Protein AF-A0A841U1M6-F1 (afdb_monomer_lite)

Sequence (815 aa):
MRSRRAEAEGAKDVYIREAHIDGFGALNGRTCSFDAPVTVVYGPNEAGKSTLLRFIRSLLYGFANRGQPAERAEPVYGGRHGGRLVLLEEGRELVLERYADIPVRRGGAVAILRDESGTELPVTQAELERRLLGGVSERLFRQLFAVTLDELQELRSIAGEEVGNYLYHAGMAGGAALTAASKTLEAEMDKLFKPKGALPGLNRVMADIRELETAIRRSRAGEGPYNEAVLEMEALEKERLEIERRLPERRREAAAVRGAIEARETWLRLREIRIEEAELEARLPGSPSAPTEEEAALRWELLVRERGQAAERLREAKEEADAVRRQREALEWDERLLERLPVLEALEAKREAASARREELAELASDLKLQDELLTAQLARLSPDWGEDELKAFAALSEKEATRALQAGLAGRERELERLEAELRRLARQKASLQEESLGTEAERIRGAGREGTTPGAPASLPFGEFAPRERDELLQAWHRLEDELRQWERARLAAAFAEAEAADAAEPPDAGDSAYDAVGSSQSWSRSRSRNGPSGRARSPGGIASAGDRRQESRQARKAAALLAALAAVAALAPIAAGLKGAALAGFESLAAFLLAGAAYFWRRARNGGAGDGSTTVTLPDRDPGGEQKLARARQARADLAAAERNVAAALKRLLRRPDEAAAALLRGDEAEPGSRALSDEGGGPGSGDRTLPDAYREAAEAARQTLREAVHDELARLDGAERERSLRLERERRLAEGEREREHLERERRAAAEELDRLRRQWQAWLAERKLPPGLPPELLPELFQLAEQALQTQRQRARLAERAASLRAGLA

InterPro domains:
  IPR027417 P-loop containing nucleoside triphosphate hydrolase [G3DSA:3.40.50.300] (14-286)
  IPR027417 P-loop containing nucleoside triphosphate hydrolase [SSF52540] (15-397)
  IPR038734 YhaN, AAA domain [PF13514] (18-219)

Secondary structure (DSSP, 8-state):
-------PPPPPPEEEEEEEEEEETTEEEEEEE--SSS-----STTSSHHHHHHHHHHHHH-PPPTT-HHHH---SS-S-SEEEEEEEETTEEEEEEEETTS---TT---EEEE-TT--EEEE-HHHHHHHHSTT--HHHHHHHT---TTHHHHTTT--SSHHHHHHHHHH-TTHHHHHHHHHHHHHHHHHH-BTTB--HHHHHHHHHHHHHHHHHHHHHHTHHHHHHHHHHHHHHHHHHHHHHHHHHHHHHHHHHHHHHHHHHHHHHHHHHHHHHHHHHHHHS-S-PPPPPSHHHHHHHHHHHHHHHHHHHHHHHHHHHHHHHHHHHHT----HHHHTTHHHHHHHHHHHHHHHHHHHHHHHHHHHHHHHHHHHHHHHHHH-TT--HHHHHHHTSHHHHHHHHHHHHHHHHHHHHHHHHHHHHHHHHHHHHHHHHHHHHHHHHHHHHHHH--SPPPTT---TT--BS--SHHHHHHHHHHHHHHHHHHHHHHHHHHHHHHHHHTTS-------------------------------------------------------SSSSSSSSSS--------------SSSSHHHHHHHHHHHHHHHHTS------------------HHHHHHHHHHHHHHHHHHHHHHHHHHHHHHBS-HHHHHHHHH-SS---S------------------HHHHHHHHHHHHHHHHHHHHHHHHHHHHHHHHHHHHHHHHHHHHHHHHHHHHHHHHHHHHHHHHHHHHHHHHHHHHHHTT--TT--GGGHHHHHHHHHHHHHHHHHHHHHHHHHHHHHHTT-

pLDDT: mean 70.82, std 21.58, range [24.91, 95.56]

Structure (mmCIF, N/CA/C/O backbone):
data_AF-A0A841U1M6-F1
#
_entry.id   AF-A0A841U1M6-F1
#
loop_
_atom_site.group_PDB
_atom_site.id
_atom_site.type_symbol
_atom_site.label_atom_id
_atom_site.label_alt_id
_atom_site.label_comp_id
_atom_site.label_asym_id
_atom_site.label_entity_id
_atom_site.label_seq_id
_atom_site.pdbx_PDB_ins_code
_atom_site.Cartn_x
_atom_site.Cartn_y
_atom_site.Cartn_z
_atom_site.occupancy
_atom_site.B_iso_or_equiv
_atom_site.auth_seq_id
_atom_site.auth_comp_id
_atom_site.auth_asym_id
_atom_site.auth_atom_id
_atom_site.pdbx_PDB_model_num
ATOM 1 N N . MET A 1 1 ? 4.963 -58.646 13.996 1.00 37.19 1 MET A N 1
ATOM 2 C CA . MET A 1 1 ? 5.288 -57.947 12.730 1.00 37.19 1 MET A CA 1
ATOM 3 C C . MET A 1 1 ? 6.773 -58.186 12.476 1.00 37.19 1 MET A C 1
ATOM 5 O O . MET A 1 1 ? 7.569 -57.659 13.228 1.00 37.19 1 MET A O 1
ATOM 9 N N . ARG A 1 2 ? 7.233 -59.124 11.638 1.00 29.59 2 ARG A N 1
ATOM 10 C CA . ARG A 1 2 ? 6.924 -59.354 10.210 1.00 29.59 2 ARG A CA 1
ATOM 11 C C . ARG A 1 2 ? 7.076 -58.094 9.347 1.00 29.59 2 ARG A C 1
ATOM 13 O O . ARG A 1 2 ? 6.105 -57.403 9.074 1.00 29.59 2 ARG A O 1
ATOM 20 N N . SER A 1 3 ? 8.331 -57.856 8.960 1.00 34.91 3 SER A N 1
ATOM 21 C CA . SER A 1 3 ? 8.764 -57.601 7.576 1.00 34.91 3 SER A CA 1
ATOM 22 C C . SER A 1 3 ? 7.954 -56.612 6.725 1.00 34.91 3 SER A C 1
ATOM 24 O O . SER A 1 3 ? 7.040 -57.009 6.004 1.00 34.91 3 SER A O 1
ATOM 26 N N . ARG A 1 4 ? 8.439 -55.366 6.675 1.00 32.84 4 ARG A N 1
ATOM 27 C CA . ARG A 1 4 ? 8.511 -54.560 5.444 1.00 32.84 4 ARG A CA 1
ATOM 28 C C . ARG A 1 4 ? 9.851 -53.812 5.400 1.00 32.84 4 ARG A C 1
ATOM 30 O O . ARG A 1 4 ? 9.904 -52.608 5.615 1.00 32.84 4 ARG A O 1
ATOM 37 N N . ARG A 1 5 ? 10.945 -54.542 5.142 1.00 31.59 5 ARG A N 1
ATOM 38 C CA . ARG A 1 5 ? 12.109 -53.929 4.483 1.00 31.59 5 ARG A CA 1
ATOM 39 C C . ARG A 1 5 ? 11.663 -53.707 3.042 1.00 31.59 5 ARG A C 1
ATOM 41 O O . ARG A 1 5 ? 11.367 -54.685 2.366 1.00 31.59 5 ARG A O 1
ATOM 48 N N . ALA A 1 6 ? 11.526 -52.451 2.631 1.00 32.41 6 ALA A N 1
ATOM 49 C CA . ALA A 1 6 ? 11.373 -52.140 1.219 1.00 32.41 6 ALA A CA 1
ATOM 50 C C . ALA A 1 6 ? 12.657 -52.562 0.495 1.00 32.41 6 ALA A C 1
ATOM 52 O O . ALA A 1 6 ? 13.755 -52.371 1.022 1.00 32.41 6 ALA A O 1
ATOM 53 N N . GLU A 1 7 ? 12.500 -53.157 -0.680 1.00 34.75 7 GLU A N 1
ATOM 54 C CA . GLU A 1 7 ? 13.601 -53.530 -1.561 1.00 34.75 7 GLU A CA 1
ATOM 55 C C . GLU A 1 7 ? 14.216 -52.244 -2.122 1.00 34.75 7 GLU A C 1
ATOM 57 O O . GLU A 1 7 ? 13.735 -51.673 -3.097 1.00 34.75 7 GLU A O 1
ATOM 62 N N . ALA A 1 8 ? 15.262 -51.749 -1.460 1.00 34.16 8 ALA A N 1
ATOM 63 C C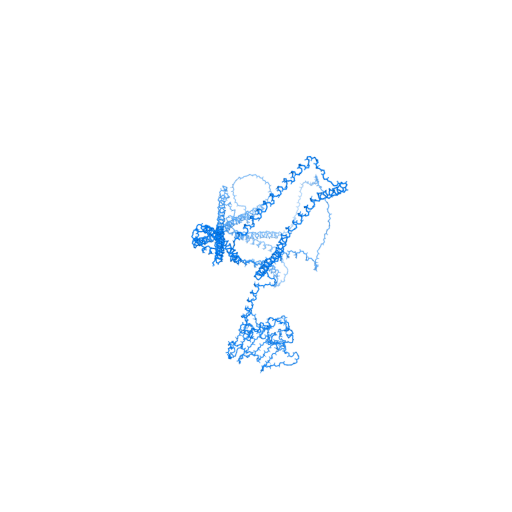A . ALA A 1 8 ? 16.213 -50.861 -2.104 1.00 34.16 8 ALA A CA 1
ATOM 64 C C . ALA A 1 8 ? 17.089 -51.729 -3.013 1.00 34.16 8 ALA A C 1
ATOM 66 O O . ALA A 1 8 ? 17.641 -52.727 -2.543 1.00 34.16 8 ALA A O 1
ATOM 67 N N . GLU A 1 9 ? 17.194 -51.364 -4.292 1.00 39.12 9 GLU A N 1
ATOM 68 C CA . GLU A 1 9 ? 18.106 -52.011 -5.239 1.00 39.12 9 GLU A CA 1
ATOM 69 C C . GLU A 1 9 ? 19.514 -52.038 -4.630 1.00 39.12 9 GLU A C 1
ATOM 71 O O . GLU A 1 9 ? 20.073 -50.997 -4.278 1.00 39.12 9 GLU A O 1
ATOM 76 N N . GLY A 1 10 ? 20.040 -53.246 -4.415 1.00 37.56 10 GLY A N 1
ATOM 77 C CA . GLY A 1 10 ? 21.268 -53.439 -3.656 1.00 37.56 10 GLY A CA 1
ATOM 78 C C . GLY A 1 10 ? 22.463 -52.798 -4.353 1.00 37.56 10 GLY A C 1
ATOM 79 O O . GLY A 1 10 ? 22.681 -53.013 -5.545 1.00 37.56 10 GLY A O 1
ATOM 80 N N . ALA A 1 11 ? 23.270 -52.056 -3.591 1.00 47.56 11 ALA A N 1
ATOM 81 C CA . ALA A 1 11 ? 24.639 -51.782 -4.003 1.00 47.56 11 ALA A CA 1
ATOM 82 C C . ALA A 1 11 ? 25.350 -53.130 -4.189 1.00 47.56 11 ALA A C 1
ATOM 84 O O . ALA A 1 11 ? 25.288 -53.989 -3.309 1.00 47.56 11 ALA A O 1
ATOM 85 N N . LYS A 1 12 ? 25.962 -53.324 -5.355 1.00 61.31 12 LYS A N 1
ATOM 86 C CA . LYS A 1 12 ? 26.614 -54.581 -5.713 1.00 61.31 12 LYS A CA 1
ATOM 87 C C . LYS A 1 12 ? 27.973 -54.670 -5.038 1.00 61.31 12 LYS A C 1
ATOM 89 O O . LYS A 1 12 ? 28.757 -53.725 -5.118 1.00 61.31 12 LYS A O 1
ATOM 94 N N . ASP A 1 13 ? 28.254 -55.800 -4.399 1.00 71.19 13 ASP A N 1
ATOM 95 C CA . ASP A 1 13 ? 29.548 -56.028 -3.764 1.00 71.19 13 ASP A CA 1
ATOM 96 C C . ASP A 1 13 ? 30.630 -56.248 -4.836 1.00 71.19 13 ASP A C 1
ATOM 98 O O . ASP A 1 13 ? 30.527 -57.151 -5.674 1.00 71.19 13 ASP A O 1
ATOM 102 N N . VAL A 1 14 ? 31.667 -55.404 -4.801 1.00 82.25 14 VAL A N 1
ATOM 103 C CA . VAL A 1 14 ? 32.822 -55.437 -5.710 1.00 82.25 14 VAL A CA 1
ATOM 104 C C . VAL A 1 14 ? 34.093 -55.697 -4.903 1.00 82.25 14 VAL A C 1
ATOM 106 O O . VAL A 1 14 ? 34.433 -54.931 -4.000 1.00 82.25 14 VAL A O 1
ATOM 109 N N . TYR A 1 15 ? 34.830 -56.748 -5.258 1.00 86.38 15 TYR A N 1
ATOM 110 C CA . TYR A 1 15 ? 36.089 -57.127 -4.605 1.00 86.38 15 TYR A CA 1
ATOM 111 C C . TYR A 1 15 ? 37.272 -56.992 -5.565 1.00 86.38 15 TYR A C 1
ATOM 113 O O . TYR A 1 15 ? 37.146 -57.303 -6.744 1.00 86.38 15 TYR A O 1
ATOM 121 N N . ILE A 1 16 ? 38.445 -56.577 -5.077 1.00 89.50 16 ILE A N 1
ATOM 122 C CA . ILE A 1 16 ? 39.690 -56.643 -5.860 1.00 89.50 16 ILE A CA 1
ATOM 123 C C . ILE A 1 16 ? 40.263 -58.050 -5.691 1.00 89.50 16 ILE A C 1
ATOM 125 O O . ILE A 1 16 ? 40.599 -58.429 -4.573 1.00 89.50 16 ILE A O 1
ATOM 129 N N . ARG A 1 17 ? 40.381 -58.807 -6.785 1.00 89.12 17 ARG A N 1
ATOM 130 C CA . ARG A 1 17 ? 40.937 -60.167 -6.794 1.00 89.12 17 ARG A CA 1
ATOM 131 C C . ARG A 1 17 ? 42.421 -60.183 -7.142 1.00 89.12 17 ARG A C 1
ATOM 133 O O . ARG A 1 17 ? 43.189 -60.851 -6.462 1.00 89.12 17 ARG A O 1
ATOM 140 N N . GLU A 1 18 ? 42.843 -59.427 -8.153 1.00 91.81 18 GLU A N 1
ATOM 141 C CA . GLU A 1 18 ? 44.260 -59.311 -8.530 1.00 91.81 18 GLU A CA 1
ATOM 142 C C . GLU A 1 18 ? 44.634 -57.871 -8.896 1.00 91.81 18 GLU A C 1
ATOM 144 O O . GLU A 1 18 ? 43.817 -57.100 -9.397 1.00 91.81 18 GLU A O 1
ATOM 149 N N . ALA A 1 19 ? 45.895 -57.509 -8.671 1.00 92.56 19 ALA A N 1
ATOM 150 C CA . ALA A 1 19 ? 46.496 -56.263 -9.128 1.00 92.56 19 ALA A CA 1
ATOM 151 C C . ALA A 1 19 ? 47.758 -56.565 -9.942 1.00 92.56 19 ALA A C 1
ATOM 153 O O . ALA A 1 19 ? 48.727 -57.109 -9.406 1.00 92.56 19 ALA A O 1
ATOM 154 N N . HIS A 1 20 ? 47.764 -56.177 -11.218 1.00 93.25 20 HIS A N 1
ATOM 155 C CA . HIS A 1 20 ? 48.925 -56.274 -12.101 1.00 93.25 20 HIS A CA 1
ATOM 156 C C . HIS A 1 20 ? 49.512 -54.879 -12.338 1.00 93.25 20 HIS A C 1
ATOM 158 O O . HIS A 1 20 ? 48.856 -53.997 -12.895 1.00 93.25 20 HIS A O 1
ATOM 164 N N . ILE A 1 21 ? 50.754 -54.689 -11.906 1.00 93.62 21 ILE A N 1
ATOM 165 C CA . ILE A 1 21 ? 51.495 -53.430 -11.946 1.00 93.62 21 ILE A CA 1
ATOM 166 C C . ILE A 1 21 ? 52.499 -53.505 -13.091 1.00 93.62 21 ILE A C 1
ATOM 168 O O . ILE A 1 21 ? 53.532 -54.166 -12.958 1.00 93.62 21 ILE A O 1
ATOM 172 N N . ASP A 1 22 ? 52.223 -52.801 -14.186 1.00 90.31 22 ASP A N 1
ATOM 173 C CA . ASP A 1 22 ? 53.164 -52.708 -15.305 1.00 90.31 22 ASP A CA 1
ATOM 174 C C . ASP A 1 22 ? 54.296 -51.730 -14.969 1.00 90.31 22 ASP A C 1
ATOM 176 O O . ASP A 1 22 ? 55.464 -52.035 -15.200 1.00 90.31 22 ASP A O 1
ATOM 180 N N . GLY A 1 23 ? 53.977 -50.597 -14.335 1.00 89.31 23 GLY A N 1
ATOM 181 C CA . GLY A 1 23 ? 54.967 -49.671 -13.787 1.00 89.31 23 GLY A CA 1
ATOM 182 C C . GLY A 1 23 ? 54.344 -48.617 -12.871 1.00 89.31 23 GLY A C 1
ATOM 183 O O . GLY A 1 23 ? 53.493 -47.839 -13.304 1.00 89.31 23 GLY A O 1
ATOM 184 N N . PHE A 1 24 ? 54.785 -48.556 -11.612 1.00 89.25 24 PHE A N 1
ATOM 185 C CA . PHE A 1 24 ? 54.357 -47.552 -10.631 1.00 89.25 24 PHE A CA 1
ATOM 186 C C . PHE A 1 24 ? 55.400 -47.382 -9.510 1.00 89.25 24 PHE A C 1
ATOM 188 O O . PHE A 1 24 ? 55.609 -48.265 -8.671 1.00 89.25 24 PHE A O 1
ATOM 195 N N . GLY A 1 25 ? 56.088 -46.240 -9.485 1.00 88.25 25 GLY A N 1
ATOM 196 C CA . GLY A 1 25 ? 57.197 -45.966 -8.571 1.00 88.25 25 GLY A CA 1
ATOM 197 C C . GLY A 1 25 ? 58.312 -47.012 -8.683 1.00 88.25 25 GLY A C 1
ATOM 198 O O . GLY A 1 25 ? 58.885 -47.223 -9.750 1.00 88.25 25 GLY A O 1
ATOM 199 N N . ALA A 1 26 ? 58.617 -47.682 -7.569 1.00 85.19 26 ALA A N 1
ATOM 200 C CA . ALA A 1 26 ? 59.596 -48.772 -7.506 1.00 85.19 26 ALA A CA 1
ATOM 201 C C . ALA A 1 26 ? 59.034 -50.155 -7.917 1.00 85.19 26 ALA A C 1
ATOM 203 O O . ALA A 1 26 ? 59.774 -51.137 -7.920 1.00 85.19 26 ALA A O 1
ATOM 204 N N . LEU A 1 27 ? 57.738 -50.262 -8.230 1.00 87.00 27 LEU A N 1
ATOM 205 C CA . LEU A 1 27 ? 57.089 -51.511 -8.634 1.00 87.00 27 LEU A CA 1
ATOM 206 C C . LEU A 1 27 ? 57.020 -51.583 -10.170 1.00 87.00 27 LEU A C 1
ATOM 208 O O . LEU A 1 27 ? 56.463 -50.694 -10.806 1.00 87.00 27 LEU A O 1
ATOM 212 N N . ASN A 1 28 ? 57.581 -52.640 -10.758 1.00 89.12 28 ASN A N 1
ATOM 213 C CA . ASN A 1 28 ? 57.555 -52.937 -12.196 1.00 89.12 28 ASN A CA 1
ATOM 214 C C . ASN A 1 28 ? 57.294 -54.444 -12.368 1.00 89.12 28 ASN A C 1
ATOM 216 O O . ASN A 1 28 ? 57.890 -55.248 -11.645 1.00 89.12 28 ASN A O 1
ATOM 220 N N . GLY A 1 29 ? 56.392 -54.811 -13.282 1.00 85.88 29 GLY A N 1
ATOM 221 C CA . GLY A 1 29 ? 56.128 -56.193 -13.693 1.00 85.88 29 GLY A CA 1
ATOM 222 C C . GLY A 1 29 ? 55.648 -57.120 -12.572 1.00 85.88 29 GLY A C 1
ATOM 223 O O . GLY A 1 29 ? 55.973 -58.307 -12.583 1.00 85.88 29 GLY A O 1
ATOM 224 N N . ARG A 1 30 ? 54.924 -56.600 -11.569 1.00 87.25 30 ARG A N 1
ATOM 225 C CA . ARG A 1 30 ? 54.469 -57.391 -10.409 1.00 87.25 30 ARG A CA 1
ATOM 226 C C . ARG A 1 30 ? 52.977 -57.680 -10.459 1.00 87.25 30 ARG A C 1
ATOM 228 O O . ARG A 1 30 ? 52.185 -56.800 -10.763 1.00 87.25 30 ARG A O 1
ATOM 235 N N . THR A 1 31 ? 52.611 -58.900 -10.081 1.00 88.88 31 THR A N 1
ATOM 236 C CA . THR A 1 31 ? 51.222 -59.316 -9.851 1.00 88.88 31 THR A CA 1
ATOM 237 C C . THR A 1 31 ? 51.034 -59.645 -8.373 1.00 88.88 31 THR A C 1
ATOM 239 O O . THR A 1 31 ? 51.903 -60.279 -7.772 1.00 88.88 31 THR A O 1
ATOM 242 N N . CYS A 1 32 ? 49.918 -59.212 -7.792 1.00 88.75 32 CYS A N 1
ATOM 243 C CA . CYS A 1 32 ? 49.499 -59.537 -6.431 1.00 88.75 32 CYS A CA 1
ATOM 244 C C . CYS A 1 32 ? 48.060 -60.061 -6.465 1.00 88.75 32 CYS A C 1
ATOM 246 O O . CYS A 1 32 ? 47.182 -59.329 -6.917 1.00 88.75 32 CYS A O 1
ATOM 248 N N . SER A 1 33 ? 47.821 -61.285 -5.989 1.00 87.62 33 SER A N 1
ATOM 249 C CA . SER A 1 33 ? 46.470 -61.822 -5.789 1.00 87.62 33 SER A CA 1
ATOM 250 C C . SER A 1 33 ? 45.984 -61.589 -4.353 1.00 87.62 33 SER A C 1
ATOM 252 O O . SER A 1 33 ? 46.777 -61.444 -3.417 1.00 87.62 33 SER A O 1
ATOM 254 N N . PHE A 1 34 ? 44.665 -61.506 -4.198 1.00 87.62 34 PHE A N 1
ATOM 255 C CA . PHE A 1 34 ? 43.948 -61.171 -2.968 1.00 87.62 34 PHE A CA 1
ATOM 256 C C . PHE A 1 34 ? 42.849 -62.215 -2.716 1.00 87.62 34 PHE A C 1
ATOM 258 O O . PHE A 1 34 ? 41.672 -61.898 -2.566 1.00 87.62 34 PHE A O 1
ATOM 265 N N . ASP A 1 35 ? 43.235 -63.491 -2.685 1.00 77.06 35 ASP A N 1
ATOM 266 C CA . ASP A 1 35 ? 42.319 -64.645 -2.688 1.00 77.06 35 ASP A CA 1
ATOM 267 C C . ASP A 1 35 ? 41.616 -64.915 -1.335 1.00 77.06 35 ASP A C 1
ATOM 269 O O . ASP A 1 35 ? 41.123 -66.016 -1.083 1.00 77.06 35 ASP A O 1
ATOM 273 N N . ALA A 1 36 ? 41.582 -63.929 -0.432 1.00 79.00 36 ALA A N 1
ATOM 274 C CA . ALA A 1 36 ? 41.023 -64.049 0.912 1.00 79.00 36 ALA A CA 1
ATOM 275 C C . ALA A 1 36 ? 40.246 -62.782 1.331 1.00 79.00 36 ALA A C 1
ATOM 277 O O . ALA A 1 36 ? 40.714 -61.673 1.057 1.00 79.00 36 ALA A O 1
ATOM 278 N N . PRO A 1 37 ? 39.137 -62.910 2.100 1.00 75.31 37 PRO A N 1
ATOM 279 C CA . PRO A 1 37 ? 38.353 -61.767 2.597 1.00 75.31 37 PRO A CA 1
ATOM 280 C C . PRO A 1 37 ? 39.152 -60.748 3.425 1.00 75.31 37 PRO A C 1
ATOM 282 O O . PRO A 1 37 ? 38.742 -59.600 3.566 1.00 75.31 37 PRO A O 1
ATOM 285 N N . VAL A 1 38 ? 40.290 -61.169 3.985 1.00 81.38 38 VAL A N 1
ATOM 286 C CA . VAL A 1 38 ? 41.274 -60.308 4.644 1.00 81.38 38 VAL A CA 1
ATOM 287 C C . VAL A 1 38 ? 42.653 -60.697 4.121 1.00 81.38 38 VAL A C 1
ATOM 289 O O . VAL A 1 38 ? 43.124 -61.800 4.391 1.00 81.38 38 VAL A O 1
ATOM 292 N N . THR A 1 39 ? 43.314 -59.791 3.397 1.00 84.38 39 THR A N 1
ATOM 293 C CA . THR A 1 39 ? 44.686 -59.994 2.905 1.00 84.38 39 THR A CA 1
ATOM 294 C C . THR A 1 39 ? 45.663 -59.080 3.644 1.00 84.38 39 THR A C 1
ATOM 296 O O . THR A 1 39 ? 45.457 -57.870 3.722 1.00 84.38 39 THR A O 1
ATOM 299 N N . VAL A 1 40 ? 46.751 -59.649 4.175 1.00 84.31 40 VAL A N 1
ATOM 300 C CA . VAL A 1 40 ? 47.783 -58.916 4.928 1.00 84.31 40 VAL A CA 1
ATOM 301 C C . VAL A 1 40 ? 49.057 -58.798 4.094 1.00 84.31 40 VAL A C 1
ATOM 303 O O . VAL A 1 40 ? 49.775 -59.775 3.896 1.00 84.31 40 VAL A O 1
ATOM 306 N N . VAL A 1 41 ? 49.375 -57.584 3.639 1.00 84.06 41 VAL A N 1
ATOM 307 C CA . VAL A 1 41 ? 50.611 -57.296 2.893 1.00 84.06 41 VAL A CA 1
ATOM 308 C C . VAL A 1 41 ? 51.725 -56.904 3.867 1.00 84.06 41 VAL A C 1
ATOM 310 O O . VAL A 1 41 ? 51.701 -55.819 4.449 1.00 84.06 41 VAL A O 1
ATOM 313 N N . TYR A 1 42 ? 52.727 -57.769 4.030 1.00 85.25 42 TYR A N 1
ATOM 314 C CA . TYR A 1 42 ? 53.863 -57.559 4.935 1.00 85.25 42 TYR A CA 1
ATOM 315 C C . TYR A 1 42 ? 55.215 -57.669 4.211 1.00 85.25 42 TYR A C 1
ATOM 317 O O . TYR A 1 42 ? 55.300 -58.078 3.057 1.00 85.25 42 TYR A O 1
ATOM 325 N N . GLY A 1 43 ? 56.287 -57.242 4.881 1.00 85.19 43 GLY A N 1
ATOM 326 C CA . GLY A 1 43 ? 57.649 -57.224 4.340 1.00 85.19 43 GLY A CA 1
ATOM 327 C C . GLY A 1 43 ? 58.492 -56.094 4.941 1.00 85.19 43 GLY A C 1
ATOM 328 O O . GLY A 1 43 ? 57.961 -55.317 5.745 1.00 85.19 43 GLY A O 1
ATOM 329 N N . PRO A 1 44 ? 59.773 -55.959 4.549 1.00 82.81 44 PRO A N 1
ATOM 330 C CA . PRO A 1 44 ? 60.665 -54.903 5.033 1.00 82.81 44 PRO A CA 1
ATOM 331 C C . PRO A 1 44 ? 60.115 -53.485 4.822 1.00 82.81 44 PRO A C 1
ATOM 333 O O . PRO A 1 44 ? 59.199 -53.253 4.021 1.00 82.81 44 PRO A O 1
ATOM 336 N N . ASN A 1 45 ? 60.689 -52.508 5.523 1.00 79.62 45 ASN A N 1
ATOM 337 C CA . ASN A 1 45 ? 60.510 -51.105 5.146 1.00 79.62 45 ASN A CA 1
ATOM 338 C C . ASN A 1 45 ? 61.024 -50.892 3.713 1.00 79.62 45 ASN A C 1
ATOM 340 O O . ASN A 1 45 ? 61.845 -51.664 3.228 1.00 79.62 45 ASN A O 1
ATOM 344 N N . GLU A 1 46 ? 60.453 -49.914 3.009 1.00 79.50 46 GLU A N 1
ATOM 345 C CA . GLU A 1 46 ? 60.771 -49.594 1.603 1.00 79.50 46 GLU A CA 1
ATOM 346 C C . GLU A 1 46 ? 60.454 -50.691 0.560 1.00 79.50 46 GLU A C 1
ATOM 348 O O . GLU A 1 46 ? 60.472 -50.409 -0.633 1.00 79.50 46 GLU A O 1
ATOM 353 N N . ALA A 1 47 ? 59.996 -51.885 0.964 1.00 79.12 47 ALA A N 1
ATOM 354 C CA . ALA A 1 47 ? 59.582 -52.981 0.070 1.00 79.12 47 ALA A CA 1
ATOM 355 C C . ALA A 1 47 ? 58.322 -52.703 -0.795 1.00 79.12 47 ALA A C 1
ATOM 357 O O . ALA A 1 47 ? 57.704 -53.628 -1.314 1.00 79.12 47 ALA A O 1
ATOM 358 N N . GLY A 1 48 ? 57.894 -51.444 -0.928 1.00 81.25 48 GLY A N 1
ATOM 359 C CA . GLY A 1 48 ? 56.803 -51.031 -1.816 1.00 81.25 48 GLY A CA 1
ATOM 360 C C . GLY A 1 48 ? 55.379 -51.185 -1.271 1.00 81.25 48 GLY A C 1
ATOM 361 O O . GLY A 1 48 ? 54.436 -50.920 -2.008 1.00 81.25 48 GLY A O 1
ATOM 362 N N . LYS A 1 49 ? 55.181 -51.542 0.008 1.00 87.75 49 LYS A N 1
ATOM 363 C CA . LYS A 1 49 ? 53.839 -51.739 0.608 1.00 87.75 49 LYS A CA 1
ATOM 364 C C . LYS A 1 49 ? 52.917 -50.518 0.439 1.00 87.75 49 LYS A C 1
ATOM 366 O O . LYS A 1 49 ? 51.821 -50.629 -0.102 1.00 87.75 49 LYS A O 1
ATOM 371 N N . SER A 1 50 ? 53.387 -49.330 0.827 1.00 84.12 50 SER A N 1
ATOM 372 C CA . SER A 1 50 ? 52.640 -48.074 0.650 1.00 84.12 50 SER A CA 1
ATOM 373 C C . SER A 1 50 ? 52.511 -47.671 -0.826 1.00 84.12 50 SER A C 1
ATOM 375 O O . SER A 1 50 ? 51.551 -47.005 -1.203 1.00 84.12 50 SER A O 1
ATOM 377 N N . THR A 1 51 ? 53.451 -48.100 -1.674 1.00 87.31 51 THR A N 1
ATOM 378 C CA . THR A 1 51 ? 53.423 -47.894 -3.130 1.00 87.31 51 THR A CA 1
ATOM 379 C C . THR A 1 51 ? 52.322 -48.728 -3.790 1.00 87.31 51 THR A C 1
ATOM 381 O O . THR A 1 51 ? 51.633 -48.213 -4.662 1.00 87.31 51 THR A O 1
ATOM 384 N N . LEU A 1 52 ? 52.084 -49.962 -3.326 1.00 88.31 52 LEU A N 1
ATOM 385 C CA . LEU A 1 52 ? 50.963 -50.808 -3.758 1.00 88.31 52 LEU A CA 1
ATOM 386 C C . LEU A 1 52 ? 49.607 -50.189 -3.378 1.00 88.31 52 LEU A C 1
ATOM 388 O O . LEU A 1 52 ? 48.698 -50.150 -4.203 1.00 88.31 52 LEU A O 1
ATOM 392 N N . LEU A 1 53 ? 49.478 -49.636 -2.166 1.00 86.88 53 LEU A N 1
ATOM 393 C CA . LEU A 1 53 ? 48.255 -48.931 -1.761 1.00 86.88 53 LEU A CA 1
ATOM 394 C C . LEU A 1 53 ? 48.001 -47.680 -2.622 1.00 86.88 53 LEU A C 1
ATOM 396 O O . LEU A 1 53 ? 46.870 -47.449 -3.050 1.00 86.88 53 LEU A O 1
ATOM 400 N N . ARG A 1 54 ? 49.046 -46.891 -2.922 1.00 87.12 54 ARG A N 1
ATOM 401 C CA . ARG A 1 54 ? 48.946 -45.752 -3.856 1.00 87.12 54 ARG A CA 1
ATOM 402 C C . ARG A 1 54 ? 48.577 -46.200 -5.271 1.00 87.12 54 ARG A C 1
ATOM 404 O O . ARG A 1 54 ? 47.732 -45.561 -5.881 1.00 87.12 54 ARG A O 1
ATOM 411 N N . PHE A 1 55 ? 49.143 -47.302 -5.761 1.00 89.94 55 PHE A N 1
ATOM 412 C CA . PHE A 1 55 ? 48.813 -47.867 -7.071 1.00 89.94 55 PHE A CA 1
ATOM 413 C C . PHE A 1 55 ? 47.320 -48.199 -7.184 1.00 89.94 55 PHE A C 1
ATOM 415 O O . PHE A 1 55 ? 46.662 -47.743 -8.117 1.00 89.94 55 PHE A O 1
ATOM 422 N N . ILE A 1 56 ? 46.764 -48.912 -6.195 1.00 89.38 56 ILE A N 1
ATOM 423 C CA . ILE A 1 56 ? 45.330 -49.232 -6.149 1.00 89.38 56 ILE A CA 1
ATOM 424 C C . ILE A 1 56 ? 44.497 -47.941 -6.107 1.00 89.38 56 ILE A C 1
ATOM 426 O O . ILE A 1 56 ? 43.598 -47.776 -6.930 1.00 89.38 56 ILE A O 1
ATOM 430 N N . ARG A 1 57 ? 44.835 -46.981 -5.228 1.00 88.06 57 ARG A N 1
ATOM 431 C CA . ARG A 1 57 ? 44.170 -45.661 -5.185 1.00 88.06 57 ARG A CA 1
ATOM 432 C C . ARG A 1 57 ? 44.206 -44.958 -6.551 1.00 88.06 57 ARG A C 1
ATOM 434 O O . ARG A 1 57 ? 43.184 -44.421 -6.969 1.00 88.06 57 ARG A O 1
ATOM 441 N N . SER A 1 58 ? 45.327 -45.001 -7.275 1.00 88.81 58 SER A N 1
ATOM 442 C CA . SER A 1 58 ? 45.450 -44.364 -8.591 1.00 88.81 58 SER A CA 1
ATOM 443 C C . SER A 1 58 ? 44.683 -45.073 -9.706 1.00 88.81 58 SER A C 1
ATOM 445 O O . SER A 1 58 ? 44.109 -44.393 -10.561 1.00 88.81 58 SER A O 1
ATOM 447 N N . LEU A 1 59 ? 44.590 -46.406 -9.690 1.00 89.88 59 LEU A N 1
ATOM 448 C CA . LEU A 1 59 ? 43.727 -47.126 -10.630 1.00 89.88 59 LEU A CA 1
ATOM 449 C C . LEU A 1 59 ? 42.236 -46.833 -10.393 1.00 89.88 59 LEU A C 1
ATOM 451 O O . LEU A 1 59 ? 41.499 -46.718 -11.368 1.00 89.88 59 LEU A O 1
ATOM 455 N N . LEU A 1 60 ? 41.810 -46.596 -9.146 1.00 87.75 60 LEU A N 1
ATOM 456 C CA . LEU A 1 60 ? 40.426 -46.223 -8.821 1.00 87.75 60 LEU A CA 1
ATOM 457 C C . LEU A 1 60 ? 40.112 -44.736 -9.091 1.00 87.75 60 LEU A C 1
ATOM 459 O O . LEU A 1 60 ? 39.177 -44.425 -9.828 1.00 87.75 60 LEU A O 1
ATOM 463 N N . TYR A 1 61 ? 40.918 -43.798 -8.585 1.00 86.88 61 TYR A N 1
ATOM 464 C CA . TYR A 1 61 ? 40.584 -42.359 -8.599 1.00 86.88 61 TYR A CA 1
ATOM 465 C C . TYR A 1 61 ? 41.392 -41.497 -9.575 1.00 86.88 61 TYR A C 1
ATOM 467 O O . TYR A 1 61 ? 40.886 -40.508 -10.100 1.00 86.88 61 TYR A O 1
ATOM 475 N N . GLY A 1 62 ? 42.620 -41.907 -9.886 1.00 87.12 62 GLY A N 1
ATOM 476 C CA . GLY A 1 62 ? 43.466 -41.268 -10.889 1.00 87.12 62 GLY A CA 1
ATOM 477 C C . GLY A 1 62 ? 44.898 -41.054 -10.409 1.00 87.12 62 GLY A C 1
ATOM 478 O O . GLY A 1 62 ? 45.235 -41.210 -9.236 1.00 87.12 62 GLY A O 1
ATOM 479 N N . PHE A 1 63 ? 45.778 -40.687 -11.335 1.00 86.12 63 PHE A N 1
ATOM 480 C CA . PHE A 1 63 ? 47.139 -40.289 -10.980 1.00 86.12 63 PHE A CA 1
ATOM 481 C C . PHE A 1 63 ? 47.132 -38.870 -10.407 1.00 86.12 63 PHE A C 1
ATOM 483 O O . PHE A 1 63 ? 46.530 -37.968 -10.995 1.00 86.12 63 PHE A O 1
ATOM 490 N N . ALA A 1 64 ? 47.843 -38.659 -9.297 1.00 80.38 64 ALA A N 1
ATOM 491 C CA . ALA A 1 64 ? 47.995 -37.335 -8.699 1.00 80.38 64 ALA A CA 1
ATOM 492 C C . ALA A 1 64 ? 48.616 -36.323 -9.686 1.00 80.38 64 ALA A C 1
ATOM 494 O O . ALA A 1 64 ? 49.277 -36.685 -10.665 1.00 80.38 64 ALA A O 1
ATOM 495 N N . ASN A 1 65 ? 48.416 -35.029 -9.429 1.00 76.75 65 ASN A N 1
ATOM 496 C CA . ASN A 1 65 ? 48.908 -33.959 -10.301 1.00 76.75 65 ASN A CA 1
ATOM 497 C C . ASN A 1 65 ? 50.454 -33.942 -10.368 1.00 76.75 65 ASN A C 1
ATOM 499 O O . ASN A 1 65 ? 51.142 -34.334 -9.427 1.00 76.75 65 ASN A O 1
ATOM 503 N N . ARG A 1 66 ? 51.029 -33.417 -11.461 1.00 72.06 66 ARG A N 1
ATOM 504 C CA . ARG A 1 66 ? 52.488 -33.316 -11.674 1.00 72.06 66 ARG A CA 1
ATOM 505 C C . ARG A 1 66 ? 53.229 -32.550 -10.569 1.00 72.06 66 ARG A C 1
ATOM 507 O O . ARG A 1 66 ? 54.412 -32.794 -10.372 1.00 72.06 66 ARG A O 1
ATOM 514 N N . GLY A 1 67 ? 52.539 -31.669 -9.839 1.00 68.88 67 GLY A N 1
ATOM 515 C CA . GLY A 1 67 ? 53.081 -30.962 -8.671 1.00 68.88 67 GLY A CA 1
ATOM 516 C C . GLY A 1 67 ? 53.291 -31.827 -7.417 1.00 68.88 67 GLY A C 1
ATOM 517 O O . GLY A 1 67 ? 53.896 -31.350 -6.465 1.00 68.88 67 GLY A O 1
ATOM 518 N N . GLN A 1 68 ? 52.822 -33.080 -7.400 1.00 76.75 68 GLN A N 1
ATOM 519 C CA . GLN A 1 68 ? 52.985 -34.026 -6.288 1.00 76.75 68 GLN A CA 1
ATOM 520 C C . GLN A 1 68 ? 53.696 -35.307 -6.770 1.00 76.75 68 GLN A C 1
ATOM 522 O O . GLN A 1 68 ? 53.085 -36.378 -6.835 1.00 76.75 68 GLN A O 1
ATOM 527 N N . PRO A 1 69 ? 54.996 -35.237 -7.127 1.00 73.38 69 PRO A N 1
ATOM 528 C CA . PRO A 1 69 ? 55.716 -36.359 -7.739 1.00 73.38 69 PRO A CA 1
ATOM 529 C C . PRO A 1 69 ? 55.747 -37.622 -6.861 1.00 73.38 69 PRO A C 1
ATOM 531 O O . PRO A 1 69 ? 55.700 -38.731 -7.386 1.00 73.38 69 PRO A O 1
ATOM 534 N N . ALA A 1 70 ? 55.753 -37.468 -5.531 1.00 73.81 70 ALA A N 1
ATOM 535 C CA . ALA A 1 70 ? 55.746 -38.586 -4.586 1.00 73.81 70 ALA A CA 1
ATOM 536 C C . ALA A 1 70 ? 54.414 -39.367 -4.548 1.00 73.81 70 ALA A C 1
ATOM 538 O O . ALA A 1 70 ? 54.429 -40.578 -4.320 1.00 73.81 70 ALA A O 1
ATOM 539 N N . GLU A 1 71 ? 53.272 -38.707 -4.774 1.00 74.56 71 GLU A N 1
ATOM 540 C CA . GLU A 1 71 ? 51.976 -39.393 -4.904 1.00 74.56 71 GLU A CA 1
ATOM 541 C C . GLU A 1 71 ? 51.764 -39.939 -6.315 1.00 74.56 71 GLU A C 1
ATOM 543 O O . GLU A 1 71 ? 51.255 -41.045 -6.475 1.00 74.56 71 GLU A O 1
ATOM 548 N N . ARG A 1 72 ? 52.198 -39.184 -7.332 1.00 82.12 72 ARG A N 1
ATOM 549 C CA . ARG A 1 72 ? 52.050 -39.549 -8.745 1.00 82.12 72 ARG A CA 1
ATOM 550 C C . ARG A 1 72 ? 52.898 -40.760 -9.150 1.00 82.12 72 ARG A C 1
ATOM 552 O O . ARG A 1 72 ? 52.522 -41.427 -10.103 1.00 82.12 72 ARG A O 1
ATOM 559 N N . ALA A 1 73 ? 54.007 -41.011 -8.447 1.00 84.31 73 ALA A N 1
ATOM 560 C CA . ALA A 1 73 ? 54.806 -42.239 -8.494 1.00 84.31 73 ALA A CA 1
ATOM 561 C C . ALA A 1 73 ? 55.120 -42.757 -9.916 1.00 84.31 73 ALA A C 1
ATOM 563 O O . ALA A 1 73 ? 54.815 -43.897 -10.263 1.00 84.31 73 ALA A O 1
ATOM 564 N N . GLU A 1 74 ? 55.777 -41.929 -10.736 1.00 86.00 74 GLU A N 1
ATOM 565 C CA . GLU A 1 74 ? 56.231 -42.359 -12.067 1.00 86.00 74 GLU A CA 1
ATOM 566 C C . GLU A 1 74 ? 57.225 -43.546 -11.979 1.00 86.00 74 GLU A C 1
ATOM 568 O O . GLU A 1 74 ? 57.949 -43.659 -10.983 1.00 86.00 74 GLU A O 1
ATOM 573 N N . PRO A 1 75 ? 57.271 -44.458 -12.974 1.00 86.56 75 PRO A N 1
ATOM 574 C CA . PRO A 1 75 ? 58.022 -45.709 -12.860 1.00 86.56 75 PRO A CA 1
ATOM 575 C C . PRO A 1 75 ? 59.534 -45.472 -12.924 1.00 86.56 75 PRO A C 1
ATOM 577 O O . PRO A 1 75 ? 60.058 -44.994 -13.929 1.00 86.56 75 PRO A O 1
ATOM 580 N N . VAL A 1 76 ? 60.252 -45.845 -11.863 1.00 84.50 76 VAL A N 1
ATOM 581 C CA . VAL A 1 76 ? 61.705 -45.622 -11.733 1.00 84.50 76 VAL A CA 1
ATOM 582 C C . VAL A 1 76 ? 62.514 -46.722 -12.429 1.00 84.50 76 VAL A C 1
ATOM 584 O O . VAL A 1 76 ? 63.586 -46.461 -12.967 1.00 84.50 76 VAL A O 1
ATOM 587 N N . TYR A 1 77 ? 61.987 -47.949 -12.461 1.00 80.12 77 TYR A N 1
ATOM 588 C CA . TYR A 1 77 ? 62.650 -49.123 -13.047 1.00 80.12 77 TYR A CA 1
ATOM 589 C C . TYR A 1 77 ? 62.101 -49.511 -14.431 1.00 80.12 77 TYR A C 1
ATOM 591 O O . TYR A 1 77 ? 62.280 -50.648 -14.862 1.00 80.12 77 TYR A O 1
ATOM 599 N N . GLY A 1 78 ? 61.422 -48.592 -15.126 1.00 79.31 78 GLY A N 1
ATOM 600 C CA . GLY A 1 78 ? 60.730 -48.854 -16.394 1.00 79.31 78 GLY A CA 1
ATOM 601 C C . GLY A 1 78 ? 59.316 -49.427 -16.222 1.00 79.31 78 GLY A C 1
ATOM 602 O O . GLY A 1 78 ? 58.797 -49.498 -15.109 1.00 79.31 78 GLY A O 1
ATOM 603 N N . GLY A 1 79 ? 58.699 -49.810 -17.345 1.00 82.00 79 GLY A N 1
ATOM 604 C CA . GLY A 1 79 ? 57.290 -50.219 -17.421 1.00 82.00 79 GLY A CA 1
ATOM 605 C C . GLY A 1 79 ? 56.353 -49.088 -17.870 1.00 82.00 79 GLY A C 1
ATOM 606 O O . GLY A 1 79 ? 56.709 -47.908 -17.817 1.00 82.00 79 GLY A O 1
ATOM 607 N N . ARG A 1 80 ? 55.151 -49.435 -18.350 1.00 88.38 80 ARG A N 1
ATOM 608 C CA . ARG A 1 80 ? 54.124 -48.449 -18.735 1.00 88.38 80 ARG A CA 1
ATOM 609 C C . ARG A 1 80 ? 53.485 -47.889 -17.465 1.00 88.38 80 ARG A C 1
ATOM 611 O O . ARG A 1 80 ? 53.072 -48.660 -16.609 1.00 88.38 80 ARG A O 1
ATOM 618 N N . HIS A 1 81 ? 53.406 -46.563 -17.328 1.00 90.19 81 HIS A N 1
ATOM 619 C CA . HIS A 1 81 ? 52.929 -45.949 -16.086 1.00 90.19 81 HIS A CA 1
ATOM 620 C C . HIS A 1 81 ? 51.433 -46.219 -15.865 1.00 90.19 81 HIS A C 1
ATOM 622 O O . HIS A 1 81 ? 50.586 -45.599 -16.513 1.00 90.19 81 HIS A O 1
ATOM 628 N N . GLY A 1 82 ? 51.130 -47.147 -14.958 1.00 90.00 82 GLY A N 1
ATOM 629 C CA . GLY A 1 82 ? 49.797 -47.693 -14.735 1.00 90.00 82 GLY A CA 1
ATOM 630 C C . GLY A 1 82 ? 49.801 -49.217 -14.627 1.00 90.00 82 GLY A C 1
ATOM 631 O O . GLY A 1 82 ? 50.797 -49.832 -14.233 1.00 90.00 82 GLY A O 1
ATOM 632 N N . GLY A 1 83 ? 48.652 -49.807 -14.938 1.00 92.00 83 GLY A N 1
ATOM 633 C CA . GLY A 1 83 ? 48.414 -51.245 -14.887 1.00 92.00 83 GLY A CA 1
ATOM 634 C C . GLY A 1 83 ? 46.921 -51.553 -14.854 1.00 92.00 83 GLY A C 1
ATOM 635 O O . GLY A 1 83 ? 46.100 -50.739 -15.293 1.00 92.00 83 GLY A O 1
ATOM 636 N N . ARG A 1 84 ? 46.566 -52.717 -14.301 1.00 93.75 84 ARG A N 1
ATOM 637 C CA . ARG A 1 84 ? 45.179 -53.197 -14.250 1.00 93.75 84 ARG A CA 1
ATOM 638 C C . ARG A 1 84 ? 44.816 -53.887 -12.931 1.00 93.75 84 ARG A C 1
ATOM 640 O O . ARG A 1 84 ? 45.652 -54.560 -12.325 1.00 93.75 84 ARG A O 1
ATOM 647 N N . LEU A 1 85 ? 43.560 -53.742 -12.511 1.00 92.94 85 LEU A N 1
ATOM 648 C CA . LEU A 1 85 ? 42.941 -54.527 -11.437 1.00 92.94 85 LEU A CA 1
ATOM 649 C C . LEU A 1 85 ? 41.978 -55.549 -12.040 1.00 92.94 85 LEU A C 1
ATOM 651 O O . LEU A 1 85 ? 41.184 -55.194 -12.909 1.00 92.94 85 LEU A O 1
ATOM 655 N N . VAL A 1 86 ? 42.006 -56.780 -11.538 1.00 91.31 86 VAL A N 1
ATOM 656 C CA . VAL A 1 86 ? 40.930 -57.757 -11.731 1.00 91.31 86 VAL A CA 1
ATOM 657 C C . VAL A 1 86 ? 39.971 -57.605 -10.557 1.00 91.31 86 VAL A C 1
ATOM 659 O O . VAL A 1 86 ? 40.358 -57.767 -9.397 1.00 91.31 86 VAL A O 1
ATOM 662 N N . LEU A 1 87 ? 38.731 -57.251 -10.865 1.00 89.88 87 LEU A N 1
ATOM 663 C CA . LEU A 1 87 ? 37.634 -57.028 -9.936 1.00 89.88 87 LEU A CA 1
ATOM 664 C C . LEU A 1 87 ? 36.624 -58.174 -10.060 1.00 89.88 87 LEU A C 1
ATOM 666 O O . LEU A 1 87 ? 36.421 -58.701 -11.150 1.00 89.88 87 LEU A O 1
ATOM 670 N N . LEU A 1 88 ? 35.972 -58.533 -8.958 1.00 86.19 88 LEU A N 1
ATOM 671 C CA . LEU A 1 88 ? 34.879 -59.499 -8.917 1.00 86.19 88 LEU A CA 1
ATOM 672 C C . LEU A 1 88 ? 33.581 -58.774 -8.529 1.00 86.19 88 LEU A C 1
ATOM 674 O O . LEU A 1 88 ? 33.476 -58.305 -7.397 1.00 86.19 88 LEU A O 1
ATOM 678 N N . GLU A 1 89 ? 32.612 -58.686 -9.444 1.00 83.88 89 GLU A N 1
ATOM 679 C CA . GLU A 1 89 ? 31.270 -58.113 -9.220 1.00 83.88 89 GLU A CA 1
ATOM 680 C C . GLU A 1 89 ? 30.233 -59.244 -9.314 1.00 83.88 89 GLU A C 1
ATOM 682 O O . GLU A 1 89 ? 30.090 -59.862 -10.366 1.00 83.88 89 GLU A O 1
ATOM 687 N N . GLU A 1 90 ? 29.527 -59.559 -8.220 1.00 77.62 90 GLU A N 1
ATOM 688 C CA . GLU A 1 90 ? 28.506 -60.636 -8.172 1.00 77.62 90 GLU A CA 1
ATOM 689 C C . GLU A 1 90 ? 28.988 -62.014 -8.701 1.00 77.62 90 GLU A C 1
ATOM 691 O O . GLU A 1 90 ? 28.200 -62.831 -9.179 1.00 77.62 90 GLU A O 1
ATOM 696 N N . GLY A 1 91 ? 30.296 -62.286 -8.614 1.00 71.81 91 GLY A N 1
ATOM 697 C CA . GLY A 1 91 ? 30.926 -63.512 -9.120 1.00 71.81 91 GLY A CA 1
ATOM 698 C C . GLY A 1 91 ? 31.426 -63.448 -10.568 1.00 71.81 91 GLY A C 1
ATOM 699 O O . GLY A 1 91 ? 31.944 -64.454 -11.044 1.00 71.81 91 GLY A O 1
ATOM 700 N N . ARG A 1 92 ? 31.308 -62.298 -11.246 1.00 82.25 92 ARG A N 1
ATOM 701 C CA . ARG A 1 92 ? 31.854 -62.052 -12.591 1.00 82.25 92 ARG A CA 1
ATOM 702 C C . ARG A 1 92 ? 33.179 -61.309 -12.542 1.00 82.25 92 ARG A C 1
ATOM 704 O O . ARG A 1 92 ? 33.335 -60.398 -11.728 1.00 82.25 92 ARG A O 1
ATOM 711 N N . GLU A 1 93 ? 34.102 -61.646 -13.434 1.00 86.00 93 GLU A N 1
ATOM 712 C CA . GLU A 1 93 ? 35.391 -60.956 -13.551 1.00 86.00 93 GLU A CA 1
ATOM 713 C C . GLU A 1 93 ? 35.304 -59.704 -14.444 1.00 86.00 93 GLU A C 1
ATOM 715 O O . GLU A 1 93 ? 34.856 -59.744 -15.590 1.00 86.00 93 GLU A O 1
ATOM 720 N N . LEU A 1 94 ? 35.778 -58.572 -13.924 1.00 89.44 94 LEU A N 1
ATOM 721 C CA . LEU A 1 94 ? 35.933 -57.313 -14.651 1.00 89.44 94 LEU A CA 1
ATOM 722 C C . LEU A 1 94 ? 37.383 -56.844 -14.565 1.00 89.44 94 LEU A C 1
ATOM 724 O O . LEU A 1 94 ? 37.965 -56.820 -13.484 1.00 89.44 94 LEU A O 1
ATOM 728 N N . VAL A 1 95 ? 37.964 -56.399 -15.676 1.00 91.19 95 VAL A N 1
ATOM 729 C CA . VAL A 1 95 ? 39.328 -55.854 -15.693 1.00 91.19 95 VAL A CA 1
ATOM 730 C C . VAL A 1 95 ? 39.269 -54.336 -15.827 1.00 91.19 95 VAL A C 1
ATOM 732 O O . VAL A 1 95 ? 38.793 -53.814 -16.832 1.00 91.19 95 VAL A O 1
ATOM 735 N N . LEU A 1 96 ? 39.754 -53.620 -14.813 1.00 91.75 96 LEU A N 1
ATOM 736 C CA . LEU A 1 96 ? 39.892 -52.164 -14.814 1.00 91.75 96 LEU A CA 1
ATOM 737 C C . LEU A 1 96 ? 41.331 -51.789 -15.177 1.00 91.75 96 LEU A C 1
ATOM 739 O O . LEU A 1 96 ? 42.236 -51.973 -14.363 1.00 91.75 96 LEU A O 1
ATOM 743 N N . GLU A 1 97 ? 41.540 -51.221 -16.361 1.00 91.50 97 GLU A N 1
ATOM 744 C CA . GLU A 1 97 ? 42.843 -50.733 -16.821 1.00 91.50 97 GLU A CA 1
ATOM 745 C C . GLU A 1 97 ? 42.923 -49.203 -16.786 1.00 91.50 97 GLU A C 1
ATOM 747 O O . GLU A 1 97 ? 42.011 -48.499 -17.236 1.00 91.50 97 GLU A O 1
ATOM 752 N N . ARG A 1 98 ? 44.047 -48.661 -16.304 1.00 91.19 98 ARG A N 1
ATOM 753 C CA . ARG A 1 98 ? 44.312 -47.217 -16.339 1.00 91.19 98 ARG A CA 1
ATOM 754 C C . ARG A 1 98 ? 45.808 -46.936 -16.469 1.00 91.19 98 ARG A C 1
ATOM 756 O O . ARG A 1 98 ? 46.626 -47.431 -15.696 1.00 91.19 98 ARG A O 1
ATOM 763 N N . TYR A 1 99 ? 46.143 -46.068 -17.425 1.00 89.19 99 TYR A N 1
ATOM 764 C CA . TYR A 1 99 ? 47.512 -45.664 -17.743 1.00 89.19 99 TYR A CA 1
ATOM 765 C C . TYR A 1 99 ? 47.621 -44.144 -17.888 1.00 89.19 99 TYR A C 1
ATOM 767 O O . TYR A 1 99 ? 46.707 -43.487 -18.386 1.00 89.19 99 TYR A O 1
ATOM 775 N N . ALA A 1 100 ? 48.746 -43.579 -17.452 1.00 83.75 100 ALA A N 1
ATOM 776 C CA . ALA A 1 100 ? 48.962 -42.131 -17.390 1.00 83.75 100 ALA A CA 1
ATOM 777 C C . ALA A 1 100 ? 49.265 -41.474 -18.755 1.00 83.75 100 ALA A C 1
ATOM 779 O O . ALA A 1 100 ? 49.404 -40.252 -18.828 1.00 83.75 100 ALA A O 1
ATOM 780 N N . ASP A 1 101 ? 49.403 -42.273 -19.816 1.00 78.06 101 ASP A N 1
ATOM 781 C CA . ASP A 1 101 ? 49.649 -41.837 -21.195 1.00 78.06 101 ASP A CA 1
ATOM 782 C C . ASP A 1 101 ? 48.358 -41.597 -22.004 1.00 78.06 101 ASP A C 1
ATOM 784 O O . ASP A 1 101 ? 48.413 -40.994 -23.077 1.00 78.06 101 ASP A O 1
ATOM 788 N N . ILE A 1 102 ? 47.193 -42.001 -21.482 1.00 74.00 102 ILE A N 1
ATOM 789 C CA . ILE A 1 102 ? 45.885 -41.815 -22.124 1.00 74.00 102 ILE A CA 1
ATOM 790 C C . ILE A 1 102 ? 45.446 -40.337 -21.990 1.00 74.00 102 ILE A C 1
ATOM 792 O O . ILE A 1 102 ? 45.258 -39.856 -20.868 1.00 74.00 102 ILE A O 1
ATOM 796 N N . PRO A 1 103 ? 45.254 -39.577 -23.092 1.00 60.75 103 PRO A N 1
ATOM 797 C CA . PRO A 1 103 ? 44.958 -38.145 -23.005 1.00 60.75 103 PRO A CA 1
ATOM 798 C C . PRO A 1 103 ? 43.527 -37.847 -22.527 1.00 60.75 103 PRO A C 1
ATOM 800 O O . PRO A 1 103 ? 42.562 -37.952 -23.287 1.00 60.75 103 PRO A O 1
ATOM 803 N N . VAL A 1 104 ? 43.388 -37.384 -21.283 1.00 63.78 104 VAL A N 1
ATOM 804 C CA . VAL A 1 104 ? 42.091 -36.995 -20.706 1.00 63.78 104 VAL A CA 1
ATOM 805 C C . VAL A 1 104 ? 41.593 -35.676 -21.313 1.00 63.78 104 VAL A C 1
ATOM 807 O O . VAL A 1 104 ? 42.024 -34.584 -20.934 1.00 63.78 104 VAL A O 1
ATOM 810 N N . ARG A 1 105 ? 40.643 -35.757 -22.251 1.00 59.50 105 ARG A N 1
ATOM 811 C CA . ARG A 1 105 ? 39.820 -34.605 -22.672 1.00 59.50 105 ARG A CA 1
ATOM 812 C C . ARG A 1 105 ? 38.805 -34.272 -21.567 1.00 59.50 105 ARG A C 1
ATOM 814 O O . ARG A 1 105 ? 38.402 -35.160 -20.821 1.00 59.50 105 ARG A O 1
ATOM 821 N N . ARG A 1 106 ? 38.345 -33.015 -21.462 1.00 51.25 106 ARG A N 1
ATOM 822 C CA . ARG A 1 106 ? 37.273 -32.643 -20.508 1.00 51.25 106 ARG A CA 1
ATOM 823 C C . ARG A 1 106 ? 36.022 -33.493 -20.776 1.00 51.25 106 ARG A C 1
ATOM 825 O O . ARG A 1 106 ? 35.442 -33.372 -21.848 1.00 51.25 106 ARG A O 1
ATOM 832 N N . GLY A 1 107 ? 35.636 -34.332 -19.813 1.00 55.72 107 GLY A N 1
ATOM 833 C CA . GLY A 1 107 ? 34.511 -35.270 -19.939 1.00 55.72 107 GLY A CA 1
ATOM 834 C C . GLY A 1 107 ? 34.799 -36.542 -20.752 1.00 55.72 107 GLY A C 1
ATOM 835 O O . GLY A 1 107 ? 33.872 -37.289 -21.032 1.00 55.72 107 GLY A O 1
ATOM 836 N N . GLY A 1 108 ? 36.051 -36.791 -21.149 1.00 64.31 108 GLY A N 1
ATOM 837 C CA . GLY A 1 108 ? 36.459 -38.036 -21.804 1.00 64.31 108 GLY A CA 1
ATOM 838 C C . GLY A 1 108 ? 36.726 -39.171 -20.810 1.00 64.31 108 GLY A C 1
ATOM 839 O O . GLY A 1 108 ? 36.880 -38.940 -19.610 1.00 64.31 108 GLY A O 1
ATOM 840 N N . ALA A 1 109 ? 36.810 -40.397 -21.326 1.00 72.06 109 ALA A N 1
ATOM 841 C CA . ALA A 1 109 ? 37.139 -41.571 -20.527 1.00 72.06 109 ALA A CA 1
ATOM 842 C C . ALA A 1 109 ? 38.550 -41.499 -19.913 1.00 72.06 109 ALA A C 1
ATOM 844 O O . ALA A 1 109 ? 39.482 -40.952 -20.505 1.00 72.06 109 ALA A O 1
ATOM 845 N N . VAL A 1 110 ? 38.684 -42.071 -18.717 1.00 79.25 110 VAL A N 1
ATOM 846 C CA . VAL A 1 110 ? 39.886 -42.032 -17.858 1.00 79.25 110 VAL A CA 1
ATOM 847 C C . VAL A 1 110 ? 40.363 -43.423 -17.427 1.00 79.25 110 VAL A C 1
ATOM 849 O O . VAL A 1 110 ? 41.401 -43.551 -16.778 1.00 79.25 110 VAL A O 1
ATOM 852 N N . ALA A 1 111 ? 39.583 -44.457 -17.722 1.00 83.12 111 ALA A N 1
ATOM 853 C CA . ALA A 1 111 ? 39.912 -45.860 -17.521 1.00 83.12 111 ALA A CA 1
ATOM 854 C C . ALA A 1 111 ? 39.180 -46.697 -18.577 1.00 83.12 111 ALA A C 1
ATOM 856 O O . ALA A 1 111 ? 38.190 -46.244 -19.160 1.00 83.12 111 ALA A O 1
ATOM 857 N N . ILE A 1 112 ? 39.664 -47.910 -18.813 1.00 86.44 112 ILE A N 1
ATOM 858 C CA . ILE A 1 112 ? 39.006 -48.910 -19.652 1.00 86.44 112 ILE A CA 1
ATOM 859 C C . ILE A 1 112 ? 38.508 -50.004 -18.713 1.00 86.44 112 ILE A C 1
ATOM 861 O O . ILE A 1 112 ? 39.288 -50.550 -17.937 1.00 86.44 112 ILE A O 1
ATOM 865 N N . LEU A 1 113 ? 37.214 -50.303 -18.764 1.00 87.62 113 LEU A N 1
ATOM 866 C CA . LEU A 1 113 ? 36.620 -51.436 -18.068 1.00 87.62 113 LEU A CA 1
ATOM 867 C C . LEU A 1 113 ? 36.330 -52.525 -19.100 1.00 87.62 113 LEU A C 1
ATOM 869 O O . LEU A 1 113 ? 35.596 -52.278 -20.054 1.00 87.62 113 LEU A O 1
ATOM 873 N N . ARG A 1 114 ? 36.904 -53.713 -18.925 1.00 87.56 114 ARG A N 1
ATOM 874 C CA . ARG A 1 114 ? 36.686 -54.868 -19.798 1.00 87.56 114 ARG A CA 1
ATOM 875 C C . ARG A 1 114 ? 35.876 -55.936 -19.067 1.00 87.56 114 ARG A C 1
ATOM 877 O O . ARG A 1 114 ? 36.183 -56.248 -17.918 1.00 87.56 114 ARG A O 1
ATOM 884 N N . ASP A 1 115 ? 34.853 -56.473 -19.725 1.00 82.50 115 ASP A N 1
ATOM 885 C CA . ASP A 1 115 ? 34.017 -57.556 -19.191 1.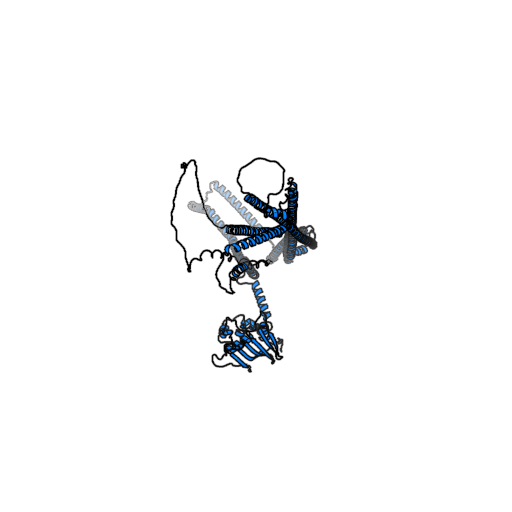00 82.50 115 ASP A CA 1
ATOM 886 C C . ASP A 1 115 ? 34.516 -58.964 -19.575 1.00 82.50 115 ASP A C 1
ATOM 888 O O . ASP A 1 115 ? 35.437 -59.122 -20.379 1.00 82.50 115 ASP A O 1
ATOM 892 N N . GLU A 1 116 ? 33.876 -59.998 -19.018 1.00 74.94 116 GLU A N 1
ATOM 893 C CA . GLU A 1 116 ? 34.148 -61.419 -19.307 1.00 74.94 116 GLU A CA 1
ATOM 894 C C . GLU A 1 116 ? 33.984 -61.792 -20.792 1.00 74.94 116 GLU A C 1
ATOM 896 O O . GLU A 1 116 ? 34.548 -62.785 -21.248 1.00 74.94 116 GLU A O 1
ATOM 901 N N . SER A 1 117 ? 33.231 -61.001 -21.567 1.00 72.75 117 SER A N 1
ATOM 902 C CA . SER A 1 117 ? 33.071 -61.189 -23.018 1.00 72.75 117 SER A CA 1
ATOM 903 C C . SER A 1 117 ? 34.196 -60.527 -23.828 1.00 72.75 117 SER A C 1
ATOM 905 O O . SER A 1 117 ? 34.228 -60.645 -25.053 1.00 72.75 117 SER A O 1
ATOM 907 N N . GLY A 1 118 ? 35.128 -59.838 -23.162 1.00 71.19 118 GLY A N 1
ATOM 908 C CA . GLY A 1 118 ? 36.222 -59.095 -23.780 1.00 71.19 118 GLY A CA 1
ATOM 909 C C . GLY A 1 118 ? 35.834 -57.703 -24.285 1.00 71.19 118 GLY A C 1
ATOM 910 O O . GLY A 1 118 ? 36.645 -57.072 -24.963 1.00 71.19 118 GLY A O 1
ATOM 911 N N . THR A 1 119 ? 34.632 -57.210 -23.969 1.00 79.75 119 THR A N 1
ATOM 912 C CA . THR A 1 119 ? 34.132 -55.909 -24.434 1.00 79.75 119 THR A CA 1
ATOM 913 C C . THR A 1 119 ? 34.845 -54.778 -23.704 1.00 79.75 119 THR A C 1
ATOM 915 O O . THR A 1 119 ? 34.743 -54.672 -22.484 1.00 79.75 119 THR A O 1
ATOM 918 N N . GLU A 1 120 ? 35.542 -53.901 -24.428 1.00 83.88 120 GLU A N 1
ATOM 919 C CA . GLU A 1 120 ? 36.171 -52.711 -23.845 1.00 83.88 120 GLU A CA 1
ATOM 920 C C . GLU A 1 120 ? 35.180 -51.545 -23.742 1.00 83.88 120 GLU A C 1
ATOM 922 O O . GLU A 1 120 ? 34.689 -51.030 -24.748 1.00 83.88 120 GLU A O 1
ATOM 927 N N . LEU A 1 121 ? 34.921 -51.091 -22.516 1.00 82.56 121 LEU A N 1
ATOM 928 C CA . LEU A 1 121 ? 34.099 -49.924 -22.212 1.00 82.56 121 LEU A CA 1
ATOM 929 C C . LEU A 1 121 ? 34.983 -48.792 -21.659 1.00 82.56 121 LEU A C 1
ATOM 931 O O . LEU A 1 121 ? 35.432 -48.864 -20.511 1.00 82.56 121 LEU A O 1
ATOM 935 N N . PRO A 1 122 ? 35.251 -47.728 -22.437 1.00 83.69 122 PRO A N 1
ATOM 936 C CA . PRO A 1 122 ? 35.963 -46.556 -21.941 1.00 83.69 122 PRO A CA 1
ATOM 937 C C . PRO A 1 122 ? 35.040 -45.742 -21.016 1.00 83.69 122 PRO A C 1
ATOM 939 O O . PRO A 1 122 ? 34.031 -45.205 -21.467 1.00 83.69 122 PRO A O 1
ATOM 942 N N . VAL A 1 123 ? 35.384 -45.637 -19.727 1.00 84.19 123 VAL A N 1
ATOM 943 C CA . VAL A 1 123 ? 34.540 -45.017 -18.683 1.00 84.19 123 VAL A CA 1
ATOM 944 C C . VAL A 1 123 ? 35.112 -43.699 -18.156 1.00 84.19 123 VAL A C 1
ATOM 946 O O . VAL A 1 123 ? 36.328 -43.533 -18.005 1.00 84.19 123 VAL A O 1
ATOM 949 N N . THR A 1 124 ? 34.236 -42.740 -17.851 1.00 86.19 124 THR A N 1
ATOM 950 C CA . THR A 1 124 ? 34.595 -41.496 -17.148 1.00 86.19 124 THR A CA 1
ATOM 951 C C . THR A 1 124 ? 34.744 -41.724 -15.637 1.00 86.19 124 THR A C 1
ATOM 953 O O . THR A 1 124 ? 34.281 -42.727 -15.095 1.00 86.19 124 THR A O 1
ATOM 956 N N . GLN A 1 125 ? 35.371 -40.778 -14.924 1.00 84.75 125 GLN A N 1
ATOM 957 C CA . GLN A 1 125 ? 35.593 -40.913 -13.477 1.00 84.75 125 GLN A CA 1
ATOM 958 C C . GLN A 1 125 ? 34.272 -40.957 -12.694 1.00 84.75 125 GLN A C 1
ATOM 960 O O . GLN A 1 125 ? 34.123 -41.771 -11.792 1.00 84.75 125 GLN A O 1
ATOM 965 N N . ALA A 1 126 ? 33.291 -40.135 -13.080 1.00 80.38 126 ALA A N 1
ATOM 966 C CA . ALA A 1 126 ? 31.983 -40.098 -12.427 1.00 80.38 126 ALA A CA 1
ATOM 967 C C . ALA A 1 126 ? 31.162 -41.379 -12.671 1.00 80.38 126 ALA A C 1
ATOM 969 O O . ALA A 1 126 ? 30.421 -41.817 -11.792 1.00 80.38 126 ALA A O 1
ATOM 970 N N . GLU A 1 127 ? 31.298 -42.003 -13.846 1.00 82.38 127 GLU A N 1
ATOM 971 C CA . GLU A 1 127 ? 30.677 -43.302 -14.133 1.00 82.38 127 GLU A CA 1
ATOM 972 C C . GLU A 1 127 ? 31.348 -44.428 -13.347 1.00 82.38 127 GLU A C 1
ATOM 974 O O . GLU A 1 127 ? 30.644 -45.266 -12.789 1.00 82.38 127 GLU A O 1
ATOM 979 N N . LEU A 1 128 ? 32.683 -44.424 -13.252 1.00 83.44 128 LEU A N 1
ATOM 980 C CA . LEU A 1 128 ? 33.444 -45.381 -12.447 1.00 83.44 128 LEU A CA 1
ATOM 981 C C . LEU A 1 128 ? 33.067 -45.285 -10.961 1.00 83.44 128 LEU A C 1
ATOM 983 O O . LEU A 1 128 ? 32.742 -46.300 -10.344 1.00 83.44 128 LEU A O 1
ATOM 987 N N . GLU A 1 129 ? 33.032 -44.067 -10.411 1.00 84.00 129 GLU A N 1
ATOM 988 C CA . GLU A 1 129 ? 32.631 -43.816 -9.024 1.00 84.00 129 GLU A CA 1
ATOM 989 C C . GLU A 1 129 ? 31.199 -44.279 -8.758 1.00 84.00 129 GLU A C 1
ATOM 991 O O . GLU A 1 129 ? 30.954 -45.013 -7.801 1.00 84.00 129 GLU A O 1
ATOM 996 N N . ARG A 1 130 ? 30.248 -43.923 -9.630 1.00 79.94 130 ARG A N 1
ATOM 997 C CA . ARG A 1 130 ? 28.839 -44.307 -9.471 1.00 79.94 130 ARG A CA 1
ATOM 998 C C . ARG A 1 130 ? 28.596 -45.808 -9.652 1.00 79.94 130 ARG A C 1
ATOM 1000 O O . ARG A 1 130 ? 27.731 -46.346 -8.969 1.00 79.94 130 ARG A O 1
ATOM 1007 N N . ARG A 1 131 ? 29.296 -46.466 -10.585 1.00 77.44 131 ARG A N 1
ATOM 1008 C CA . ARG A 1 131 ? 29.042 -47.867 -10.965 1.00 77.44 131 ARG A CA 1
ATOM 1009 C C . ARG A 1 131 ? 29.777 -48.876 -10.088 1.00 77.44 131 ARG A C 1
ATOM 1011 O O . ARG A 1 131 ? 29.168 -49.873 -9.730 1.00 77.44 131 ARG A O 1
ATOM 1018 N N . LEU A 1 132 ? 31.054 -48.643 -9.773 1.00 77.25 132 LEU A N 1
ATOM 1019 C CA . LEU A 1 132 ? 31.900 -49.619 -9.064 1.00 77.25 132 LEU A CA 1
ATOM 1020 C C . LEU A 1 132 ? 32.314 -49.180 -7.653 1.00 77.25 132 LEU A C 1
ATOM 1022 O O . LEU A 1 132 ? 32.755 -50.021 -6.878 1.00 77.25 132 LEU A O 1
ATOM 1026 N N . LEU A 1 133 ? 32.181 -47.895 -7.301 1.00 80.69 133 LEU A N 1
ATOM 1027 C CA . LEU A 1 133 ? 32.621 -47.350 -6.003 1.00 80.69 133 LEU A CA 1
ATOM 1028 C C . LEU A 1 133 ? 31.465 -46.756 -5.177 1.00 80.69 133 LEU A C 1
ATOM 1030 O O . LEU A 1 133 ? 31.698 -45.994 -4.241 1.00 80.69 133 LEU A O 1
ATOM 1034 N N . GLY A 1 134 ? 30.211 -47.065 -5.525 1.00 73.94 134 GLY A N 1
ATOM 1035 C CA . GLY A 1 134 ? 29.019 -46.650 -4.770 1.00 73.94 134 GLY A CA 1
ATOM 1036 C C . GLY A 1 134 ? 28.790 -45.134 -4.668 1.00 73.94 134 GLY A C 1
ATOM 1037 O O . GLY A 1 134 ? 28.040 -44.687 -3.806 1.00 73.94 134 GLY A O 1
ATOM 1038 N N . GLY A 1 135 ? 29.436 -44.327 -5.516 1.00 72.56 135 GLY A N 1
ATOM 1039 C CA . GLY A 1 135 ? 29.420 -42.862 -5.439 1.00 72.56 135 GLY A CA 1
ATOM 1040 C C . GLY A 1 135 ? 30.372 -42.263 -4.393 1.00 72.56 135 GLY A C 1
ATOM 1041 O O . GLY A 1 135 ? 30.253 -41.076 -4.076 1.00 72.56 135 GLY A O 1
ATOM 1042 N N . VAL A 1 136 ? 31.305 -43.054 -3.851 1.00 75.75 136 VAL A N 1
ATOM 1043 C 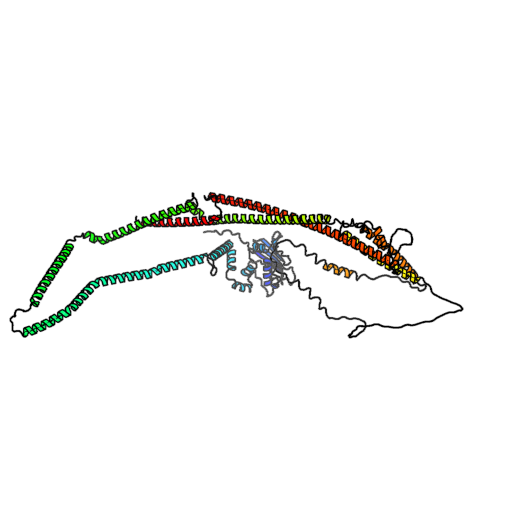CA . VAL A 1 136 ? 32.370 -42.573 -2.960 1.00 75.75 136 VAL A CA 1
ATOM 1044 C C . VAL A 1 136 ? 33.430 -41.845 -3.788 1.00 75.75 136 VAL A C 1
ATOM 1046 O O . VAL A 1 136 ? 33.965 -42.393 -4.747 1.00 75.75 136 VAL A O 1
ATOM 1049 N N . SER A 1 137 ? 33.744 -40.603 -3.411 1.00 79.88 137 SER A N 1
ATOM 1050 C CA . SER A 1 137 ? 34.797 -39.799 -4.045 1.00 79.88 137 SER A CA 1
ATOM 1051 C C . SER A 1 137 ? 36.175 -40.086 -3.442 1.00 79.88 137 SER A C 1
ATOM 1053 O O . SER A 1 137 ? 36.273 -40.539 -2.300 1.00 79.88 137 SER A O 1
ATOM 1055 N N . GLU A 1 138 ? 37.259 -39.747 -4.152 1.00 79.12 138 GLU A N 1
ATOM 1056 C CA . GLU A 1 138 ? 38.636 -39.989 -3.678 1.00 79.12 138 GLU A CA 1
ATOM 1057 C C . GLU A 1 138 ? 38.884 -39.449 -2.260 1.00 79.12 138 GLU A C 1
ATOM 1059 O O . GLU A 1 138 ? 39.455 -40.138 -1.413 1.00 79.12 138 GLU A O 1
ATOM 1064 N N . ARG A 1 139 ? 38.420 -38.221 -1.984 1.00 73.94 139 ARG A N 1
ATOM 1065 C CA . ARG A 1 139 ? 38.563 -37.570 -0.674 1.00 73.94 139 ARG A CA 1
ATOM 1066 C C . ARG A 1 139 ? 37.891 -38.393 0.426 1.00 73.94 139 ARG A C 1
ATOM 1068 O O . ARG A 1 139 ? 38.521 -38.647 1.447 1.00 73.94 139 ARG A O 1
ATOM 1075 N N . LEU A 1 140 ? 36.663 -38.861 0.197 1.00 69.75 140 LEU A N 1
ATOM 1076 C CA . LEU A 1 140 ? 35.945 -39.711 1.151 1.00 69.75 140 LEU A CA 1
ATOM 1077 C C . LEU A 1 140 ? 36.597 -41.093 1.289 1.00 69.75 140 LEU A C 1
ATOM 1079 O O . LEU A 1 140 ? 36.666 -41.627 2.392 1.00 69.75 140 LEU A O 1
ATOM 1083 N N . PHE A 1 141 ? 37.142 -41.656 0.208 1.00 75.44 141 PHE A N 1
ATOM 1084 C CA . PHE A 1 141 ? 37.855 -42.933 0.248 1.00 75.44 141 PHE A CA 1
ATOM 1085 C C . PHE A 1 141 ? 39.128 -42.872 1.104 1.00 75.44 141 PHE A C 1
ATOM 1087 O O . PHE A 1 141 ? 39.336 -43.740 1.956 1.00 75.44 141 PHE A O 1
ATOM 1094 N N . ARG A 1 142 ? 39.944 -41.819 0.933 1.00 73.75 142 ARG A N 1
ATOM 1095 C CA . ARG A 1 142 ? 41.118 -41.545 1.784 1.00 73.75 142 ARG A CA 1
ATOM 1096 C C . ARG A 1 142 ? 40.728 -41.297 3.251 1.00 73.75 142 ARG A C 1
ATOM 1098 O O . ARG A 1 142 ? 41.482 -41.666 4.140 1.00 73.75 142 ARG A O 1
ATOM 1105 N N . GLN A 1 143 ? 39.554 -40.712 3.508 1.00 64.62 143 GLN A N 1
ATOM 1106 C CA . GLN A 1 143 ? 39.089 -40.366 4.859 1.00 64.62 143 GLN A CA 1
ATOM 1107 C C . GLN A 1 143 ? 38.391 -41.509 5.618 1.00 64.62 143 GLN A C 1
ATOM 1109 O O . GLN A 1 143 ? 38.452 -41.528 6.844 1.00 64.62 143 GLN A O 1
ATOM 1114 N N . LEU A 1 144 ? 37.712 -42.436 4.930 1.00 62.88 144 LEU A N 1
ATOM 1115 C CA . LEU A 1 144 ? 36.855 -43.451 5.570 1.00 62.88 144 LEU A CA 1
ATOM 1116 C C . LEU A 1 144 ? 37.328 -44.898 5.377 1.00 62.88 144 LEU A C 1
ATOM 1118 O O . LEU A 1 144 ? 37.145 -45.713 6.278 1.00 62.88 144 LEU A O 1
ATOM 1122 N N . PHE A 1 145 ? 37.912 -45.237 4.223 1.00 61.59 145 PHE A N 1
ATOM 1123 C CA . PHE A 1 145 ? 38.122 -46.638 3.819 1.00 61.59 145 PHE A CA 1
ATOM 1124 C C . PHE A 1 145 ? 39.588 -47.082 3.807 1.00 61.59 145 PHE A C 1
ATOM 1126 O O . PHE A 1 145 ? 39.867 -48.277 3.876 1.00 61.59 145 PHE A O 1
ATOM 1133 N N . ALA A 1 146 ? 40.536 -46.148 3.731 1.00 58.34 146 ALA A N 1
ATOM 1134 C CA . ALA A 1 146 ? 41.958 -46.461 3.664 1.00 58.34 146 ALA A CA 1
ATOM 1135 C C . ALA A 1 146 ? 42.746 -45.579 4.634 1.00 58.34 146 ALA A C 1
ATOM 1137 O O . ALA A 1 146 ? 43.203 -44.512 4.253 1.00 58.34 146 ALA A O 1
ATOM 1138 N N . VAL A 1 147 ? 42.922 -46.046 5.869 1.00 58.84 147 VAL A N 1
ATOM 1139 C CA . VAL A 1 147 ? 43.594 -45.303 6.942 1.00 58.84 147 VAL A CA 1
ATOM 1140 C C . VAL A 1 147 ? 45.107 -45.547 6.911 1.00 58.84 147 VAL A C 1
ATOM 1142 O O . VAL A 1 147 ? 45.581 -46.595 7.353 1.00 58.84 147 VAL A O 1
ATOM 1145 N N . THR A 1 148 ? 45.890 -44.578 6.432 1.00 64.12 148 THR A N 1
ATOM 1146 C CA . THR A 1 148 ? 47.315 -44.486 6.803 1.00 64.12 148 THR A CA 1
ATOM 1147 C C . THR A 1 148 ? 47.480 -43.829 8.179 1.00 64.12 148 THR A C 1
ATOM 1149 O O . THR A 1 148 ? 46.545 -43.237 8.716 1.00 64.12 148 THR A O 1
ATOM 1152 N N . LEU A 1 149 ? 48.671 -43.947 8.780 1.00 60.12 149 LEU A N 1
ATOM 1153 C CA . LEU A 1 149 ? 48.936 -43.437 10.132 1.00 60.12 149 LEU A CA 1
ATOM 1154 C C . LEU A 1 149 ? 48.753 -41.909 10.236 1.00 60.12 149 LEU A C 1
ATOM 1156 O O . LEU A 1 149 ? 48.292 -41.421 11.267 1.00 60.12 149 LEU A O 1
ATOM 1160 N N . ASP A 1 150 ? 49.065 -41.187 9.158 1.00 60.81 150 ASP A N 1
ATOM 1161 C CA . ASP A 1 150 ? 48.941 -39.730 9.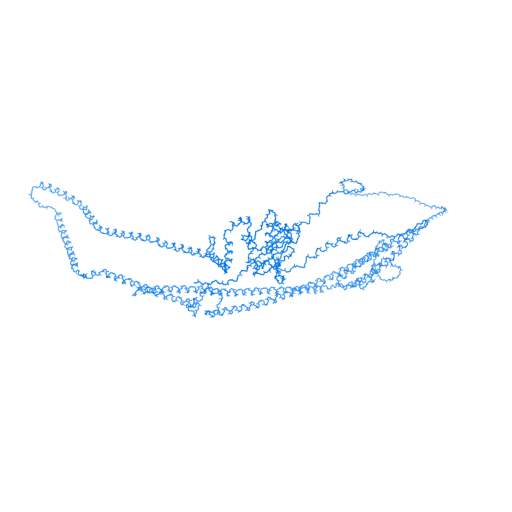065 1.00 60.81 150 ASP A CA 1
ATOM 1162 C C . ASP A 1 150 ? 47.472 -39.305 8.844 1.00 60.81 150 ASP A C 1
ATOM 1164 O O . ASP A 1 150 ? 46.963 -38.432 9.548 1.00 60.81 150 ASP A O 1
ATOM 1168 N N . GLU A 1 151 ? 46.739 -40.000 7.961 1.00 61.34 151 GLU A N 1
ATOM 1169 C CA . GLU A 1 151 ? 45.294 -39.784 7.720 1.00 61.34 151 GLU A CA 1
ATOM 1170 C C . GLU A 1 151 ? 44.446 -40.027 8.996 1.00 61.34 151 GLU A C 1
ATOM 1172 O O . GLU A 1 151 ? 43.413 -39.386 9.208 1.00 61.34 151 GLU A O 1
ATOM 1177 N N . LEU A 1 152 ? 44.917 -40.889 9.908 1.00 59.12 152 LEU A N 1
ATOM 1178 C CA . LEU A 1 152 ? 44.301 -41.154 11.219 1.00 59.12 152 LEU A CA 1
ATOM 1179 C C . LEU A 1 152 ? 44.348 -39.938 12.173 1.00 59.12 152 LEU A C 1
ATOM 1181 O O . LEU A 1 152 ? 43.528 -39.843 13.091 1.00 59.12 152 LEU A O 1
ATOM 1185 N N . GLN A 1 153 ? 45.288 -39.002 11.984 1.00 58.19 153 GLN A N 1
ATOM 1186 C CA . GLN A 1 153 ? 45.352 -37.772 12.783 1.00 58.19 153 GLN A CA 1
ATOM 1187 C C . GLN A 1 153 ? 44.379 -36.700 12.269 1.00 58.19 153 GLN A C 1
ATOM 1189 O O . GLN A 1 153 ? 43.697 -36.072 13.083 1.00 58.19 153 GLN A O 1
ATOM 1194 N N . GLU A 1 154 ? 44.242 -36.537 10.948 1.00 56.72 154 GLU A N 1
ATOM 1195 C CA . GLU A 1 154 ? 43.307 -35.571 10.344 1.00 56.72 154 GLU A CA 1
ATOM 1196 C C . GLU A 1 154 ? 41.844 -35.870 10.709 1.00 56.72 154 GLU A C 1
ATOM 1198 O O . GLU A 1 154 ? 41.078 -34.949 11.002 1.00 56.72 154 GLU A O 1
ATOM 1203 N N . LEU A 1 155 ? 41.481 -37.154 10.804 1.00 51.47 155 LEU A N 1
ATOM 1204 C CA . LEU A 1 155 ? 40.157 -37.642 11.214 1.00 51.47 155 LEU A CA 1
ATOM 1205 C C . LEU A 1 155 ? 39.632 -37.043 12.535 1.00 51.47 155 LEU A C 1
ATOM 1207 O O . LEU A 1 155 ? 38.420 -36.931 12.714 1.00 51.47 155 LEU A O 1
ATOM 1211 N N . ARG A 1 156 ? 40.508 -36.611 13.457 1.00 51.97 156 ARG A N 1
ATOM 1212 C CA . ARG A 1 156 ? 40.095 -35.983 14.731 1.00 51.97 156 ARG A CA 1
ATOM 1213 C C . ARG A 1 156 ? 39.648 -34.523 14.596 1.00 51.97 156 ARG A C 1
ATOM 1215 O O . ARG A 1 156 ? 39.074 -33.988 15.540 1.00 51.97 156 ARG A O 1
ATOM 1222 N N . SER A 1 157 ? 39.920 -33.879 13.460 1.00 52.16 157 SER A N 1
ATOM 1223 C CA . SER A 1 157 ? 39.631 -32.455 13.221 1.00 52.16 157 SER A CA 1
ATOM 1224 C C . SER A 1 157 ? 38.297 -32.183 12.513 1.00 52.16 157 SER A C 1
ATOM 1226 O O . SER A 1 157 ? 37.820 -31.053 12.543 1.00 52.16 157 SER A O 1
ATOM 1228 N N . ILE A 1 158 ? 37.672 -33.204 11.912 1.00 50.72 158 ILE A N 1
ATOM 1229 C CA . ILE A 1 158 ? 36.474 -33.071 11.056 1.00 50.72 158 ILE A CA 1
ATOM 1230 C C . ILE A 1 158 ? 35.233 -33.673 11.749 1.00 50.72 158 ILE A C 1
ATOM 1232 O O . ILE A 1 158 ? 34.424 -34.384 11.154 1.00 50.72 158 ILE A O 1
ATOM 1236 N N . ALA A 1 159 ? 35.083 -33.403 13.048 1.00 51.41 159 ALA A N 1
ATOM 1237 C CA . ALA A 1 159 ? 33.880 -33.749 13.801 1.00 51.41 159 ALA A CA 1
ATOM 1238 C C . ALA A 1 159 ? 32.815 -32.653 13.619 1.00 51.41 159 ALA A C 1
ATOM 1240 O O . ALA A 1 159 ? 33.011 -31.521 14.053 1.00 51.41 159 ALA A O 1
ATOM 1241 N N . GLY A 1 160 ? 31.688 -32.987 12.983 1.00 54.38 160 GLY A N 1
ATOM 1242 C CA . GLY A 1 160 ? 30.596 -32.040 12.748 1.00 54.38 160 GLY A CA 1
ATOM 1243 C C . GLY A 1 160 ? 29.600 -32.531 11.700 1.00 54.38 160 GLY A C 1
ATOM 1244 O O . GLY A 1 160 ? 28.754 -33.372 11.990 1.00 54.38 160 GLY A O 1
ATOM 1245 N N . GLU A 1 161 ? 29.699 -31.996 10.482 1.00 53.81 161 GLU A N 1
ATOM 1246 C CA . GLU A 1 161 ? 28.572 -31.975 9.536 1.00 53.81 161 GLU A CA 1
ATOM 1247 C C . GLU A 1 161 ? 28.775 -32.837 8.275 1.00 53.81 161 GLU A C 1
ATOM 1249 O O . GLU A 1 161 ? 27.838 -33.508 7.840 1.00 53.81 161 GLU A O 1
ATOM 1254 N N . GLU A 1 162 ? 29.980 -32.880 7.687 1.00 52.94 162 GLU A N 1
ATOM 1255 C CA . GLU A 1 162 ? 30.217 -33.607 6.420 1.00 52.94 162 GLU A CA 1
ATOM 1256 C C . GLU A 1 162 ? 30.107 -35.136 6.592 1.00 52.94 162 GLU A C 1
ATOM 1258 O O . GLU A 1 162 ? 29.390 -35.802 5.840 1.00 52.94 162 GLU A O 1
ATOM 1263 N N . VAL A 1 163 ? 30.760 -35.693 7.621 1.00 55.84 163 VAL A N 1
ATOM 1264 C CA . VAL A 1 163 ? 30.773 -37.144 7.898 1.00 55.84 163 VAL A CA 1
ATOM 1265 C C . VAL A 1 163 ? 29.389 -37.652 8.315 1.00 55.84 163 VAL A C 1
ATOM 1267 O O . VAL A 1 163 ? 28.960 -38.719 7.876 1.00 55.84 163 VAL A O 1
ATOM 1270 N N . GLY A 1 164 ? 28.665 -36.869 9.124 1.00 57.06 164 GLY A N 1
ATOM 1271 C CA . GLY A 1 164 ? 27.306 -37.198 9.553 1.00 57.06 164 GLY A CA 1
ATOM 1272 C C . GLY A 1 164 ? 26.354 -37.305 8.364 1.00 57.06 164 GLY A C 1
ATOM 1273 O O . GLY A 1 164 ? 25.715 -38.340 8.182 1.00 57.06 164 GLY A O 1
ATOM 1274 N N . ASN A 1 165 ? 26.317 -36.277 7.508 1.00 54.56 165 ASN A N 1
ATOM 1275 C CA . ASN A 1 165 ? 25.468 -36.275 6.316 1.00 54.56 165 ASN A CA 1
ATOM 1276 C C . ASN A 1 165 ? 25.750 -37.476 5.397 1.00 54.56 165 ASN A C 1
ATOM 1278 O O . ASN A 1 165 ? 24.808 -38.135 4.960 1.00 54.56 165 ASN A O 1
ATOM 1282 N N . TYR A 1 166 ? 27.018 -37.818 5.136 1.00 53.41 166 TYR A N 1
ATOM 1283 C CA . TYR A 1 166 ? 27.327 -38.934 4.233 1.00 53.41 166 TYR A CA 1
ATOM 1284 C C . TYR A 1 166 ? 26.972 -40.312 4.822 1.00 53.41 166 TYR A C 1
ATOM 1286 O O . TYR A 1 166 ? 26.469 -41.168 4.095 1.00 53.41 166 TYR A O 1
ATOM 1294 N N . LEU A 1 167 ? 27.119 -40.520 6.138 1.00 57.78 167 LEU A N 1
ATOM 1295 C CA . LEU A 1 167 ? 26.621 -41.734 6.806 1.00 57.78 167 LEU A CA 1
ATOM 1296 C C . LEU A 1 167 ? 25.087 -41.855 6.725 1.00 57.78 167 LEU A C 1
ATOM 1298 O O . LEU A 1 167 ? 24.574 -42.949 6.486 1.00 57.78 167 LEU A O 1
ATOM 1302 N N . TYR A 1 168 ? 24.350 -40.743 6.841 1.00 53.66 168 TYR A N 1
ATOM 1303 C CA . TYR A 1 168 ? 22.898 -40.736 6.611 1.00 53.66 168 TYR A CA 1
ATOM 1304 C C . TYR A 1 168 ? 22.529 -41.022 5.144 1.00 53.66 168 TYR A C 1
ATOM 1306 O O . TYR A 1 168 ? 21.560 -41.741 4.895 1.00 53.66 168 TYR A O 1
ATOM 1314 N N . HIS A 1 169 ? 23.304 -40.530 4.170 1.00 51.66 169 HIS A N 1
ATOM 1315 C CA . HIS A 1 169 ? 23.103 -40.848 2.750 1.00 51.66 169 HIS A CA 1
ATOM 1316 C C . HIS A 1 169 ? 23.392 -42.319 2.412 1.00 51.66 169 HIS A C 1
ATOM 1318 O O . HIS A 1 169 ? 22.657 -42.903 1.619 1.00 51.66 169 HIS A O 1
ATOM 1324 N N . ALA A 1 170 ? 24.418 -42.926 3.016 1.00 52.31 170 ALA A N 1
ATOM 1325 C CA . ALA A 1 170 ? 24.791 -44.321 2.769 1.00 52.31 170 ALA A CA 1
ATOM 1326 C C . ALA A 1 170 ? 23.845 -45.339 3.441 1.00 52.31 170 ALA A C 1
ATOM 1328 O O . ALA A 1 170 ? 23.701 -46.458 2.955 1.00 52.31 170 ALA A O 1
ATOM 1329 N N . GLY A 1 171 ? 23.201 -44.967 4.556 1.00 52.78 171 GLY A N 1
ATOM 1330 C CA . GLY A 1 171 ? 22.326 -45.860 5.329 1.00 52.78 171 GLY A CA 1
ATOM 1331 C C . GLY A 1 171 ? 20.825 -45.776 5.016 1.00 52.78 171 GLY A C 1
ATOM 1332 O O . GLY A 1 171 ? 20.088 -46.701 5.362 1.00 52.78 171 GLY A O 1
ATOM 1333 N N . MET A 1 172 ? 20.342 -44.693 4.393 1.00 50.47 172 MET A N 1
ATOM 1334 C CA . MET A 1 172 ? 18.913 -44.494 4.111 1.00 50.47 172 MET A CA 1
ATOM 1335 C C . MET A 1 172 ? 18.641 -44.018 2.680 1.00 50.47 172 MET A C 1
ATOM 1337 O O . MET A 1 172 ? 18.971 -42.892 2.299 1.00 50.47 172 MET A O 1
ATOM 1341 N N . ALA A 1 173 ? 17.899 -44.842 1.932 1.00 44.91 173 ALA A N 1
ATOM 1342 C CA . ALA A 1 173 ? 17.251 -44.465 0.678 1.00 44.91 173 ALA A CA 1
ATOM 1343 C C . ALA A 1 173 ? 16.238 -43.329 0.931 1.00 44.91 173 ALA A C 1
ATOM 1345 O O . ALA A 1 173 ? 15.082 -43.563 1.278 1.00 44.91 173 ALA A O 1
ATOM 1346 N N . GLY A 1 174 ? 16.712 -42.086 0.825 1.00 51.84 174 GLY A N 1
ATOM 1347 C CA . GLY A 1 174 ? 15.961 -40.885 1.201 1.00 51.84 174 GLY A CA 1
ATOM 1348 C C . GLY A 1 174 ? 16.816 -39.718 1.706 1.00 51.84 174 GLY A C 1
ATOM 1349 O O . GLY A 1 174 ? 16.316 -38.597 1.751 1.00 51.84 174 GLY A O 1
ATOM 1350 N N . GLY A 1 175 ? 18.104 -39.922 2.022 1.00 55.50 175 GLY A N 1
ATOM 1351 C CA . GLY A 1 175 ? 18.960 -38.868 2.593 1.00 55.50 175 GLY A CA 1
ATOM 1352 C C . GLY A 1 175 ? 18.986 -37.551 1.797 1.00 55.50 175 GLY A C 1
ATOM 1353 O O . GLY A 1 175 ? 18.975 -36.481 2.391 1.00 55.50 175 GLY A O 1
ATOM 1354 N N . ALA A 1 176 ? 18.926 -37.598 0.459 1.00 56.62 176 ALA A N 1
ATOM 1355 C CA . ALA A 1 176 ? 18.866 -36.391 -0.378 1.00 56.62 176 ALA A CA 1
ATOM 1356 C C . ALA A 1 176 ? 17.593 -35.547 -0.150 1.00 56.62 176 ALA A C 1
ATOM 1358 O O . ALA A 1 176 ? 17.658 -34.317 -0.165 1.00 56.62 176 ALA A O 1
ATOM 1359 N N . ALA A 1 177 ? 16.451 -36.193 0.111 1.00 59.88 177 ALA A N 1
ATOM 1360 C CA . ALA A 1 177 ? 15.213 -35.507 0.471 1.00 59.88 177 ALA A CA 1
ATOM 1361 C C . ALA A 1 177 ? 15.301 -34.901 1.879 1.00 59.88 177 ALA A C 1
ATOM 1363 O O . ALA A 1 177 ? 14.789 -33.807 2.099 1.00 59.88 177 ALA A O 1
ATOM 1364 N N . LEU A 1 178 ? 16.008 -35.559 2.807 1.00 61.06 178 LEU A N 1
ATOM 1365 C CA . LEU A 1 178 ? 16.254 -35.028 4.149 1.00 61.06 178 LEU A CA 1
ATOM 1366 C C . LEU A 1 178 ? 17.131 -33.767 4.100 1.00 61.06 178 LEU A C 1
ATOM 1368 O O . LEU A 1 178 ? 16.766 -32.759 4.690 1.00 61.06 178 LEU A O 1
ATOM 1372 N N . THR A 1 179 ? 18.226 -33.763 3.331 1.00 63.03 179 THR A N 1
ATOM 1373 C CA . THR A 1 179 ? 19.070 -32.564 3.152 1.00 63.03 179 THR A CA 1
ATOM 1374 C C . THR A 1 179 ? 18.315 -31.419 2.468 1.00 63.03 179 THR A C 1
ATOM 1376 O O . THR A 1 179 ? 18.498 -30.256 2.828 1.00 63.03 179 THR A O 1
ATOM 1379 N N . ALA A 1 180 ? 17.446 -31.722 1.496 1.00 68.88 180 ALA A N 1
ATOM 1380 C CA . ALA A 1 180 ? 16.589 -30.727 0.850 1.00 68.88 180 ALA A CA 1
ATOM 1381 C C . ALA A 1 180 ? 15.524 -30.160 1.808 1.00 68.88 180 ALA A C 1
ATOM 1383 O O . ALA A 1 180 ? 15.281 -28.951 1.807 1.00 68.88 180 ALA A O 1
ATOM 1384 N N . ALA A 1 181 ? 14.938 -31.004 2.663 1.00 72.62 181 ALA A N 1
ATOM 1385 C CA . ALA A 1 181 ? 14.016 -30.582 3.712 1.00 72.62 181 ALA A CA 1
ATOM 1386 C C . ALA A 1 181 ? 14.725 -29.706 4.756 1.00 72.62 181 ALA A C 1
ATOM 1388 O O . ALA A 1 181 ? 14.239 -28.616 5.040 1.00 72.62 181 ALA A O 1
ATOM 1389 N N . SER A 1 182 ? 15.905 -30.107 5.245 1.00 72.31 182 SER A N 1
ATOM 1390 C CA . SER A 1 182 ? 16.708 -29.305 6.179 1.00 72.31 182 SER A CA 1
ATOM 1391 C C . SER A 1 182 ? 17.072 -27.940 5.599 1.00 72.31 182 SER A C 1
ATOM 1393 O O . SER A 1 182 ? 16.853 -26.939 6.267 1.00 72.31 182 SER A O 1
ATOM 1395 N N . LYS A 1 183 ? 17.515 -27.857 4.335 1.00 76.81 183 LYS A N 1
ATOM 1396 C CA . LYS A 1 183 ? 17.790 -26.562 3.680 1.00 76.81 183 LYS A CA 1
ATOM 1397 C C . LYS A 1 183 ? 16.543 -25.696 3.496 1.00 76.81 183 LYS A C 1
ATOM 1399 O O . LYS A 1 183 ? 16.629 -24.474 3.580 1.00 76.81 183 LYS A O 1
ATOM 1404 N N . THR A 1 184 ? 15.387 -26.309 3.234 1.00 79.19 184 THR A N 1
ATOM 1405 C CA . THR A 1 184 ? 14.109 -25.583 3.152 1.00 79.19 184 THR A CA 1
ATOM 1406 C C . THR A 1 184 ? 13.713 -25.033 4.524 1.00 79.19 184 THR A C 1
ATOM 1408 O O . THR A 1 184 ? 13.384 -23.855 4.631 1.00 79.19 184 THR A O 1
ATOM 1411 N N . LEU A 1 185 ? 13.833 -25.847 5.578 1.00 79.69 185 LEU A N 1
ATOM 1412 C CA . LEU A 1 185 ? 13.580 -25.455 6.965 1.00 79.69 185 LEU A CA 1
ATOM 1413 C C . LEU A 1 185 ? 14.547 -24.366 7.444 1.00 79.69 185 LEU A C 1
ATOM 1415 O O . LEU A 1 185 ? 14.097 -23.383 8.022 1.00 79.69 185 LEU A O 1
ATOM 1419 N N . GLU A 1 186 ? 15.845 -24.473 7.147 1.00 79.62 186 GLU A N 1
ATOM 1420 C CA . GLU A 1 186 ? 16.827 -23.415 7.413 1.00 79.62 186 GLU A CA 1
ATOM 1421 C C . GLU A 1 186 ? 16.454 -22.116 6.697 1.00 79.62 186 GLU A C 1
ATOM 1423 O O . GLU A 1 186 ? 16.474 -21.060 7.320 1.00 79.62 186 GLU A O 1
ATOM 1428 N N . ALA A 1 187 ? 16.046 -22.175 5.424 1.00 78.06 187 ALA A N 1
ATOM 1429 C CA . ALA A 1 187 ? 15.623 -20.997 4.668 1.00 78.06 187 ALA A CA 1
ATOM 1430 C C . ALA A 1 187 ? 14.319 -20.367 5.198 1.00 78.06 187 ALA A C 1
ATOM 1432 O O . ALA A 1 187 ? 14.123 -19.158 5.060 1.00 78.06 187 ALA A O 1
ATOM 1433 N N . GLU A 1 188 ? 13.415 -21.148 5.793 1.00 78.50 188 GLU A N 1
ATOM 1434 C CA . GLU A 1 188 ? 12.210 -20.640 6.462 1.00 78.50 188 GLU A CA 1
ATOM 1435 C C . GLU A 1 188 ? 12.514 -20.070 7.851 1.00 78.50 188 GLU A C 1
ATOM 1437 O O . GLU A 1 188 ? 12.065 -18.965 8.164 1.00 78.50 188 GLU A O 1
ATOM 1442 N N . MET A 1 189 ? 13.348 -20.745 8.644 1.00 74.94 189 MET A N 1
ATOM 1443 C CA . MET A 1 189 ? 13.869 -20.225 9.911 1.00 74.94 189 MET A CA 1
ATOM 1444 C C . MET A 1 189 ? 14.609 -18.902 9.698 1.00 74.94 189 MET A C 1
ATOM 1446 O O . MET A 1 189 ? 14.330 -17.933 10.399 1.00 74.94 189 MET A O 1
ATOM 1450 N N . ASP A 1 190 ? 15.462 -18.823 8.674 1.00 73.19 190 ASP A N 1
ATOM 1451 C CA . ASP A 1 190 ? 16.174 -17.611 8.272 1.00 73.19 190 ASP A CA 1
ATOM 1452 C C . ASP A 1 190 ? 15.218 -16.462 7.919 1.00 73.19 190 ASP A C 1
ATOM 1454 O O . ASP A 1 190 ? 15.499 -15.317 8.267 1.00 73.19 190 ASP A O 1
ATOM 1458 N N . LYS A 1 191 ? 14.095 -16.732 7.232 1.00 71.75 191 LYS A N 1
ATOM 1459 C CA . LYS A 1 191 ? 13.069 -15.713 6.921 1.00 71.75 191 LYS A CA 1
ATOM 1460 C C . LYS A 1 191 ? 12.358 -15.210 8.177 1.00 71.75 191 LYS A C 1
ATOM 1462 O O . LYS A 1 191 ? 11.998 -14.034 8.240 1.00 71.75 191 LYS A O 1
ATOM 1467 N N . LEU A 1 192 ? 12.131 -16.094 9.148 1.00 69.50 192 LEU A N 1
ATOM 1468 C CA . LEU A 1 192 ? 11.444 -15.773 10.396 1.00 69.50 192 LEU A CA 1
ATOM 1469 C C . LEU A 1 192 ? 12.354 -15.006 11.365 1.00 69.50 192 LEU A C 1
ATOM 1471 O O . LEU A 1 192 ? 11.911 -14.009 11.940 1.00 69.50 192 LEU A O 1
ATOM 1475 N N . PHE A 1 193 ? 13.613 -15.427 11.528 1.00 63.81 193 PHE A N 1
ATOM 1476 C CA . PHE A 1 193 ? 14.545 -14.867 12.507 1.00 63.81 193 PHE A CA 1
ATOM 1477 C C . PHE A 1 193 ? 16.020 -15.014 12.100 1.00 63.81 193 PHE A C 1
ATOM 1479 O O . PHE A 1 193 ? 16.516 -16.118 11.896 1.00 63.81 193 PHE A O 1
ATOM 1486 N N . LYS A 1 194 ? 16.769 -13.900 12.110 1.00 66.62 194 LYS A N 1
ATOM 1487 C CA . LYS A 1 194 ? 18.242 -13.903 12.048 1.00 66.62 194 LYS A CA 1
ATOM 1488 C C . LYS A 1 194 ? 18.839 -13.166 13.248 1.00 66.62 194 LYS A C 1
ATOM 1490 O O . LYS A 1 194 ? 18.525 -11.987 13.412 1.00 66.62 194 LYS A O 1
ATOM 1495 N N . PRO A 1 195 ? 19.787 -13.760 14.004 1.00 55.53 195 PRO A N 1
ATOM 1496 C CA . PRO A 1 195 ? 20.371 -13.149 15.208 1.00 55.53 195 PRO A CA 1
ATOM 1497 C C . PRO A 1 195 ? 21.022 -11.768 15.020 1.00 55.53 195 PRO A C 1
ATOM 1499 O O . PRO A 1 195 ? 21.223 -11.045 15.992 1.00 55.53 195 PRO A O 1
ATOM 1502 N N . LYS A 1 196 ? 21.394 -11.411 13.783 1.00 56.12 196 LYS A N 1
ATOM 1503 C CA . LYS A 1 196 ? 21.974 -10.108 13.403 1.00 56.12 196 LYS A CA 1
ATOM 1504 C C . LYS A 1 196 ? 21.353 -9.525 12.122 1.00 56.12 196 LYS A C 1
ATOM 1506 O O . LYS A 1 196 ? 21.932 -8.628 11.519 1.00 56.12 196 LYS A O 1
ATOM 1511 N N . GLY A 1 197 ? 20.225 -10.070 11.658 1.00 54.34 197 GLY A N 1
ATOM 1512 C CA . GLY A 1 197 ? 19.630 -9.719 10.365 1.00 54.34 197 GLY A CA 1
ATOM 1513 C C . GLY A 1 197 ? 18.316 -8.959 10.514 1.00 54.34 197 GLY A C 1
ATOM 1514 O O . GLY A 1 197 ? 17.415 -9.404 11.221 1.00 54.34 197 GLY A O 1
ATOM 1515 N N . ALA A 1 198 ? 18.189 -7.843 9.796 1.00 51.94 198 ALA A N 1
ATOM 1516 C CA . ALA A 1 198 ? 16.985 -7.015 9.752 1.00 51.94 198 ALA A CA 1
ATOM 1517 C C . ALA A 1 198 ? 15.872 -7.649 8.888 1.00 51.94 198 ALA A C 1
ATOM 1519 O O . ALA A 1 198 ? 15.448 -7.075 7.887 1.00 51.94 198 ALA A O 1
ATOM 1520 N N . LEU A 1 199 ? 15.410 -8.848 9.259 1.00 57.00 199 LEU A N 1
ATOM 1521 C CA . LEU A 1 199 ? 14.236 -9.476 8.648 1.00 57.00 199 LEU A CA 1
ATOM 1522 C C . LEU A 1 199 ? 12.970 -9.158 9.465 1.00 57.00 199 LEU A C 1
ATOM 1524 O O . LEU A 1 199 ? 13.025 -9.209 10.700 1.00 57.00 199 LEU A O 1
ATOM 1528 N N . PRO A 1 200 ? 11.838 -8.782 8.828 1.00 58.25 200 PRO A N 1
ATOM 1529 C CA . PRO A 1 200 ? 10.802 -8.006 9.515 1.00 58.25 200 PRO A CA 1
ATOM 1530 C C . PRO A 1 200 ? 9.706 -8.845 10.180 1.00 58.25 200 PRO A C 1
ATOM 1532 O O . PRO A 1 200 ? 8.792 -8.263 10.744 1.00 58.25 200 PRO A O 1
ATOM 1535 N N . GLY A 1 201 ? 9.750 -10.180 10.094 1.00 66.06 201 GLY A N 1
ATOM 1536 C CA . GLY A 1 201 ? 8.695 -11.067 10.599 1.00 66.06 201 GLY A CA 1
ATOM 1537 C C . GLY A 1 201 ? 8.643 -11.121 12.127 1.00 66.06 201 GLY A C 1
ATOM 1538 O O . GLY A 1 201 ? 7.885 -10.387 12.760 1.00 66.06 201 GLY A O 1
ATOM 1539 N N . LEU A 1 202 ? 9.477 -11.972 12.737 1.00 70.75 202 LEU A N 1
ATOM 1540 C CA . LEU A 1 202 ? 9.467 -12.156 14.192 1.00 70.75 202 LEU A CA 1
ATOM 1541 C C . LEU A 1 202 ? 9.866 -10.880 14.945 1.00 70.75 202 LEU A C 1
ATOM 1543 O O . LEU A 1 202 ? 9.317 -10.601 16.003 1.00 70.75 202 LEU A O 1
ATOM 1547 N N . ASN A 1 203 ? 10.774 -10.070 14.391 1.00 70.56 203 ASN A N 1
ATOM 1548 C CA . ASN A 1 203 ? 11.198 -8.814 15.016 1.00 70.56 203 ASN A CA 1
ATOM 1549 C C . ASN A 1 203 ? 10.052 -7.797 15.149 1.00 70.56 203 ASN A C 1
ATOM 1551 O O . ASN A 1 203 ? 10.007 -7.076 16.143 1.00 70.56 203 ASN A O 1
ATOM 1555 N N . ARG A 1 204 ? 9.116 -7.762 14.188 1.00 74.00 204 ARG A N 1
ATOM 1556 C CA . ARG A 1 204 ? 7.916 -6.921 14.268 1.00 74.00 204 ARG A CA 1
ATOM 1557 C C . ARG A 1 204 ? 6.940 -7.471 15.295 1.00 74.00 204 ARG A C 1
ATOM 1559 O O . ARG A 1 204 ? 6.595 -6.745 16.208 1.00 74.00 204 ARG A O 1
ATOM 1566 N N . VAL A 1 205 ? 6.626 -8.767 15.252 1.00 80.44 205 VAL A N 1
ATOM 1567 C CA . VAL A 1 205 ? 5.760 -9.404 16.264 1.00 80.44 205 VAL A CA 1
ATOM 1568 C C . VAL A 1 205 ? 6.322 -9.230 17.684 1.00 80.44 205 VAL A C 1
ATOM 1570 O O . VAL A 1 205 ? 5.575 -8.946 18.611 1.00 80.44 205 VAL A O 1
ATOM 1573 N N . MET A 1 206 ? 7.642 -9.316 17.872 1.00 80.56 206 MET A N 1
ATOM 1574 C CA . MET A 1 206 ? 8.297 -9.053 19.161 1.00 80.56 206 MET A CA 1
ATOM 1575 C C . MET A 1 206 ? 8.272 -7.571 19.569 1.00 80.56 206 MET A C 1
ATOM 1577 O O . MET A 1 206 ? 8.276 -7.280 20.765 1.00 80.56 206 MET A O 1
ATOM 1581 N N . ALA A 1 207 ? 8.261 -6.634 18.617 1.00 81.38 207 ALA A N 1
ATOM 1582 C CA . ALA A 1 207 ? 8.048 -5.215 18.895 1.00 81.38 207 ALA A CA 1
ATOM 1583 C C . ALA A 1 207 ? 6.582 -4.951 19.275 1.00 81.38 207 ALA A C 1
ATOM 1585 O O . ALA A 1 207 ? 6.340 -4.370 20.329 1.00 81.38 207 ALA A O 1
ATOM 1586 N N . ASP A 1 208 ? 5.634 -5.479 18.499 1.00 83.88 208 ASP A N 1
ATOM 1587 C CA . ASP A 1 208 ? 4.189 -5.383 18.726 1.00 83.88 208 ASP A CA 1
ATOM 1588 C C . ASP A 1 208 ? 3.800 -5.992 20.091 1.00 83.88 208 ASP A C 1
ATOM 1590 O O . ASP A 1 208 ? 3.040 -5.391 20.846 1.00 83.88 208 ASP A O 1
ATOM 1594 N N . ILE A 1 209 ? 4.379 -7.142 20.474 1.00 84.00 209 ILE A N 1
ATOM 1595 C CA . ILE A 1 209 ? 4.200 -7.749 21.809 1.00 84.00 209 ILE A CA 1
ATOM 1596 C C . ILE A 1 209 ? 4.742 -6.831 22.910 1.00 84.00 209 ILE A C 1
ATOM 1598 O O . ILE A 1 209 ? 4.067 -6.631 23.914 1.00 84.00 209 ILE A O 1
ATOM 1602 N N . ARG A 1 210 ? 5.931 -6.235 22.744 1.00 86.00 210 ARG A N 1
ATOM 1603 C CA . ARG A 1 210 ? 6.494 -5.293 23.733 1.00 86.00 210 ARG A CA 1
ATOM 1604 C C . ARG A 1 210 ? 5.669 -4.009 23.839 1.00 86.00 210 ARG A C 1
ATOM 1606 O O . ARG A 1 210 ? 5.525 -3.464 24.934 1.00 86.00 210 ARG A O 1
ATOM 1613 N N . GLU A 1 211 ? 5.118 -3.525 22.732 1.00 87.00 211 GLU A N 1
ATOM 1614 C CA . GLU A 1 211 ? 4.223 -2.369 22.709 1.00 87.00 211 GLU A CA 1
ATOM 1615 C C . GLU A 1 211 ? 2.887 -2.690 23.396 1.00 87.00 211 GLU A C 1
ATOM 1617 O O . GLU A 1 211 ? 2.465 -1.951 24.282 1.00 87.00 211 GLU A O 1
ATOM 1622 N N . LEU A 1 212 ? 2.285 -3.849 23.116 1.00 85.81 212 LEU A N 1
ATOM 1623 C CA . LEU A 1 212 ? 1.089 -4.333 23.812 1.00 85.81 212 LEU A CA 1
ATOM 1624 C C . LEU A 1 212 ? 1.342 -4.581 25.306 1.00 85.81 212 LEU A C 1
ATOM 1626 O O . LEU A 1 212 ? 0.550 -4.150 26.137 1.00 85.81 212 LEU A O 1
ATOM 1630 N N . GLU A 1 213 ? 2.460 -5.200 25.689 1.00 83.00 213 GLU A N 1
ATOM 1631 C CA . GLU A 1 213 ? 2.832 -5.390 27.096 1.00 83.00 213 GLU A CA 1
ATOM 1632 C C . GLU A 1 213 ? 3.072 -4.070 27.835 1.00 83.00 213 GLU A C 1
ATOM 1634 O O . GLU A 1 213 ? 2.811 -3.985 29.038 1.00 83.00 213 GLU A O 1
ATOM 1639 N N . THR A 1 214 ? 3.607 -3.050 27.158 1.00 81.06 214 THR A N 1
ATOM 1640 C CA . THR A 1 214 ? 3.800 -1.721 27.755 1.00 81.06 214 THR A CA 1
ATOM 1641 C C . THR A 1 214 ? 2.502 -0.922 27.784 1.00 81.06 214 THR A C 1
ATOM 1643 O O . THR A 1 214 ? 2.273 -0.221 28.765 1.00 81.06 214 THR A O 1
ATOM 1646 N N . ALA A 1 215 ? 1.603 -1.086 26.812 1.00 78.00 215 ALA A N 1
ATOM 1647 C CA . ALA A 1 215 ? 0.243 -0.551 26.861 1.00 78.00 215 ALA A CA 1
ATOM 1648 C C . ALA A 1 215 ? -0.576 -1.188 28.000 1.00 78.00 215 ALA A C 1
ATOM 1650 O O . ALA A 1 215 ? -1.165 -0.467 28.803 1.00 78.00 215 ALA A O 1
ATOM 1651 N N . ILE A 1 216 ? -0.527 -2.517 28.152 1.00 76.44 216 ILE A N 1
ATOM 1652 C CA . ILE A 1 216 ? -1.147 -3.249 29.268 1.00 76.44 216 ILE A CA 1
ATOM 1653 C C . ILE A 1 216 ? -0.526 -2.820 30.603 1.00 76.44 216 ILE A C 1
ATOM 1655 O O . ILE A 1 216 ? -1.257 -2.566 31.556 1.00 76.44 216 ILE A O 1
ATOM 1659 N N . ARG A 1 217 ? 0.805 -2.668 30.692 1.00 74.81 217 ARG A N 1
ATOM 1660 C CA . ARG A 1 217 ? 1.450 -2.140 31.908 1.00 74.81 217 ARG A CA 1
ATOM 1661 C C . ARG A 1 217 ? 1.076 -0.691 32.208 1.00 74.81 217 ARG A C 1
ATOM 1663 O O . ARG A 1 217 ? 0.911 -0.383 33.377 1.00 74.81 217 ARG A O 1
ATOM 1670 N N . ARG A 1 218 ? 0.900 0.183 31.210 1.00 71.62 218 ARG A N 1
ATOM 1671 C CA . ARG A 1 218 ? 0.405 1.561 31.416 1.00 71.62 218 ARG A CA 1
ATOM 1672 C C . ARG A 1 218 ? -1.054 1.577 31.875 1.00 71.62 218 ARG A C 1
ATOM 1674 O O . ARG A 1 218 ? -1.379 2.323 32.786 1.00 71.62 218 ARG A O 1
ATOM 1681 N N . SER A 1 219 ? -1.901 0.725 31.295 1.00 68.38 219 SER A N 1
ATOM 1682 C CA . SER A 1 219 ? -3.294 0.540 31.722 1.00 68.38 219 SER A CA 1
ATOM 1683 C C . SER A 1 219 ? -3.371 0.056 33.174 1.00 68.38 219 SER A C 1
ATOM 1685 O O . SER A 1 219 ? -4.065 0.673 33.975 1.00 68.38 219 SER A O 1
ATOM 1687 N N . ARG A 1 220 ? -2.585 -0.964 33.544 1.00 63.12 220 ARG A N 1
ATOM 1688 C CA . ARG A 1 220 ? -2.498 -1.472 34.925 1.00 63.12 220 ARG A CA 1
ATOM 1689 C C . ARG A 1 220 ? -1.808 -0.508 35.889 1.00 63.12 220 ARG A C 1
ATOM 1691 O O . ARG A 1 220 ? -2.148 -0.469 37.062 1.00 63.12 220 ARG A O 1
ATOM 1698 N N . ALA A 1 221 ? -0.878 0.319 35.415 1.00 59.75 221 ALA A N 1
ATOM 1699 C CA . ALA A 1 221 ? -0.287 1.388 36.220 1.00 59.75 221 ALA A CA 1
ATOM 1700 C C . ALA A 1 221 ? -1.297 2.493 36.577 1.00 59.75 221 ALA A C 1
ATOM 1702 O O . ALA A 1 221 ? -1.017 3.272 37.479 1.00 59.75 221 ALA A O 1
ATOM 1703 N N . GLY A 1 222 ? -2.461 2.548 35.916 1.00 60.22 222 GLY A N 1
ATOM 1704 C CA . GLY A 1 222 ? -3.601 3.360 36.345 1.00 60.22 222 GLY A CA 1
ATOM 1705 C C . GLY A 1 222 ? -4.395 2.749 37.508 1.00 60.22 222 GLY A C 1
ATOM 1706 O O . GLY A 1 222 ? -4.997 3.495 38.270 1.00 60.22 222 GLY A O 1
ATOM 1707 N N . GLU A 1 223 ? -4.360 1.423 37.698 1.00 60.56 223 GLU A N 1
ATOM 1708 C CA . GLU A 1 223 ? -5.095 0.730 38.774 1.00 60.56 223 GLU A CA 1
ATOM 1709 C C . GLU A 1 223 ? -4.542 1.078 40.166 1.00 60.56 223 GLU A C 1
ATOM 1711 O O . GLU A 1 223 ? -5.305 1.151 41.122 1.00 60.56 223 GLU A O 1
ATOM 1716 N N . GLY A 1 224 ? -3.233 1.340 40.282 1.00 70.50 224 GLY A N 1
ATOM 1717 C CA . GLY A 1 224 ? -2.595 1.775 41.533 1.00 70.50 224 GLY A CA 1
ATOM 1718 C C . GLY A 1 224 ? -3.122 3.132 42.019 1.00 70.50 224 GLY A C 1
ATOM 1719 O O . GLY A 1 224 ? -3.812 3.161 43.034 1.00 70.50 224 GLY A O 1
ATOM 1720 N N . PRO A 1 225 ? -2.897 4.232 41.272 1.00 74.62 225 PRO A N 1
ATOM 1721 C CA . PRO A 1 225 ? -3.416 5.557 41.608 1.00 74.62 225 PRO A CA 1
ATOM 1722 C C . PRO A 1 225 ? -4.944 5.607 41.710 1.00 74.62 225 PRO A C 1
ATOM 1724 O O . PRO A 1 225 ? -5.473 6.378 42.500 1.00 74.62 225 PRO A O 1
ATOM 1727 N N . TYR A 1 226 ? -5.667 4.785 40.938 1.00 73.19 226 TYR A N 1
ATOM 1728 C CA . TYR A 1 226 ? -7.121 4.669 41.061 1.00 73.19 226 TYR A CA 1
ATOM 1729 C C . TYR A 1 226 ? -7.534 4.039 42.398 1.00 73.19 226 TYR A C 1
ATOM 1731 O O . TYR A 1 226 ? -8.371 4.600 43.097 1.00 73.19 226 TYR A O 1
ATOM 1739 N N . ASN A 1 227 ? -6.923 2.919 42.796 1.00 75.94 227 ASN A N 1
ATOM 1740 C CA . ASN A 1 227 ? -7.213 2.282 44.082 1.00 75.94 227 ASN A CA 1
ATOM 1741 C C . ASN A 1 227 ? -6.749 3.141 45.270 1.00 75.94 227 ASN A C 1
ATOM 1743 O O . ASN A 1 227 ? -7.446 3.199 46.278 1.00 75.94 227 ASN A O 1
ATOM 1747 N N . GLU A 1 228 ? -5.613 3.835 45.151 1.00 81.12 228 GLU A N 1
ATOM 1748 C CA . GLU A 1 228 ? -5.156 4.819 46.140 1.00 81.12 228 GLU A CA 1
ATOM 1749 C C . GLU A 1 228 ? -6.163 5.969 46.275 1.00 81.12 228 GLU A C 1
ATOM 1751 O O . GLU A 1 228 ? -6.589 6.258 47.390 1.00 81.12 228 GLU A O 1
ATOM 1756 N N . ALA A 1 229 ? -6.638 6.544 45.164 1.00 82.12 229 ALA A N 1
ATOM 1757 C CA . ALA A 1 229 ? -7.654 7.598 45.178 1.00 82.12 229 ALA A CA 1
ATOM 1758 C C . ALA A 1 229 ? -9.018 7.121 45.713 1.00 82.12 229 ALA A C 1
ATOM 1760 O O . ALA A 1 229 ? -9.705 7.885 46.384 1.00 82.12 229 ALA A O 1
ATOM 1761 N N . VAL A 1 230 ? -9.419 5.867 45.464 1.00 87.25 230 VAL A N 1
ATOM 1762 C CA . VAL A 1 230 ? -10.643 5.280 46.043 1.00 87.25 230 VAL A CA 1
ATOM 1763 C C . VAL A 1 230 ? -10.501 5.098 47.558 1.00 87.25 230 VAL A C 1
ATOM 1765 O O . VAL A 1 230 ? -11.408 5.468 48.300 1.00 87.25 230 VAL A O 1
ATOM 1768 N N . LEU A 1 231 ? -9.360 4.593 48.037 1.00 89.19 231 LEU A N 1
ATOM 1769 C CA . LEU A 1 231 ? -9.090 4.450 49.473 1.00 89.19 231 LEU A CA 1
ATOM 1770 C C . LEU A 1 231 ? -8.967 5.810 50.180 1.00 89.19 231 LEU A C 1
ATOM 1772 O O . LEU A 1 231 ? -9.454 5.961 51.301 1.00 89.19 231 LEU A O 1
ATOM 1776 N N . GLU A 1 232 ? -8.357 6.803 49.529 1.00 90.88 232 GLU A N 1
ATOM 1777 C CA . GLU A 1 232 ? -8.289 8.185 50.011 1.00 90.88 232 GLU A CA 1
ATOM 1778 C C . GLU A 1 232 ? -9.685 8.819 50.059 1.00 90.88 232 GLU A C 1
ATOM 1780 O O . GLU A 1 232 ? -10.052 9.399 51.078 1.00 90.88 232 GLU A O 1
ATOM 1785 N N . MET A 1 233 ? -10.510 8.633 49.023 1.00 90.12 233 MET A N 1
ATOM 1786 C CA . MET A 1 233 ? -11.902 9.089 49.000 1.00 90.12 233 MET A CA 1
ATOM 1787 C C . MET A 1 233 ? -12.720 8.461 50.135 1.00 90.12 233 MET A C 1
ATOM 1789 O O . MET A 1 233 ? -13.374 9.189 50.877 1.00 90.12 233 MET A O 1
ATOM 1793 N N . GLU A 1 234 ? -12.639 7.143 50.344 1.00 90.56 234 GLU A N 1
ATOM 1794 C CA . GLU A 1 234 ? -13.316 6.477 51.464 1.00 90.56 234 GLU A CA 1
ATOM 1795 C C . GLU A 1 234 ? -12.841 6.976 52.840 1.00 90.56 234 GLU A C 1
ATOM 1797 O O . GLU A 1 234 ? -13.630 7.036 53.788 1.00 90.56 234 GLU A O 1
ATOM 1802 N N . ALA A 1 235 ? -11.549 7.281 52.987 1.00 91.56 235 ALA A N 1
ATOM 1803 C CA . ALA A 1 235 ? -10.990 7.817 54.225 1.00 91.56 235 ALA A CA 1
ATOM 1804 C C . ALA A 1 235 ? -11.477 9.252 54.478 1.00 91.56 235 ALA A C 1
ATOM 1806 O O . ALA A 1 235 ? -11.949 9.552 55.577 1.00 91.56 235 ALA A O 1
ATOM 1807 N N . LEU A 1 236 ? -11.440 10.104 53.451 1.00 91.31 236 LEU A N 1
ATOM 1808 C CA . LEU A 1 236 ? -11.926 11.482 53.495 1.00 91.31 236 LEU A CA 1
ATOM 1809 C C . LEU A 1 236 ? -13.440 11.553 53.714 1.00 91.31 236 LEU A C 1
ATOM 1811 O O . LEU A 1 236 ? -13.900 12.428 54.441 1.00 91.31 236 LEU A O 1
ATOM 1815 N N . GLU A 1 237 ? -14.233 10.633 53.158 1.00 91.44 237 GLU A N 1
ATOM 1816 C CA . GLU A 1 237 ? -15.666 10.553 53.454 1.00 91.44 237 GLU A CA 1
ATOM 1817 C C . GLU A 1 237 ? -15.925 10.181 54.915 1.00 91.44 237 GLU A C 1
ATOM 1819 O O . GLU A 1 237 ? -16.740 10.836 55.566 1.00 91.44 237 GLU A O 1
ATOM 1824 N N . LYS A 1 238 ? -15.201 9.195 55.468 1.00 92.00 238 LYS A N 1
ATOM 1825 C CA . LYS A 1 238 ? -15.295 8.833 56.895 1.00 92.00 238 LYS A CA 1
ATOM 1826 C C . LYS A 1 238 ? -14.899 10.009 57.796 1.00 92.00 238 LYS A C 1
ATOM 1828 O O . LYS A 1 238 ? -15.609 10.292 58.762 1.00 92.00 238 LYS A O 1
ATOM 1833 N N . GLU A 1 239 ? -13.826 10.729 57.463 1.00 92.88 239 GLU A N 1
ATOM 1834 C CA . GLU A 1 239 ? -13.399 11.929 58.193 1.00 92.88 239 GLU A CA 1
ATOM 1835 C C . GLU A 1 239 ? -14.438 13.059 58.091 1.00 92.88 239 GLU A C 1
ATOM 1837 O O . GLU A 1 239 ? -14.825 13.630 59.114 1.00 92.88 239 GLU A O 1
ATOM 1842 N N . ARG A 1 240 ? -14.968 13.334 56.890 1.00 94.06 240 ARG A N 1
ATOM 1843 C CA . ARG A 1 240 ? -16.031 14.329 56.665 1.00 94.06 240 ARG A CA 1
ATOM 1844 C C . ARG A 1 240 ? -17.256 14.028 57.524 1.00 94.06 240 ARG A C 1
ATOM 1846 O O . ARG A 1 240 ? -17.768 14.929 58.182 1.00 94.06 240 ARG A O 1
ATOM 1853 N N . LEU A 1 241 ? -17.685 12.767 57.568 1.00 90.81 241 LEU A N 1
ATOM 1854 C CA . LEU A 1 241 ? -18.855 12.318 58.325 1.00 90.81 241 LEU A CA 1
ATOM 1855 C C . LEU A 1 241 ? -18.617 12.406 59.847 1.00 90.81 241 LEU A C 1
ATOM 1857 O O . LEU A 1 241 ? -19.517 12.791 60.598 1.00 90.81 241 LEU A O 1
ATOM 1861 N N . GLU A 1 242 ? -17.395 12.142 60.326 1.00 93.06 242 GLU A N 1
ATOM 1862 C CA . GLU A 1 242 ? -17.047 12.362 61.737 1.00 93.06 242 GLU A CA 1
ATOM 1863 C C . GLU A 1 242 ? -17.006 13.859 62.102 1.00 93.06 242 GLU A C 1
ATOM 1865 O O . GLU A 1 242 ? -17.510 14.254 63.161 1.00 93.06 242 GLU A O 1
ATOM 1870 N N . ILE A 1 243 ? -16.461 14.707 61.222 1.00 92.56 243 ILE A N 1
ATOM 1871 C CA . ILE A 1 243 ? -16.449 16.167 61.385 1.00 92.56 243 ILE A CA 1
ATOM 1872 C C . ILE A 1 243 ? -17.882 16.714 61.389 1.00 92.56 243 ILE A C 1
ATOM 1874 O O . ILE A 1 243 ? -18.234 17.466 62.300 1.00 92.56 243 ILE A O 1
ATOM 1878 N N . GLU A 1 244 ? -18.729 16.304 60.442 1.00 91.88 244 GLU A N 1
ATOM 1879 C CA . GLU A 1 244 ? -20.154 16.662 60.378 1.00 91.88 244 GLU A CA 1
ATOM 1880 C C . GLU A 1 244 ? -20.895 16.266 61.663 1.00 91.88 244 GLU A C 1
ATOM 1882 O O . GLU A 1 244 ? -21.686 17.059 62.178 1.00 91.88 244 GLU A O 1
ATOM 1887 N N . ARG A 1 245 ? -20.584 15.101 62.251 1.00 92.00 245 ARG A N 1
ATOM 1888 C CA . ARG A 1 245 ? -21.157 14.667 63.537 1.00 92.00 245 ARG A CA 1
ATOM 1889 C C . ARG A 1 245 ? -20.691 15.518 64.726 1.00 92.00 245 ARG A C 1
ATOM 1891 O O . ARG A 1 245 ? -21.483 15.784 65.627 1.00 92.00 245 ARG A O 1
ATOM 1898 N N . ARG A 1 246 ? -19.423 15.947 64.752 1.00 92.62 246 ARG A N 1
ATOM 1899 C CA . ARG A 1 246 ? -18.806 16.694 65.875 1.00 92.62 246 ARG A CA 1
ATOM 1900 C C . ARG A 1 246 ? -19.029 18.211 65.801 1.00 92.62 246 ARG A C 1
ATOM 1902 O O . ARG A 1 246 ? -18.980 18.904 66.820 1.00 92.62 246 ARG A O 1
ATOM 1909 N N . LEU A 1 247 ? -19.286 18.750 64.610 1.00 92.94 247 LEU A N 1
ATOM 1910 C CA . LEU A 1 247 ? -19.478 20.182 64.366 1.00 92.94 247 LEU A CA 1
ATOM 1911 C C . LEU A 1 247 ? -20.661 20.803 65.150 1.00 92.94 247 LEU A C 1
ATOM 1913 O O . LEU A 1 247 ? -20.476 21.899 65.686 1.00 92.94 247 LEU A O 1
ATOM 1917 N N . PRO A 1 248 ? -21.844 20.164 65.290 1.00 91.88 248 PRO A N 1
ATOM 1918 C CA . PRO A 1 248 ? -22.945 20.684 66.104 1.00 91.88 248 PRO A CA 1
ATOM 1919 C C . PRO A 1 248 ? -22.585 20.831 67.585 1.00 91.88 248 PRO A C 1
ATOM 1921 O O . PRO A 1 248 ? -22.941 21.834 68.204 1.00 91.88 248 PRO A O 1
ATOM 1924 N N . GLU A 1 249 ? -21.851 19.870 68.149 1.00 92.00 249 GLU A N 1
ATOM 1925 C CA . GLU A 1 249 ? -21.416 19.889 69.551 1.00 92.00 249 GLU A CA 1
ATOM 1926 C C . GLU A 1 249 ? -20.431 21.035 69.792 1.00 92.00 249 GLU A C 1
ATOM 1928 O O . GLU A 1 249 ? -20.677 21.891 70.641 1.00 92.00 249 GLU A O 1
ATOM 1933 N N . ARG A 1 250 ? -19.390 21.149 68.955 1.00 92.88 250 ARG A N 1
ATOM 1934 C CA . ARG A 1 250 ? -18.428 22.262 69.030 1.00 92.88 250 ARG A CA 1
ATOM 1935 C C . ARG A 1 250 ? -19.076 23.628 68.789 1.00 92.88 250 ARG A C 1
ATOM 1937 O O . ARG A 1 250 ? -18.686 24.609 69.418 1.00 92.88 250 ARG A O 1
ATOM 1944 N N . ARG A 1 251 ? -20.101 23.717 67.930 1.00 92.00 251 ARG A N 1
ATOM 1945 C CA . ARG A 1 251 ? -20.897 24.947 67.751 1.00 92.00 251 ARG A CA 1
ATOM 1946 C C . ARG A 1 251 ? -21.694 25.307 69.009 1.00 92.00 251 ARG A C 1
ATOM 1948 O O . ARG A 1 251 ? -21.721 26.486 69.358 1.00 92.00 251 ARG A O 1
ATOM 1955 N N . ARG A 1 252 ? -22.296 24.327 69.697 1.00 91.31 252 ARG A N 1
ATOM 1956 C CA . ARG A 1 252 ? -23.005 24.528 70.978 1.00 91.31 252 ARG A CA 1
ATOM 1957 C C . ARG A 1 252 ? -22.053 24.974 72.088 1.00 91.31 252 ARG A C 1
ATOM 1959 O O . ARG A 1 252 ? -22.335 25.973 72.741 1.00 91.31 252 ARG A O 1
ATOM 1966 N N . GLU A 1 253 ? -20.913 24.304 72.251 1.00 92.38 253 GLU A N 1
ATOM 1967 C CA . GLU A 1 253 ? -19.871 24.702 73.210 1.00 92.38 253 GLU A CA 1
ATOM 1968 C C . GLU A 1 253 ? -19.380 26.132 72.949 1.00 92.38 253 GLU A C 1
ATOM 1970 O O . GLU A 1 253 ? -19.373 26.966 73.852 1.00 92.38 253 GLU A O 1
ATOM 1975 N N . ALA A 1 254 ? -19.033 26.455 71.698 1.00 92.88 254 ALA A N 1
ATOM 1976 C CA . ALA A 1 254 ? -18.559 27.787 71.337 1.00 92.88 254 ALA A CA 1
ATOM 1977 C C . ALA A 1 254 ? -19.636 28.872 71.526 1.00 92.88 254 ALA A C 1
ATOM 1979 O O . ALA A 1 254 ? -19.303 30.007 71.861 1.00 92.88 254 ALA A O 1
ATOM 1980 N N . ALA A 1 255 ? -20.919 28.547 71.328 1.00 91.06 255 ALA A N 1
ATOM 1981 C CA . ALA A 1 255 ? -22.025 29.455 71.627 1.00 91.06 255 ALA A CA 1
ATOM 1982 C C . ALA A 1 255 ? -22.194 29.674 73.140 1.00 91.06 255 ALA A C 1
ATOM 1984 O O . ALA A 1 255 ? -22.352 30.815 73.564 1.00 91.06 255 ALA A O 1
ATOM 1985 N N . ALA A 1 256 ? -22.086 28.619 73.955 1.00 90.38 256 ALA A N 1
ATOM 1986 C CA . ALA A 1 256 ? -22.142 28.724 75.412 1.00 90.38 256 ALA A CA 1
ATOM 1987 C C . ALA A 1 256 ? -20.976 29.557 75.977 1.00 90.38 256 ALA A C 1
ATOM 1989 O O . ALA A 1 256 ? -21.193 30.432 76.812 1.00 90.38 256 ALA A O 1
ATOM 1990 N N . VAL A 1 257 ? -19.751 29.346 75.478 1.00 91.69 257 VAL A N 1
ATOM 1991 C CA . VAL A 1 257 ? -18.572 30.135 75.879 1.00 91.69 257 VAL A CA 1
ATOM 1992 C C . VAL A 1 257 ? -18.699 31.596 75.438 1.00 91.69 257 VAL A C 1
ATOM 1994 O O . VAL A 1 257 ? -18.407 32.482 76.238 1.00 91.69 257 VAL A O 1
ATOM 1997 N N . ARG A 1 258 ? -19.184 31.881 74.218 1.00 91.00 258 ARG A N 1
ATOM 1998 C CA . ARG A 1 258 ? -19.465 33.265 73.789 1.00 91.00 258 ARG A CA 1
ATOM 1999 C C . ARG A 1 258 ? -20.512 33.936 74.672 1.00 91.00 258 ARG A C 1
ATOM 2001 O O . ARG A 1 258 ? -20.236 35.013 75.183 1.00 91.00 258 ARG A O 1
ATOM 2008 N N . GLY A 1 259 ? -21.635 33.271 74.945 1.00 89.88 259 GLY A N 1
ATOM 2009 C CA . GLY A 1 259 ? -22.661 33.793 75.852 1.00 89.88 259 GLY A CA 1
ATOM 2010 C C . GLY A 1 259 ? -22.129 34.061 77.265 1.00 89.88 259 GLY A C 1
ATOM 2011 O O . GLY A 1 259 ? -22.486 35.064 77.874 1.00 89.88 259 GLY A O 1
ATOM 2012 N N . ALA A 1 260 ? -21.215 33.226 77.773 1.00 89.25 260 ALA A N 1
ATOM 2013 C CA . ALA A 1 260 ? -20.548 33.457 79.055 1.00 89.25 260 ALA A CA 1
ATOM 2014 C C . ALA A 1 260 ? -19.561 34.644 79.030 1.00 89.25 260 ALA A C 1
ATOM 2016 O O . ALA A 1 260 ? -19.429 35.341 80.034 1.00 89.25 260 ALA A O 1
ATOM 2017 N N . ILE A 1 261 ? -18.886 34.896 77.901 1.00 90.75 261 ILE A N 1
ATOM 2018 C CA . ILE A 1 261 ? -18.017 36.071 77.704 1.00 90.75 261 ILE A CA 1
ATOM 2019 C C . ILE A 1 261 ? -18.858 37.349 77.587 1.00 90.75 261 ILE A C 1
ATOM 2021 O O . ILE A 1 261 ? -18.564 38.328 78.264 1.00 90.75 261 ILE A O 1
ATOM 2025 N N . GLU A 1 262 ? -19.924 37.336 76.787 1.00 88.88 262 GLU A N 1
ATOM 2026 C CA . GLU A 1 262 ? -20.855 38.463 76.626 1.00 88.88 262 GLU A CA 1
ATOM 2027 C C . GLU A 1 262 ? -21.541 38.815 77.955 1.00 88.88 262 GLU A C 1
ATOM 2029 O O . GLU A 1 262 ? -21.624 39.983 78.333 1.00 88.88 262 GLU A O 1
ATOM 2034 N N . ALA A 1 263 ? -21.956 37.805 78.725 1.00 87.88 263 ALA A N 1
ATOM 2035 C CA . ALA A 1 263 ? -22.532 37.994 80.052 1.00 87.88 263 ALA A CA 1
ATOM 2036 C C . ALA A 1 263 ? -21.501 38.355 81.140 1.00 87.88 263 ALA A C 1
ATOM 2038 O O . ALA A 1 263 ? -21.915 38.691 82.250 1.00 87.88 263 ALA A O 1
ATOM 2039 N N . ARG A 1 264 ? -20.185 38.300 80.872 1.00 89.25 264 ARG A N 1
ATOM 2040 C CA . ARG A 1 264 ? -19.133 38.496 81.888 1.00 89.25 264 ARG A CA 1
ATOM 2041 C C . ARG A 1 264 ? -19.198 39.874 82.533 1.00 89.25 264 ARG A C 1
ATOM 2043 O O . ARG A 1 264 ? -19.175 39.954 83.756 1.00 89.25 264 ARG A O 1
ATOM 2050 N N . GLU A 1 265 ? -19.286 40.936 81.737 1.00 87.44 265 GLU A N 1
ATOM 2051 C CA . GLU A 1 265 ? -19.321 42.310 82.258 1.00 87.44 265 GLU A CA 1
ATOM 2052 C C . GLU A 1 265 ? -20.606 42.560 83.056 1.00 87.44 265 GLU A C 1
ATOM 2054 O O . GLU A 1 265 ? -20.562 43.096 84.161 1.00 87.44 265 GLU A O 1
ATOM 2059 N N . THR A 1 266 ? -21.746 42.070 82.563 1.00 86.12 266 THR A N 1
ATOM 2060 C CA . THR A 1 266 ? -23.027 42.122 83.282 1.00 86.12 266 THR A CA 1
ATOM 2061 C C . THR A 1 266 ? -22.984 41.323 84.587 1.00 86.12 266 THR A C 1
ATOM 2063 O O . THR A 1 266 ? -23.530 41.765 85.594 1.00 86.12 266 THR A O 1
ATOM 2066 N N . TRP A 1 267 ? -22.318 40.164 84.606 1.00 88.00 267 TRP A N 1
ATOM 2067 C CA . TRP A 1 267 ? -22.155 39.329 85.798 1.00 88.00 267 TRP A CA 1
ATOM 2068 C C . TRP A 1 267 ? -21.195 39.944 86.822 1.00 88.00 267 TRP A C 1
ATOM 2070 O O . TRP A 1 267 ? -21.484 39.904 88.017 1.00 88.00 267 TRP A O 1
ATOM 2080 N N . LEU A 1 268 ? -20.087 40.546 86.376 1.00 89.88 268 LEU A N 1
ATOM 2081 C CA . LEU A 1 268 ? -19.178 41.300 87.242 1.00 89.88 268 LEU A CA 1
ATOM 2082 C C . LEU A 1 268 ? -19.894 42.502 87.856 1.00 89.88 268 LEU A C 1
ATOM 2084 O O . LEU A 1 268 ? -19.885 42.638 89.074 1.00 89.88 268 LEU A O 1
ATOM 2088 N N . ARG A 1 269 ? -20.618 43.282 87.048 1.00 87.62 269 ARG A N 1
ATOM 2089 C CA . ARG A 1 269 ? -21.410 44.417 87.528 1.00 87.62 269 ARG A CA 1
ATOM 2090 C C . ARG A 1 269 ? -22.534 43.989 88.475 1.00 87.62 269 ARG A C 1
ATOM 2092 O O . ARG A 1 269 ? -22.759 44.643 89.483 1.00 87.62 269 ARG A O 1
ATOM 2099 N N . LEU A 1 270 ? -23.210 42.866 88.214 1.00 87.69 270 LEU A N 1
ATOM 2100 C CA . LEU A 1 270 ? -24.186 42.286 89.148 1.00 87.69 270 LEU A CA 1
ATOM 2101 C C . LEU A 1 270 ? -23.524 41.839 90.460 1.00 87.69 270 LEU A C 1
ATOM 2103 O O . LEU A 1 270 ? -24.143 41.916 91.518 1.00 87.69 270 LEU A O 1
ATOM 2107 N N . ARG A 1 271 ? -22.279 41.355 90.409 1.00 88.69 271 ARG A N 1
ATOM 2108 C CA . ARG A 1 271 ? -21.517 40.967 91.598 1.00 88.69 271 ARG A CA 1
ATOM 2109 C C . ARG A 1 271 ? -21.060 42.185 92.403 1.00 88.69 271 ARG A C 1
ATOM 2111 O O . ARG A 1 271 ? -21.142 42.124 93.621 1.00 88.69 271 ARG A O 1
ATOM 2118 N N . GLU A 1 272 ? -20.631 43.260 91.747 1.00 87.25 272 GLU A N 1
ATOM 2119 C CA . GLU A 1 272 ? -20.348 44.557 92.379 1.00 87.25 272 GLU A CA 1
ATOM 2120 C C . GLU A 1 272 ? -21.611 45.117 93.036 1.00 87.25 272 GLU A C 1
ATOM 2122 O O . GLU A 1 272 ? -21.613 45.307 94.246 1.00 87.25 272 GLU A O 1
ATOM 2127 N N . ILE A 1 273 ? -22.718 45.224 92.290 1.00 85.94 273 ILE A N 1
ATOM 2128 C CA . ILE A 1 273 ? -24.015 45.681 92.814 1.00 85.94 273 ILE A CA 1
ATOM 2129 C C . ILE A 1 273 ? -24.477 44.821 93.994 1.00 85.94 273 ILE A C 1
ATOM 2131 O O . ILE A 1 273 ? -25.000 45.368 94.950 1.00 85.94 273 ILE A O 1
ATOM 2135 N N . ARG A 1 274 ? -24.262 43.498 93.992 1.00 85.69 274 ARG A N 1
ATOM 2136 C CA . ARG A 1 274 ? -24.602 42.639 95.145 1.00 85.69 274 ARG A CA 1
ATOM 2137 C C . ARG A 1 274 ? -23.681 42.809 96.350 1.00 85.69 274 ARG A C 1
ATOM 2139 O O . ARG A 1 274 ? -24.108 42.548 97.470 1.00 85.69 274 ARG A O 1
ATOM 2146 N N . ILE A 1 275 ? -22.423 43.193 96.140 1.00 85.38 275 ILE A N 1
ATOM 2147 C CA . ILE A 1 275 ? -21.512 43.546 97.235 1.00 85.38 275 ILE A CA 1
ATOM 2148 C C . ILE A 1 275 ? -21.932 44.902 97.812 1.00 85.38 275 ILE A C 1
ATOM 2150 O O . ILE A 1 275 ? -22.053 45.014 99.025 1.00 85.38 275 ILE A O 1
ATOM 2154 N N . GLU A 1 276 ? -22.248 45.884 96.965 1.00 82.56 276 GLU A N 1
ATOM 2155 C CA . GLU A 1 276 ? -22.808 47.175 97.382 1.00 82.56 276 GLU A CA 1
ATOM 2156 C C . GLU A 1 276 ? -24.159 47.008 98.094 1.00 82.56 276 GLU A C 1
ATOM 2158 O O . GLU A 1 276 ? -24.350 47.577 99.160 1.00 82.56 276 GLU A O 1
ATOM 2163 N N . GLU A 1 277 ? -25.069 46.188 97.564 1.00 81.25 277 GLU A N 1
ATOM 2164 C CA . GLU A 1 277 ? -26.369 45.850 98.159 1.00 81.25 277 GLU A CA 1
ATOM 2165 C C . GLU A 1 277 ? -26.186 45.202 99.534 1.00 81.25 277 GLU A C 1
ATOM 2167 O O . GLU A 1 277 ? -26.800 45.660 100.489 1.00 81.25 277 GLU A O 1
ATOM 2172 N N . ALA A 1 278 ? -25.282 44.228 99.679 1.00 80.44 278 ALA A N 1
ATOM 2173 C CA . ALA A 1 278 ? -24.979 43.616 100.974 1.00 80.44 278 ALA A CA 1
ATOM 2174 C C . ALA A 1 278 ? -24.277 44.582 101.951 1.00 80.44 278 ALA A C 1
ATOM 2176 O O . ALA A 1 278 ? -24.539 44.539 103.153 1.00 80.44 278 ALA A O 1
ATOM 2177 N N . GLU A 1 279 ? -23.404 45.476 101.472 1.00 80.38 279 GLU A N 1
ATOM 2178 C CA . GLU A 1 279 ? -22.805 46.537 102.293 1.00 80.38 279 GLU A CA 1
ATOM 2179 C C . GLU A 1 279 ? -23.838 47.582 102.735 1.00 80.38 279 GLU A C 1
ATOM 2181 O O . GLU A 1 279 ? -23.755 48.087 103.855 1.00 80.38 279 GLU A O 1
ATOM 2186 N N . LEU A 1 280 ? -24.805 47.912 101.878 1.00 72.06 280 LEU A N 1
ATOM 2187 C CA . LEU A 1 280 ? -25.900 48.834 102.169 1.00 72.06 280 LEU A CA 1
ATOM 2188 C C . LEU A 1 280 ? -26.913 48.190 103.119 1.00 72.06 280 LEU A C 1
ATOM 2190 O O . LEU A 1 280 ? -27.255 48.805 104.121 1.00 72.06 280 LEU A O 1
ATOM 2194 N N . GLU A 1 281 ? -27.327 46.947 102.876 1.00 69.06 281 GLU A N 1
ATOM 2195 C CA . GLU A 1 281 ? -28.223 46.165 103.737 1.00 69.06 281 GLU A CA 1
ATOM 2196 C C . GLU A 1 281 ? -27.608 45.952 105.132 1.00 69.06 281 GLU A C 1
ATOM 2198 O O . GLU A 1 281 ? -28.286 46.131 106.141 1.00 69.06 281 GLU A O 1
ATOM 2203 N N . ALA A 1 282 ? -26.294 45.712 105.225 1.00 71.06 282 ALA A N 1
ATOM 2204 C CA . ALA A 1 282 ? -25.576 45.670 106.503 1.00 71.06 282 ALA A CA 1
ATOM 2205 C C . ALA A 1 282 ? -25.444 47.044 107.200 1.00 71.06 282 ALA A C 1
ATOM 2207 O O . ALA A 1 282 ? -25.202 47.097 108.408 1.00 71.06 282 ALA A O 1
ATOM 2208 N N . ARG A 1 283 ? -25.586 48.158 106.466 1.00 68.31 283 ARG A N 1
ATOM 2209 C CA . ARG A 1 283 ? -25.577 49.538 106.998 1.00 68.31 283 ARG A CA 1
ATOM 2210 C C . ARG A 1 283 ? -26.983 50.097 107.264 1.00 68.31 283 ARG A C 1
ATOM 2212 O O . ARG A 1 283 ? -27.092 51.128 107.927 1.00 68.31 283 ARG A O 1
ATOM 2219 N N . LEU A 1 284 ? -28.042 49.449 106.774 1.00 61.12 284 LEU A N 1
ATOM 2220 C CA . LEU A 1 284 ? -29.425 49.928 106.828 1.00 61.12 284 LEU A CA 1
ATOM 2221 C C . LEU A 1 284 ? -30.251 49.148 107.871 1.00 61.12 284 LEU A C 1
ATOM 2223 O O . LEU A 1 284 ? -30.552 47.974 107.662 1.00 61.12 284 LEU A O 1
ATOM 2227 N N . PRO A 1 285 ? -30.689 49.774 108.982 1.00 52.19 285 PRO A N 1
ATOM 2228 C CA . PRO A 1 285 ? -31.644 49.141 109.887 1.00 52.19 285 PRO A CA 1
ATOM 2229 C C . PRO A 1 285 ? -32.989 48.927 109.172 1.00 52.19 285 PRO A C 1
ATOM 2231 O O . PRO A 1 285 ? -33.584 49.863 108.638 1.00 52.19 285 PRO A O 1
ATOM 2234 N N . GLY A 1 286 ? -33.455 47.677 109.146 1.00 49.38 286 GLY A N 1
ATOM 2235 C CA . GLY A 1 286 ? -34.484 47.224 108.210 1.00 49.38 286 GLY A CA 1
ATOM 2236 C C . GLY A 1 286 ? -35.875 47.847 108.373 1.00 49.38 286 GLY A C 1
ATOM 2237 O O . GLY A 1 286 ? -36.598 47.537 109.318 1.00 49.38 286 GLY A O 1
ATOM 2238 N N . SER A 1 287 ? -36.284 48.629 107.372 1.00 51.09 287 SER A N 1
ATOM 2239 C CA . SER A 1 287 ? -37.643 48.674 106.803 1.00 51.09 287 SER A CA 1
ATOM 2240 C C . SER A 1 287 ? -37.586 49.478 105.491 1.00 51.09 287 SER A C 1
ATOM 2242 O O . SER A 1 287 ? -36.935 50.525 105.475 1.00 51.09 287 SER A O 1
ATOM 2244 N N . PRO A 1 288 ? -38.192 49.029 104.375 1.00 51.47 288 PRO A N 1
ATOM 2245 C CA . PRO A 1 288 ? -37.927 49.619 103.064 1.00 51.47 288 PRO A CA 1
ATOM 2246 C C . PRO A 1 288 ? -38.566 51.006 102.905 1.00 51.47 288 PRO A C 1
ATOM 2248 O O . PRO A 1 288 ? -39.790 51.142 102.867 1.00 51.47 288 PRO A O 1
ATOM 2251 N N . SER A 1 289 ? -37.740 52.040 102.725 1.00 46.72 289 SER A N 1
ATOM 2252 C CA . SER A 1 289 ? -38.197 53.306 102.147 1.00 46.72 289 SER A CA 1
ATOM 2253 C C . SER A 1 289 ? -38.588 53.080 100.687 1.00 46.72 289 SER A C 1
ATOM 2255 O O . SER A 1 289 ? -37.812 52.498 99.928 1.00 46.72 289 SER A O 1
ATOM 2257 N N . ALA A 1 290 ? -39.772 53.548 100.286 1.00 48.91 290 ALA A N 1
ATOM 2258 C CA . ALA A 1 290 ? -40.225 53.455 98.900 1.00 48.91 290 ALA A CA 1
ATOM 2259 C C . ALA A 1 290 ? -39.203 54.103 97.941 1.00 48.91 290 ALA A C 1
ATOM 2261 O O . ALA A 1 290 ? -38.678 55.172 98.268 1.00 48.91 290 ALA A O 1
ATOM 2262 N N . PRO A 1 291 ? -38.915 53.492 96.776 1.00 50.50 291 PRO A N 1
ATOM 2263 C CA . PRO A 1 291 ? -37.936 54.032 95.845 1.00 50.50 291 PRO A CA 1
ATOM 2264 C C . PRO A 1 291 ? -38.439 55.350 95.253 1.00 50.50 291 PRO A C 1
ATOM 2266 O O . PRO A 1 291 ? -39.520 55.413 94.666 1.00 50.50 291 PRO A O 1
ATOM 2269 N N . THR A 1 292 ? -37.638 56.400 95.396 1.00 50.78 292 THR A N 1
ATOM 2270 C CA . THR A 1 292 ? -37.761 57.609 94.583 1.00 50.78 292 THR A CA 1
ATOM 2271 C C . THR A 1 292 ? -37.182 57.390 93.183 1.00 50.78 292 THR A C 1
ATOM 2273 O O . THR A 1 292 ? -36.426 56.450 92.950 1.00 50.78 292 THR A O 1
ATOM 2276 N N . GLU A 1 293 ? -37.507 58.334 92.298 1.00 59.56 293 GLU A N 1
ATOM 2277 C CA . GLU A 1 293 ? -36.947 58.546 90.956 1.00 59.56 293 GLU A CA 1
ATOM 2278 C C . GLU A 1 293 ? -37.555 57.702 89.820 1.00 59.56 293 GLU A C 1
ATOM 2280 O O . GLU A 1 293 ? -37.636 56.473 89.836 1.00 59.56 293 GLU A O 1
ATOM 2285 N N . GLU A 1 294 ? -37.998 58.430 88.792 1.00 58.56 294 GLU A N 1
ATOM 2286 C CA . GLU A 1 294 ? -38.815 57.962 87.664 1.00 58.56 294 GLU A CA 1
ATOM 2287 C C . GLU A 1 294 ? -38.117 56.872 86.830 1.00 58.56 294 GLU A C 1
ATOM 2289 O O . GLU A 1 294 ? -38.780 56.052 86.193 1.00 58.56 294 GLU A O 1
ATOM 2294 N N . GLU A 1 295 ? -36.782 56.791 86.899 1.00 57.62 295 GLU A N 1
ATOM 2295 C CA . GLU A 1 295 ? -35.999 55.709 86.299 1.00 57.62 295 GLU A CA 1
ATOM 2296 C C . GLU A 1 295 ? -36.384 54.322 86.828 1.00 57.62 295 GLU A C 1
ATOM 2298 O O . GLU A 1 295 ? -36.360 53.359 86.062 1.00 57.62 295 GLU A O 1
ATOM 2303 N N . ALA A 1 296 ? -36.734 54.186 88.112 1.00 62.28 296 ALA A N 1
ATOM 2304 C CA . ALA A 1 296 ? -37.101 52.895 88.692 1.00 62.28 296 ALA A CA 1
ATOM 2305 C C . ALA A 1 296 ? -38.462 52.411 88.165 1.00 62.28 296 ALA A C 1
ATOM 2307 O O . ALA A 1 296 ? -38.613 51.233 87.839 1.00 62.28 296 ALA A O 1
ATOM 2308 N N . ALA A 1 297 ? -39.421 53.329 88.004 1.00 69.50 297 ALA A N 1
ATOM 2309 C CA . ALA A 1 297 ? -40.718 53.042 87.395 1.00 69.50 297 ALA A CA 1
ATOM 2310 C C . ALA A 1 297 ? -4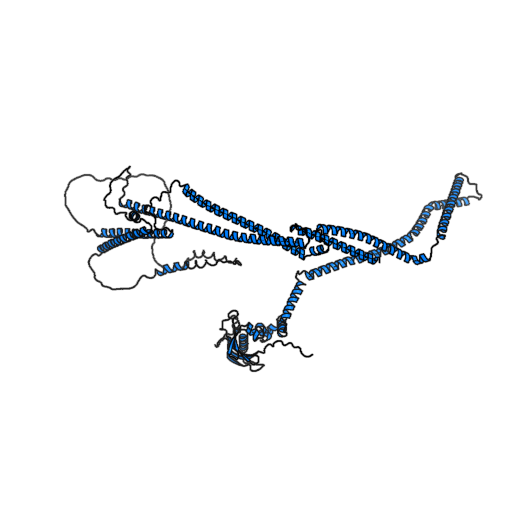0.571 52.689 85.904 1.00 69.50 297 ALA A C 1
ATOM 2312 O O . ALA A 1 297 ? -41.068 51.652 85.470 1.00 69.50 297 ALA A O 1
ATOM 2313 N N . LEU A 1 298 ? -39.803 53.478 85.143 1.00 72.38 298 LEU A N 1
ATOM 2314 C CA . LEU A 1 298 ? -39.530 53.220 83.724 1.00 72.38 298 LEU A CA 1
ATOM 2315 C C . LEU A 1 298 ? -38.766 51.904 83.499 1.00 72.38 298 LEU A C 1
ATOM 2317 O O . LEU A 1 298 ? -39.110 51.144 82.595 1.00 72.38 298 LEU A O 1
ATOM 2321 N N . ARG A 1 299 ? -37.762 51.586 84.331 1.00 75.94 299 ARG A N 1
ATOM 2322 C CA . ARG A 1 299 ? -37.057 50.291 84.284 1.00 75.94 299 ARG A CA 1
ATOM 2323 C C . ARG A 1 299 ? -37.975 49.133 84.665 1.00 75.94 299 ARG A C 1
ATOM 2325 O O . ARG A 1 299 ? -37.882 48.078 84.047 1.00 75.94 299 ARG A O 1
ATOM 2332 N N . TRP A 1 300 ? -38.872 49.311 85.636 1.00 75.50 300 TRP A N 1
ATOM 2333 C CA . TRP A 1 300 ? -39.856 48.290 85.991 1.00 75.50 300 TRP A CA 1
ATOM 2334 C C . TRP A 1 300 ? -40.857 48.038 84.858 1.00 75.50 300 TRP A C 1
ATOM 2336 O O . TRP A 1 300 ? -41.068 46.885 84.491 1.00 75.50 300 TRP A O 1
ATOM 2346 N N . GLU A 1 301 ? -41.415 49.082 84.241 1.00 80.12 301 GLU A N 1
ATOM 2347 C CA . GLU A 1 301 ? -42.294 48.943 83.073 1.00 80.12 301 GLU A CA 1
ATOM 2348 C C . GLU A 1 301 ? -41.573 48.289 81.886 1.00 80.12 301 GLU A C 1
ATOM 2350 O O . GLU A 1 301 ? -42.134 47.394 81.245 1.00 80.12 301 GLU A O 1
ATOM 2355 N N . LEU A 1 302 ? -40.311 48.660 81.633 1.00 84.31 302 LEU A N 1
ATOM 2356 C CA . LEU A 1 302 ? -39.478 48.022 80.613 1.00 84.31 302 LEU A CA 1
ATOM 2357 C C . LEU A 1 302 ? -39.270 46.531 80.915 1.00 84.31 302 LEU A C 1
ATOM 2359 O O . LEU A 1 302 ? -39.532 45.708 80.046 1.00 84.31 302 LEU A O 1
ATOM 2363 N N . LEU A 1 303 ? -38.885 46.163 82.141 1.00 82.06 303 LEU A N 1
ATOM 2364 C CA . LEU A 1 303 ? -38.676 44.767 82.544 1.00 82.06 303 LEU A CA 1
ATOM 2365 C C . LEU A 1 303 ? -39.978 43.951 82.542 1.00 82.06 303 LEU A C 1
ATOM 2367 O O . LEU A 1 303 ? -39.971 42.778 82.168 1.00 82.06 303 LEU A O 1
ATOM 2371 N N . VAL A 1 304 ? -41.115 44.547 82.911 1.00 85.00 304 VAL A N 1
ATOM 2372 C CA . VAL A 1 304 ? -42.436 43.905 82.810 1.00 85.00 304 VAL A CA 1
ATOM 2373 C C . VAL A 1 304 ? -42.801 43.662 81.344 1.00 85.00 304 VAL A C 1
ATOM 2375 O O . VAL A 1 304 ? -43.281 42.573 81.015 1.00 85.00 304 VAL A O 1
ATOM 2378 N N . ARG A 1 305 ? -42.516 44.620 80.453 1.00 85.62 305 ARG A N 1
ATOM 2379 C CA . ARG A 1 305 ? -42.695 44.479 79.001 1.00 85.62 305 ARG A CA 1
ATOM 2380 C C . ARG A 1 305 ? -41.744 43.443 78.398 1.00 85.62 305 ARG A C 1
ATOM 2382 O O . ARG A 1 305 ? -42.202 42.607 77.627 1.00 85.62 305 ARG A O 1
ATOM 2389 N N . GLU A 1 306 ? -40.462 43.449 78.751 1.00 86.69 306 GLU A N 1
ATOM 2390 C CA . GLU A 1 306 ? -39.473 42.461 78.299 1.00 86.69 306 GLU A CA 1
ATOM 2391 C C . GLU A 1 306 ? -39.831 41.054 78.780 1.00 86.69 306 GLU A C 1
ATOM 2393 O O . GLU A 1 306 ? -39.782 40.106 77.996 1.00 86.69 306 GLU A O 1
ATOM 2398 N N . ARG A 1 307 ? -40.286 40.912 80.032 1.00 88.25 307 ARG A N 1
ATOM 2399 C CA . ARG A 1 307 ? -40.826 39.654 80.564 1.00 88.25 307 ARG A CA 1
ATOM 2400 C C . ARG A 1 307 ? -42.075 39.213 79.801 1.00 88.25 307 ARG A C 1
ATOM 2402 O O . ARG A 1 307 ? -42.200 38.028 79.519 1.00 88.25 307 ARG A O 1
ATOM 2409 N N . GLY A 1 308 ? -42.965 40.137 79.434 1.00 90.50 308 GLY A N 1
ATOM 2410 C CA . GLY A 1 308 ? -44.114 39.860 78.566 1.00 90.50 308 GLY A CA 1
ATOM 2411 C C . GLY A 1 308 ? -43.689 39.362 77.181 1.00 90.50 308 GLY A C 1
ATOM 2412 O O . GLY A 1 308 ? -44.117 38.300 76.746 1.00 90.50 308 GLY A O 1
ATOM 2413 N N . GLN A 1 309 ? -42.759 40.060 76.526 1.00 89.06 309 GLN A N 1
ATOM 2414 C CA . GLN A 1 309 ? -42.203 39.671 75.223 1.00 89.06 309 GLN A CA 1
ATOM 2415 C C . GLN A 1 309 ? -41.390 38.367 75.272 1.00 89.06 309 GLN A C 1
ATOM 2417 O O . GLN A 1 309 ? -41.299 37.653 74.277 1.00 89.06 309 GLN A O 1
ATOM 2422 N N . ALA A 1 310 ? -40.755 38.042 76.398 1.00 83.94 310 ALA A N 1
ATOM 2423 C CA . ALA A 1 310 ? -40.095 36.756 76.610 1.00 83.94 310 ALA A CA 1
ATOM 2424 C C . ALA A 1 310 ? -41.108 35.631 76.881 1.00 83.94 310 ALA A C 1
ATOM 2426 O O . ALA A 1 310 ? -40.902 34.512 76.417 1.00 83.94 310 ALA A O 1
ATOM 2427 N N . ALA A 1 311 ? -42.205 35.922 77.587 1.00 90.25 311 ALA A N 1
ATOM 2428 C CA . ALA A 1 311 ? -43.283 34.972 77.838 1.00 90.25 311 ALA A CA 1
ATOM 2429 C C . ALA A 1 311 ? -44.048 34.618 76.553 1.00 90.25 311 ALA A C 1
ATOM 2431 O O . ALA A 1 311 ? -44.264 33.433 76.313 1.00 90.25 311 ALA A O 1
ATOM 2432 N N . GLU A 1 312 ? -44.378 35.600 75.706 1.00 90.56 312 GLU A N 1
ATOM 2433 C CA . GLU A 1 312 ? -45.002 35.333 74.402 1.00 90.56 312 GLU A CA 1
ATOM 2434 C C . GLU A 1 312 ? -44.043 34.587 73.464 1.00 90.56 312 GLU A C 1
ATOM 2436 O O . GLU A 1 312 ? -44.417 33.536 72.963 1.00 90.56 312 GLU A O 1
ATOM 2441 N N . ARG A 1 313 ? -42.764 34.979 73.341 1.00 89.75 313 ARG A N 1
ATOM 2442 C CA . ARG A 1 313 ? -41.786 34.192 72.550 1.00 89.75 313 ARG A CA 1
ATOM 2443 C C . ARG A 1 313 ? -41.616 32.753 73.049 1.00 89.75 313 ARG A C 1
ATOM 2445 O O . ARG A 1 313 ? -41.448 31.834 72.253 1.00 89.75 313 ARG A O 1
ATOM 2452 N N . LEU A 1 314 ? -41.648 32.531 74.367 1.00 91.31 314 LEU A N 1
ATOM 2453 C CA . LEU A 1 314 ? -41.615 31.183 74.945 1.00 91.31 314 LEU A CA 1
ATOM 2454 C C . LEU A 1 314 ? -42.905 30.406 74.654 1.00 91.31 314 LEU A C 1
ATOM 2456 O O . LEU A 1 314 ? -42.869 29.181 74.556 1.00 91.31 314 LEU A O 1
ATOM 2460 N N . ARG A 1 315 ? -44.041 31.097 74.556 1.00 93.75 315 ARG A N 1
ATOM 2461 C CA . ARG A 1 315 ? -45.327 30.511 74.195 1.00 93.75 315 ARG A CA 1
ATOM 2462 C C . ARG A 1 315 ? -45.365 30.147 72.713 1.00 93.75 315 ARG A C 1
ATOM 2464 O O . ARG A 1 315 ? -45.635 28.991 72.420 1.00 93.75 315 ARG A O 1
ATOM 2471 N N . GLU A 1 316 ? -45.004 31.066 71.822 1.00 92.19 316 GLU A N 1
ATOM 2472 C CA . GLU A 1 316 ? -44.851 30.840 70.379 1.00 92.19 316 GLU A CA 1
ATOM 2473 C C . GLU A 1 316 ? -43.929 29.641 70.117 1.00 92.19 316 GLU A C 1
ATOM 2475 O O . GLU A 1 316 ? -44.349 28.669 69.500 1.00 92.19 316 GLU A O 1
ATOM 2480 N N . ALA A 1 317 ? -42.726 29.621 70.703 1.00 89.12 317 ALA A N 1
ATOM 2481 C CA . ALA A 1 317 ? -41.785 28.509 70.542 1.00 89.12 317 ALA A CA 1
ATOM 2482 C C . ALA A 1 317 ? -42.302 27.167 71.106 1.00 89.12 317 ALA A C 1
ATOM 2484 O O . ALA A 1 317 ? -41.912 26.103 70.625 1.00 89.12 317 ALA A O 1
ATOM 2485 N N . LYS A 1 318 ? -43.176 27.183 72.125 1.00 92.88 318 LYS A N 1
ATOM 2486 C CA . LYS A 1 318 ? -43.857 25.971 72.620 1.00 92.88 318 LYS A CA 1
ATOM 2487 C C . LYS A 1 318 ? -44.970 25.526 71.680 1.00 92.88 318 LYS A C 1
ATOM 2489 O O . LYS A 1 318 ? -45.069 24.336 71.408 1.00 92.88 318 LYS A O 1
ATOM 2494 N N . GLU A 1 319 ? -45.778 26.457 71.182 1.00 92.81 319 GLU A N 1
ATOM 2495 C CA . GLU A 1 319 ? -46.848 26.181 70.223 1.00 92.81 319 GLU A CA 1
ATOM 2496 C C . GLU A 1 319 ? -46.262 25.655 68.895 1.00 92.81 319 GLU A C 1
ATOM 2498 O O . GLU A 1 319 ? -46.772 24.669 68.367 1.00 92.81 319 GLU A O 1
ATOM 2503 N N . GLU A 1 320 ? -45.127 26.189 68.426 1.00 91.00 320 GLU A N 1
ATOM 2504 C CA . GLU A 1 320 ? -44.342 25.647 67.305 1.00 91.00 320 GLU A CA 1
ATOM 2505 C C . GLU A 1 320 ? -43.766 24.255 67.604 1.00 91.00 320 GLU A C 1
ATOM 2507 O O . GLU A 1 320 ? -43.935 23.332 66.806 1.00 91.00 320 GLU A O 1
ATOM 2512 N N . ALA A 1 321 ? -43.109 24.063 68.755 1.00 91.38 321 ALA A N 1
ATOM 2513 C CA . ALA A 1 321 ? -42.531 22.768 69.120 1.00 91.38 321 ALA A CA 1
ATOM 2514 C C . ALA A 1 321 ? -43.600 21.674 69.273 1.00 91.38 321 ALA A C 1
ATOM 2516 O O . ALA A 1 321 ? -43.377 20.529 68.875 1.00 91.38 321 ALA A O 1
ATOM 2517 N N . ASP A 1 322 ? -44.772 22.013 69.812 1.00 93.00 322 ASP A N 1
ATOM 2518 C CA . ASP A 1 322 ? -45.905 21.099 69.920 1.00 93.00 322 ASP A CA 1
ATOM 2519 C C . ASP A 1 322 ? -46.614 20.901 68.571 1.00 93.00 322 ASP A C 1
ATOM 2521 O O . ASP A 1 322 ? -47.088 19.798 68.306 1.00 93.00 322 ASP A O 1
ATOM 2525 N N . ALA A 1 323 ? -46.631 21.895 67.676 1.00 92.00 323 ALA A N 1
ATOM 2526 C CA . ALA A 1 323 ? -47.100 21.721 66.300 1.00 92.00 323 ALA A CA 1
ATOM 2527 C C . ALA A 1 323 ? -46.197 20.760 65.509 1.00 92.00 323 ALA A C 1
ATOM 2529 O O . ALA A 1 323 ? -46.703 19.810 64.914 1.00 92.00 323 ALA A O 1
ATOM 2530 N N . VAL A 1 324 ? -44.871 20.931 65.566 1.00 89.81 324 VAL A N 1
ATOM 2531 C CA . VAL A 1 324 ? -43.897 20.014 64.943 1.00 89.81 324 VAL A CA 1
ATOM 2532 C C . VAL A 1 324 ? -43.963 18.624 65.581 1.00 89.81 324 VAL A C 1
ATOM 2534 O O . VAL A 1 324 ? -43.876 17.614 64.881 1.00 89.81 324 VAL A O 1
ATOM 2537 N N . ARG A 1 325 ? -44.183 18.534 66.899 1.00 92.56 325 ARG A N 1
ATOM 2538 C CA . ARG A 1 325 ? -44.388 17.247 67.578 1.00 92.56 325 ARG A CA 1
ATOM 2539 C C . ARG A 1 325 ? -45.650 16.542 67.088 1.00 92.56 325 ARG A C 1
ATOM 2541 O O . ARG A 1 325 ? -45.557 15.374 66.732 1.00 92.56 325 ARG A O 1
ATOM 2548 N N . ARG A 1 326 ? -46.783 17.247 66.993 1.00 89.81 326 ARG A N 1
ATOM 2549 C CA . ARG A 1 326 ? -48.034 16.707 66.432 1.00 89.81 326 ARG A CA 1
ATOM 2550 C C . ARG A 1 326 ? -47.879 16.314 64.967 1.00 89.81 326 ARG A C 1
ATOM 2552 O O . ARG A 1 326 ? -48.389 15.274 64.585 1.00 89.81 326 ARG A O 1
ATOM 2559 N N . GLN A 1 327 ? -47.153 17.093 64.161 1.00 88.44 327 GLN A N 1
ATOM 2560 C CA . GLN A 1 327 ? -46.824 16.712 62.784 1.00 88.44 327 GLN A CA 1
ATOM 2561 C C . GLN A 1 327 ? -46.035 15.399 62.749 1.00 88.44 327 GLN A C 1
ATOM 2563 O O . GLN A 1 327 ? -46.378 14.520 61.970 1.00 88.44 327 GLN A O 1
ATOM 2568 N N . ARG A 1 328 ? -45.036 15.224 63.626 1.00 86.50 328 ARG A N 1
ATOM 2569 C CA . ARG A 1 328 ? -44.267 13.974 63.730 1.00 86.50 328 ARG A CA 1
ATOM 2570 C C . ARG A 1 328 ? -45.102 12.799 64.249 1.00 86.50 328 ARG A C 1
ATOM 2572 O O . ARG A 1 328 ? -44.914 11.684 63.790 1.00 86.50 328 ARG A O 1
ATOM 2579 N N . GLU A 1 329 ? -45.987 13.030 65.213 1.00 88.31 329 GLU A N 1
ATOM 2580 C CA . GLU A 1 329 ? -46.888 12.010 65.776 1.00 88.31 329 GLU A CA 1
ATOM 2581 C C . GLU A 1 329 ? -48.023 11.627 64.810 1.00 88.31 329 GLU A C 1
ATOM 2583 O O . GLU A 1 329 ? -48.549 10.526 64.909 1.00 88.31 329 GLU A O 1
ATOM 2588 N N . ALA A 1 330 ? -48.360 12.500 63.855 1.00 89.25 330 ALA A N 1
ATOM 2589 C CA . ALA A 1 330 ? -49.306 12.242 62.768 1.00 89.25 330 ALA A CA 1
ATOM 2590 C C . ALA A 1 330 ? -48.654 11.661 61.493 1.00 89.25 330 ALA A C 1
ATOM 2592 O O . ALA A 1 330 ? -49.356 11.426 60.509 1.00 89.25 330 ALA A O 1
ATOM 2593 N N . LEU A 1 331 ? -47.332 11.441 61.478 1.00 83.62 331 LEU A N 1
ATOM 2594 C CA . LEU A 1 331 ? -46.672 10.689 60.409 1.00 83.62 331 LEU A CA 1
ATOM 2595 C C . LEU A 1 331 ? -46.890 9.192 60.638 1.00 83.62 331 LEU A C 1
ATOM 2597 O O . LEU A 1 331 ? -46.171 8.561 61.408 1.00 83.62 331 LEU A O 1
ATOM 2601 N N . GLU A 1 332 ? -47.861 8.627 59.929 1.00 83.88 332 GLU A N 1
ATOM 2602 C CA . GLU A 1 332 ? -48.032 7.180 59.799 1.00 83.88 332 GLU A CA 1
ATOM 2603 C C . GLU A 1 332 ? -47.249 6.667 58.577 1.00 83.88 332 GLU A C 1
ATOM 2605 O O . GLU A 1 332 ? -47.288 7.267 57.500 1.00 83.88 332 GLU A O 1
ATOM 2610 N N . TRP A 1 333 ? -46.548 5.541 58.726 1.00 82.25 333 TRP A N 1
ATOM 2611 C CA . TRP A 1 333 ? -45.859 4.837 57.639 1.00 82.25 333 TRP A CA 1
ATOM 2612 C C . TRP A 1 333 ? -46.144 3.331 57.703 1.00 82.25 333 TRP A C 1
ATOM 2614 O O . TRP A 1 333 ? -46.481 2.793 58.756 1.00 82.25 333 TRP A O 1
ATOM 2624 N N . ASP A 1 334 ? -45.999 2.633 56.573 1.00 85.69 334 ASP A N 1
ATOM 2625 C CA . ASP A 1 334 ? -46.097 1.170 56.535 1.00 85.69 334 ASP A CA 1
ATOM 2626 C C . ASP A 1 334 ? -44.721 0.549 56.813 1.00 85.69 334 ASP A C 1
ATOM 2628 O O . ASP A 1 334 ? -43.821 0.591 55.968 1.00 85.69 334 ASP A O 1
ATOM 2632 N N . GLU A 1 335 ? -44.569 -0.063 57.989 1.00 84.12 335 GLU A N 1
ATOM 2633 C CA . GLU A 1 335 ? -43.367 -0.795 58.408 1.00 84.12 335 GLU A CA 1
ATOM 2634 C C . GLU A 1 335 ? -42.912 -1.819 57.340 1.00 84.12 335 GLU A C 1
ATOM 2636 O O . GLU A 1 335 ? -41.718 -2.004 57.114 1.00 84.12 335 GLU A O 1
ATOM 2641 N N . ARG A 1 336 ? -43.855 -2.425 56.597 1.00 86.00 336 ARG A N 1
ATOM 2642 C CA . ARG A 1 336 ? -43.577 -3.421 55.542 1.00 86.00 336 ARG A CA 1
ATOM 2643 C C . ARG A 1 336 ? -42.941 -2.819 54.293 1.00 86.00 336 ARG A C 1
ATOM 2645 O O . ARG A 1 336 ? -42.292 -3.542 53.534 1.00 86.00 336 ARG A O 1
ATOM 2652 N N . LEU A 1 337 ? -43.161 -1.528 54.036 1.00 82.50 337 LEU A N 1
ATOM 2653 C CA . LEU A 1 337 ? -42.451 -0.796 52.986 1.00 82.50 337 LEU A CA 1
ATOM 2654 C C . LEU A 1 337 ? -41.047 -0.419 53.462 1.00 82.50 337 LEU A C 1
ATOM 2656 O O . LEU A 1 337 ? -40.109 -0.527 52.676 1.00 82.50 337 LEU A O 1
ATOM 2660 N N . LEU A 1 338 ? -40.889 -0.072 54.745 1.00 85.88 338 LEU A N 1
ATOM 2661 C CA . LEU A 1 338 ? -39.589 0.233 55.349 1.00 85.88 338 LEU A CA 1
ATOM 2662 C C . LEU A 1 338 ? -38.650 -0.988 55.330 1.00 85.88 338 LEU A C 1
ATOM 2664 O O . LEU A 1 338 ? -37.518 -0.884 54.866 1.00 85.88 338 LEU A O 1
ATOM 2668 N N . GLU A 1 339 ? -39.141 -2.170 55.722 1.00 89.12 339 GLU A N 1
ATOM 2669 C CA . GLU A 1 339 ? -38.406 -3.448 55.622 1.00 89.12 339 GLU A CA 1
ATOM 2670 C C . GLU A 1 339 ? -37.964 -3.779 54.185 1.00 89.12 339 GLU A C 1
ATOM 2672 O O . GLU A 1 339 ? -36.965 -4.468 53.967 1.00 89.12 339 GLU A O 1
ATOM 2677 N N . ARG A 1 340 ? -38.715 -3.302 53.185 1.00 91.50 340 ARG A N 1
ATOM 2678 C CA . ARG A 1 340 ? -38.461 -3.539 51.756 1.00 91.50 340 ARG A CA 1
ATOM 2679 C C . ARG A 1 340 ? -37.706 -2.402 51.074 1.00 91.50 340 ARG A C 1
ATOM 2681 O O . ARG A 1 340 ? -37.405 -2.538 49.888 1.00 91.50 340 ARG A O 1
ATOM 2688 N N . LEU A 1 341 ? -37.364 -1.330 51.790 1.00 88.06 341 LEU A N 1
ATOM 2689 C CA . LEU A 1 341 ? -36.709 -0.149 51.228 1.00 88.06 341 LEU A CA 1
ATOM 2690 C C . LEU A 1 341 ? -35.437 -0.489 50.419 1.00 88.06 341 LEU A C 1
ATOM 2692 O O . LEU A 1 341 ? -35.384 -0.066 49.267 1.00 88.06 341 LEU A O 1
ATOM 2696 N N . PRO A 1 342 ? -34.509 -1.362 50.876 1.00 89.44 342 PRO A N 1
ATOM 2697 C CA . PRO A 1 342 ? -33.325 -1.719 50.082 1.00 89.44 342 PRO A CA 1
ATOM 2698 C C . PRO A 1 342 ? -33.655 -2.426 48.756 1.00 89.44 342 PRO A C 1
ATOM 2700 O O . PRO A 1 342 ? -32.900 -2.353 47.788 1.00 89.44 342 PRO A O 1
ATOM 2703 N N . VAL A 1 343 ? -34.794 -3.127 48.688 1.00 91.75 343 VAL A N 1
ATOM 2704 C CA . VAL A 1 343 ? -35.276 -3.768 47.454 1.00 91.75 343 VAL A CA 1
ATOM 2705 C C . VAL A 1 343 ? -35.909 -2.733 46.525 1.00 91.75 343 VAL A C 1
ATOM 2707 O O . VAL A 1 343 ? -35.732 -2.826 45.313 1.00 91.75 343 VAL A O 1
ATOM 2710 N N . LEU A 1 344 ? -36.618 -1.742 47.073 1.00 89.00 344 LEU A N 1
ATOM 2711 C CA . LEU A 1 344 ? -37.196 -0.635 46.307 1.00 89.00 344 LEU A CA 1
ATOM 2712 C C . LEU A 1 344 ? -36.102 0.269 45.722 1.00 89.00 344 LEU A C 1
ATOM 2714 O O . LEU A 1 344 ? -36.133 0.530 44.524 1.00 89.00 344 LEU A O 1
ATOM 2718 N N . GLU A 1 345 ? -35.088 0.634 46.507 1.00 88.56 345 GLU A N 1
ATOM 2719 C CA . GLU A 1 345 ? -33.902 1.377 46.051 1.00 88.56 345 GLU A CA 1
ATOM 2720 C C . GLU A 1 345 ? -33.147 0.607 44.952 1.00 88.56 345 GLU A C 1
ATOM 2722 O O . GLU A 1 345 ? -32.824 1.159 43.900 1.00 88.56 345 GLU A O 1
ATOM 2727 N N . ALA A 1 346 ? -32.945 -0.706 45.123 1.00 88.69 346 ALA A N 1
ATOM 2728 C CA . ALA A 1 346 ? -32.327 -1.545 44.095 1.00 88.69 346 ALA A CA 1
ATOM 2729 C C . ALA A 1 346 ? -33.182 -1.687 42.817 1.00 88.69 346 ALA A C 1
ATOM 2731 O O . ALA A 1 346 ? -32.637 -1.922 41.735 1.00 88.69 346 ALA A O 1
ATOM 2732 N N . LEU A 1 347 ? -34.511 -1.572 42.912 1.00 91.56 347 LEU A N 1
ATOM 2733 C CA . LEU A 1 347 ? -35.412 -1.529 41.754 1.00 91.56 347 LEU A CA 1
ATOM 2734 C C . LEU A 1 347 ? -35.418 -0.149 41.084 1.00 91.56 347 LEU A C 1
ATOM 2736 O O . LEU A 1 347 ? -35.481 -0.083 39.857 1.00 91.56 347 LEU A O 1
ATOM 2740 N N . GLU A 1 348 ? -35.298 0.934 41.849 1.00 90.62 348 GLU A N 1
ATOM 2741 C CA . GLU A 1 348 ? -35.177 2.300 41.337 1.00 90.62 348 GLU A CA 1
ATOM 2742 C C . GLU A 1 348 ? -33.851 2.501 40.591 1.00 90.62 348 GLU A C 1
ATOM 2744 O O . GLU A 1 348 ? -33.872 2.884 39.423 1.00 90.62 348 GLU A O 1
ATOM 2749 N N . ALA A 1 349 ? -32.721 2.078 41.165 1.00 89.44 349 ALA A N 1
ATOM 2750 C CA . ALA A 1 349 ? -31.426 2.082 40.480 1.00 89.44 349 ALA A CA 1
ATOM 2751 C C . ALA A 1 349 ? -31.443 1.242 39.183 1.00 89.44 349 ALA A C 1
ATOM 2753 O O . ALA A 1 349 ? -30.866 1.627 38.163 1.00 89.44 349 ALA A O 1
ATOM 2754 N N . LYS A 1 350 ? -32.160 0.105 39.170 1.00 89.88 350 LYS A N 1
ATOM 2755 C CA . LYS A 1 350 ? -32.391 -0.683 37.943 1.00 89.88 350 LYS A CA 1
ATOM 2756 C C . LYS A 1 350 ? -33.276 0.048 36.929 1.00 89.88 350 LYS A C 1
ATOM 2758 O O . LYS A 1 350 ? -33.018 -0.067 35.732 1.00 89.88 350 LYS A O 1
ATOM 2763 N N . ARG A 1 351 ? -34.296 0.791 37.376 1.00 92.50 351 ARG A N 1
ATOM 2764 C CA . ARG A 1 351 ? -35.160 1.623 36.517 1.00 92.50 351 ARG A CA 1
ATOM 2765 C C . ARG A 1 351 ? -34.352 2.737 35.855 1.00 92.50 351 ARG A C 1
ATOM 2767 O O . ARG A 1 351 ? -34.491 2.935 34.653 1.00 92.50 351 ARG A O 1
ATOM 2774 N N . GLU A 1 352 ? -33.498 3.423 36.609 1.00 92.19 352 GLU A N 1
ATOM 2775 C CA . GLU A 1 352 ? -32.624 4.486 36.098 1.00 92.19 352 GLU A CA 1
ATOM 2776 C C . GLU A 1 352 ? -31.604 3.944 35.094 1.00 92.19 352 GLU A C 1
ATOM 2778 O O . GLU A 1 352 ? -31.534 4.437 33.969 1.00 92.19 352 GLU A O 1
ATOM 2783 N N . ALA A 1 353 ? -30.910 2.849 35.426 1.00 89.12 353 ALA A N 1
ATOM 2784 C CA . ALA A 1 353 ? -30.002 2.179 34.495 1.00 89.12 353 ALA A CA 1
ATOM 2785 C C . ALA A 1 353 ? -30.712 1.706 33.208 1.00 89.12 353 ALA A C 1
ATOM 2787 O O . ALA A 1 353 ? -30.130 1.749 32.123 1.00 89.12 353 ALA A O 1
ATOM 2788 N N . ALA A 1 354 ? -31.975 1.275 33.302 1.00 91.56 354 ALA A N 1
ATOM 2789 C CA . ALA A 1 354 ? -32.786 0.924 32.139 1.00 91.56 354 ALA A CA 1
ATOM 2790 C C . ALA A 1 354 ? -33.255 2.152 31.331 1.00 91.56 354 ALA A C 1
ATOM 2792 O O . ALA A 1 354 ? -33.397 2.034 30.114 1.00 91.56 354 ALA A O 1
ATOM 2793 N N . SER A 1 355 ? -33.475 3.314 31.962 1.00 93.31 355 SER A N 1
ATOM 2794 C CA . SER A 1 355 ? -33.764 4.578 31.259 1.00 93.31 355 SER A CA 1
ATOM 2795 C C . SER A 1 355 ? -32.545 5.048 30.472 1.00 93.31 355 SER A C 1
ATOM 2797 O O . SER A 1 355 ? -32.632 5.192 29.255 1.00 93.31 355 SER A O 1
ATOM 2799 N N . ALA A 1 356 ? -31.382 5.131 31.124 1.00 91.88 356 ALA A N 1
ATOM 2800 C CA . ALA A 1 356 ? -30.130 5.547 30.492 1.00 91.88 356 ALA A CA 1
ATOM 2801 C C . ALA A 1 356 ? -29.770 4.674 29.273 1.00 91.88 356 ALA A C 1
ATOM 2803 O O . ALA A 1 356 ? -29.434 5.191 28.212 1.00 91.88 356 ALA A O 1
ATOM 2804 N N . ARG A 1 357 ? -29.938 3.343 29.364 1.00 92.38 357 ARG A N 1
ATOM 2805 C CA . ARG A 1 357 ? -29.743 2.432 28.214 1.00 92.38 357 ARG A CA 1
ATOM 2806 C C . ARG A 1 357 ? -30.741 2.659 27.073 1.00 92.38 357 ARG A C 1
ATOM 2808 O O . ARG A 1 357 ? -30.411 2.383 25.923 1.00 92.38 357 ARG A O 1
ATOM 2815 N N . ARG A 1 358 ? -31.969 3.108 27.359 1.00 93.88 358 ARG A N 1
ATOM 2816 C CA . ARG A 1 358 ? -32.970 3.441 26.326 1.00 93.88 358 ARG A CA 1
ATOM 2817 C C . ARG A 1 358 ? -32.659 4.771 25.648 1.00 93.88 358 ARG A C 1
ATOM 2819 O O . ARG A 1 358 ? -32.854 4.872 24.441 1.00 93.88 358 ARG A O 1
ATOM 2826 N N . GLU A 1 359 ? -32.162 5.744 26.403 1.00 94.50 359 GLU A N 1
ATOM 2827 C CA . GLU A 1 359 ? -31.681 7.030 25.891 1.00 94.50 359 GLU A CA 1
ATOM 2828 C C . GLU A 1 359 ? -30.457 6.821 24.981 1.00 94.50 359 GLU A C 1
ATOM 2830 O O . GLU A 1 359 ? -30.513 7.189 23.809 1.00 94.50 359 GLU A O 1
ATOM 2835 N N . GLU A 1 360 ? -29.439 6.077 25.432 1.00 94.62 360 GLU A N 1
ATOM 2836 C CA . GLU A 1 360 ? -28.272 5.701 24.611 1.00 94.62 360 GLU A CA 1
ATOM 2837 C C . GLU A 1 360 ? -28.683 4.941 23.331 1.00 94.62 360 GLU A C 1
ATOM 2839 O O . GLU A 1 360 ? -28.132 5.160 22.253 1.00 94.62 360 GLU A O 1
ATOM 2844 N N . LEU A 1 361 ? -29.696 4.068 23.404 1.00 95.00 361 LEU A N 1
ATOM 2845 C CA . LEU A 1 361 ? -30.235 3.388 22.220 1.00 95.00 361 LEU A CA 1
ATOM 2846 C C . LEU A 1 361 ? -30.965 4.317 21.244 1.00 95.00 361 LEU A C 1
ATOM 2848 O O . LEU A 1 361 ? -30.985 4.017 20.048 1.00 95.00 361 LEU A O 1
ATOM 2852 N N . ALA A 1 362 ? -31.578 5.400 21.724 1.00 94.38 362 ALA A N 1
ATOM 2853 C CA . ALA A 1 362 ? -32.215 6.401 20.874 1.00 94.38 362 ALA A CA 1
ATOM 2854 C C . ALA A 1 362 ? -31.163 7.270 20.163 1.00 94.38 362 ALA A C 1
ATOM 2856 O O . ALA A 1 362 ? -31.280 7.499 18.958 1.00 94.38 362 ALA A O 1
ATOM 2857 N N . GLU A 1 363 ? -30.101 7.664 20.872 1.00 95.00 363 GLU A N 1
ATOM 2858 C CA . GLU A 1 363 ? -28.936 8.352 20.298 1.00 95.00 363 GLU A CA 1
ATOM 2859 C C . GLU A 1 363 ? -28.263 7.488 19.222 1.00 95.00 363 GLU A C 1
ATOM 2861 O O . GLU A 1 363 ? -28.167 7.901 18.065 1.00 95.00 363 GLU A O 1
ATOM 2866 N N . LEU A 1 364 ? -27.917 6.236 19.545 1.00 94.75 364 LEU A N 1
ATOM 2867 C CA . LEU A 1 364 ? -27.309 5.300 18.591 1.00 94.75 364 LEU A CA 1
ATOM 2868 C C . LEU A 1 364 ? -28.203 5.011 17.376 1.00 94.75 364 LEU A C 1
ATOM 2870 O O . LEU A 1 364 ? -27.688 4.766 16.287 1.00 94.75 364 LEU A O 1
ATOM 2874 N N . ALA A 1 365 ? -29.532 5.034 17.527 1.00 94.44 365 ALA A N 1
ATOM 2875 C CA . ALA A 1 365 ? -30.453 4.895 16.398 1.00 94.44 365 ALA A CA 1
ATOM 2876 C C . ALA A 1 365 ? -30.435 6.126 15.472 1.00 94.44 365 ALA A C 1
ATOM 2878 O O . ALA A 1 365 ? -30.528 5.969 14.253 1.00 94.44 365 ALA A O 1
ATOM 2879 N N . SER A 1 366 ? -30.278 7.331 16.031 1.00 94.69 366 SER A N 1
ATOM 2880 C CA . SER A 1 366 ? -30.084 8.564 15.259 1.00 94.69 366 SER A CA 1
ATOM 2881 C C . SER A 1 366 ? -28.736 8.561 14.531 1.00 94.69 366 SER A C 1
ATOM 2883 O O . SER A 1 366 ? -28.689 8.824 13.329 1.00 94.69 366 SER A O 1
ATOM 2885 N N . ASP A 1 367 ? -27.656 8.189 15.222 1.00 94.81 367 ASP A N 1
ATOM 2886 C CA . ASP A 1 367 ? -26.317 8.091 14.632 1.00 94.81 367 ASP A CA 1
ATOM 2887 C C . ASP A 1 367 ? -26.269 7.062 13.501 1.00 94.81 367 ASP A C 1
ATOM 2889 O O . ASP A 1 367 ? -25.737 7.348 12.429 1.00 94.81 367 ASP A O 1
ATOM 2893 N N . LEU A 1 368 ? -26.863 5.878 13.698 1.00 95.19 368 LEU A N 1
ATOM 2894 C CA . LEU A 1 368 ? -26.967 4.853 12.657 1.00 95.19 368 LEU A CA 1
ATOM 2895 C C . LEU A 1 368 ? -27.651 5.388 11.400 1.00 95.19 368 LEU A C 1
ATOM 2897 O O . LEU A 1 368 ? -27.115 5.219 10.307 1.00 95.19 368 LEU A O 1
ATOM 2901 N N . LYS A 1 369 ? -28.775 6.094 11.562 1.00 95.25 369 LYS A N 1
ATOM 2902 C CA . LYS A 1 369 ? -29.497 6.709 10.445 1.00 95.25 369 LYS A CA 1
ATOM 2903 C C . LYS A 1 369 ? -28.635 7.740 9.705 1.00 95.25 369 LYS A C 1
ATOM 2905 O O . LYS A 1 369 ? -28.618 7.745 8.478 1.00 95.25 369 LYS A O 1
ATOM 2910 N N . LEU A 1 370 ? -27.884 8.572 10.429 1.00 94.75 370 LEU A N 1
ATOM 2911 C CA . LEU A 1 370 ? -26.972 9.548 9.827 1.00 94.75 370 LEU A CA 1
ATOM 2912 C C . LEU A 1 370 ? -25.810 8.871 9.077 1.00 94.75 370 LEU A C 1
ATOM 2914 O O . LEU A 1 370 ? -25.421 9.335 8.005 1.00 94.75 370 LEU A O 1
ATOM 2918 N N . GLN A 1 371 ? -25.282 7.754 9.589 1.00 93.44 371 GLN A N 1
ATOM 2919 C CA . GLN A 1 371 ? -24.268 6.961 8.883 1.00 93.44 371 GLN A CA 1
ATOM 2920 C C . GLN A 1 371 ? -24.836 6.247 7.645 1.00 93.44 371 GLN A C 1
ATOM 2922 O O . GLN A 1 371 ? -24.130 6.141 6.644 1.00 93.44 371 GLN A O 1
ATOM 2927 N N . ASP A 1 372 ? -26.093 5.792 7.674 1.00 93.62 372 ASP A N 1
ATOM 2928 C CA . ASP A 1 372 ? -26.787 5.232 6.504 1.00 93.62 372 ASP A CA 1
ATOM 2929 C C . ASP A 1 372 ? -27.018 6.287 5.409 1.00 93.62 372 ASP A C 1
ATOM 2931 O O . ASP A 1 372 ? -26.726 6.041 4.235 1.00 93.62 372 ASP A O 1
ATOM 2935 N N . GLU A 1 373 ? -27.487 7.483 5.778 1.00 94.31 373 GLU A N 1
ATOM 2936 C CA . GLU A 1 373 ? -27.660 8.612 4.854 1.00 94.31 373 GLU A CA 1
ATOM 2937 C C . GLU A 1 373 ? -26.312 9.047 4.242 1.00 94.31 373 GLU A C 1
ATOM 2939 O O . GLU A 1 373 ? -26.213 9.236 3.025 1.00 94.31 373 GLU A O 1
ATOM 2944 N N . LEU A 1 374 ? -25.246 9.120 5.052 1.00 94.12 374 LEU A N 1
ATOM 2945 C CA . LEU A 1 374 ? -23.887 9.424 4.592 1.00 94.12 374 LEU A CA 1
ATOM 2946 C C . LEU A 1 374 ? -23.338 8.350 3.640 1.00 94.12 374 LEU A C 1
ATOM 2948 O O . LEU A 1 374 ? -22.818 8.695 2.577 1.00 94.12 374 LEU A O 1
ATOM 2952 N N . LEU A 1 375 ? -23.472 7.065 3.988 1.00 93.19 375 LEU A N 1
ATOM 2953 C CA . LEU A 1 375 ? -23.007 5.956 3.151 1.00 93.19 375 LEU A CA 1
ATOM 2954 C C . LEU A 1 375 ? -23.744 5.935 1.809 1.00 93.19 375 LEU A C 1
ATOM 2956 O O . LEU A 1 375 ? -23.115 5.780 0.764 1.00 93.19 375 LEU A O 1
ATOM 2960 N N . THR A 1 376 ? -25.058 6.168 1.825 1.00 92.94 376 THR A N 1
ATOM 2961 C CA . THR A 1 376 ? -25.885 6.255 0.612 1.00 92.94 376 THR A CA 1
ATOM 2962 C C . THR A 1 376 ? -25.428 7.407 -0.288 1.00 92.94 376 THR A C 1
ATOM 2964 O O . THR A 1 376 ? -25.256 7.222 -1.493 1.00 92.94 376 THR A O 1
ATOM 2967 N N . ALA A 1 377 ? -25.149 8.583 0.285 1.00 91.31 377 ALA A N 1
ATOM 2968 C CA . ALA A 1 377 ? -24.633 9.733 -0.461 1.00 91.31 377 ALA A CA 1
ATOM 2969 C C . ALA A 1 377 ? -23.211 9.508 -1.017 1.00 91.31 377 ALA A C 1
ATOM 2971 O O . ALA A 1 377 ? -22.887 9.993 -2.104 1.00 91.31 377 ALA A O 1
ATOM 2972 N N . GLN A 1 378 ? -22.357 8.770 -0.300 1.00 91.75 378 GLN A N 1
ATOM 2973 C CA . GLN A 1 378 ? -21.018 8.392 -0.766 1.00 91.75 378 GLN A CA 1
ATOM 2974 C C . GLN A 1 378 ? -21.072 7.350 -1.894 1.00 91.75 378 GLN A C 1
ATOM 2976 O O . GLN A 1 378 ? -20.364 7.507 -2.887 1.00 91.75 378 GLN A O 1
ATOM 2981 N N . LEU A 1 379 ? -21.935 6.332 -1.788 1.00 90.62 379 LEU A N 1
ATOM 2982 C CA . LEU A 1 379 ? -22.158 5.339 -2.845 1.00 90.62 379 LEU A CA 1
ATOM 2983 C C . LEU A 1 379 ? -22.684 6.003 -4.124 1.00 90.62 379 LEU A C 1
ATOM 2985 O O . LEU A 1 379 ? -22.076 5.845 -5.179 1.00 90.62 379 LEU A O 1
ATOM 2989 N N . ALA A 1 380 ? -23.715 6.849 -4.018 1.00 88.56 380 ALA A N 1
ATOM 2990 C CA . ALA A 1 380 ? -24.288 7.569 -5.159 1.00 88.56 380 ALA A CA 1
ATOM 2991 C C . ALA A 1 380 ? -23.289 8.508 -5.871 1.00 88.56 380 ALA A C 1
ATOM 2993 O O . ALA A 1 380 ? -23.443 8.785 -7.060 1.00 88.56 380 ALA A O 1
ATOM 2994 N N . ARG A 1 381 ? -22.253 8.992 -5.166 1.00 88.19 381 ARG A N 1
ATOM 2995 C CA . ARG A 1 381 ? -21.137 9.759 -5.752 1.00 88.19 381 ARG A CA 1
ATOM 2996 C C . ARG A 1 381 ? -20.138 8.898 -6.528 1.00 88.19 381 ARG A C 1
ATOM 2998 O O . ARG A 1 381 ? -19.485 9.425 -7.423 1.00 88.19 381 ARG A O 1
ATOM 3005 N N . LEU A 1 382 ? -19.984 7.626 -6.164 1.00 87.19 382 LEU A N 1
ATOM 3006 C CA . LEU A 1 382 ? -19.082 6.679 -6.826 1.00 87.19 382 LEU A CA 1
ATOM 3007 C C . LEU A 1 382 ? -19.737 6.099 -8.087 1.00 87.19 382 LEU A C 1
ATOM 3009 O O . LEU A 1 382 ? -19.151 6.149 -9.167 1.00 87.19 382 LEU A O 1
ATOM 3013 N N . SER A 1 383 ? -20.967 5.596 -7.956 1.00 86.00 383 SER A N 1
ATOM 3014 C CA . SER A 1 383 ? -21.839 5.224 -9.074 1.00 86.00 383 SER A CA 1
ATOM 3015 C C . SER A 1 383 ? -23.293 5.074 -8.595 1.00 86.00 383 SER A C 1
ATOM 3017 O O . SER A 1 383 ? -23.510 4.550 -7.501 1.00 86.00 383 SER A O 1
ATOM 3019 N N . PRO A 1 384 ? -24.305 5.459 -9.399 1.00 83.56 384 PRO A N 1
ATOM 3020 C CA . PRO A 1 384 ? -25.716 5.242 -9.065 1.00 83.56 384 PRO A CA 1
ATOM 3021 C C . PRO A 1 384 ? -26.096 3.772 -8.822 1.00 83.56 384 PRO A C 1
ATOM 3023 O O . PRO A 1 384 ? -27.033 3.506 -8.076 1.00 83.56 384 PRO A O 1
ATOM 3026 N N . ASP A 1 385 ? -25.370 2.830 -9.435 1.00 85.25 385 ASP A N 1
ATOM 3027 C CA . ASP A 1 385 ? -25.701 1.397 -9.440 1.00 85.25 385 ASP A CA 1
ATOM 3028 C C . ASP A 1 385 ? -24.859 0.562 -8.447 1.00 85.25 385 ASP A C 1
ATOM 3030 O O . ASP A 1 385 ? -24.811 -0.673 -8.554 1.00 85.25 385 ASP A O 1
ATOM 3034 N N . TRP A 1 386 ? -24.139 1.214 -7.523 1.00 88.25 386 TRP A N 1
ATOM 3035 C CA . TRP A 1 386 ? -23.274 0.561 -6.530 1.00 88.25 386 TRP A CA 1
ATOM 3036 C C . TRP A 1 386 ? -23.987 0.283 -5.206 1.00 88.25 386 TRP A C 1
ATOM 3038 O O . TRP A 1 386 ? -24.501 1.191 -4.553 1.00 88.25 386 TRP A O 1
ATOM 3048 N N . GLY A 1 387 ? -23.926 -0.974 -4.767 1.00 87.81 387 GLY A N 1
ATOM 3049 C CA . GLY A 1 387 ? -24.231 -1.376 -3.405 1.00 87.81 387 GLY A CA 1
ATOM 3050 C C . GLY A 1 387 ? -22.979 -1.516 -2.535 1.00 87.81 387 GLY A C 1
ATOM 3051 O O . GLY A 1 387 ? -21.842 -1.227 -2.917 1.00 87.81 387 GLY A O 1
ATOM 3052 N N . GLU A 1 388 ? -23.204 -2.012 -1.321 1.00 86.75 388 GLU A N 1
ATOM 3053 C CA . GLU A 1 388 ? -22.157 -2.253 -0.326 1.00 86.75 388 GLU A CA 1
ATOM 3054 C C . GLU A 1 388 ? -21.180 -3.381 -0.689 1.00 86.75 388 GLU A C 1
ATOM 3056 O O . GLU A 1 388 ? -20.086 -3.442 -0.119 1.00 86.75 388 GLU A O 1
ATOM 3061 N N . ASP A 1 389 ? -21.558 -4.275 -1.602 1.00 85.44 389 ASP A N 1
ATOM 3062 C CA . ASP A 1 389 ? -20.724 -5.400 -2.026 1.00 85.44 389 ASP A CA 1
ATOM 3063 C C . ASP A 1 389 ? -19.839 -5.028 -3.222 1.00 85.44 389 ASP A C 1
ATOM 3065 O O . ASP A 1 389 ? -18.651 -5.363 -3.211 1.00 85.44 389 ASP A O 1
ATOM 3069 N N . GLU A 1 390 ? -20.336 -4.225 -4.174 1.00 86.25 390 GLU A N 1
ATOM 3070 C CA . GLU A 1 390 ? -19.487 -3.579 -5.183 1.00 86.25 390 GLU A CA 1
ATOM 3071 C C . GLU A 1 390 ? -18.410 -2.702 -4.532 1.00 86.25 390 GLU A C 1
ATOM 3073 O O . GLU A 1 390 ? -17.247 -2.767 -4.931 1.00 86.25 390 GLU A O 1
ATOM 3078 N N . LEU A 1 391 ? -18.755 -1.957 -3.474 1.00 87.69 391 LEU A N 1
ATOM 3079 C CA . LEU A 1 391 ? -17.797 -1.145 -2.719 1.00 87.69 391 LEU A CA 1
ATOM 3080 C C . LEU A 1 391 ? -16.649 -1.987 -2.127 1.00 87.69 391 LEU A C 1
ATOM 3082 O O . LEU A 1 391 ? -15.480 -1.608 -2.234 1.00 87.69 391 LEU A O 1
ATOM 3086 N N . LYS A 1 392 ? -16.963 -3.138 -1.514 1.00 85.38 392 LYS A N 1
ATOM 3087 C CA . LYS A 1 392 ? -15.953 -4.057 -0.953 1.00 85.38 392 LYS A CA 1
ATOM 3088 C C . LYS A 1 392 ? -15.078 -4.667 -2.046 1.00 85.38 392 LYS A C 1
ATOM 3090 O O . LYS A 1 392 ? -13.865 -4.748 -1.862 1.00 85.38 392 LYS A O 1
ATOM 3095 N N . ALA A 1 393 ? -15.681 -5.081 -3.162 1.00 84.44 393 ALA A N 1
ATOM 3096 C CA . ALA A 1 393 ? -14.965 -5.650 -4.300 1.00 84.44 393 ALA A CA 1
ATOM 3097 C C . ALA A 1 393 ? -14.013 -4.623 -4.937 1.00 84.44 393 ALA A C 1
ATOM 3099 O O . ALA A 1 393 ? -12.853 -4.931 -5.195 1.00 84.44 393 ALA A O 1
ATOM 3100 N N . PHE A 1 394 ? -14.464 -3.379 -5.111 1.00 84.94 394 PHE A N 1
ATOM 3101 C CA . PHE A 1 394 ? -13.653 -2.290 -5.655 1.00 84.94 394 PHE A CA 1
ATOM 3102 C C . PHE A 1 394 ? -12.504 -1.877 -4.724 1.00 84.94 394 PHE A C 1
ATOM 3104 O O . PHE A 1 394 ? -11.399 -1.593 -5.181 1.00 84.94 394 PHE A O 1
ATOM 3111 N N . ALA A 1 395 ? -12.724 -1.869 -3.406 1.00 79.94 395 ALA A N 1
ATOM 3112 C CA . ALA A 1 395 ? -11.699 -1.497 -2.431 1.00 79.94 395 ALA A CA 1
ATOM 3113 C C . ALA A 1 395 ? -10.573 -2.545 -2.255 1.00 79.94 395 ALA A C 1
ATOM 3115 O O . ALA A 1 395 ? -9.609 -2.273 -1.527 1.00 79.94 395 ALA A O 1
ATOM 3116 N N . ALA A 1 396 ? -10.676 -3.716 -2.899 1.00 81.56 396 ALA A N 1
ATOM 3117 C CA . ALA A 1 396 ? -9.705 -4.802 -2.813 1.00 81.56 396 ALA A CA 1
ATOM 3118 C C . ALA A 1 396 ? -8.307 -4.411 -3.335 1.00 81.56 396 ALA A C 1
ATOM 3120 O O . ALA A 1 396 ? -8.143 -3.589 -4.238 1.00 81.56 396 ALA A O 1
ATOM 3121 N N . LEU A 1 397 ? -7.268 -5.030 -2.760 1.00 72.62 397 LEU A N 1
ATOM 3122 C CA . LEU A 1 397 ? -5.876 -4.743 -3.125 1.00 72.62 397 LEU A CA 1
ATOM 3123 C C . LEU A 1 397 ? -5.540 -5.206 -4.555 1.00 72.62 397 LEU A C 1
ATOM 3125 O O . LEU A 1 397 ? -4.856 -4.479 -5.272 1.00 72.62 397 LEU A O 1
ATOM 3129 N N . SER A 1 398 ? -6.083 -6.355 -4.979 1.00 74.44 398 SER A N 1
ATOM 3130 C CA . SER A 1 398 ? -5.966 -6.881 -6.349 1.00 74.44 398 SER A CA 1
ATOM 3131 C C . SER A 1 398 ? -6.416 -5.864 -7.392 1.00 74.44 398 SER A C 1
ATOM 3133 O O . SER A 1 398 ? -5.739 -5.649 -8.394 1.00 74.44 398 SER A O 1
ATOM 3135 N N . GLU A 1 399 ? -7.534 -5.197 -7.122 1.00 77.75 399 GLU A N 1
ATOM 3136 C CA . GLU A 1 399 ? -8.177 -4.281 -8.053 1.00 77.75 399 GLU A CA 1
ATOM 3137 C C . GLU A 1 399 ? -7.368 -2.992 -8.184 1.00 77.75 399 GLU A C 1
ATOM 3139 O O . GLU A 1 399 ? -7.142 -2.527 -9.299 1.00 77.75 399 GLU A O 1
ATOM 3144 N N . LYS A 1 400 ? -6.815 -2.485 -7.074 1.00 78.50 400 LYS A N 1
ATOM 3145 C CA . LYS A 1 400 ? -5.871 -1.354 -7.080 1.00 78.50 400 LYS A CA 1
ATOM 3146 C C . LYS A 1 400 ? -4.599 -1.671 -7.866 1.00 78.50 400 LYS A C 1
ATOM 3148 O O . LYS A 1 400 ? -4.106 -0.811 -8.598 1.00 78.50 400 LYS A O 1
ATOM 3153 N N . GLU A 1 401 ? -4.061 -2.883 -7.743 1.00 77.62 401 GLU A N 1
ATOM 3154 C CA . GLU A 1 401 ? -2.872 -3.318 -8.485 1.00 77.62 401 GLU A CA 1
ATOM 3155 C C . GLU A 1 401 ? -3.166 -3.503 -9.982 1.00 77.62 401 GLU A C 1
ATOM 3157 O O . GLU A 1 401 ? -2.432 -2.965 -10.814 1.00 77.62 401 GLU A O 1
ATOM 3162 N N . ALA A 1 402 ? -4.280 -4.151 -10.333 1.00 81.00 402 ALA A N 1
ATOM 3163 C CA . ALA A 1 402 ? -4.723 -4.330 -11.715 1.00 81.00 402 ALA A CA 1
ATOM 3164 C C . ALA A 1 402 ? -4.996 -2.987 -12.417 1.00 81.00 402 ALA A C 1
ATOM 3166 O O . ALA A 1 402 ? -4.515 -2.765 -13.531 1.00 81.00 402 ALA A O 1
ATOM 3167 N N . THR A 1 403 ? -5.686 -2.047 -11.757 1.00 84.75 403 THR A N 1
ATOM 3168 C CA . THR A 1 403 ? -5.921 -0.709 -12.326 1.00 84.75 403 THR A CA 1
ATOM 3169 C C . THR A 1 403 ? -4.634 0.084 -12.501 1.00 84.75 403 THR A C 1
ATOM 3171 O O . THR A 1 403 ? -4.463 0.725 -13.534 1.00 84.75 403 THR A O 1
ATOM 3174 N N . ARG A 1 404 ? -3.693 0.006 -11.547 1.00 85.12 404 ARG A N 1
ATOM 3175 C CA . ARG A 1 404 ? -2.387 0.676 -11.663 1.00 85.12 404 ARG A CA 1
ATOM 3176 C C . ARG A 1 404 ? -1.564 0.110 -12.812 1.00 85.12 404 ARG A C 1
ATOM 3178 O O . ARG A 1 404 ? -0.930 0.877 -13.531 1.00 85.12 404 ARG A O 1
ATOM 3185 N N . ALA A 1 405 ? -1.593 -1.208 -13.012 1.00 85.56 405 ALA A N 1
ATOM 3186 C CA . ALA A 1 405 ? -0.932 -1.848 -14.143 1.00 85.56 405 ALA A CA 1
ATOM 3187 C C . ALA A 1 405 ? -1.529 -1.382 -15.482 1.00 85.56 405 ALA A C 1
ATOM 3189 O O . ALA A 1 405 ? -0.778 -1.052 -16.400 1.00 85.56 405 ALA A O 1
ATOM 3190 N N . LEU A 1 406 ? -2.860 -1.275 -15.582 1.00 86.50 406 LEU A N 1
ATOM 3191 C CA . LEU A 1 406 ? -3.528 -0.797 -16.795 1.00 86.50 406 LEU A CA 1
ATOM 3192 C C . LEU A 1 406 ? -3.281 0.703 -17.055 1.00 86.50 406 LEU A C 1
ATOM 3194 O O . LEU A 1 406 ? -2.969 1.078 -18.183 1.00 86.50 406 LEU A O 1
ATOM 3198 N N . GLN A 1 407 ? -3.342 1.551 -16.018 1.00 87.62 407 GLN A N 1
ATOM 3199 C CA . GLN A 1 407 ? -2.966 2.974 -16.078 1.00 87.62 407 GLN A CA 1
ATOM 3200 C C . GLN A 1 407 ? -1.525 3.156 -16.573 1.00 87.62 407 GLN A C 1
ATOM 3202 O O . GLN A 1 407 ? -1.273 3.933 -17.493 1.00 87.62 407 GLN A O 1
ATOM 3207 N N . ALA A 1 408 ? -0.575 2.432 -15.971 1.00 88.56 408 ALA A N 1
ATOM 3208 C CA . ALA A 1 408 ? 0.833 2.482 -16.352 1.00 88.56 408 ALA A CA 1
ATOM 3209 C C . ALA A 1 408 ? 1.059 1.952 -17.777 1.00 88.56 408 ALA A C 1
ATOM 3211 O O . ALA A 1 408 ? 1.903 2.485 -18.496 1.00 88.56 408 ALA A O 1
ATOM 3212 N N . GLY A 1 409 ? 0.279 0.953 -18.203 1.00 90.38 409 GLY A N 1
ATOM 3213 C CA . GLY A 1 409 ? 0.241 0.470 -19.581 1.00 90.38 409 GLY A CA 1
ATOM 3214 C C . GLY A 1 409 ? -0.200 1.555 -20.563 1.00 90.38 409 GLY A C 1
ATOM 3215 O O . GLY A 1 409 ? 0.539 1.853 -21.498 1.00 90.38 409 GLY A O 1
ATOM 3216 N N . LEU A 1 410 ? -1.358 2.183 -20.329 1.00 90.19 410 LEU A N 1
ATOM 3217 C CA . LEU A 1 410 ? -1.895 3.269 -21.162 1.00 90.19 410 LEU A CA 1
ATOM 3218 C C . LEU A 1 410 ? -0.900 4.432 -21.288 1.00 90.19 410 LEU A C 1
ATOM 3220 O O . LEU A 1 410 ? -0.436 4.726 -22.389 1.00 90.19 410 LEU A O 1
ATOM 3224 N N . ALA A 1 411 ? -0.488 5.014 -20.158 1.00 90.38 411 ALA A N 1
ATOM 3225 C CA . ALA A 1 411 ? 0.446 6.140 -20.137 1.00 90.38 411 ALA A CA 1
ATOM 3226 C C . ALA A 1 411 ? 1.836 5.772 -20.693 1.00 90.38 411 ALA A C 1
ATOM 3228 O O . ALA A 1 411 ? 2.537 6.619 -21.247 1.00 90.38 411 ALA A O 1
ATOM 3229 N N . GLY A 1 412 ? 2.254 4.509 -20.555 1.00 91.94 412 GLY A N 1
ATOM 3230 C CA . GLY A 1 412 ? 3.480 3.987 -21.154 1.00 91.94 412 GLY A CA 1
ATOM 3231 C C . GLY A 1 412 ? 3.412 3.948 -22.681 1.00 91.94 412 GLY A C 1
ATOM 3232 O O . GLY A 1 412 ? 4.336 4.427 -23.337 1.00 91.94 412 GLY A O 1
ATOM 3233 N N . ARG A 1 413 ? 2.310 3.434 -23.248 1.00 92.75 413 ARG A N 1
ATOM 3234 C CA . ARG A 1 413 ? 2.108 3.358 -24.706 1.00 92.75 413 ARG A CA 1
ATOM 3235 C C . ARG A 1 413 ? 1.861 4.719 -25.345 1.00 92.75 413 ARG A C 1
ATOM 3237 O O . ARG A 1 413 ? 2.347 4.946 -26.445 1.00 92.75 413 ARG A O 1
ATOM 3244 N N . GLU A 1 414 ? 1.192 5.642 -24.659 1.00 92.00 414 GLU A N 1
ATOM 3245 C CA . GLU A 1 414 ? 1.021 7.021 -25.144 1.00 92.00 414 GLU A CA 1
ATOM 3246 C C . GLU A 1 414 ? 2.375 7.738 -25.276 1.00 92.00 414 GLU A C 1
ATOM 3248 O O . GLU A 1 414 ? 2.683 8.271 -26.341 1.00 92.00 414 GLU A O 1
ATOM 3253 N N . ARG A 1 415 ? 3.252 7.635 -24.266 1.00 93.38 415 ARG A N 1
ATOM 3254 C CA . ARG A 1 415 ? 4.625 8.182 -24.322 1.00 93.38 415 ARG A CA 1
ATOM 3255 C C . ARG A 1 415 ? 5.510 7.501 -25.370 1.00 93.38 415 ARG A C 1
ATOM 3257 O O . ARG A 1 415 ? 6.360 8.153 -25.976 1.00 93.38 415 ARG A O 1
ATOM 3264 N N . GLU A 1 416 ? 5.347 6.195 -25.577 1.00 93.06 416 GLU A N 1
ATOM 3265 C CA . GLU A 1 416 ? 6.040 5.452 -26.639 1.00 93.06 416 GLU A CA 1
ATOM 3266 C C . GLU A 1 416 ? 5.620 5.957 -28.028 1.00 93.06 416 GLU A C 1
ATOM 3268 O O . GLU A 1 416 ? 6.478 6.227 -28.868 1.00 93.06 416 GLU A O 1
ATOM 3273 N N . LEU A 1 417 ? 4.320 6.184 -28.239 1.00 93.44 417 LEU A N 1
ATOM 3274 C CA . LEU A 1 417 ? 3.765 6.774 -29.458 1.00 93.44 417 LEU A CA 1
ATOM 3275 C C . LEU A 1 417 ? 4.304 8.186 -29.721 1.00 93.44 417 LEU A C 1
ATOM 3277 O O . LEU A 1 417 ? 4.798 8.453 -30.816 1.00 93.44 417 LEU A O 1
ATOM 3281 N N . GLU A 1 418 ? 4.271 9.068 -28.718 1.00 93.06 418 GLU A N 1
ATOM 3282 C CA . GLU A 1 418 ? 4.823 10.429 -28.810 1.00 93.06 418 GLU A CA 1
ATOM 3283 C C . GLU A 1 418 ? 6.311 10.420 -29.181 1.00 93.06 418 GLU A C 1
ATOM 3285 O O . GLU A 1 418 ? 6.757 11.202 -30.028 1.00 93.06 418 GLU A O 1
ATOM 3290 N N . ARG A 1 419 ? 7.084 9.505 -28.581 1.00 95.06 419 ARG A N 1
ATOM 3291 C CA . ARG A 1 419 ? 8.506 9.331 -28.880 1.00 95.06 419 ARG A CA 1
ATOM 3292 C C . ARG A 1 419 ? 8.731 8.863 -30.319 1.00 95.06 419 ARG A C 1
ATOM 3294 O O . ARG A 1 419 ? 9.528 9.480 -31.026 1.00 95.06 419 ARG A O 1
ATOM 3301 N N . LEU A 1 420 ? 8.029 7.819 -30.762 1.00 93.31 420 LEU A N 1
ATOM 3302 C CA . LEU A 1 420 ? 8.133 7.298 -32.130 1.00 93.31 420 LEU A CA 1
ATOM 3303 C C . LEU A 1 420 ? 7.715 8.357 -33.161 1.00 93.31 420 LEU A C 1
ATOM 3305 O O . LEU A 1 420 ? 8.359 8.508 -34.198 1.00 93.31 420 LEU A O 1
ATOM 3309 N N . GLU A 1 421 ? 6.690 9.162 -32.871 1.00 93.12 421 GLU A N 1
ATOM 3310 C CA . GLU A 1 421 ? 6.334 10.308 -33.709 1.00 93.12 421 GLU A CA 1
ATOM 3311 C C . GLU A 1 421 ? 7.420 11.389 -33.746 1.00 93.12 421 GLU A C 1
ATOM 3313 O O . GLU A 1 421 ? 7.688 11.941 -34.815 1.00 93.12 421 GLU A O 1
ATOM 3318 N N . ALA A 1 422 ? 8.061 11.702 -32.619 1.00 93.44 422 ALA A N 1
ATOM 3319 C CA . ALA A 1 422 ? 9.161 12.663 -32.578 1.00 93.44 422 ALA A CA 1
ATOM 3320 C C . ALA A 1 422 ? 10.385 12.175 -33.378 1.00 93.44 422 ALA A C 1
ATOM 3322 O O . ALA A 1 422 ? 10.986 12.958 -34.120 1.00 93.44 422 ALA A O 1
ATOM 3323 N N . GLU A 1 423 ? 10.718 10.885 -33.288 1.00 92.50 423 GLU A N 1
ATOM 3324 C CA . GLU A 1 423 ? 11.794 10.246 -34.056 1.00 92.50 423 GLU A CA 1
ATOM 3325 C C . GLU A 1 423 ? 11.469 10.228 -35.566 1.00 92.50 423 GLU A C 1
ATOM 3327 O O . GLU A 1 423 ? 12.289 10.669 -36.376 1.00 92.50 423 GLU A O 1
ATOM 3332 N N . LEU A 1 424 ? 10.235 9.889 -35.961 1.00 92.88 424 LEU A N 1
ATOM 3333 C CA . LEU A 1 424 ? 9.771 9.991 -37.355 1.00 92.88 424 LEU A CA 1
ATOM 3334 C C . LEU A 1 424 ? 9.812 11.433 -37.895 1.00 92.88 424 LEU A C 1
ATOM 3336 O O . LEU A 1 424 ? 10.256 11.661 -39.024 1.00 92.88 424 LEU A O 1
ATOM 3340 N N . ARG A 1 425 ? 9.402 12.429 -37.096 1.00 92.56 425 ARG A N 1
ATOM 3341 C CA . ARG A 1 425 ? 9.497 13.859 -37.457 1.00 92.56 425 ARG A CA 1
ATOM 3342 C C . ARG A 1 425 ? 10.957 14.309 -37.608 1.00 92.56 425 ARG A C 1
ATOM 3344 O O . ARG A 1 425 ? 11.244 15.143 -38.467 1.00 92.56 425 ARG A O 1
ATOM 3351 N N . ARG A 1 426 ? 11.887 13.761 -36.815 1.00 92.69 426 ARG A N 1
ATOM 3352 C CA . ARG A 1 426 ? 13.333 14.015 -36.938 1.00 92.69 426 ARG A CA 1
ATOM 3353 C C . ARG A 1 426 ? 13.897 13.436 -38.238 1.00 92.69 426 ARG A C 1
ATOM 3355 O O . ARG A 1 426 ? 14.540 14.183 -38.975 1.00 92.69 426 ARG A O 1
ATOM 3362 N N . LEU A 1 427 ? 13.610 12.171 -38.553 1.00 90.12 427 LEU A N 1
ATOM 3363 C CA . LEU A 1 427 ? 14.043 11.540 -39.807 1.00 90.12 427 LEU A CA 1
ATOM 3364 C C . LEU A 1 427 ? 13.475 12.263 -41.035 1.00 90.12 427 LEU A C 1
ATOM 3366 O O . LEU A 1 427 ? 14.196 12.497 -42.002 1.00 90.12 427 LEU A O 1
ATOM 3370 N N . ALA A 1 428 ? 12.211 12.699 -40.988 1.00 89.31 428 ALA A N 1
ATOM 3371 C CA . ALA A 1 428 ? 11.608 13.486 -42.064 1.00 89.31 428 ALA A CA 1
ATOM 3372 C C . ALA A 1 428 ? 12.358 14.810 -42.321 1.00 89.31 428 ALA A C 1
ATOM 3374 O O . ALA A 1 428 ? 12.592 15.163 -43.476 1.00 89.31 428 ALA A O 1
ATOM 3375 N N . ARG A 1 429 ? 12.795 15.509 -41.261 1.00 89.25 429 ARG A N 1
ATOM 3376 C CA . ARG A 1 429 ? 13.626 16.724 -41.378 1.00 89.25 429 ARG A CA 1
ATOM 3377 C C . ARG A 1 429 ? 15.019 16.427 -41.937 1.00 89.25 429 ARG A C 1
ATOM 3379 O O . ARG A 1 429 ? 15.481 17.169 -42.792 1.00 89.25 429 ARG A O 1
ATOM 3386 N N . GLN A 1 430 ? 15.663 15.343 -41.499 1.00 86.44 430 GLN A N 1
ATOM 3387 C CA . GLN A 1 430 ? 16.975 14.930 -42.020 1.00 86.44 430 GLN A CA 1
ATOM 3388 C C . GLN A 1 430 ? 16.909 14.526 -43.500 1.00 86.44 430 GLN A C 1
ATOM 3390 O O . GLN A 1 430 ? 17.810 14.848 -44.272 1.00 86.44 430 GLN A O 1
ATOM 3395 N N . LYS A 1 431 ? 15.821 13.871 -43.926 1.00 86.56 431 LYS A N 1
ATOM 3396 C CA . LYS A 1 431 ? 15.573 13.591 -45.343 1.00 86.56 431 LYS A CA 1
ATOM 3397 C C . LYS A 1 431 ? 15.407 14.884 -46.144 1.00 86.56 431 LYS A C 1
ATOM 3399 O O . LYS A 1 431 ? 16.031 15.013 -47.192 1.00 86.56 431 LYS A O 1
ATOM 3404 N N . ALA A 1 432 ? 14.621 15.838 -45.639 1.00 86.06 432 ALA A N 1
ATOM 3405 C CA . ALA A 1 432 ? 14.432 17.133 -46.288 1.00 86.06 432 ALA A CA 1
ATOM 3406 C C . ALA A 1 432 ? 15.759 17.898 -46.444 1.00 86.06 432 ALA A C 1
ATOM 3408 O O . ALA A 1 432 ? 16.066 18.324 -47.551 1.00 86.06 432 ALA A O 1
ATOM 3409 N N . SER A 1 433 ? 16.598 17.979 -45.402 1.00 86.31 433 SER A N 1
ATOM 3410 C CA . SER A 1 433 ? 17.895 18.669 -45.500 1.00 86.31 433 SER A CA 1
ATOM 3411 C C . SER A 1 433 ? 18.855 17.998 -46.490 1.00 86.31 433 SER A C 1
ATOM 3413 O O . SER A 1 433 ? 19.501 18.683 -47.273 1.00 86.31 433 SER A O 1
ATOM 3415 N N . LEU A 1 434 ? 18.908 16.659 -46.535 1.00 81.69 434 LEU A N 1
ATOM 3416 C CA . LEU A 1 434 ? 19.715 15.931 -47.529 1.00 81.69 434 LEU A CA 1
ATOM 3417 C C . LEU A 1 434 ? 19.196 16.115 -48.970 1.00 81.69 434 LEU A C 1
ATOM 3419 O O . LEU A 1 434 ? 19.977 16.081 -49.922 1.00 81.69 434 LEU A O 1
ATOM 3423 N N . GLN A 1 435 ? 17.885 16.312 -49.146 1.00 80.44 435 GLN A N 1
ATOM 3424 C CA . GLN A 1 435 ? 17.283 16.651 -50.439 1.00 80.44 435 GLN A CA 1
ATOM 3425 C C . GLN A 1 435 ? 17.536 18.118 -50.825 1.00 80.44 435 GLN A C 1
ATOM 3427 O O . GLN A 1 435 ? 17.811 18.401 -51.986 1.00 80.44 435 GLN A O 1
ATOM 3432 N N . GLU A 1 436 ? 17.516 19.049 -49.873 1.00 80.94 436 GLU A N 1
ATOM 3433 C CA . GLU A 1 436 ? 17.898 20.448 -50.102 1.00 80.94 436 GLU A CA 1
ATOM 3434 C C . GLU A 1 436 ? 19.388 20.579 -50.447 1.00 80.94 436 GLU A C 1
ATOM 3436 O O . GLU A 1 436 ? 19.729 21.303 -51.378 1.00 80.94 436 GLU A O 1
ATOM 3441 N N . GLU A 1 437 ? 20.278 19.822 -49.796 1.00 76.81 437 GLU A N 1
ATOM 3442 C CA . GLU A 1 437 ? 21.697 19.736 -50.171 1.00 76.81 437 GLU A CA 1
ATOM 3443 C C . GLU A 1 437 ? 21.893 19.175 -51.588 1.00 76.81 437 GLU A C 1
ATOM 3445 O O . GLU A 1 437 ? 22.757 19.655 -52.327 1.00 76.81 437 GLU A O 1
ATOM 3450 N N . SER A 1 438 ? 21.100 18.178 -52.004 1.00 68.88 438 SER A N 1
ATOM 3451 C CA . SER A 1 438 ? 21.209 17.615 -53.355 1.00 68.88 438 SER A CA 1
ATOM 3452 C C . SER A 1 438 ? 20.744 18.614 -54.418 1.00 68.88 438 SER A C 1
ATOM 3454 O O . SER A 1 438 ? 21.483 18.864 -55.371 1.00 68.88 438 SER A O 1
ATOM 3456 N N . LEU A 1 439 ? 19.601 19.274 -54.201 1.00 74.62 439 LEU A N 1
ATOM 3457 C CA . LEU A 1 439 ? 19.095 20.354 -55.054 1.00 74.62 439 LEU A CA 1
ATOM 3458 C C . LEU A 1 439 ? 20.023 21.577 -55.053 1.00 74.62 439 LEU A C 1
ATOM 3460 O O . LEU A 1 439 ? 20.201 22.203 -56.093 1.00 74.62 439 LEU A O 1
ATOM 3464 N N . GLY A 1 440 ? 20.652 21.891 -53.919 1.00 74.62 440 GLY A N 1
ATOM 3465 C CA . GLY A 1 440 ? 21.648 22.951 -53.775 1.00 74.62 440 GLY A CA 1
ATOM 3466 C C . GLY A 1 440 ? 22.890 22.685 -54.619 1.00 74.62 440 GLY A C 1
ATOM 3467 O O . GLY A 1 440 ? 23.239 23.519 -55.450 1.00 74.62 440 GLY A O 1
ATOM 3468 N N . THR A 1 441 ? 23.495 21.499 -54.483 1.00 67.31 441 THR A N 1
ATOM 3469 C CA . THR A 1 441 ? 24.664 21.110 -55.297 1.00 67.31 441 THR A CA 1
ATOM 3470 C C . THR A 1 441 ? 24.343 20.986 -56.792 1.00 67.31 441 THR A C 1
ATOM 3472 O O . THR A 1 441 ? 25.158 21.379 -57.623 1.00 67.31 441 THR A O 1
ATOM 3475 N N . GLU A 1 442 ? 23.141 20.541 -57.170 1.00 63.78 442 GLU A N 1
ATOM 3476 C CA . GLU A 1 442 ? 22.717 20.529 -58.578 1.00 63.78 442 GLU A CA 1
ATOM 3477 C C . GLU A 1 442 ? 22.453 21.952 -59.112 1.00 63.78 442 GLU A C 1
ATOM 3479 O O . GLU A 1 442 ? 22.852 22.294 -60.224 1.00 63.78 442 GLU A O 1
ATOM 3484 N N . ALA A 1 443 ? 21.867 22.838 -58.301 1.00 60.47 443 ALA A N 1
ATOM 3485 C CA . ALA A 1 443 ? 21.699 24.250 -58.643 1.00 60.47 443 ALA A CA 1
ATOM 3486 C C . ALA A 1 443 ? 23.029 25.026 -58.658 1.00 60.47 443 ALA A C 1
ATOM 3488 O O . ALA A 1 443 ? 23.125 26.060 -59.318 1.00 60.47 443 ALA A O 1
ATOM 3489 N N . GLU A 1 444 ? 24.055 24.574 -57.937 1.00 62.44 444 GLU A N 1
ATOM 3490 C CA . GLU A 1 444 ? 25.427 25.078 -58.052 1.00 62.44 444 GLU A CA 1
ATOM 3491 C C . GLU A 1 444 ? 26.109 24.581 -59.325 1.00 62.44 444 GLU A C 1
ATOM 3493 O O . GLU A 1 444 ? 26.714 25.403 -60.003 1.00 62.44 444 GLU A O 1
ATOM 3498 N N . ARG A 1 445 ? 25.917 23.322 -59.748 1.00 62.44 445 ARG A N 1
ATOM 3499 C CA . ARG A 1 445 ? 26.345 22.859 -61.085 1.00 62.44 445 ARG A CA 1
ATOM 3500 C C . ARG A 1 445 ? 25.707 23.684 -62.203 1.00 62.44 445 ARG A C 1
ATOM 3502 O O . ARG A 1 445 ? 26.414 24.200 -63.066 1.00 62.44 445 ARG A O 1
ATOM 3509 N N . ILE A 1 446 ? 24.385 23.874 -62.161 1.00 60.75 446 ILE A N 1
ATOM 3510 C CA . ILE A 1 446 ? 23.648 24.661 -63.165 1.00 60.75 446 ILE A CA 1
ATOM 3511 C C . ILE A 1 446 ? 24.076 26.139 -63.133 1.00 60.75 446 ILE A C 1
ATOM 3513 O O . ILE A 1 446 ? 24.201 26.764 -64.184 1.00 60.75 446 ILE A O 1
ATOM 3517 N N . ARG A 1 447 ? 24.352 26.715 -61.953 1.00 57.34 447 ARG A N 1
ATOM 3518 C CA . ARG A 1 447 ? 24.855 28.099 -61.845 1.00 57.34 447 ARG A CA 1
ATOM 3519 C C . ARG A 1 447 ? 26.337 28.245 -62.175 1.00 57.34 447 ARG A C 1
ATOM 3521 O O . ARG A 1 447 ? 26.696 29.316 -62.641 1.00 57.34 447 ARG A O 1
ATOM 3528 N N . GLY A 1 448 ? 27.168 27.221 -61.996 1.00 53.78 448 GLY A N 1
ATOM 3529 C CA . GLY A 1 448 ? 28.543 27.182 -62.498 1.00 53.78 448 GLY A CA 1
ATOM 3530 C C . GLY A 1 448 ? 28.544 27.197 -64.024 1.00 53.78 448 GLY A C 1
ATOM 3531 O O . GLY A 1 448 ? 29.062 28.129 -64.630 1.00 53.78 448 GLY A O 1
ATOM 3532 N N . ALA A 1 449 ? 27.796 26.270 -64.631 1.00 50.25 449 ALA A N 1
ATOM 3533 C CA . ALA A 1 449 ? 27.567 26.226 -66.076 1.00 50.25 449 ALA A CA 1
ATOM 3534 C C . ALA A 1 449 ? 26.880 27.490 -66.645 1.00 50.25 449 ALA A C 1
ATOM 3536 O O . ALA A 1 449 ? 26.984 27.757 -67.838 1.00 50.25 449 ALA A O 1
ATOM 3537 N N . GLY A 1 450 ? 26.162 28.259 -65.813 1.00 44.94 450 GLY A N 1
ATOM 3538 C CA . GLY A 1 450 ? 25.428 29.465 -66.217 1.00 44.94 450 GLY A CA 1
ATOM 3539 C C . GLY A 1 450 ? 26.081 30.813 -65.871 1.00 44.94 450 GLY A C 1
ATOM 3540 O O . GLY A 1 450 ? 25.676 31.829 -66.433 1.00 44.94 450 GLY A O 1
ATOM 3541 N N . ARG A 1 451 ? 27.058 30.868 -64.952 1.00 41.97 451 ARG A N 1
ATOM 3542 C CA . ARG A 1 451 ? 27.816 32.099 -64.627 1.00 41.97 451 ARG A CA 1
ATOM 3543 C C . ARG A 1 451 ? 29.135 32.213 -65.379 1.00 41.97 451 ARG A C 1
ATOM 3545 O O . ARG A 1 451 ? 29.672 33.314 -65.458 1.00 41.97 451 ARG A O 1
ATOM 3552 N N . GLU A 1 452 ? 29.587 31.143 -66.019 1.00 39.69 452 GLU A N 1
ATOM 3553 C CA . GLU A 1 452 ? 30.651 31.183 -67.023 1.00 39.69 452 GLU A CA 1
ATOM 3554 C C . GLU A 1 452 ? 30.073 31.456 -68.422 1.00 39.69 452 GLU A C 1
ATOM 3556 O O . GLU A 1 452 ? 30.174 30.666 -69.355 1.00 39.69 452 GLU A O 1
ATOM 3561 N N . GLY A 1 453 ? 29.485 32.652 -68.575 1.00 35.75 453 GLY A N 1
ATOM 3562 C CA . GLY A 1 453 ? 29.223 33.256 -69.892 1.00 35.75 453 GLY A CA 1
ATOM 3563 C C . GLY A 1 453 ? 30.511 33.603 -70.656 1.00 35.75 453 GLY A C 1
ATOM 3564 O O . GLY A 1 453 ? 30.474 33.864 -71.855 1.00 35.75 453 GLY A O 1
ATOM 3565 N N . THR A 1 454 ? 31.654 33.552 -69.970 1.00 35.12 454 THR A N 1
ATOM 3566 C CA . THR A 1 454 ? 32.956 33.294 -70.578 1.00 35.12 454 THR A CA 1
ATOM 3567 C C . THR A 1 454 ? 33.165 31.787 -70.558 1.00 35.12 454 THR A C 1
ATOM 3569 O O . THR A 1 454 ? 33.484 31.245 -69.504 1.00 35.12 454 THR A O 1
ATOM 3572 N N . THR A 1 455 ? 33.018 31.112 -71.700 1.00 31.50 455 THR A N 1
ATOM 3573 C CA . THR A 1 455 ? 33.492 29.728 -71.851 1.00 31.50 455 THR A CA 1
ATOM 3574 C C . THR A 1 455 ? 34.923 29.619 -71.312 1.00 31.50 455 THR A C 1
ATOM 3576 O O . THR A 1 455 ? 35.793 30.287 -71.888 1.00 31.50 455 THR A O 1
ATOM 3579 N N . PRO A 1 456 ? 35.228 28.760 -70.315 1.00 36.75 456 PRO A N 1
ATOM 3580 C CA . PRO A 1 456 ? 36.558 28.172 -70.263 1.00 36.75 456 PRO A CA 1
ATOM 3581 C C . PRO A 1 456 ? 36.726 27.486 -71.618 1.00 36.75 456 PRO A C 1
ATOM 3583 O O . PRO A 1 456 ? 35.883 26.677 -72.012 1.00 36.75 456 PRO A O 1
ATOM 3586 N N . GLY A 1 457 ? 37.690 27.968 -72.407 1.00 32.97 457 GLY A N 1
ATOM 3587 C CA . GLY A 1 457 ? 37.652 27.819 -73.861 1.00 32.97 457 GLY A CA 1
ATOM 3588 C C . GLY A 1 457 ? 37.424 26.373 -74.295 1.00 32.97 457 GLY A C 1
ATOM 3589 O O . GLY A 1 457 ? 38.013 25.465 -73.706 1.00 32.97 457 GLY A O 1
ATOM 3590 N N . ALA A 1 458 ? 36.596 26.176 -75.334 1.00 33.72 458 ALA A N 1
ATOM 3591 C CA . ALA A 1 458 ? 36.480 24.894 -76.036 1.00 33.72 458 ALA A CA 1
ATOM 3592 C C . ALA A 1 458 ? 37.888 24.302 -76.178 1.00 33.72 458 ALA A C 1
ATOM 3594 O O . ALA A 1 458 ? 38.755 25.013 -76.694 1.00 33.72 458 ALA A O 1
ATOM 3595 N N . PRO A 1 459 ? 38.118 23.102 -75.605 1.00 39.56 459 PRO A N 1
ATOM 3596 C CA . PRO A 1 459 ? 39.320 22.755 -74.844 1.00 39.56 459 PRO A CA 1
ATOM 3597 C C . PRO A 1 459 ? 40.543 23.309 -75.546 1.00 39.56 459 PRO A C 1
ATOM 3599 O O . PRO A 1 459 ? 40.867 22.798 -76.617 1.00 39.56 459 PRO A O 1
ATOM 3602 N N . ALA A 1 460 ? 41.118 24.390 -74.990 1.00 41.44 460 ALA A N 1
ATOM 3603 C CA . ALA A 1 460 ? 42.130 25.222 -75.645 1.00 41.44 460 ALA A CA 1
ATOM 3604 C C . ALA A 1 460 ? 43.152 24.307 -76.310 1.00 41.44 460 ALA A C 1
ATOM 3606 O O . ALA A 1 460 ? 43.857 23.602 -75.588 1.00 41.44 460 ALA A O 1
ATOM 3607 N N . SER A 1 461 ? 43.089 24.225 -77.652 1.00 47.12 461 SER A N 1
ATOM 3608 C CA . SER A 1 461 ? 43.360 22.975 -78.381 1.00 47.12 461 SER A CA 1
ATOM 3609 C C . SER A 1 461 ? 44.616 22.331 -77.842 1.00 47.12 461 SER A C 1
ATOM 3611 O O . SER A 1 461 ? 45.692 22.881 -78.087 1.00 47.12 461 SER A O 1
ATOM 3613 N N . LEU A 1 462 ? 44.452 21.245 -77.063 1.00 54.06 462 LEU A N 1
ATOM 3614 C CA . LEU A 1 462 ? 45.554 20.642 -76.313 1.00 54.06 462 LEU A CA 1
ATOM 3615 C C . LEU A 1 462 ? 46.730 20.554 -77.285 1.00 54.06 462 LEU A C 1
ATOM 3617 O O . LEU A 1 462 ? 46.555 19.907 -78.322 1.00 54.06 462 LEU A O 1
ATOM 3621 N N . PRO A 1 463 ? 47.881 21.208 -77.023 1.00 58.16 463 PRO A N 1
ATOM 3622 C CA . PRO A 1 463 ? 48.952 21.326 -78.020 1.00 58.16 463 PRO A CA 1
ATOM 3623 C C . PRO A 1 463 ? 49.540 19.965 -78.438 1.00 58.16 463 PRO A C 1
ATOM 3625 O O . PRO A 1 463 ? 50.366 19.879 -79.339 1.00 58.16 463 PRO A O 1
ATOM 3628 N N . PHE A 1 464 ? 49.073 18.900 -77.781 1.00 62.09 464 PHE A N 1
ATOM 3629 C CA . PHE A 1 464 ? 49.445 17.502 -77.919 1.00 62.09 464 PHE A CA 1
ATOM 3630 C C . PHE A 1 464 ? 48.229 16.572 -78.188 1.00 62.09 464 PHE A C 1
ATOM 3632 O O . PHE A 1 464 ? 48.364 15.349 -78.203 1.00 62.09 464 PHE A O 1
ATOM 3639 N N . GLY A 1 465 ? 47.030 17.131 -78.404 1.00 67.44 465 GLY A N 1
ATOM 3640 C CA . GLY A 1 465 ? 45.770 16.409 -78.631 1.00 67.44 465 GLY A CA 1
ATOM 3641 C C . GLY A 1 465 ? 45.096 15.839 -77.372 1.00 67.44 465 GLY A C 1
ATOM 3642 O O . GLY A 1 465 ? 45.586 15.980 -76.258 1.00 67.44 465 GLY A O 1
ATOM 3643 N N . GLU A 1 466 ? 43.936 15.194 -77.552 1.00 76.25 466 GLU A N 1
ATOM 3644 C CA . GLU A 1 466 ? 43.179 14.549 -76.463 1.00 76.25 466 GLU A CA 1
ATOM 3645 C C . GLU A 1 466 ? 43.975 13.431 -75.766 1.00 76.25 466 GLU A C 1
ATOM 3647 O O . GLU A 1 466 ? 44.586 12.588 -76.432 1.00 76.25 466 GLU A O 1
ATOM 3652 N N . PHE A 1 467 ? 43.861 13.340 -74.438 1.00 80.81 467 PHE A N 1
ATOM 3653 C CA . PHE A 1 467 ? 44.340 12.186 -73.678 1.00 80.81 467 PHE A CA 1
ATOM 3654 C C . PHE A 1 467 ? 43.593 10.898 -74.073 1.00 80.81 467 PHE A C 1
ATOM 3656 O O . PHE A 1 467 ? 42.388 10.896 -74.343 1.00 80.81 467 PHE A O 1
ATOM 3663 N N . ALA A 1 468 ? 44.328 9.787 -74.153 1.00 79.06 468 ALA A N 1
ATOM 3664 C CA . ALA A 1 468 ? 43.768 8.476 -74.480 1.00 79.06 468 ALA A CA 1
ATOM 3665 C C . ALA A 1 468 ? 43.162 7.741 -73.262 1.00 79.06 468 ALA A C 1
ATOM 3667 O O . ALA A 1 468 ? 42.068 7.187 -73.428 1.00 79.06 468 ALA A O 1
ATOM 3668 N N . PRO A 1 469 ? 43.795 7.742 -72.068 1.00 83.31 469 PRO A N 1
ATOM 3669 C CA . PRO A 1 469 ? 43.206 7.193 -70.846 1.00 83.31 469 PRO A CA 1
ATOM 3670 C C . PRO A 1 469 ? 41.981 7.993 -70.389 1.00 83.31 469 PRO A C 1
ATOM 3672 O O . PRO A 1 469 ? 41.917 9.205 -70.591 1.00 83.31 469 PRO A O 1
ATOM 3675 N N . ARG A 1 470 ? 41.009 7.319 -69.762 1.00 77.44 470 ARG A N 1
ATOM 3676 C CA . ARG A 1 470 ? 39.794 7.955 -69.204 1.00 77.44 470 ARG A CA 1
ATOM 3677 C C . ARG A 1 470 ? 39.610 7.750 -67.705 1.00 77.44 470 ARG A C 1
ATOM 3679 O O . ARG A 1 470 ? 38.792 8.442 -67.108 1.00 77.44 470 ARG A O 1
ATOM 3686 N N . GLU A 1 471 ? 40.365 6.828 -67.123 1.00 77.31 471 GLU A N 1
ATOM 3687 C CA . GLU A 1 471 ? 40.406 6.574 -65.688 1.00 77.31 471 GLU A CA 1
ATOM 3688 C C . GLU A 1 471 ? 41.699 7.165 -65.109 1.00 77.31 471 GLU A C 1
ATOM 3690 O O . GLU A 1 471 ? 42.763 7.124 -65.741 1.00 77.31 471 GLU A O 1
ATOM 3695 N N . ARG A 1 472 ? 41.614 7.700 -63.890 1.00 80.75 472 ARG A N 1
ATOM 3696 C CA . ARG A 1 472 ? 42.710 8.388 -63.193 1.00 80.75 472 ARG A CA 1
ATOM 3697 C C . ARG A 1 472 ? 44.004 7.571 -63.147 1.00 80.75 472 ARG A C 1
ATOM 3699 O O . ARG A 1 472 ? 45.079 8.072 -63.479 1.00 80.75 472 ARG A O 1
ATOM 3706 N N . ASP A 1 473 ? 43.902 6.307 -62.746 1.00 79.88 473 ASP A N 1
ATOM 3707 C CA . ASP A 1 473 ? 45.067 5.444 -62.540 1.00 79.88 473 ASP A CA 1
ATOM 3708 C C . ASP A 1 473 ? 45.723 5.017 -63.863 1.00 79.88 473 ASP A C 1
ATOM 3710 O O . ASP A 1 473 ? 46.939 4.828 -63.910 1.00 79.88 473 ASP A O 1
ATOM 3714 N N . GLU A 1 474 ? 44.956 4.923 -64.954 1.00 81.62 474 GLU A N 1
ATOM 3715 C CA . GLU A 1 474 ? 45.496 4.682 -66.298 1.00 81.62 474 GLU A CA 1
ATOM 3716 C C . GLU A 1 474 ? 46.256 5.911 -66.820 1.00 81.62 474 GLU A C 1
ATOM 3718 O O . GLU A 1 474 ? 47.342 5.769 -67.388 1.00 81.62 474 GLU A O 1
ATOM 3723 N N . LEU A 1 475 ? 45.725 7.119 -66.582 1.00 84.12 475 LEU A N 1
ATOM 3724 C CA . LEU A 1 475 ? 46.380 8.379 -66.943 1.00 84.12 475 LEU A CA 1
ATOM 3725 C C . LEU A 1 475 ? 47.699 8.562 -66.180 1.00 84.12 475 LEU A C 1
ATOM 3727 O O . LEU A 1 475 ? 48.730 8.860 -66.785 1.00 84.12 475 LEU A O 1
ATOM 3731 N N . LEU A 1 476 ? 47.690 8.299 -64.870 1.00 82.81 476 LEU A N 1
ATOM 3732 C CA . LEU A 1 476 ? 48.874 8.380 -64.014 1.00 82.81 476 LEU A CA 1
ATOM 3733 C C . LEU A 1 476 ? 49.958 7.361 -64.421 1.00 82.81 476 LEU A C 1
ATOM 3735 O O . LEU A 1 476 ? 51.143 7.695 -64.475 1.00 82.81 476 LEU A O 1
ATOM 3739 N N . GLN A 1 477 ? 49.566 6.127 -64.764 1.00 83.50 477 GLN A N 1
ATOM 3740 C CA . GLN A 1 477 ? 50.491 5.102 -65.266 1.00 83.50 477 GLN A CA 1
ATOM 3741 C C . GLN A 1 477 ? 51.076 5.462 -66.639 1.00 83.50 477 GLN A C 1
ATOM 3743 O O . GLN A 1 477 ? 52.268 5.244 -66.871 1.00 83.50 477 GLN A O 1
ATOM 3748 N N . ALA A 1 478 ? 50.269 6.021 -67.548 1.00 83.69 478 ALA A N 1
ATOM 3749 C CA . ALA A 1 478 ? 50.744 6.498 -68.845 1.00 83.69 478 ALA A CA 1
ATOM 3750 C C . ALA A 1 478 ? 51.726 7.674 -68.693 1.00 83.69 478 ALA A C 1
ATOM 3752 O O . ALA A 1 478 ? 52.754 7.698 -69.373 1.00 83.69 478 ALA A O 1
ATOM 3753 N N . TRP A 1 479 ? 51.451 8.597 -67.765 1.00 87.12 479 TRP A N 1
ATOM 3754 C CA . TRP A 1 479 ? 52.317 9.734 -67.453 1.00 87.12 479 TRP A CA 1
ATOM 3755 C C . TRP A 1 479 ? 53.674 9.311 -66.879 1.00 87.12 479 TRP A C 1
ATOM 3757 O O . TRP A 1 479 ? 54.705 9.648 -67.456 1.00 87.12 479 TRP A O 1
ATOM 3767 N N . HIS A 1 480 ? 53.704 8.520 -65.801 1.00 85.94 480 HIS A N 1
ATOM 3768 C CA . HIS A 1 480 ? 54.973 8.077 -65.208 1.00 85.94 480 HIS A CA 1
ATOM 3769 C C . HIS A 1 480 ? 55.820 7.259 -66.185 1.00 85.94 480 HIS A C 1
ATOM 3771 O O . HIS A 1 480 ? 57.041 7.408 -66.228 1.00 85.94 480 HIS A O 1
ATOM 3777 N N . ARG A 1 481 ? 55.176 6.445 -67.032 1.00 85.88 481 ARG A N 1
ATOM 3778 C CA . ARG A 1 481 ? 55.872 5.734 -68.105 1.00 85.88 481 ARG A CA 1
ATOM 3779 C C . ARG A 1 481 ? 56.515 6.702 -69.101 1.00 85.88 481 ARG A C 1
ATOM 3781 O O . ARG A 1 481 ? 57.643 6.462 -69.511 1.00 85.88 481 ARG A O 1
ATOM 3788 N N . LEU A 1 482 ? 55.837 7.786 -69.478 1.00 85.62 482 LEU A N 1
ATOM 3789 C CA . LEU A 1 482 ? 56.422 8.811 -70.342 1.00 85.62 482 LEU A CA 1
ATOM 3790 C C . LEU A 1 482 ? 57.598 9.535 -69.664 1.00 85.62 482 LEU A C 1
ATOM 3792 O O . LEU A 1 482 ? 58.631 9.708 -70.305 1.00 85.62 482 LEU A O 1
ATOM 3796 N N . GLU A 1 483 ? 57.480 9.909 -68.384 1.00 84.19 483 GLU A N 1
ATOM 3797 C CA . GLU A 1 483 ? 58.585 10.521 -67.626 1.00 84.19 483 GLU A CA 1
ATOM 3798 C C . GLU A 1 483 ? 59.833 9.622 -67.600 1.00 84.19 483 GLU A C 1
ATOM 3800 O O . GLU A 1 483 ? 60.950 10.106 -67.791 1.00 84.19 483 GLU A O 1
ATOM 3805 N N . ASP A 1 484 ? 59.665 8.315 -67.384 1.00 81.56 484 ASP A N 1
ATOM 3806 C CA . ASP A 1 484 ? 60.784 7.374 -67.304 1.00 81.56 484 ASP A CA 1
ATOM 3807 C C . ASP A 1 484 ? 61.431 7.076 -68.666 1.00 81.56 484 ASP A C 1
ATOM 3809 O O . ASP A 1 484 ? 62.655 6.931 -68.731 1.00 81.56 484 ASP A O 1
ATOM 3813 N N . GLU A 1 485 ? 60.666 7.022 -69.761 1.00 85.56 485 GLU A N 1
ATOM 3814 C CA . GLU A 1 485 ? 61.242 6.905 -71.112 1.00 85.56 485 GLU A CA 1
ATOM 3815 C C . GLU A 1 485 ? 61.937 8.215 -71.538 1.00 85.56 485 GLU A C 1
ATOM 3817 O O . GLU A 1 485 ? 63.023 8.167 -72.116 1.00 85.56 485 GLU A O 1
ATOM 3822 N N . LEU A 1 486 ? 61.396 9.392 -71.183 1.00 81.19 486 LEU A N 1
ATOM 3823 C CA . LEU A 1 486 ? 62.051 10.688 -71.433 1.00 81.19 486 LEU A CA 1
ATOM 3824 C C . LEU A 1 486 ? 63.392 10.800 -70.690 1.00 81.19 486 LEU A C 1
ATOM 3826 O O . LEU A 1 486 ? 64.394 11.175 -71.296 1.00 81.19 486 LEU A O 1
ATOM 3830 N N . ARG A 1 487 ? 63.454 10.401 -69.412 1.00 81.38 487 ARG A N 1
ATOM 3831 C CA . ARG A 1 487 ? 64.712 10.346 -68.636 1.00 81.38 487 ARG A CA 1
ATOM 3832 C C . ARG A 1 487 ? 65.730 9.370 -69.232 1.00 81.38 487 ARG A C 1
ATOM 3834 O O . ARG A 1 487 ? 66.936 9.595 -69.120 1.00 81.38 487 ARG A O 1
ATOM 3841 N N . GLN A 1 488 ? 65.275 8.264 -69.822 1.00 82.19 488 GLN A N 1
ATOM 3842 C CA . GLN A 1 488 ? 66.152 7.317 -70.519 1.00 82.19 488 GLN A CA 1
ATOM 3843 C C . GLN A 1 488 ? 66.681 7.908 -71.831 1.00 82.19 488 GLN A C 1
ATOM 3845 O O . GLN A 1 488 ? 67.880 7.807 -72.088 1.00 82.19 488 GLN A O 1
ATOM 3850 N N . TRP A 1 489 ? 65.832 8.592 -72.602 1.00 84.12 489 TRP A N 1
ATOM 3851 C CA . TRP A 1 489 ? 66.234 9.319 -73.808 1.00 84.12 489 TRP A CA 1
ATOM 3852 C C . TRP A 1 489 ? 67.261 10.415 -73.517 1.00 84.12 489 TRP A C 1
ATOM 3854 O O . TRP A 1 489 ? 68.279 10.475 -74.197 1.00 84.12 489 TRP A O 1
ATOM 3864 N N . GLU A 1 490 ? 67.088 11.218 -72.465 1.00 78.94 490 GLU A N 1
ATOM 3865 C CA . GLU A 1 490 ? 68.080 12.237 -72.087 1.00 78.94 490 GLU A CA 1
ATOM 3866 C C . GLU A 1 490 ? 69.446 11.641 -71.746 1.00 78.94 490 GLU A C 1
ATOM 3868 O O . GLU A 1 490 ? 70.479 12.163 -72.166 1.00 78.94 490 GLU A O 1
ATOM 3873 N N . ARG A 1 491 ? 69.461 10.521 -71.013 1.00 77.88 491 ARG A N 1
ATOM 3874 C CA . ARG A 1 491 ? 70.697 9.793 -70.696 1.00 77.88 491 ARG A CA 1
ATOM 3875 C C . ARG A 1 491 ? 71.352 9.237 -71.956 1.00 77.88 491 ARG A C 1
ATOM 3877 O O . ARG A 1 491 ? 72.566 9.359 -72.088 1.00 77.88 491 ARG A O 1
ATOM 3884 N N . ALA A 1 492 ? 70.570 8.674 -72.877 1.00 79.31 492 ALA A N 1
ATOM 3885 C CA . ALA A 1 492 ? 71.069 8.194 -74.162 1.00 79.31 492 ALA A CA 1
ATOM 3886 C C . ALA A 1 492 ? 71.608 9.346 -75.030 1.00 79.31 492 ALA A C 1
ATOM 3888 O O . ALA A 1 492 ? 72.677 9.208 -75.616 1.00 79.31 492 ALA A O 1
ATOM 3889 N N . ARG A 1 493 ? 70.941 10.509 -75.042 1.00 79.50 493 ARG A N 1
ATOM 3890 C CA . ARG A 1 493 ? 71.367 11.710 -75.779 1.00 79.50 493 ARG A CA 1
ATOM 3891 C C . ARG A 1 493 ? 72.680 12.272 -75.242 1.00 79.50 493 ARG A C 1
ATOM 3893 O O . ARG A 1 493 ? 73.584 12.558 -76.018 1.00 79.50 493 ARG A O 1
ATOM 3900 N N . LEU A 1 494 ? 72.810 12.385 -73.919 1.00 75.25 494 LEU A N 1
ATOM 3901 C CA . LEU A 1 494 ? 74.053 12.818 -73.273 1.00 75.25 494 LEU A CA 1
ATOM 3902 C C . LEU A 1 494 ? 75.186 11.802 -73.481 1.00 75.25 494 LEU A C 1
ATOM 3904 O O . LEU A 1 494 ? 76.310 12.208 -73.755 1.00 75.25 494 LEU A O 1
ATOM 3908 N N . ALA A 1 495 ? 74.901 10.498 -73.412 1.00 74.25 495 ALA A N 1
ATOM 3909 C CA . ALA A 1 495 ? 75.886 9.455 -73.695 1.00 74.25 495 ALA A CA 1
ATOM 3910 C C . ALA A 1 495 ? 76.336 9.451 -75.168 1.00 74.25 495 ALA A C 1
ATOM 3912 O O . ALA A 1 495 ? 77.522 9.273 -75.432 1.00 74.25 495 ALA A O 1
ATOM 3913 N N . ALA A 1 496 ? 75.422 9.691 -76.114 1.00 73.88 496 ALA A N 1
ATOM 3914 C CA . ALA A 1 496 ? 75.738 9.831 -77.534 1.00 73.88 496 ALA A CA 1
ATOM 3915 C C . ALA A 1 496 ? 76.608 11.064 -77.800 1.00 73.88 496 ALA A C 1
ATOM 3917 O O . ALA A 1 496 ? 77.680 10.918 -78.377 1.00 73.88 496 ALA A O 1
ATOM 3918 N N . ALA A 1 497 ? 76.224 12.239 -77.291 1.00 70.81 497 ALA A N 1
ATOM 3919 C CA . ALA A 1 497 ? 77.018 13.462 -77.427 1.00 70.81 497 ALA A CA 1
ATOM 3920 C C . ALA A 1 497 ? 78.425 13.326 -76.808 1.00 70.81 497 ALA A C 1
ATOM 3922 O O . ALA A 1 497 ? 79.408 13.784 -77.385 1.00 70.81 497 ALA A O 1
ATOM 3923 N N . PHE A 1 498 ? 78.545 12.650 -75.658 1.00 68.31 498 PHE A N 1
ATOM 3924 C CA . PHE A 1 498 ? 79.839 12.399 -75.016 1.00 68.31 498 PHE A CA 1
ATOM 3925 C C . PHE A 1 498 ? 80.700 11.406 -75.817 1.00 68.31 498 PHE A C 1
ATOM 3927 O O . PHE A 1 498 ? 81.892 11.634 -76.001 1.00 68.31 498 PHE A O 1
ATOM 3934 N N . ALA A 1 499 ? 80.102 10.332 -76.347 1.00 68.81 499 ALA A N 1
ATOM 3935 C CA . ALA A 1 499 ? 80.803 9.357 -77.186 1.00 68.81 499 ALA A CA 1
ATOM 3936 C C . ALA A 1 499 ? 81.205 9.926 -78.562 1.00 68.81 499 ALA A C 1
ATOM 3938 O O . ALA A 1 499 ? 82.219 9.512 -79.122 1.00 68.81 499 ALA A O 1
ATOM 3939 N N . GLU A 1 500 ? 80.442 10.877 -79.104 1.00 64.62 500 GLU A N 1
ATOM 3940 C CA . GLU A 1 500 ? 80.796 11.619 -80.318 1.00 64.62 500 GLU A CA 1
ATOM 3941 C C . GLU A 1 500 ? 81.950 12.595 -80.078 1.00 64.62 500 GLU A C 1
ATOM 3943 O O . GLU A 1 500 ? 82.881 12.623 -80.880 1.00 64.62 500 GLU A O 1
ATOM 3948 N N . ALA A 1 501 ? 81.950 13.322 -78.955 1.00 63.62 501 ALA A N 1
ATOM 3949 C CA . ALA A 1 501 ? 83.078 14.164 -78.560 1.00 63.62 501 ALA A CA 1
ATOM 3950 C C . ALA A 1 501 ? 84.362 13.335 -78.346 1.00 63.62 501 ALA A C 1
ATOM 3952 O O . ALA A 1 501 ? 85.406 13.670 -78.902 1.00 63.62 501 ALA A O 1
ATOM 3953 N N . GLU A 1 502 ? 84.281 12.193 -77.643 1.00 59.00 502 GLU A N 1
ATOM 3954 C CA . GLU A 1 502 ? 85.419 11.269 -77.482 1.00 59.00 502 GLU A CA 1
ATOM 3955 C C . GLU A 1 502 ? 85.952 10.719 -78.818 1.00 59.00 502 GLU A C 1
ATOM 3957 O O . GLU A 1 502 ? 87.143 10.393 -78.907 1.00 59.00 502 GLU A O 1
ATOM 3962 N N . ALA A 1 503 ? 85.087 10.578 -79.831 1.00 57.53 503 ALA A N 1
ATOM 3963 C CA . ALA A 1 503 ? 85.448 10.119 -81.171 1.00 57.53 503 ALA A CA 1
ATOM 3964 C C . ALA A 1 503 ? 86.018 11.242 -82.060 1.00 57.53 503 ALA A C 1
ATOM 3966 O O . ALA A 1 503 ? 86.868 10.954 -82.901 1.00 57.53 503 ALA A O 1
ATOM 3967 N N . ALA A 1 504 ? 85.602 12.496 -81.860 1.00 56.41 504 ALA A N 1
ATOM 3968 C CA . ALA A 1 504 ? 86.165 13.666 -82.537 1.00 56.41 504 ALA A CA 1
ATOM 3969 C C . ALA A 1 504 ? 87.596 13.972 -82.053 1.00 56.41 504 ALA A C 1
ATOM 3971 O O . ALA A 1 504 ? 88.495 14.126 -82.877 1.00 56.41 504 ALA A O 1
ATOM 3972 N N . ASP A 1 505 ? 87.841 13.912 -80.738 1.00 53.22 505 ASP A N 1
ATOM 3973 C CA . ASP A 1 505 ? 89.177 14.050 -80.119 1.00 53.22 505 ASP A CA 1
ATOM 3974 C C . ASP A 1 505 ? 90.187 12.965 -80.562 1.00 53.22 505 ASP A C 1
ATOM 3976 O O . ASP A 1 505 ? 91.371 13.032 -80.237 1.00 53.22 505 ASP A O 1
ATOM 3980 N N . ALA A 1 506 ? 89.740 11.921 -81.269 1.00 51.62 506 ALA A N 1
ATOM 3981 C CA . ALA A 1 506 ? 90.592 10.848 -81.781 1.00 51.62 506 ALA A CA 1
ATOM 3982 C C . ALA A 1 506 ? 91.021 11.037 -83.254 1.00 51.62 506 ALA A C 1
ATOM 3984 O O . ALA A 1 506 ? 91.621 10.120 -83.817 1.00 51.62 506 ALA A O 1
ATOM 3985 N N . ALA A 1 507 ? 90.688 12.170 -83.890 1.00 44.84 507 ALA A N 1
ATOM 3986 C CA . ALA A 1 507 ? 90.771 12.339 -85.346 1.00 44.84 507 ALA A CA 1
ATOM 3987 C C . ALA A 1 507 ? 91.847 13.322 -85.873 1.00 44.84 507 ALA A C 1
ATOM 3989 O O . ALA A 1 507 ? 91.995 13.422 -87.092 1.00 44.84 507 ALA A O 1
ATOM 3990 N N . GLU A 1 508 ? 92.615 14.016 -85.021 1.00 38.59 508 GLU A N 1
ATOM 3991 C CA . GLU A 1 508 ? 93.656 14.976 -85.454 1.00 38.59 508 GLU A CA 1
ATOM 3992 C C . GLU A 1 508 ? 95.105 14.443 -85.299 1.00 38.59 508 GLU A C 1
ATOM 3994 O O . GLU A 1 508 ? 95.475 13.991 -84.212 1.00 38.59 508 GLU A O 1
ATOM 3999 N N . PRO A 1 509 ? 95.955 14.507 -86.350 1.00 37.69 509 PRO A N 1
ATOM 4000 C CA . PRO A 1 509 ? 97.384 14.172 -86.291 1.00 37.69 509 PRO A CA 1
ATOM 4001 C C . PRO A 1 509 ? 98.311 15.415 -86.192 1.00 37.69 509 PRO A C 1
ATOM 4003 O O . PRO A 1 509 ? 97.904 16.510 -86.582 1.00 37.69 509 PRO A O 1
ATOM 4006 N N . PRO A 1 510 ? 99.577 15.273 -85.735 1.00 41.50 510 PRO A N 1
ATOM 4007 C CA . PRO A 1 510 ? 100.446 16.420 -85.441 1.00 41.50 510 PRO A CA 1
ATOM 4008 C C . PRO A 1 510 ? 101.538 16.763 -86.495 1.00 41.50 510 PRO A C 1
ATOM 4010 O O . PRO A 1 510 ? 102.248 15.884 -86.978 1.00 41.50 510 PRO A O 1
ATOM 4013 N N . ASP A 1 511 ? 101.745 18.080 -86.665 1.00 34.19 511 ASP A N 1
ATOM 4014 C CA . ASP A 1 511 ? 103.036 18.821 -86.711 1.00 34.19 511 ASP A CA 1
ATOM 4015 C C . ASP A 1 511 ? 103.772 19.232 -88.029 1.00 34.19 511 ASP A C 1
ATOM 4017 O O . ASP A 1 511 ? 103.774 18.543 -89.045 1.00 34.19 511 ASP A O 1
ATOM 4021 N N . ALA A 1 512 ? 104.483 20.370 -87.883 1.00 32.81 512 ALA A N 1
ATOM 4022 C CA . ALA A 1 512 ? 105.735 20.851 -88.508 1.00 32.81 512 ALA A CA 1
ATOM 4023 C C . ALA A 1 512 ? 105.813 21.485 -89.933 1.00 32.81 512 ALA A C 1
ATOM 4025 O O . ALA A 1 512 ? 105.836 20.792 -90.945 1.00 32.81 512 ALA A O 1
ATOM 4026 N N . GLY A 1 513 ? 106.143 22.796 -89.976 1.00 30.97 513 GLY A N 1
ATOM 4027 C CA . GLY A 1 513 ? 107.535 23.222 -90.290 1.00 30.97 513 GLY A CA 1
ATOM 4028 C C . GLY A 1 513 ? 107.855 24.128 -91.511 1.00 30.97 513 GLY A C 1
ATOM 4029 O O . GLY A 1 513 ? 107.858 23.642 -92.633 1.00 30.97 513 GLY A O 1
ATOM 4030 N N . ASP A 1 514 ? 108.315 25.370 -91.234 1.00 30.64 514 ASP A N 1
ATOM 4031 C CA . ASP A 1 514 ? 109.279 26.226 -91.996 1.00 30.64 514 ASP A CA 1
ATOM 4032 C C . ASP A 1 514 ? 109.002 26.702 -93.458 1.00 30.64 514 ASP A C 1
ATOM 4034 O O . ASP A 1 514 ? 108.298 26.057 -94.220 1.00 30.64 514 ASP A O 1
ATOM 4038 N N . SER A 1 515 ? 109.585 27.797 -94.000 1.00 31.95 515 SER A N 1
ATOM 4039 C CA . SER A 1 515 ? 110.205 29.051 -93.479 1.00 31.95 515 SER A CA 1
ATOM 4040 C C . SER A 1 515 ? 110.633 29.969 -94.666 1.00 31.95 515 SER A C 1
ATOM 4042 O O . SER A 1 515 ? 110.985 29.425 -95.711 1.00 31.95 515 SER A O 1
ATOM 4044 N N . ALA A 1 516 ? 110.648 31.314 -94.495 1.00 27.23 516 ALA A N 1
ATOM 4045 C CA . ALA A 1 516 ? 111.616 32.317 -95.045 1.00 27.23 516 ALA A CA 1
ATOM 4046 C C . ALA A 1 516 ? 111.049 33.685 -95.552 1.00 27.23 516 ALA A C 1
ATOM 4048 O O . ALA A 1 516 ? 110.303 33.725 -96.521 1.00 27.23 516 ALA A O 1
ATOM 4049 N N . TYR A 1 517 ? 111.499 34.781 -94.901 1.00 29.47 517 TYR A N 1
ATOM 4050 C CA . TYR A 1 517 ? 111.939 36.136 -95.366 1.00 29.47 517 TYR A CA 1
ATOM 4051 C C . TYR A 1 517 ? 111.335 36.826 -96.639 1.00 29.47 517 TYR A C 1
ATOM 4053 O O . TYR A 1 517 ? 111.118 36.184 -97.6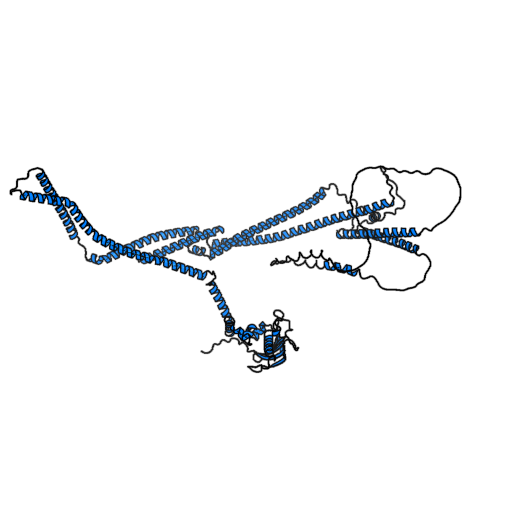56 1.00 29.47 517 TYR A O 1
ATOM 4061 N N . ASP A 1 518 ? 111.134 38.161 -96.728 1.00 31.19 518 ASP A N 1
ATOM 4062 C CA . ASP A 1 518 ? 111.581 39.279 -95.862 1.00 31.19 518 ASP A CA 1
ATOM 4063 C C . ASP A 1 518 ? 110.764 40.609 -95.987 1.00 31.19 518 ASP A C 1
ATOM 4065 O O . ASP A 1 518 ? 110.122 40.867 -97.000 1.00 31.19 518 ASP A O 1
ATOM 4069 N N . ALA A 1 519 ? 110.896 41.465 -94.959 1.00 29.69 519 ALA A N 1
ATOM 4070 C CA . ALA A 1 519 ? 110.776 42.943 -94.874 1.00 29.69 519 ALA A CA 1
ATOM 4071 C C . ALA A 1 519 ? 109.637 43.775 -95.556 1.00 29.69 519 ALA A C 1
ATOM 4073 O O . ALA A 1 519 ? 109.582 43.923 -96.772 1.00 29.69 519 ALA A O 1
ATOM 4074 N N . VAL A 1 520 ? 108.871 44.551 -94.754 1.00 28.88 520 VAL A N 1
ATOM 4075 C CA . VAL A 1 520 ? 109.049 46.021 -94.505 1.00 28.88 520 VAL A CA 1
ATOM 4076 C C . VAL A 1 520 ? 107.865 46.631 -93.704 1.00 28.88 520 VAL A C 1
ATOM 4078 O O . VAL A 1 520 ? 106.730 46.649 -94.157 1.00 28.88 520 VAL A O 1
ATOM 4081 N N . GLY A 1 521 ? 108.179 47.228 -92.543 1.00 24.91 521 GLY A N 1
ATOM 4082 C CA . GLY A 1 521 ? 107.584 48.460 -91.974 1.00 24.91 521 GLY A CA 1
ATOM 4083 C C . GLY A 1 521 ? 106.066 48.613 -91.724 1.00 24.91 521 GLY A C 1
ATOM 4084 O O . GLY A 1 521 ? 105.329 49.020 -92.615 1.00 24.91 521 GLY A O 1
ATOM 4085 N N . SER A 1 522 ? 105.641 48.640 -90.448 1.00 30.69 522 SER A N 1
ATOM 4086 C CA . SER A 1 522 ? 105.471 49.915 -89.697 1.00 30.69 522 SER A CA 1
ATOM 4087 C C . SER A 1 522 ? 104.722 49.803 -88.342 1.00 30.69 522 SER A C 1
ATOM 4089 O O . SER A 1 522 ? 103.813 49.007 -88.165 1.00 30.69 522 SER A O 1
ATOM 4091 N N . SER A 1 523 ? 105.084 50.711 -87.421 1.00 28.64 523 SER A N 1
ATOM 4092 C CA . SER A 1 523 ? 104.215 51.373 -86.419 1.00 28.64 523 SER A CA 1
ATOM 4093 C C . SER A 1 523 ? 103.639 50.641 -85.173 1.00 28.64 523 SER A C 1
ATOM 4095 O O . SER A 1 523 ? 102.584 50.023 -85.205 1.00 28.64 523 SER A O 1
ATOM 4097 N N . GLN A 1 524 ? 104.241 50.984 -84.019 1.00 30.06 524 GLN A N 1
ATOM 4098 C CA . GLN A 1 524 ? 103.592 51.381 -82.742 1.00 30.06 524 GLN A CA 1
ATOM 4099 C C . GLN A 1 524 ? 103.035 50.342 -81.734 1.00 30.06 524 GLN A C 1
ATOM 4101 O O . GLN A 1 524 ? 101.846 50.078 -81.597 1.00 30.06 524 GLN A O 1
ATOM 4106 N N . SER A 1 525 ? 103.967 49.912 -80.881 1.00 26.02 525 SER A N 1
ATOM 4107 C CA . SER A 1 525 ? 103.916 49.817 -79.406 1.00 26.02 525 SER A CA 1
ATOM 4108 C C . SER A 1 525 ? 102.673 50.257 -78.583 1.00 26.02 525 SER A C 1
ATOM 4110 O O . SER A 1 525 ? 102.287 51.421 -78.604 1.00 26.02 525 SER A O 1
ATOM 4112 N N . TRP A 1 526 ? 102.270 49.365 -77.660 1.00 25.81 526 TRP A N 1
ATOM 4113 C CA . TRP A 1 526 ? 102.089 49.554 -76.194 1.00 25.81 526 TRP A CA 1
ATOM 4114 C C . TRP A 1 526 ? 101.393 50.818 -75.630 1.00 25.81 526 TRP A C 1
ATOM 4116 O O . TRP A 1 526 ? 101.917 51.920 -75.752 1.00 25.81 526 TRP A O 1
ATOM 4126 N N . SER A 1 527 ? 100.441 50.624 -74.697 1.00 27.28 527 SER A N 1
ATOM 4127 C CA . SER A 1 527 ? 100.455 51.367 -73.412 1.00 27.28 527 SER A CA 1
ATOM 4128 C C . SER A 1 527 ? 99.643 50.703 -72.276 1.00 27.28 527 SER A C 1
ATOM 4130 O O . SER A 1 527 ? 98.882 49.763 -72.488 1.00 27.28 527 SER A O 1
ATOM 4132 N N . ARG A 1 528 ? 99.871 51.178 -71.039 1.00 27.73 528 ARG A N 1
ATOM 4133 C CA . ARG A 1 528 ? 99.268 50.738 -69.762 1.00 27.73 528 ARG A CA 1
ATOM 4134 C C . ARG A 1 528 ? 98.184 51.719 -69.281 1.00 27.73 528 ARG A C 1
ATOM 4136 O O . ARG A 1 528 ? 98.393 52.919 -69.411 1.00 27.73 528 ARG A O 1
ATOM 4143 N N . SER A 1 529 ? 97.237 51.245 -68.466 1.00 29.05 529 SER A N 1
ATOM 4144 C CA . SER A 1 529 ? 96.677 51.934 -67.269 1.00 29.05 529 SER A CA 1
ATOM 4145 C C . SER A 1 529 ? 95.805 50.920 -66.489 1.00 29.05 529 SER A C 1
ATOM 4147 O O . SER A 1 529 ? 95.282 50.003 -67.108 1.00 29.05 529 SER A O 1
ATOM 4149 N N . ARG A 1 530 ? 95.667 50.817 -65.152 1.00 25.86 530 ARG A N 1
ATOM 4150 C CA . ARG A 1 530 ? 95.890 51.617 -63.913 1.00 25.86 530 ARG A CA 1
ATOM 4151 C C . ARG A 1 530 ? 94.877 52.731 -63.568 1.00 25.86 530 ARG A C 1
ATOM 4153 O O . ARG A 1 530 ? 94.705 53.664 -64.333 1.00 25.86 530 ARG A O 1
ATOM 4160 N N . SER A 1 531 ? 94.432 52.684 -62.293 1.00 28.02 531 SER A N 1
ATOM 4161 C CA . SER A 1 531 ? 93.605 53.633 -61.493 1.00 28.02 531 SER A CA 1
ATOM 4162 C C . SER A 1 531 ? 92.094 53.311 -61.471 1.00 28.02 531 SER A C 1
ATOM 4164 O O . SER A 1 531 ? 91.483 53.295 -62.526 1.00 28.02 531 SER A O 1
ATOM 4166 N N . ARG A 1 532 ? 91.459 52.875 -60.357 1.00 30.47 532 ARG A N 1
ATOM 4167 C CA . ARG A 1 532 ? 91.174 53.526 -59.034 1.00 30.47 532 ARG A CA 1
ATOM 4168 C C . ARG A 1 532 ? 90.252 54.756 -59.166 1.00 30.47 532 ARG A C 1
ATOM 4170 O O . ARG A 1 532 ? 90.634 55.685 -59.864 1.00 30.47 532 ARG A O 1
ATOM 4177 N N . ASN A 1 533 ? 89.077 54.833 -58.518 1.00 29.78 533 ASN A N 1
ATOM 4178 C CA . ASN A 1 533 ? 88.834 54.861 -57.053 1.00 29.78 533 ASN A CA 1
ATOM 4179 C C . ASN A 1 533 ? 87.390 54.436 -56.635 1.00 29.78 533 ASN A C 1
ATOM 4181 O O . ASN A 1 533 ? 86.507 54.366 -57.479 1.00 29.78 533 ASN A O 1
ATOM 4185 N N . GLY A 1 534 ? 87.164 54.182 -55.328 1.00 27.22 534 GLY A N 1
ATOM 4186 C CA . GLY A 1 534 ? 85.838 53.957 -54.686 1.00 27.22 534 GLY A CA 1
ATOM 4187 C C . GLY A 1 534 ? 85.189 55.258 -54.147 1.00 27.22 534 GLY A C 1
ATOM 4188 O O . GLY A 1 534 ? 85.390 56.272 -54.815 1.00 27.22 534 GLY A O 1
ATOM 4189 N N . PRO A 1 535 ? 84.516 55.316 -52.956 1.00 50.47 535 PRO A N 1
ATOM 4190 C CA . PRO A 1 535 ? 84.523 54.344 -51.831 1.00 50.47 535 PRO A CA 1
ATOM 4191 C C . PRO A 1 535 ? 83.201 54.145 -51.006 1.00 50.47 535 PRO A C 1
ATOM 4193 O O . PRO A 1 535 ? 82.246 54.900 -51.149 1.00 50.47 535 PRO A O 1
ATOM 4196 N N . SER A 1 536 ? 83.222 53.220 -50.016 1.00 32.34 536 SER A N 1
ATOM 4197 C CA . SER A 1 536 ? 82.913 53.436 -48.559 1.00 32.34 536 SER A CA 1
ATOM 4198 C C . SER A 1 536 ? 82.036 52.380 -47.818 1.00 32.34 536 SER A C 1
ATOM 4200 O O . SER A 1 536 ? 81.124 51.808 -48.397 1.00 32.34 536 SER A O 1
ATOM 4202 N N . GLY A 1 537 ? 82.324 52.153 -46.512 1.00 27.42 537 GLY A N 1
ATOM 4203 C CA . GLY A 1 537 ? 81.487 51.423 -45.512 1.00 27.42 537 GLY A CA 1
ATOM 4204 C C . GLY A 1 537 ? 81.773 49.910 -45.300 1.00 27.42 537 GLY A C 1
ATOM 4205 O O . GLY A 1 537 ? 81.175 49.099 -45.984 1.00 27.42 537 GLY A O 1
ATOM 4206 N N . ARG A 1 538 ? 82.765 49.422 -44.518 1.00 30.22 538 ARG A N 1
ATOM 4207 C CA . ARG A 1 538 ? 82.889 49.276 -43.026 1.00 30.22 538 ARG A CA 1
ATOM 4208 C C . ARG A 1 538 ? 81.757 48.463 -42.328 1.00 30.22 538 ARG A C 1
ATOM 4210 O O . ARG A 1 538 ? 80.606 48.762 -42.580 1.00 30.22 538 ARG A O 1
ATOM 4217 N N . ALA A 1 539 ? 82.001 47.521 -41.386 1.00 29.28 539 ALA A N 1
ATOM 4218 C CA . ALA A 1 539 ? 83.253 47.041 -40.748 1.00 29.28 539 ALA A CA 1
ATOM 4219 C C . ALA A 1 539 ? 83.148 45.675 -39.985 1.00 29.28 539 ALA A C 1
ATOM 4221 O O . ALA A 1 539 ? 82.093 45.368 -39.454 1.00 29.28 539 ALA A O 1
ATOM 4222 N N . ARG A 1 540 ? 84.302 44.972 -39.851 1.00 29.22 540 ARG A N 1
ATOM 4223 C CA . ARG A 1 540 ? 84.863 44.159 -38.711 1.00 29.22 540 ARG A CA 1
ATOM 4224 C C . ARG A 1 540 ? 83.987 43.114 -37.957 1.00 29.22 540 ARG A C 1
ATOM 4226 O O . ARG A 1 540 ? 82.980 43.495 -37.390 1.00 29.22 540 ARG A O 1
ATOM 4233 N N . SER A 1 541 ? 84.310 41.800 -37.912 1.00 30.52 541 SER A N 1
ATOM 4234 C CA . SER A 1 541 ? 85.433 41.038 -37.247 1.00 30.52 541 SER A CA 1
ATOM 4235 C C . SER A 1 541 ? 85.090 40.539 -35.819 1.00 30.52 541 SER A C 1
ATOM 4237 O O . SER A 1 541 ? 84.273 41.200 -35.187 1.00 30.52 541 SER A O 1
ATOM 4239 N N . PRO A 1 542 ? 85.784 39.533 -35.212 1.00 47.38 542 PRO A N 1
ATOM 4240 C CA . PRO A 1 542 ? 86.559 38.360 -35.703 1.00 47.38 542 PRO A CA 1
ATOM 4241 C C . PRO A 1 542 ? 85.890 37.014 -35.246 1.00 47.38 542 PRO A C 1
ATOM 4243 O O . PRO A 1 542 ? 84.751 37.049 -34.802 1.00 47.38 542 PRO A O 1
ATOM 4246 N N . GLY A 1 543 ? 86.453 35.789 -35.284 1.00 29.06 543 GLY A N 1
ATOM 4247 C CA . GLY A 1 543 ? 87.670 35.224 -35.911 1.00 29.06 543 GLY A CA 1
ATOM 4248 C C . GLY A 1 543 ? 88.508 34.294 -34.986 1.00 29.06 543 GLY A C 1
ATOM 4249 O O . GLY A 1 543 ? 89.145 34.793 -34.067 1.00 29.06 543 GLY A O 1
ATOM 4250 N N . GLY A 1 544 ? 88.557 32.974 -35.257 1.00 26.16 544 GLY A N 1
ATOM 4251 C CA . GLY A 1 544 ? 89.341 31.946 -34.521 1.00 26.16 544 GLY A CA 1
ATOM 4252 C C . GLY A 1 544 ? 88.959 30.508 -34.955 1.00 26.16 544 GLY A C 1
ATOM 4253 O O . GLY A 1 544 ? 87.912 30.047 -34.527 1.00 26.16 544 GLY A O 1
ATOM 4254 N N . ILE A 1 545 ? 89.567 29.817 -35.937 1.00 29.33 545 ILE A N 1
ATOM 4255 C CA . ILE A 1 545 ? 90.968 29.412 -36.242 1.00 29.33 545 ILE A CA 1
ATOM 4256 C C . ILE A 1 545 ? 91.236 27.935 -35.864 1.00 29.33 545 ILE A C 1
ATOM 4258 O O . ILE A 1 545 ? 90.844 27.484 -34.795 1.00 29.33 545 ILE A O 1
ATOM 4262 N N . ALA A 1 546 ? 91.993 27.266 -36.750 1.00 26.33 546 ALA A N 1
ATOM 4263 C CA . ALA A 1 546 ? 92.607 25.930 -36.683 1.00 26.33 546 ALA A CA 1
ATOM 4264 C C . ALA A 1 546 ? 91.737 24.714 -37.090 1.00 26.33 546 ALA A C 1
ATOM 4266 O O . ALA A 1 546 ? 90.636 24.548 -36.586 1.00 26.33 546 ALA A O 1
ATOM 4267 N N . SER A 1 547 ? 92.195 23.727 -37.875 1.00 26.95 547 SER A N 1
ATOM 4268 C CA . SER A 1 547 ? 93.067 23.642 -39.074 1.00 26.95 547 SER A CA 1
ATOM 4269 C C . SER A 1 547 ? 93.513 22.180 -39.251 1.00 26.95 547 SER A C 1
ATOM 4271 O O . SER A 1 547 ? 94.119 21.652 -38.327 1.00 26.95 547 SER A O 1
ATOM 4273 N N . ALA A 1 548 ? 93.345 21.632 -40.462 1.00 26.61 548 ALA A N 1
ATOM 4274 C CA . ALA A 1 548 ? 94.091 20.501 -41.050 1.00 26.61 548 ALA A CA 1
ATOM 4275 C C . ALA A 1 548 ? 94.082 19.112 -40.357 1.00 26.61 548 ALA A C 1
ATOM 4277 O O . ALA A 1 548 ? 94.045 18.990 -39.141 1.00 26.61 548 ALA A O 1
ATOM 4278 N N . GLY A 1 549 ? 94.258 18.052 -41.164 1.00 25.73 549 GLY A N 1
ATOM 4279 C CA . GLY A 1 549 ? 95.032 16.889 -40.695 1.00 25.73 549 GLY A CA 1
ATOM 4280 C C . GLY A 1 549 ? 94.462 15.474 -40.857 1.00 25.73 549 GLY A C 1
ATOM 4281 O O . GLY A 1 549 ? 94.372 14.756 -39.874 1.00 25.73 549 GLY A O 1
ATOM 4282 N N . ASP A 1 550 ? 94.252 15.050 -42.105 1.00 26.70 550 ASP A N 1
ATOM 4283 C CA . ASP A 1 550 ? 94.606 13.699 -42.592 1.00 26.70 550 ASP A CA 1
ATOM 4284 C C . ASP A 1 550 ? 93.791 12.439 -42.182 1.00 26.70 550 ASP A C 1
ATOM 4286 O O . ASP A 1 550 ? 92.889 12.440 -41.347 1.00 26.70 550 ASP A O 1
ATOM 4290 N N . ARG A 1 551 ? 94.061 11.345 -42.910 1.00 28.88 551 ARG A N 1
ATOM 4291 C CA . ARG A 1 551 ? 93.299 10.092 -42.991 1.00 28.88 551 ARG A CA 1
ATOM 4292 C C . ARG A 1 551 ? 94.080 8.930 -42.357 1.00 28.88 551 ARG A C 1
ATOM 4294 O O . ARG A 1 551 ? 95.246 8.760 -42.695 1.00 28.88 551 ARG A O 1
ATOM 4301 N N . ARG A 1 552 ? 93.392 8.013 -41.656 1.00 27.22 552 ARG A N 1
ATOM 4302 C CA . ARG A 1 552 ? 93.263 6.561 -41.990 1.00 27.22 552 ARG A CA 1
ATOM 4303 C C . ARG A 1 552 ? 92.961 5.658 -40.781 1.00 27.22 552 ARG A C 1
ATOM 4305 O O . ARG A 1 552 ? 93.466 5.863 -39.691 1.00 27.22 552 ARG A O 1
ATOM 4312 N N . GLN A 1 553 ? 92.214 4.598 -41.109 1.00 25.81 553 GLN A N 1
ATOM 4313 C CA . GLN A 1 553 ? 92.130 3.262 -40.496 1.00 25.81 553 GLN A CA 1
ATOM 4314 C C . GLN A 1 553 ? 91.660 3.073 -39.039 1.00 25.81 553 GLN A C 1
ATOM 4316 O O . GLN A 1 553 ? 92.278 3.497 -38.077 1.00 25.81 553 GLN A O 1
ATOM 4321 N N . GLU A 1 554 ? 90.567 2.303 -38.948 1.00 27.75 554 GLU A N 1
ATOM 4322 C CA . GLU A 1 554 ? 90.394 1.096 -38.119 1.00 27.75 554 GLU A CA 1
ATOM 4323 C C . GLU A 1 554 ? 90.984 1.131 -36.691 1.00 27.75 554 GLU A C 1
ATOM 4325 O O . GLU A 1 554 ? 92.183 1.055 -36.466 1.00 27.75 554 GLU A O 1
ATOM 4330 N N . SER A 1 555 ? 90.164 1.024 -35.647 1.00 30.52 555 SER A N 1
ATOM 4331 C CA . SER A 1 555 ? 89.397 -0.208 -35.423 1.00 30.52 555 SER A CA 1
ATOM 4332 C C . SER A 1 555 ? 88.334 -0.066 -34.317 1.00 30.52 555 SER A C 1
ATOM 4334 O O . SER A 1 555 ? 88.177 0.968 -33.672 1.00 30.52 555 SER A O 1
ATOM 4336 N N . ARG A 1 556 ? 87.534 -1.124 -34.144 1.00 32.09 556 ARG A N 1
ATOM 4337 C CA . ARG A 1 556 ? 86.403 -1.210 -33.206 1.00 32.09 556 ARG A CA 1
ATOM 4338 C C . ARG A 1 556 ? 86.857 -1.057 -31.747 1.00 32.09 556 ARG A C 1
ATOM 4340 O O . ARG A 1 556 ? 87.700 -1.835 -31.321 1.00 32.09 556 ARG A O 1
ATOM 4347 N N . GLN A 1 557 ? 86.133 -0.265 -30.948 1.00 25.83 557 GLN A N 1
ATOM 4348 C CA . GLN A 1 557 ? 85.318 -0.789 -29.833 1.00 25.83 557 GLN A CA 1
ATOM 4349 C C . GLN A 1 557 ? 84.490 0.301 -29.121 1.00 25.83 557 GLN A C 1
ATOM 4351 O O . GLN A 1 557 ? 84.937 1.419 -28.909 1.00 25.83 557 GLN A O 1
ATOM 4356 N N . ALA A 1 558 ? 83.265 -0.082 -28.749 1.00 28.83 558 ALA A N 1
ATOM 4357 C CA . ALA A 1 558 ? 82.410 0.473 -27.695 1.00 28.83 558 ALA A CA 1
ATOM 4358 C C . ALA A 1 558 ? 82.530 1.971 -27.315 1.00 28.83 558 ALA A C 1
ATOM 4360 O O . ALA A 1 558 ? 83.313 2.333 -26.437 1.00 28.83 558 ALA A O 1
ATOM 4361 N N . ARG A 1 559 ? 81.553 2.784 -27.758 1.00 35.31 559 ARG A N 1
ATOM 4362 C CA . ARG A 1 559 ? 80.531 3.407 -26.874 1.00 35.31 559 ARG A CA 1
ATOM 4363 C C . ARG A 1 559 ? 79.510 4.249 -27.662 1.00 35.31 559 ARG A C 1
ATOM 4365 O O . ARG A 1 559 ? 79.810 4.752 -28.735 1.00 35.31 559 ARG A O 1
ATOM 4372 N N . LYS A 1 560 ? 78.329 4.442 -27.053 1.00 28.83 560 LYS A N 1
ATOM 4373 C CA . LYS A 1 560 ? 77.210 5.320 -27.477 1.00 28.83 560 LYS A CA 1
ATOM 4374 C C . LYS A 1 560 ? 76.289 4.825 -28.606 1.00 28.83 560 LYS A C 1
ATOM 4376 O O . LYS A 1 560 ? 75.881 5.590 -29.472 1.00 28.83 560 LYS A O 1
ATOM 4381 N N . ALA A 1 561 ? 75.774 3.607 -28.447 1.00 29.42 561 ALA A N 1
ATOM 4382 C CA . ALA A 1 561 ? 74.331 3.425 -28.614 1.00 29.42 561 ALA A CA 1
ATOM 4383 C C . ALA A 1 561 ? 73.640 3.936 -27.332 1.00 29.42 561 ALA A C 1
ATOM 4385 O O . ALA A 1 561 ? 73.649 3.233 -26.327 1.00 29.42 561 ALA A O 1
ATOM 4386 N N . ALA A 1 562 ? 73.145 5.181 -27.330 1.00 39.59 562 ALA A N 1
ATOM 4387 C CA . ALA A 1 562 ? 72.409 5.779 -26.201 1.00 39.59 562 ALA A CA 1
ATOM 4388 C C . ALA A 1 562 ? 71.685 7.090 -26.597 1.00 39.59 562 ALA A C 1
ATOM 4390 O O . ALA A 1 562 ? 71.955 8.139 -26.020 1.00 39.59 562 ALA A O 1
ATOM 4391 N N . ALA A 1 563 ? 70.812 7.053 -27.615 1.00 36.25 563 ALA A N 1
ATOM 4392 C CA . ALA A 1 563 ? 69.967 8.210 -27.975 1.00 36.25 563 ALA A CA 1
ATOM 4393 C C . ALA A 1 563 ? 68.680 7.893 -28.774 1.00 36.25 563 ALA A C 1
ATOM 4395 O O . ALA A 1 563 ? 67.872 8.795 -28.960 1.00 36.25 563 ALA A O 1
ATOM 4396 N N . LEU A 1 564 ? 68.463 6.658 -29.258 1.00 33.84 564 LEU A N 1
ATOM 4397 C CA . LEU A 1 564 ? 67.338 6.353 -30.167 1.00 33.84 564 LEU A CA 1
ATOM 4398 C C . LEU A 1 564 ? 66.567 5.051 -29.856 1.00 33.84 564 LEU A C 1
ATOM 4400 O O . LEU A 1 564 ? 65.930 4.476 -30.730 1.00 33.84 564 LEU A O 1
ATOM 4404 N N . LEU A 1 565 ? 66.603 4.596 -28.599 1.00 36.81 565 LEU A N 1
ATOM 4405 C CA . LEU A 1 565 ? 65.791 3.476 -28.085 1.00 36.81 565 LEU A CA 1
ATOM 4406 C C . LEU A 1 565 ? 65.005 3.875 -26.819 1.00 36.81 565 LEU A C 1
ATOM 4408 O O . LEU A 1 565 ? 64.811 3.076 -25.911 1.00 36.81 565 LEU A O 1
ATOM 4412 N N . ALA A 1 566 ? 64.561 5.135 -26.760 1.00 41.88 566 ALA A N 1
ATOM 4413 C CA . ALA A 1 566 ? 63.778 5.696 -25.650 1.00 41.88 566 ALA A CA 1
ATOM 4414 C C . ALA A 1 566 ? 62.482 6.410 -26.106 1.00 41.88 566 ALA A C 1
ATOM 4416 O O . ALA A 1 566 ? 61.845 7.092 -25.313 1.00 41.88 566 ALA A O 1
ATOM 4417 N N . ALA A 1 567 ? 62.080 6.241 -27.373 1.00 36.62 567 ALA A N 1
ATOM 4418 C CA . ALA A 1 567 ? 60.859 6.823 -27.953 1.00 36.62 567 ALA A CA 1
ATOM 4419 C C . ALA A 1 567 ? 59.898 5.766 -28.551 1.00 36.62 567 ALA A C 1
ATOM 4421 O O . ALA A 1 567 ? 58.970 6.101 -29.276 1.00 36.62 567 ALA A O 1
ATOM 4422 N N . LEU A 1 568 ? 60.114 4.481 -28.238 1.00 37.84 568 LEU A N 1
ATOM 4423 C CA . LEU A 1 568 ? 59.301 3.336 -28.685 1.00 37.84 568 LEU A CA 1
ATOM 4424 C C . LEU A 1 568 ? 58.836 2.467 -27.497 1.00 37.84 568 LEU A C 1
ATOM 4426 O O . LEU A 1 568 ? 58.772 1.246 -27.581 1.00 37.84 568 LEU A O 1
ATOM 4430 N N . ALA A 1 569 ? 58.526 3.110 -26.366 1.00 39.66 569 ALA A N 1
ATOM 4431 C CA . ALA A 1 569 ? 58.114 2.447 -25.123 1.00 39.66 569 ALA A CA 1
ATOM 4432 C C . ALA A 1 569 ? 56.952 3.168 -24.400 1.00 39.66 569 ALA A C 1
ATOM 4434 O O . ALA A 1 569 ? 56.835 3.083 -23.183 1.00 39.66 569 ALA A O 1
ATOM 4435 N N . ALA A 1 570 ? 56.100 3.895 -25.138 1.00 38.25 570 ALA A N 1
ATOM 4436 C CA . ALA A 1 570 ? 55.045 4.750 -24.568 1.00 38.25 570 ALA A CA 1
ATOM 4437 C C . ALA A 1 570 ? 53.656 4.606 -25.237 1.00 38.25 570 ALA A C 1
ATOM 4439 O O . ALA A 1 570 ? 52.855 5.533 -25.195 1.00 38.25 570 ALA A O 1
ATOM 4440 N N . VAL A 1 571 ? 53.354 3.451 -25.849 1.00 36.28 571 VAL A N 1
ATOM 4441 C CA . VAL A 1 571 ? 51.994 3.114 -26.350 1.00 36.28 571 VAL A CA 1
ATOM 4442 C C . VAL A 1 571 ? 51.502 1.739 -25.845 1.00 36.28 571 VAL A C 1
ATOM 4444 O O . VAL A 1 571 ? 50.326 1.414 -25.950 1.00 36.28 571 VAL A O 1
ATOM 4447 N N . ALA A 1 572 ? 52.358 0.946 -25.191 1.00 41.53 572 ALA A N 1
ATOM 4448 C CA . ALA A 1 572 ? 52.013 -0.372 -24.639 1.00 41.53 572 ALA A CA 1
ATOM 4449 C C . ALA A 1 572 ? 51.557 -0.321 -23.160 1.00 41.53 572 ALA A C 1
ATOM 4451 O O . ALA A 1 572 ? 51.874 -1.214 -22.380 1.00 41.53 572 ALA A O 1
ATOM 4452 N N . ALA A 1 573 ? 50.852 0.743 -22.758 1.00 41.56 573 ALA A N 1
ATOM 4453 C CA . ALA A 1 573 ? 50.439 0.965 -21.367 1.00 41.56 573 ALA A CA 1
ATOM 4454 C C . ALA A 1 573 ? 49.082 1.687 -21.237 1.00 41.56 573 ALA A C 1
ATOM 4456 O O . ALA A 1 573 ? 48.944 2.598 -20.428 1.00 41.56 573 ALA A O 1
ATOM 4457 N N . LEU A 1 574 ? 48.074 1.291 -22.028 1.00 34.22 574 LEU A N 1
ATOM 4458 C CA . LEU A 1 574 ? 46.673 1.705 -21.823 1.00 34.22 574 LEU A CA 1
ATOM 4459 C C . LEU A 1 574 ? 45.660 0.631 -22.283 1.00 34.22 574 LEU A C 1
ATOM 4461 O O . LEU A 1 574 ? 44.709 0.884 -23.015 1.00 34.22 574 LEU A O 1
ATOM 4465 N N . ALA A 1 575 ? 45.862 -0.598 -21.809 1.00 29.50 575 ALA A N 1
ATOM 4466 C CA . ALA A 1 575 ? 44.844 -1.646 -21.769 1.00 29.50 575 ALA A CA 1
ATOM 4467 C C . ALA A 1 575 ? 44.949 -2.295 -20.380 1.00 29.50 575 ALA A C 1
ATOM 4469 O O . ALA A 1 575 ? 45.922 -3.013 -20.142 1.00 29.50 575 ALA A O 1
ATOM 4470 N N . PRO A 1 576 ? 44.035 -1.985 -19.434 1.00 39.66 576 PRO A N 1
ATOM 4471 C CA . PRO A 1 576 ? 42.670 -2.504 -19.550 1.00 39.66 576 PRO A CA 1
ATOM 4472 C C . PRO A 1 576 ? 41.552 -1.638 -18.910 1.00 39.66 576 PRO A C 1
ATOM 4474 O O . PRO A 1 576 ? 41.408 -1.613 -17.691 1.00 39.66 576 PRO A O 1
ATOM 4477 N N . ILE A 1 577 ? 40.649 -1.063 -19.716 1.00 38.34 577 ILE A N 1
ATOM 4478 C CA . ILE A 1 577 ? 39.244 -0.831 -19.308 1.00 38.34 577 ILE A CA 1
ATOM 4479 C C . ILE A 1 577 ? 38.334 -1.162 -20.499 1.00 38.34 577 ILE A C 1
ATOM 4481 O O . ILE A 1 577 ? 37.999 -0.297 -21.299 1.00 38.34 577 ILE A O 1
ATOM 4485 N N . ALA A 1 578 ? 37.960 -2.437 -20.631 1.00 29.55 578 ALA A N 1
ATOM 4486 C CA . ALA A 1 578 ? 36.950 -2.900 -21.588 1.00 29.55 578 ALA A CA 1
ATOM 4487 C C . ALA A 1 578 ? 36.357 -4.255 -21.157 1.00 29.55 578 ALA A C 1
ATOM 4489 O O . ALA A 1 578 ? 36.401 -5.243 -21.889 1.00 29.55 578 ALA A O 1
ATOM 4490 N N . ALA A 1 579 ? 35.803 -4.318 -19.944 1.00 35.38 579 ALA A N 1
ATOM 4491 C CA . ALA A 1 579 ? 34.888 -5.395 -19.588 1.00 35.38 579 ALA A CA 1
ATOM 4492 C C . ALA A 1 579 ? 33.481 -5.017 -20.078 1.00 35.38 579 ALA A C 1
ATOM 4494 O O . ALA A 1 579 ? 32.820 -4.180 -19.472 1.00 35.38 579 ALA A O 1
ATOM 4495 N N . GLY A 1 580 ? 33.035 -5.651 -21.165 1.00 39.62 580 GLY A N 1
ATOM 4496 C CA . GLY A 1 580 ? 31.653 -5.574 -21.640 1.00 39.62 580 GLY A CA 1
ATOM 4497 C C . GLY A 1 580 ? 31.412 -4.632 -22.819 1.00 39.62 580 GLY A C 1
ATOM 4498 O O . GLY A 1 580 ? 31.081 -3.470 -22.633 1.00 39.62 580 GLY A O 1
ATOM 4499 N N . LEU A 1 581 ? 31.441 -5.195 -24.029 1.00 35.00 581 LEU A N 1
ATOM 4500 C CA . LEU A 1 581 ? 30.510 -4.865 -25.114 1.00 35.00 581 LEU A CA 1
ATOM 4501 C C . LEU A 1 581 ? 30.477 -6.037 -26.109 1.00 35.00 581 LEU A C 1
ATOM 4503 O O . LEU A 1 581 ? 31.512 -6.599 -26.459 1.00 35.00 581 LEU A O 1
ATOM 4507 N N . LYS A 1 582 ? 29.272 -6.443 -26.526 1.00 34.81 582 LYS A N 1
ATOM 4508 C CA . LYS A 1 582 ? 29.046 -7.443 -27.582 1.00 34.81 582 LYS A CA 1
ATOM 4509 C C . LYS A 1 582 ? 28.826 -6.694 -28.898 1.00 34.81 582 LYS A C 1
ATOM 4511 O O . LYS A 1 582 ? 28.005 -5.784 -28.917 1.00 34.81 582 LYS A O 1
ATOM 4516 N N . GLY A 1 583 ? 29.473 -7.097 -29.990 1.00 34.22 583 GLY A N 1
ATOM 4517 C CA . GLY A 1 583 ? 29.215 -6.517 -31.315 1.00 34.22 583 GLY A CA 1
ATOM 4518 C C . GLY A 1 583 ? 30.348 -6.772 -32.307 1.00 34.22 583 GLY A C 1
ATOM 4519 O O . GLY A 1 583 ? 31.505 -6.879 -31.913 1.00 34.22 583 GLY A O 1
ATOM 4520 N N . ALA A 1 584 ? 30.013 -6.921 -33.589 1.00 43.31 584 ALA A N 1
ATOM 4521 C CA . ALA A 1 584 ? 30.954 -7.355 -34.619 1.00 43.31 584 ALA A CA 1
ATOM 4522 C C . ALA A 1 584 ? 31.840 -6.210 -35.146 1.00 43.31 584 ALA A C 1
ATOM 4524 O O . ALA A 1 584 ? 31.353 -5.324 -35.841 1.00 43.31 584 ALA A O 1
ATOM 4525 N N . ALA A 1 585 ? 33.148 -6.278 -34.872 1.00 39.03 585 ALA A N 1
ATOM 4526 C CA . ALA A 1 585 ? 34.183 -5.468 -35.526 1.00 39.03 585 ALA A CA 1
ATOM 4527 C C . ALA A 1 585 ? 35.577 -6.130 -35.400 1.00 39.03 585 ALA A C 1
ATOM 4529 O O . ALA A 1 585 ? 36.483 -5.588 -34.773 1.00 39.03 585 ALA A O 1
ATOM 4530 N N . LEU A 1 586 ? 35.752 -7.331 -35.967 1.00 39.59 586 LEU A N 1
ATOM 4531 C CA . LEU A 1 586 ? 37.027 -8.073 -35.957 1.00 39.59 586 LEU A CA 1
ATOM 4532 C C . LEU A 1 586 ? 37.380 -8.607 -37.356 1.00 39.59 586 LEU A C 1
ATOM 4534 O O . LEU A 1 586 ? 37.401 -9.806 -37.608 1.00 39.59 586 LEU A O 1
ATOM 4538 N N . ALA A 1 587 ? 37.654 -7.678 -38.273 1.00 44.72 587 ALA A N 1
ATOM 4539 C CA . ALA A 1 587 ? 38.227 -7.949 -39.593 1.00 44.72 587 ALA A CA 1
ATOM 4540 C C . ALA A 1 587 ? 39.028 -6.721 -40.065 1.00 44.72 587 ALA A C 1
ATOM 4542 O O . ALA A 1 587 ? 38.584 -5.965 -40.923 1.00 44.72 587 ALA A O 1
ATOM 4543 N N . GLY A 1 588 ? 40.183 -6.465 -39.439 1.00 46.84 588 GLY A N 1
ATOM 4544 C CA . GLY A 1 588 ? 40.965 -5.254 -39.733 1.00 46.84 588 GLY A CA 1
ATOM 4545 C C . GLY A 1 588 ? 42.294 -5.081 -38.993 1.00 46.84 588 GLY A C 1
ATOM 4546 O O . GLY A 1 588 ? 42.791 -3.963 -38.940 1.00 46.84 588 GLY A O 1
ATOM 4547 N N . PHE A 1 589 ? 42.866 -6.141 -38.404 1.00 40.75 589 PHE A N 1
ATOM 4548 C CA . PHE A 1 589 ? 44.084 -6.033 -37.579 1.00 40.75 589 PHE A CA 1
ATOM 4549 C C . PHE A 1 589 ? 45.207 -7.040 -37.897 1.00 40.75 589 PHE A C 1
ATOM 4551 O O . PHE A 1 589 ? 46.203 -7.081 -37.182 1.00 40.75 589 PHE A O 1
ATOM 4558 N N . GLU A 1 590 ? 45.112 -7.797 -38.997 1.00 39.91 590 GLU A N 1
ATOM 4559 C CA . GLU A 1 590 ? 46.200 -8.689 -39.456 1.00 39.91 590 GLU A CA 1
ATOM 4560 C C . GLU A 1 590 ? 47.057 -8.095 -40.593 1.00 39.91 590 GLU A C 1
ATOM 4562 O O . GLU A 1 590 ? 48.175 -8.546 -40.838 1.00 39.91 590 GLU A O 1
ATOM 4567 N N . SER A 1 591 ? 46.593 -7.040 -41.272 1.00 43.31 591 SER A N 1
ATOM 4568 C CA . SER A 1 591 ? 47.244 -6.499 -42.477 1.00 43.31 591 SER A CA 1
ATOM 4569 C C . SER A 1 591 ? 48.426 -5.550 -42.223 1.00 43.31 591 SER A C 1
ATOM 4571 O O . SER A 1 591 ? 49.203 -5.306 -43.146 1.00 43.31 591 SER A O 1
ATOM 4573 N N . LEU A 1 592 ? 48.623 -5.042 -40.997 1.00 40.44 592 LEU A N 1
ATOM 4574 C CA . LEU A 1 592 ? 49.714 -4.095 -40.697 1.00 40.44 592 LEU A CA 1
ATOM 4575 C C . LEU A 1 592 ? 51.036 -4.760 -40.259 1.00 40.44 592 LEU A C 1
ATOM 4577 O O . LEU A 1 592 ? 52.094 -4.142 -40.361 1.00 40.44 592 LEU A O 1
ATOM 4581 N N . ALA A 1 593 ? 51.002 -6.016 -39.799 1.00 40.91 593 ALA A N 1
ATOM 4582 C CA . ALA A 1 593 ? 52.199 -6.741 -39.353 1.00 40.91 593 ALA A CA 1
ATOM 4583 C C . ALA A 1 593 ? 52.982 -7.388 -40.514 1.00 40.91 593 ALA A C 1
ATOM 4585 O O . ALA A 1 593 ? 54.202 -7.535 -40.437 1.00 40.91 593 ALA A O 1
ATOM 4586 N N . ALA A 1 594 ? 52.304 -7.734 -41.614 1.00 42.66 594 ALA A N 1
ATOM 4587 C CA . ALA A 1 594 ? 52.930 -8.353 -42.785 1.00 42.66 594 ALA A CA 1
ATOM 4588 C C . ALA A 1 594 ? 53.775 -7.367 -43.619 1.00 42.66 594 ALA A C 1
ATOM 4590 O O . ALA A 1 594 ? 54.795 -7.752 -44.193 1.00 42.66 594 ALA A O 1
ATOM 4591 N N . PHE A 1 595 ? 53.395 -6.084 -43.662 1.00 42.81 595 PHE A N 1
ATOM 4592 C CA . PHE A 1 595 ? 54.056 -5.089 -44.518 1.00 42.81 595 PHE A CA 1
ATOM 4593 C C . PHE A 1 595 ? 55.444 -4.655 -44.015 1.00 42.81 595 PHE A C 1
ATOM 4595 O O . PHE A 1 595 ? 56.313 -4.313 -44.816 1.00 42.81 595 PHE A O 1
ATOM 4602 N N . LEU A 1 596 ? 55.695 -4.725 -42.702 1.00 43.69 596 LEU A N 1
ATOM 4603 C CA . LEU A 1 596 ? 56.976 -4.324 -42.099 1.00 43.69 596 LEU A CA 1
ATOM 4604 C C . LEU A 1 596 ? 58.068 -5.411 -42.152 1.00 43.69 596 LEU A C 1
ATOM 4606 O O . LEU A 1 596 ? 59.236 -5.105 -41.921 1.00 43.69 596 LEU A O 1
ATOM 4610 N N . LEU A 1 597 ? 57.729 -6.655 -42.512 1.00 42.81 597 LEU A N 1
ATOM 4611 C CA . LEU A 1 597 ? 58.701 -7.747 -42.686 1.00 42.81 597 LEU A CA 1
ATOM 4612 C C . LEU A 1 597 ? 59.161 -7.946 -44.143 1.00 42.81 597 LEU A C 1
ATOM 4614 O O . LEU A 1 597 ? 60.215 -8.538 -44.375 1.00 42.81 597 LEU A O 1
ATOM 4618 N N . ALA A 1 598 ? 58.438 -7.406 -45.130 1.00 40.16 598 ALA A N 1
ATOM 4619 C CA . ALA A 1 598 ? 58.795 -7.540 -46.546 1.00 40.16 598 ALA A CA 1
ATOM 4620 C C . ALA A 1 598 ? 59.991 -6.656 -46.972 1.00 40.16 598 ALA A C 1
ATOM 4622 O O . ALA A 1 598 ? 60.796 -7.060 -47.813 1.00 40.16 598 ALA A O 1
ATOM 4623 N N . GLY A 1 599 ? 60.151 -5.470 -46.369 1.00 42.34 599 GLY A N 1
ATOM 4624 C CA . GLY A 1 599 ? 61.184 -4.497 -46.762 1.00 42.34 599 GLY A CA 1
ATOM 4625 C C . GLY A 1 599 ? 62.630 -4.936 -46.486 1.00 42.34 599 GLY A C 1
ATOM 4626 O O . GLY A 1 599 ? 63.539 -4.590 -47.242 1.00 42.34 599 GLY A O 1
ATOM 4627 N N . ALA A 1 600 ? 62.857 -5.743 -45.444 1.00 42.00 600 ALA A N 1
ATOM 4628 C CA . ALA A 1 600 ? 64.200 -6.176 -45.043 1.00 42.00 600 ALA A CA 1
ATOM 4629 C C . ALA A 1 600 ? 64.779 -7.302 -45.928 1.00 42.00 600 ALA A C 1
ATOM 4631 O O . ALA A 1 600 ? 65.997 -7.420 -46.069 1.00 42.00 600 ALA A O 1
ATOM 4632 N N . ALA A 1 601 ? 63.925 -8.118 -46.557 1.00 39.31 601 ALA A N 1
ATOM 4633 C CA . ALA A 1 601 ? 64.354 -9.280 -47.341 1.00 39.31 601 ALA A CA 1
ATOM 4634 C C . ALA A 1 601 ? 64.867 -8.921 -48.751 1.00 39.31 601 ALA A C 1
ATOM 4636 O O . ALA A 1 601 ? 65.719 -9.623 -49.301 1.00 39.31 601 ALA A O 1
ATOM 4637 N N . TYR A 1 602 ? 64.379 -7.823 -49.339 1.00 43.31 602 TYR A N 1
ATOM 4638 C CA . TYR A 1 602 ? 64.726 -7.425 -50.708 1.00 43.31 602 TYR A CA 1
ATOM 4639 C C . TYR A 1 602 ? 66.161 -6.878 -50.820 1.00 43.31 602 TYR A C 1
ATOM 4641 O O . TYR A 1 602 ? 66.920 -7.289 -51.701 1.00 43.31 602 TYR A O 1
ATOM 4649 N N . PHE A 1 603 ? 66.578 -6.019 -49.883 1.00 42.12 603 PHE A N 1
ATOM 4650 C CA . PHE A 1 603 ? 67.918 -5.415 -49.900 1.00 42.12 603 PHE A CA 1
ATOM 4651 C C . PHE A 1 603 ? 69.049 -6.399 -49.563 1.00 42.12 603 PHE A C 1
ATOM 4653 O O . PHE A 1 603 ? 70.150 -6.266 -50.096 1.00 42.12 603 PHE A O 1
ATOM 4660 N N . TRP A 1 604 ? 68.789 -7.430 -48.752 1.00 40.53 604 TRP A N 1
ATOM 4661 C CA . TRP A 1 604 ? 69.812 -8.423 -48.394 1.00 40.53 604 TRP A CA 1
ATOM 4662 C C . TRP A 1 604 ? 70.148 -9.388 -49.547 1.00 40.53 604 TRP A C 1
ATOM 4664 O O . TRP A 1 604 ? 71.265 -9.896 -49.634 1.00 40.53 604 TRP A O 1
ATOM 4674 N N . ARG A 1 605 ? 69.209 -9.612 -50.480 1.00 36.91 605 ARG A N 1
ATOM 4675 C CA . ARG A 1 605 ? 69.362 -10.584 -51.579 1.00 36.91 605 ARG A CA 1
ATOM 4676 C C . ARG A 1 605 ? 70.124 -10.045 -52.797 1.00 36.91 605 ARG A C 1
ATOM 4678 O O . ARG A 1 605 ? 70.682 -10.838 -53.550 1.00 36.91 605 ARG A O 1
ATOM 4685 N N . ARG A 1 606 ? 70.197 -8.720 -52.988 1.00 38.97 606 ARG A N 1
ATOM 4686 C CA . ARG A 1 606 ? 70.928 -8.100 -54.117 1.00 38.97 606 ARG A CA 1
ATOM 4687 C C . ARG A 1 606 ? 72.428 -7.896 -53.843 1.00 38.97 606 ARG A C 1
ATOM 4689 O O . ARG A 1 606 ? 73.190 -7.716 -54.783 1.00 38.97 606 ARG A O 1
ATOM 4696 N N . ALA A 1 607 ? 72.864 -7.988 -52.586 1.00 36.75 607 ALA A N 1
ATOM 4697 C CA . ALA A 1 607 ? 74.247 -7.735 -52.167 1.00 36.75 607 ALA A CA 1
ATOM 4698 C C . ALA A 1 607 ? 75.166 -8.981 -52.139 1.00 36.75 607 ALA A C 1
ATOM 4700 O O . ALA A 1 607 ? 76.255 -8.907 -51.574 1.00 36.75 607 ALA A O 1
ATOM 4701 N N . ARG A 1 608 ? 74.745 -10.135 -52.693 1.00 35.50 608 ARG A N 1
ATOM 4702 C CA . ARG A 1 608 ? 75.500 -11.405 -52.568 1.00 35.50 608 ARG A CA 1
ATOM 4703 C C . ARG A 1 608 ? 75.778 -12.183 -53.864 1.00 35.50 608 ARG A C 1
ATOM 4705 O O . ARG A 1 608 ? 76.527 -13.151 -53.810 1.00 35.50 608 ARG A O 1
ATOM 4712 N N . ASN A 1 609 ? 75.260 -11.759 -55.019 1.00 30.75 609 ASN A N 1
ATOM 4713 C CA . ASN A 1 609 ? 75.542 -12.422 -56.300 1.00 30.75 609 ASN A CA 1
ATOM 4714 C C . ASN A 1 609 ? 76.396 -11.527 -57.206 1.00 30.75 609 ASN A C 1
ATOM 4716 O O . ASN A 1 609 ? 75.874 -10.693 -57.940 1.00 30.75 609 ASN A O 1
ATOM 4720 N N . GLY A 1 610 ? 77.711 -11.735 -57.148 1.00 30.00 610 GLY A N 1
ATOM 4721 C CA . GLY A 1 610 ? 78.696 -11.056 -57.986 1.00 30.00 610 GLY A CA 1
ATOM 4722 C C . GLY A 1 610 ? 80.047 -11.765 -57.933 1.00 30.00 610 GLY A C 1
ATOM 4723 O O . GLY A 1 610 ? 80.919 -11.352 -57.176 1.00 30.00 610 GLY A O 1
ATOM 4724 N N . GLY A 1 611 ? 80.200 -12.828 -58.730 1.00 25.92 611 GLY A N 1
ATOM 4725 C CA . GLY A 1 611 ? 81.482 -13.498 -58.979 1.00 25.92 611 GLY A CA 1
ATOM 4726 C C . GLY A 1 611 ? 81.436 -15.028 -58.916 1.00 25.92 611 GLY A C 1
ATOM 4727 O O . GLY A 1 611 ? 81.152 -15.579 -57.856 1.00 25.92 611 GLY A O 1
ATOM 4728 N N . ALA A 1 612 ? 81.755 -15.693 -60.036 1.00 26.12 612 ALA A N 1
ATOM 4729 C CA . ALA A 1 612 ? 82.893 -16.624 -60.172 1.00 26.12 612 ALA A CA 1
ATOM 4730 C C . ALA A 1 612 ? 82.807 -17.491 -61.453 1.00 26.12 612 ALA A C 1
ATOM 4732 O O . ALA A 1 612 ? 81.751 -18.050 -61.739 1.00 26.12 612 ALA A O 1
ATOM 4733 N N . GLY A 1 613 ? 83.957 -17.664 -62.124 1.00 25.59 613 GLY A N 1
ATOM 4734 C CA . GLY A 1 613 ? 84.235 -18.680 -63.158 1.00 25.59 613 GLY A CA 1
ATOM 4735 C C . GLY A 1 613 ? 83.732 -18.359 -64.573 1.00 25.59 613 GLY A C 1
ATOM 4736 O O . GLY A 1 613 ? 82.657 -17.795 -64.740 1.00 25.59 613 GLY A O 1
ATOM 4737 N N . ASP A 1 614 ? 84.433 -18.711 -65.651 1.00 27.03 614 ASP A N 1
ATOM 4738 C CA . ASP A 1 614 ? 85.828 -19.160 -65.880 1.00 27.03 614 ASP A CA 1
ATOM 4739 C C . ASP A 1 614 ? 86.032 -18.973 -67.415 1.00 27.03 614 ASP A C 1
ATOM 4741 O O . ASP A 1 614 ? 85.047 -18.997 -68.149 1.00 27.03 614 ASP A O 1
ATOM 4745 N N . GLY A 1 615 ? 87.168 -18.693 -68.053 1.00 25.36 615 GLY A N 1
ATOM 4746 C CA . GLY A 1 615 ? 88.553 -19.071 -67.807 1.00 25.36 615 GLY A CA 1
ATOM 4747 C C . GLY A 1 615 ? 89.134 -19.610 -69.126 1.00 25.36 615 GLY A C 1
ATOM 4748 O O . GLY A 1 615 ? 88.765 -20.702 -69.540 1.00 25.36 615 GLY A O 1
ATOM 4749 N N . SER A 1 616 ? 90.003 -18.855 -69.816 1.00 26.59 616 SER A N 1
ATOM 4750 C CA . SER A 1 616 ? 91.016 -19.403 -70.746 1.00 26.59 616 SER A CA 1
ATOM 4751 C C . SER A 1 616 ? 91.982 -18.322 -71.249 1.00 26.59 616 SER A C 1
ATOM 4753 O O . SER A 1 616 ? 91.584 -17.303 -71.809 1.00 26.59 616 SER A O 1
ATOM 4755 N N . THR A 1 617 ? 93.270 -18.570 -71.043 1.00 29.61 617 THR A N 1
ATOM 4756 C CA . THR A 1 617 ? 94.430 -17.782 -71.482 1.00 29.61 617 THR A CA 1
ATOM 4757 C C . THR A 1 617 ? 94.773 -17.939 -72.964 1.00 29.61 617 THR A C 1
ATOM 4759 O O . THR A 1 617 ? 94.785 -19.061 -73.454 1.00 29.61 617 THR A O 1
ATOM 4762 N N . THR A 1 618 ? 95.322 -16.879 -73.571 1.00 26.80 618 THR A N 1
ATOM 4763 C CA . THR A 1 618 ? 96.617 -16.958 -74.292 1.00 26.80 618 THR A CA 1
ATOM 4764 C C . THR A 1 618 ? 97.317 -15.597 -74.284 1.00 26.80 618 THR A C 1
ATOM 4766 O O . THR A 1 618 ? 96.659 -14.562 -74.344 1.00 26.80 618 THR A O 1
ATOM 4769 N N . VAL A 1 619 ? 98.651 -15.602 -74.196 1.00 32.34 619 VAL A N 1
ATOM 4770 C CA . VAL A 1 619 ? 99.509 -14.406 -74.161 1.00 32.34 619 VAL A CA 1
ATOM 4771 C C . VAL A 1 619 ? 100.287 -14.284 -75.468 1.00 32.34 619 VAL A C 1
ATOM 4773 O O . VAL A 1 619 ? 101.015 -15.213 -75.804 1.00 32.34 619 VAL A O 1
ATOM 4776 N N . THR A 1 620 ? 100.236 -13.112 -76.106 1.00 29.47 620 THR A N 1
ATOM 4777 C CA . THR A 1 620 ? 101.318 -12.562 -76.946 1.00 29.47 620 THR A CA 1
ATOM 4778 C C . THR A 1 620 ? 101.153 -11.043 -77.091 1.00 29.47 620 THR A C 1
ATOM 4780 O O . THR A 1 620 ? 100.064 -10.544 -77.350 1.00 29.47 620 THR A O 1
ATOM 4783 N N . LEU A 1 621 ? 102.257 -10.315 -76.922 1.00 29.69 621 LEU A N 1
ATOM 4784 C CA . LEU A 1 621 ? 102.442 -8.884 -77.210 1.00 29.69 621 LEU A CA 1
ATOM 4785 C C . LEU A 1 621 ? 103.446 -8.757 -78.377 1.00 29.69 621 LEU A C 1
ATOM 4787 O O . LEU A 1 621 ? 104.186 -9.718 -78.607 1.00 29.69 621 LEU A O 1
ATOM 4791 N N . PRO A 1 622 ? 103.646 -7.571 -78.979 1.00 49.69 622 PRO A N 1
ATOM 4792 C CA . PRO A 1 622 ? 102.696 -6.474 -79.217 1.00 49.69 622 PRO A CA 1
ATOM 4793 C C . PRO A 1 622 ? 102.728 -5.982 -80.686 1.00 49.69 622 PRO A C 1
ATOM 4795 O O . PRO A 1 622 ? 103.772 -6.070 -81.319 1.00 49.69 622 PRO A O 1
ATOM 4798 N N . ASP A 1 623 ? 101.651 -5.363 -81.189 1.00 33.78 623 ASP A N 1
ATOM 4799 C CA . ASP A 1 623 ? 101.741 -4.037 -81.841 1.00 33.78 623 ASP A CA 1
ATOM 4800 C C . ASP A 1 623 ? 100.354 -3.429 -82.149 1.00 33.78 623 ASP A C 1
ATOM 4802 O O . ASP A 1 623 ? 99.365 -4.155 -82.258 1.00 33.78 623 ASP A O 1
ATOM 4806 N N . ARG A 1 624 ? 100.341 -2.108 -82.387 1.00 37.66 624 ARG A N 1
ATOM 4807 C CA . ARG A 1 624 ? 99.224 -1.211 -82.767 1.00 37.66 624 ARG A CA 1
ATOM 4808 C C . ARG A 1 624 ? 98.251 -0.760 -81.668 1.00 37.66 624 ARG A C 1
ATOM 4810 O O . ARG A 1 624 ? 97.733 -1.528 -80.865 1.00 37.66 624 ARG A O 1
ATOM 4817 N N . ASP A 1 625 ? 98.002 0.548 -81.712 1.00 48.66 625 ASP A N 1
ATOM 4818 C CA . ASP A 1 625 ? 97.171 1.348 -80.813 1.00 48.66 625 ASP A CA 1
ATOM 4819 C C . ASP A 1 625 ? 95.662 1.025 -80.953 1.00 48.66 625 ASP A C 1
ATOM 4821 O O . ASP A 1 625 ? 95.094 1.231 -82.028 1.00 48.66 625 ASP A O 1
ATOM 4825 N N . PRO A 1 626 ? 94.986 0.530 -79.895 1.00 47.19 626 PRO A N 1
ATOM 4826 C CA . PRO A 1 626 ? 93.569 0.167 -79.937 1.00 47.19 626 PRO A CA 1
ATOM 4827 C C . PRO A 1 626 ? 92.611 1.314 -79.550 1.00 47.19 626 PRO A C 1
ATOM 4829 O O . PRO A 1 626 ? 91.404 1.082 -79.434 1.00 47.19 626 PRO A O 1
ATOM 4832 N N . GLY A 1 627 ? 93.109 2.535 -79.305 1.00 52.75 627 GLY A N 1
ATOM 4833 C CA . GLY A 1 627 ? 92.308 3.633 -78.753 1.00 52.75 627 GLY A CA 1
ATOM 4834 C C . GLY A 1 627 ? 91.181 4.143 -79.664 1.00 52.75 627 GLY A C 1
ATOM 4835 O O . GLY A 1 627 ? 90.103 4.480 -79.172 1.00 52.75 627 GLY A O 1
ATOM 4836 N N . GLY A 1 628 ? 91.401 4.187 -80.983 1.00 53.88 628 GLY A N 1
ATOM 4837 C CA . GLY A 1 628 ? 90.475 4.809 -81.943 1.00 53.88 628 GLY A CA 1
ATOM 4838 C C . GLY A 1 628 ? 89.226 3.980 -82.267 1.00 53.88 628 GLY A C 1
ATOM 4839 O O . GLY A 1 628 ? 88.101 4.478 -82.179 1.00 53.88 628 GLY A O 1
ATOM 4840 N N . GLU A 1 629 ? 89.387 2.697 -82.609 1.00 55.69 629 GLU A N 1
ATOM 4841 C CA . GLU A 1 629 ? 88.259 1.860 -83.054 1.00 55.69 629 GLU A CA 1
ATOM 4842 C C . GLU A 1 629 ? 87.234 1.599 -81.941 1.00 55.69 629 GLU A C 1
ATOM 4844 O O . GLU A 1 629 ? 86.030 1.587 -82.205 1.00 55.69 629 GLU A O 1
ATOM 4849 N N . GLN A 1 630 ? 87.673 1.458 -80.684 1.00 61.16 630 GLN A N 1
ATOM 4850 C CA . GLN A 1 630 ? 86.751 1.271 -79.558 1.00 61.16 630 GLN A CA 1
ATOM 4851 C C . GLN A 1 630 ? 85.902 2.521 -79.279 1.00 61.16 630 GLN A C 1
ATOM 4853 O O . GLN A 1 630 ? 84.730 2.387 -78.924 1.00 61.16 630 GLN A O 1
ATOM 4858 N N . LYS A 1 631 ? 86.450 3.727 -79.480 1.00 60.56 631 LYS A N 1
ATOM 4859 C CA . LYS A 1 631 ? 85.702 4.991 -79.362 1.00 60.56 631 LYS A CA 1
ATOM 4860 C C . LYS A 1 631 ? 84.656 5.124 -80.473 1.00 60.56 631 LYS A C 1
ATOM 4862 O O . LYS A 1 631 ? 83.482 5.353 -80.188 1.00 60.56 631 LYS A O 1
ATOM 4867 N N . LEU A 1 632 ? 85.037 4.853 -81.724 1.00 61.06 632 LEU A N 1
ATOM 4868 C CA . LEU A 1 632 ? 84.113 4.842 -82.869 1.00 61.06 632 LEU A CA 1
ATOM 4869 C C . LEU A 1 632 ? 83.004 3.781 -82.734 1.00 61.06 632 LEU A C 1
ATOM 4871 O O . LEU A 1 632 ? 81.853 4.035 -83.098 1.00 61.06 632 LEU A O 1
ATOM 4875 N N . ALA A 1 633 ? 83.311 2.605 -82.177 1.00 68.75 633 ALA A N 1
ATOM 4876 C CA . ALA A 1 633 ? 82.312 1.579 -81.878 1.00 68.75 633 ALA A CA 1
ATOM 4877 C C . ALA A 1 633 ? 81.328 2.024 -80.778 1.00 68.75 633 ALA A C 1
ATOM 4879 O O . ALA A 1 633 ? 80.121 1.826 -80.926 1.00 68.75 633 ALA A O 1
ATOM 4880 N N . ARG A 1 634 ? 81.815 2.684 -79.714 1.00 70.00 634 ARG A N 1
ATOM 4881 C CA . ARG A 1 634 ? 80.965 3.269 -78.660 1.00 70.00 634 ARG A CA 1
ATOM 4882 C C . ARG A 1 634 ? 80.053 4.370 -79.197 1.00 70.00 634 ARG A C 1
ATOM 4884 O O . ARG A 1 634 ? 78.871 4.354 -78.873 1.00 70.00 634 ARG A O 1
ATOM 4891 N N . ALA A 1 635 ? 80.549 5.257 -80.062 1.00 68.94 635 ALA A N 1
ATOM 4892 C CA . ALA A 1 635 ? 79.726 6.286 -80.703 1.00 68.94 635 ALA A CA 1
ATOM 4893 C C . ALA A 1 635 ? 78.595 5.678 -81.559 1.00 68.94 635 ALA A C 1
ATOM 4895 O O . ALA A 1 635 ? 77.445 6.108 -81.472 1.00 68.94 635 ALA A O 1
ATOM 4896 N N . ARG A 1 636 ? 78.877 4.615 -82.331 1.00 73.62 636 ARG A N 1
ATOM 4897 C CA . ARG A 1 636 ? 77.842 3.884 -83.091 1.00 73.62 636 ARG A CA 1
ATOM 4898 C C . ARG A 1 636 ? 76.804 3.214 -82.187 1.00 73.62 636 ARG A C 1
ATOM 4900 O O . ARG A 1 636 ? 75.617 3.287 -82.494 1.00 73.62 636 ARG A O 1
ATOM 4907 N N . GLN A 1 637 ? 77.231 2.592 -81.086 1.00 78.44 637 GLN A N 1
ATOM 4908 C CA . GLN A 1 637 ? 76.311 1.984 -80.120 1.00 78.44 637 GLN A CA 1
ATOM 4909 C C . GLN A 1 637 ? 75.439 3.047 -79.437 1.00 78.44 637 GLN A C 1
ATOM 4911 O O . GLN A 1 637 ? 74.223 2.894 -79.397 1.00 78.44 637 GLN A O 1
ATOM 4916 N N . ALA A 1 638 ? 76.023 4.163 -78.996 1.00 74.62 638 ALA A N 1
ATOM 4917 C CA . ALA A 1 638 ? 75.284 5.243 -78.350 1.00 74.62 638 ALA A CA 1
ATOM 4918 C C . ALA A 1 638 ? 74.255 5.905 -79.292 1.00 74.62 638 ALA A C 1
ATOM 4920 O O . ALA A 1 638 ? 73.146 6.211 -78.859 1.00 74.62 638 ALA A O 1
ATOM 4921 N N . ARG A 1 639 ? 74.557 6.034 -80.596 1.00 74.12 639 ARG A N 1
ATOM 4922 C CA . ARG A 1 639 ? 73.564 6.420 -81.622 1.00 74.12 639 ARG A CA 1
ATOM 4923 C C . ARG A 1 639 ? 72.424 5.404 -81.757 1.00 74.12 639 ARG A C 1
ATOM 4925 O O . ARG A 1 639 ? 71.266 5.798 -81.881 1.00 74.12 639 ARG A O 1
ATOM 4932 N N . ALA A 1 640 ? 72.726 4.105 -81.729 1.00 77.12 640 ALA A N 1
ATOM 4933 C CA . ALA A 1 640 ? 71.705 3.057 -81.797 1.00 77.12 640 ALA A CA 1
ATOM 4934 C C . ALA A 1 640 ? 70.801 3.042 -80.549 1.00 77.12 640 ALA A C 1
ATOM 4936 O O . ALA A 1 640 ? 69.585 2.878 -80.677 1.00 77.12 640 ALA A O 1
ATOM 4937 N N . ASP A 1 641 ? 71.380 3.274 -79.368 1.00 77.31 641 ASP A N 1
ATOM 4938 C CA . ASP A 1 641 ? 70.666 3.363 -78.092 1.00 77.31 641 ASP A CA 1
ATOM 4939 C C . ASP A 1 641 ? 69.799 4.635 -78.013 1.00 77.31 641 ASP A C 1
ATOM 4941 O O . ASP A 1 641 ? 68.653 4.568 -77.565 1.00 77.31 641 ASP A O 1
ATOM 4945 N N . LEU A 1 642 ? 70.276 5.772 -78.538 1.00 78.62 642 LEU A N 1
ATOM 4946 C CA . LEU A 1 642 ? 69.484 7.000 -78.700 1.00 78.62 642 LEU A CA 1
ATOM 4947 C C . LEU A 1 642 ? 68.263 6.767 -79.605 1.00 78.62 642 LEU A C 1
ATOM 4949 O O . LEU A 1 642 ? 67.128 7.004 -79.188 1.00 78.62 642 LEU A O 1
ATOM 4953 N N . ALA A 1 643 ? 68.469 6.188 -80.792 1.00 75.75 643 ALA A N 1
ATOM 4954 C CA . ALA A 1 643 ? 67.387 5.847 -81.717 1.00 75.75 643 ALA A CA 1
ATOM 4955 C C . ALA A 1 643 ? 66.436 4.757 -81.173 1.00 75.75 643 ALA A C 1
ATOM 4957 O O . ALA A 1 643 ? 65.309 4.600 -81.652 1.00 75.75 643 ALA A O 1
ATOM 4958 N N . ALA A 1 644 ? 66.858 3.948 -80.195 1.00 77.88 644 ALA A N 1
ATOM 4959 C CA . ALA A 1 644 ? 65.971 3.047 -79.457 1.00 77.88 644 ALA A CA 1
ATOM 4960 C C . ALA A 1 644 ? 65.130 3.810 -78.417 1.00 77.88 644 ALA A C 1
ATOM 4962 O O . ALA A 1 644 ? 63.913 3.624 -78.367 1.00 77.88 644 ALA A O 1
ATOM 4963 N N . ALA A 1 645 ? 65.743 4.718 -77.653 1.00 79.06 645 ALA A N 1
ATOM 4964 C CA . ALA A 1 645 ? 65.049 5.532 -76.660 1.00 79.06 645 ALA A CA 1
ATOM 4965 C C . ALA A 1 645 ? 63.992 6.464 -77.288 1.00 79.06 645 ALA A C 1
ATOM 4967 O O . ALA A 1 645 ? 62.887 6.576 -76.762 1.00 79.06 645 ALA A O 1
ATOM 4968 N N . GLU A 1 646 ? 64.260 7.050 -78.459 1.00 78.75 646 GLU A N 1
ATOM 4969 C CA . GLU A 1 646 ? 63.276 7.854 -79.212 1.00 78.75 646 GLU A CA 1
ATOM 4970 C C . GLU A 1 646 ? 62.024 7.057 -79.588 1.00 78.75 646 GLU A C 1
ATOM 4972 O O . GLU A 1 646 ? 60.894 7.526 -79.421 1.00 78.75 646 GLU A O 1
ATOM 4977 N N . ARG A 1 647 ? 62.209 5.810 -80.042 1.00 79.94 647 ARG A N 1
ATOM 4978 C CA . ARG A 1 647 ? 61.098 4.901 -80.356 1.00 79.94 647 ARG A CA 1
ATOM 4979 C C . ARG A 1 647 ? 60.291 4.540 -79.107 1.00 79.94 647 ARG A C 1
ATOM 4981 O O . ARG A 1 647 ? 59.067 4.436 -79.201 1.00 79.94 647 ARG A O 1
ATOM 4988 N N . ASN A 1 648 ? 60.937 4.409 -77.948 1.00 82.12 648 ASN A N 1
ATOM 4989 C CA . ASN A 1 648 ? 60.248 4.163 -76.682 1.00 82.12 648 ASN A CA 1
ATOM 4990 C C . ASN A 1 648 ? 59.448 5.386 -76.204 1.00 82.12 648 ASN A C 1
ATOM 4992 O O . ASN A 1 648 ? 58.287 5.227 -75.824 1.00 82.12 648 ASN A O 1
ATOM 4996 N N . VAL A 1 649 ? 60.001 6.603 -76.298 1.00 80.69 649 VAL A N 1
ATOM 4997 C CA . VAL A 1 649 ? 59.270 7.847 -75.985 1.00 80.69 649 VAL A CA 1
ATOM 4998 C C . VAL A 1 649 ? 58.053 8.004 -76.902 1.00 80.69 649 VAL A C 1
ATOM 5000 O O . VAL A 1 649 ? 56.945 8.234 -76.416 1.00 80.69 649 VAL A O 1
ATOM 5003 N N . ALA A 1 650 ? 58.202 7.780 -78.211 1.00 78.31 650 ALA A N 1
ATOM 5004 C CA . ALA A 1 650 ? 57.078 7.804 -79.151 1.00 78.31 650 ALA A CA 1
ATOM 5005 C C . ALA A 1 650 ? 56.011 6.728 -78.837 1.00 78.31 650 ALA A C 1
ATOM 5007 O O . ALA A 1 650 ? 54.811 6.963 -79.007 1.00 78.31 650 ALA A O 1
ATOM 5008 N N . ALA A 1 651 ? 56.420 5.554 -78.342 1.00 79.69 651 ALA A N 1
ATOM 5009 C CA . ALA A 1 651 ? 55.508 4.500 -77.896 1.00 79.69 651 ALA A CA 1
ATOM 5010 C C . ALA A 1 651 ? 54.811 4.819 -76.556 1.00 79.69 651 ALA A C 1
ATOM 5012 O O . ALA A 1 651 ? 53.680 4.374 -76.345 1.00 79.69 651 ALA A O 1
ATOM 5013 N N . ALA A 1 652 ? 55.443 5.592 -75.668 1.00 82.12 652 ALA A N 1
ATOM 5014 C CA . ALA A 1 652 ? 54.827 6.099 -74.442 1.00 82.12 652 ALA A CA 1
ATOM 5015 C C . ALA A 1 652 ? 53.823 7.227 -74.738 1.00 82.12 652 ALA A C 1
ATOM 5017 O O . ALA A 1 652 ? 52.689 7.172 -74.259 1.00 82.12 652 ALA A O 1
ATOM 5018 N N . LEU A 1 653 ? 54.174 8.177 -75.616 1.00 81.38 653 LEU A N 1
ATOM 5019 C CA . LEU A 1 653 ? 53.265 9.231 -76.090 1.00 81.38 653 LEU A CA 1
ATOM 5020 C C . LEU A 1 653 ? 51.995 8.648 -76.726 1.00 81.38 653 LEU A C 1
ATOM 5022 O O . LEU A 1 653 ? 50.901 9.110 -76.419 1.00 81.38 653 LEU A O 1
ATOM 5026 N N . LYS A 1 654 ? 52.116 7.563 -77.506 1.00 80.69 654 LYS A N 1
ATOM 5027 C CA . LYS A 1 654 ? 50.984 6.796 -78.075 1.00 80.69 654 LYS A CA 1
ATOM 5028 C C . LYS A 1 654 ? 50.003 6.213 -77.055 1.00 80.69 654 LYS A C 1
ATOM 5030 O O . LYS A 1 654 ? 48.903 5.825 -77.439 1.00 80.69 654 LYS A O 1
ATOM 5035 N N . ARG A 1 655 ? 50.394 6.097 -75.783 1.00 81.56 655 ARG A N 1
ATOM 5036 C CA . ARG A 1 655 ? 49.531 5.612 -74.691 1.00 81.56 655 ARG A CA 1
ATOM 5037 C C . ARG A 1 655 ? 48.933 6.747 -73.869 1.00 81.56 655 ARG A C 1
ATOM 5039 O O . ARG A 1 655 ? 47.869 6.560 -73.293 1.00 81.56 655 ARG A O 1
ATOM 5046 N N . LEU A 1 656 ? 49.605 7.895 -73.820 1.00 84.06 656 LEU A N 1
ATOM 5047 C CA . LEU A 1 656 ? 49.116 9.087 -73.133 1.00 84.06 656 LEU A CA 1
ATOM 5048 C C . LEU A 1 656 ? 48.126 9.875 -74.005 1.00 84.06 656 LEU A C 1
ATOM 5050 O O . LEU A 1 656 ? 47.098 10.324 -73.508 1.00 84.06 656 LEU A O 1
ATOM 5054 N N . LEU A 1 657 ? 48.410 10.013 -75.303 1.00 82.81 657 LEU A N 1
ATOM 5055 C CA . LEU A 1 657 ? 47.747 10.945 -76.217 1.00 82.81 657 LEU A CA 1
ATOM 5056 C C . LEU A 1 657 ? 47.192 10.238 -77.457 1.00 82.81 657 LEU A C 1
ATOM 5058 O O . LEU A 1 657 ? 47.817 9.339 -78.021 1.00 82.81 657 LEU A O 1
ATOM 5062 N N . ARG A 1 658 ? 46.041 10.712 -77.943 1.00 76.88 658 ARG A N 1
ATOM 5063 C CA . ARG A 1 658 ? 45.415 10.252 -79.195 1.00 76.88 658 ARG A CA 1
ATOM 5064 C C . ARG A 1 658 ? 46.117 10.770 -80.456 1.00 76.88 658 ARG A C 1
ATOM 5066 O O . ARG A 1 658 ? 45.948 10.171 -81.515 1.00 76.88 658 ARG A O 1
ATOM 5073 N N . ARG A 1 659 ? 46.891 11.859 -80.358 1.00 75.56 659 ARG A N 1
ATOM 5074 C CA . ARG A 1 659 ? 47.705 12.437 -81.448 1.00 75.56 659 ARG A CA 1
ATOM 5075 C C . ARG A 1 659 ? 49.175 12.565 -81.018 1.00 75.56 659 ARG A C 1
ATOM 5077 O O . ARG A 1 659 ? 49.625 13.639 -80.639 1.00 75.56 659 ARG A O 1
ATOM 5084 N N . PRO A 1 660 ? 49.938 11.464 -81.049 1.00 74.06 660 PRO A N 1
ATOM 5085 C CA . PRO A 1 660 ? 51.292 11.418 -80.499 1.00 74.06 660 PRO A CA 1
ATOM 5086 C C . PRO A 1 660 ? 52.332 12.142 -81.362 1.00 74.06 660 PRO A C 1
ATOM 5088 O O . PRO A 1 660 ? 53.392 12.485 -80.851 1.00 74.06 660 PRO A O 1
ATOM 5091 N N . ASP A 1 661 ? 52.075 12.331 -82.659 1.00 66.06 661 ASP A N 1
ATOM 5092 C CA . ASP A 1 661 ? 53.115 12.696 -83.627 1.00 66.06 661 ASP A CA 1
ATOM 5093 C C . ASP A 1 661 ? 53.508 14.185 -83.537 1.00 66.06 661 ASP A C 1
ATOM 5095 O O . ASP A 1 661 ? 54.686 14.521 -83.652 1.00 66.06 661 ASP A O 1
ATOM 5099 N N . GLU A 1 662 ? 52.546 15.065 -83.234 1.00 65.94 662 GLU A N 1
ATOM 5100 C CA . GLU A 1 662 ? 52.772 16.496 -82.958 1.00 65.94 662 GLU A CA 1
ATOM 5101 C C . GLU A 1 662 ? 53.547 16.681 -81.638 1.00 65.94 662 GLU A C 1
ATOM 5103 O O . GLU A 1 662 ? 54.532 17.420 -81.578 1.00 65.94 662 GLU A O 1
ATOM 5108 N N . ALA A 1 663 ? 53.183 15.916 -80.601 1.00 66.25 663 ALA A N 1
ATOM 5109 C CA . ALA A 1 663 ? 53.888 15.900 -79.321 1.00 66.25 663 ALA A CA 1
ATOM 5110 C C . ALA A 1 663 ? 55.309 15.328 -79.435 1.00 66.25 663 ALA A C 1
ATOM 5112 O O . ALA A 1 663 ? 56.248 15.884 -78.874 1.00 66.25 663 ALA A O 1
ATOM 5113 N N . ALA A 1 664 ? 55.498 14.245 -80.192 1.00 67.44 664 ALA A N 1
ATOM 5114 C CA . ALA A 1 664 ? 56.813 13.657 -80.424 1.00 67.44 664 ALA A CA 1
ATOM 5115 C C . ALA A 1 664 ? 57.740 14.625 -81.175 1.00 67.44 664 ALA A C 1
ATOM 5117 O O . ALA A 1 664 ? 58.919 14.715 -80.838 1.00 67.44 664 ALA A O 1
ATOM 5118 N N . ALA A 1 665 ? 57.215 15.387 -82.141 1.00 65.06 665 ALA A N 1
ATOM 5119 C CA . ALA A 1 665 ? 57.979 16.426 -82.824 1.00 65.06 665 ALA A CA 1
ATOM 5120 C C . ALA A 1 665 ? 58.445 17.526 -81.851 1.00 65.06 665 ALA A C 1
ATOM 5122 O O . ALA A 1 665 ? 59.634 17.834 -81.830 1.00 65.06 665 ALA A O 1
ATOM 5123 N N . ALA A 1 666 ? 57.546 18.051 -81.010 1.00 67.44 666 ALA A N 1
ATOM 5124 C CA . ALA A 1 666 ? 57.859 19.112 -80.045 1.00 67.44 666 ALA A CA 1
ATOM 5125 C C . ALA A 1 666 ? 58.777 18.670 -78.884 1.00 67.44 666 ALA A C 1
ATOM 5127 O O . ALA A 1 666 ? 59.512 19.487 -78.336 1.00 67.44 666 ALA A O 1
ATOM 5128 N N . LEU A 1 667 ? 58.737 17.390 -78.491 1.00 67.88 667 LEU A N 1
ATOM 5129 C CA . LEU A 1 667 ? 59.470 16.871 -77.327 1.00 67.88 667 LEU A CA 1
ATOM 5130 C C . LEU A 1 667 ? 60.846 16.270 -77.656 1.00 67.88 667 LEU A C 1
ATOM 5132 O O . LEU A 1 667 ? 61.683 16.180 -76.756 1.00 67.88 667 LEU A O 1
ATOM 5136 N N . LEU A 1 668 ? 61.068 15.823 -78.900 1.00 67.44 668 LEU A N 1
ATOM 5137 C CA . LEU A 1 668 ? 62.299 15.132 -79.315 1.00 67.44 668 LEU A CA 1
ATOM 5138 C C . LEU A 1 668 ? 63.177 15.956 -80.270 1.00 67.44 668 LEU A C 1
ATOM 5140 O O . LEU A 1 668 ? 64.402 15.858 -80.189 1.00 67.44 668 LEU A O 1
ATOM 5144 N N . ARG A 1 669 ? 62.605 16.788 -81.158 1.00 60.50 669 ARG A N 1
ATOM 5145 C CA . ARG A 1 669 ? 63.397 17.564 -82.133 1.00 60.50 669 ARG A CA 1
ATOM 5146 C C . ARG A 1 669 ? 63.843 18.906 -81.564 1.00 60.50 669 ARG A C 1
ATOM 5148 O O . ARG A 1 669 ? 63.210 19.931 -81.788 1.00 60.50 669 ARG A O 1
ATOM 5155 N N . GLY A 1 670 ? 64.966 18.868 -80.854 1.00 53.09 670 GLY A N 1
ATOM 5156 C CA . GLY A 1 670 ? 65.638 20.056 -80.329 1.00 53.09 670 GLY A CA 1
ATOM 5157 C C . GLY A 1 670 ? 66.854 20.547 -81.124 1.00 53.09 670 GLY A C 1
ATOM 5158 O O . GLY A 1 670 ? 67.411 21.547 -80.713 1.00 53.09 670 GLY A O 1
ATOM 5159 N N . ASP A 1 671 ? 67.311 19.871 -82.187 1.00 46.72 671 ASP A N 1
ATOM 5160 C CA . ASP A 1 671 ? 68.547 20.280 -82.902 1.00 46.72 671 ASP A CA 1
ATOM 5161 C C . ASP A 1 671 ? 68.631 19.852 -84.395 1.00 46.72 671 ASP A C 1
ATOM 5163 O O . ASP A 1 671 ? 69.624 20.143 -85.054 1.00 46.72 671 ASP A O 1
ATOM 5167 N N . GLU A 1 672 ? 67.606 19.211 -84.985 1.00 43.66 672 GLU A N 1
ATOM 5168 C CA . GLU A 1 672 ? 67.621 18.819 -86.413 1.00 43.66 672 GLU A CA 1
ATOM 5169 C C . GLU A 1 672 ? 66.534 19.520 -87.247 1.00 43.66 672 GLU A C 1
ATOM 5171 O O . GLU A 1 672 ? 65.397 19.051 -87.373 1.00 43.66 672 GLU A O 1
ATOM 5176 N N . ALA A 1 673 ? 66.926 20.634 -87.868 1.00 32.31 673 ALA A N 1
ATOM 5177 C CA . ALA A 1 673 ? 66.232 21.252 -88.994 1.00 32.31 673 ALA A CA 1
ATOM 5178 C C . ALA A 1 673 ? 67.262 21.832 -89.983 1.00 32.31 673 ALA A C 1
ATOM 5180 O O . ALA A 1 673 ? 67.818 22.907 -89.757 1.00 32.31 673 ALA A O 1
ATOM 5181 N N . GLU A 1 674 ? 67.519 21.123 -91.088 1.00 31.53 674 GLU A N 1
ATOM 5182 C CA . GLU A 1 674 ? 68.291 21.678 -92.208 1.00 31.53 674 GLU A CA 1
ATOM 5183 C C . GLU A 1 674 ? 67.583 22.907 -92.822 1.00 31.53 674 GLU A C 1
ATOM 5185 O O . GLU A 1 674 ? 66.349 22.991 -92.815 1.00 31.53 674 GLU A O 1
ATOM 5190 N N . PRO A 1 675 ? 68.335 23.873 -93.384 1.00 31.08 675 PRO A N 1
ATOM 5191 C CA . PRO A 1 675 ? 67.774 25.121 -93.894 1.00 31.08 675 PRO A CA 1
ATOM 5192 C C . PRO A 1 675 ? 67.023 24.910 -95.221 1.00 31.08 675 PRO A C 1
ATOM 5194 O O . PRO A 1 675 ? 67.592 25.045 -96.303 1.00 31.08 675 PRO A O 1
ATOM 5197 N N . GLY A 1 676 ? 65.717 24.625 -95.154 1.00 29.70 676 GLY A N 1
ATOM 5198 C CA . GLY A 1 676 ? 64.904 24.394 -96.350 1.00 29.70 676 GLY A CA 1
ATOM 5199 C C . GLY A 1 676 ? 63.393 24.570 -96.164 1.00 29.70 676 GLY A C 1
ATOM 5200 O O . GLY A 1 676 ? 62.704 23.680 -95.683 1.00 29.70 676 GLY A O 1
ATOM 5201 N N . SER A 1 677 ? 62.860 25.672 -96.701 1.00 27.78 677 SER A N 1
ATOM 5202 C CA . SER A 1 677 ? 61.431 25.947 -96.955 1.00 27.78 677 SER A CA 1
ATOM 5203 C C . SER A 1 677 ? 60.487 26.206 -95.758 1.00 27.78 677 SER A C 1
ATOM 5205 O O . SER A 1 677 ? 59.841 25.312 -95.222 1.00 27.78 677 SER A O 1
ATOM 5207 N N . ARG A 1 678 ? 60.189 27.491 -95.521 1.00 26.38 678 ARG A N 1
ATOM 5208 C CA . ARG A 1 678 ? 58.920 28.087 -95.992 1.00 26.38 678 ARG A CA 1
ATOM 5209 C C . ARG A 1 678 ? 58.971 29.614 -95.972 1.00 26.38 678 ARG A C 1
ATOM 5211 O O . ARG A 1 678 ? 59.711 30.210 -95.201 1.00 26.38 678 ARG A O 1
ATOM 5218 N N . ALA A 1 679 ? 58.208 30.226 -96.871 1.00 28.19 679 ALA A N 1
ATOM 5219 C CA . ALA A 1 679 ? 58.182 31.666 -97.083 1.00 28.19 679 ALA A CA 1
ATOM 5220 C C . ALA A 1 679 ? 56.923 32.314 -96.479 1.00 28.19 679 ALA A C 1
ATOM 5222 O O . ALA A 1 679 ? 55.850 31.723 -96.551 1.00 28.19 679 ALA A O 1
ATOM 5223 N N . LEU A 1 680 ? 57.101 33.553 -96.001 1.00 28.45 680 LEU A N 1
ATOM 5224 C CA . LEU A 1 680 ? 56.159 34.687 -96.032 1.00 28.45 680 LEU A CA 1
ATOM 5225 C C . LEU A 1 680 ? 54.762 34.536 -95.396 1.00 28.45 680 LEU A C 1
ATOM 5227 O O . LEU A 1 680 ? 53.864 33.974 -96.012 1.00 28.45 680 LEU A O 1
ATOM 5231 N N . SER A 1 681 ? 54.564 35.203 -94.246 1.00 31.78 681 SER A N 1
ATOM 5232 C CA . SER A 1 681 ? 53.727 36.425 -94.074 1.00 31.78 681 SER A CA 1
ATOM 5233 C C . SER A 1 681 ? 53.283 36.583 -92.606 1.00 31.78 681 SER A C 1
ATOM 5235 O O . SER A 1 681 ? 52.923 35.571 -92.012 1.00 31.78 681 SER A O 1
ATOM 5237 N N . ASP A 1 682 ? 53.149 37.754 -91.978 1.00 30.64 682 ASP A N 1
ATOM 5238 C CA . ASP A 1 682 ? 53.768 39.094 -92.093 1.00 30.64 682 ASP A CA 1
ATOM 5239 C C . ASP A 1 682 ? 53.414 39.863 -90.783 1.00 30.64 682 ASP A C 1
ATOM 5241 O O . ASP A 1 682 ? 52.510 39.431 -90.071 1.00 30.64 682 ASP A O 1
ATOM 5245 N N . GLU A 1 683 ? 54.087 40.985 -90.496 1.00 31.50 683 GLU A N 1
ATOM 5246 C CA . GLU A 1 683 ? 53.833 41.964 -89.409 1.00 31.50 683 GLU A CA 1
ATOM 5247 C C . GLU A 1 683 ? 53.978 41.474 -87.936 1.00 31.50 683 GLU A C 1
ATOM 5249 O O . GLU A 1 683 ? 53.323 40.543 -87.485 1.00 31.50 683 GLU A O 1
ATOM 5254 N N . GLY A 1 684 ? 54.776 42.096 -87.053 1.00 29.47 684 GLY A N 1
ATOM 5255 C CA . GLY A 1 684 ? 55.758 43.177 -87.215 1.00 29.47 684 GLY A CA 1
ATOM 5256 C C . GLY A 1 684 ? 56.261 43.720 -85.856 1.00 29.47 684 GLY A C 1
ATOM 5257 O O . GLY A 1 684 ? 55.575 43.584 -84.847 1.00 29.47 684 GLY A O 1
ATOM 5258 N N . GLY A 1 685 ? 57.429 44.387 -85.828 1.00 29.19 685 GLY A N 1
ATOM 5259 C CA . GLY A 1 685 ? 57.756 45.375 -84.775 1.00 29.19 685 GLY A CA 1
ATOM 5260 C C . GLY A 1 685 ? 58.941 45.133 -83.815 1.00 29.19 685 GLY A C 1
ATOM 5261 O O . GLY A 1 685 ? 58.736 44.800 -82.656 1.00 29.19 685 GLY A O 1
ATOM 5262 N N . GLY A 1 686 ? 60.150 45.543 -84.227 1.00 30.33 686 GLY A N 1
ATOM 5263 C CA . GLY A 1 686 ? 61.110 46.223 -83.326 1.00 30.33 686 GLY A CA 1
ATOM 5264 C C . GLY A 1 686 ? 62.207 45.374 -82.635 1.00 30.33 686 GLY A C 1
ATOM 5265 O O . GLY A 1 686 ? 61.932 44.260 -82.202 1.00 30.33 686 GLY A O 1
ATOM 5266 N N . PRO A 1 687 ? 63.463 45.871 -82.510 1.00 42.03 687 PRO A N 1
ATOM 5267 C CA . PRO A 1 687 ? 64.612 45.030 -82.153 1.00 42.03 687 PRO A CA 1
ATOM 5268 C C . PRO A 1 687 ? 65.102 45.172 -80.699 1.00 42.03 687 PRO A C 1
ATOM 5270 O O . PRO A 1 687 ? 65.136 46.266 -80.137 1.00 42.03 687 PRO A O 1
ATOM 5273 N N . GLY A 1 688 ? 65.614 44.071 -80.138 1.00 32.00 688 GLY A N 1
ATOM 5274 C CA . GLY A 1 688 ? 66.369 44.039 -78.881 1.00 32.00 688 GLY A CA 1
ATOM 5275 C C . GLY A 1 688 ? 67.550 43.071 -78.984 1.00 32.00 688 GLY A C 1
ATOM 5276 O O . GLY A 1 688 ? 67.362 41.881 -79.213 1.00 32.00 688 GLY A O 1
ATOM 5277 N N . SER A 1 689 ? 68.773 43.585 -78.861 1.00 34.12 689 SER A N 1
ATOM 5278 C CA . SER A 1 689 ? 70.015 42.826 -79.051 1.00 34.12 689 SER A CA 1
ATOM 5279 C C . SER A 1 689 ? 70.304 41.846 -77.910 1.00 34.12 689 SER A C 1
ATOM 5281 O O . SER A 1 689 ? 70.374 42.259 -76.752 1.00 34.12 689 SER A O 1
ATOM 5283 N N . GLY A 1 690 ? 70.602 40.592 -78.245 1.00 34.78 690 GLY A N 1
ATOM 5284 C CA . GLY A 1 690 ? 71.144 39.604 -77.315 1.00 34.78 690 GLY A CA 1
ATOM 5285 C C . GLY A 1 690 ? 71.719 38.416 -78.075 1.00 34.78 690 GLY A C 1
ATOM 5286 O O . GLY A 1 690 ? 70.963 37.635 -78.644 1.00 34.78 690 GLY A O 1
ATOM 5287 N N . ASP A 1 691 ? 73.046 38.311 -78.098 1.00 41.97 691 ASP A N 1
ATOM 5288 C CA . ASP A 1 691 ? 73.782 37.200 -78.702 1.00 41.97 691 ASP A CA 1
ATOM 5289 C C . ASP A 1 691 ? 73.357 35.871 -78.047 1.00 41.97 691 ASP A C 1
ATOM 5291 O O . ASP A 1 691 ? 73.566 35.661 -76.850 1.00 41.97 691 ASP A O 1
ATOM 5295 N N . ARG A 1 692 ? 72.679 35.012 -78.815 1.00 39.41 692 ARG A N 1
ATOM 5296 C CA . ARG A 1 692 ? 72.243 33.671 -78.407 1.00 39.41 692 ARG A CA 1
ATOM 5297 C C . ARG A 1 692 ? 72.542 32.706 -79.542 1.00 39.41 692 ARG A C 1
ATOM 5299 O O . ARG A 1 692 ? 71.968 32.810 -80.626 1.00 39.41 692 ARG A O 1
ATOM 5306 N N . THR A 1 693 ? 73.414 31.742 -79.282 1.00 41.97 693 THR A N 1
ATOM 5307 C CA . THR A 1 693 ? 73.688 30.640 -80.201 1.00 41.97 693 THR A CA 1
ATOM 5308 C C . THR A 1 693 ? 72.433 29.789 -80.410 1.00 41.97 693 THR A C 1
ATOM 5310 O O . THR A 1 693 ? 71.773 29.390 -79.451 1.00 41.97 693 THR A O 1
ATOM 5313 N N . LEU A 1 694 ? 72.125 29.490 -81.677 1.00 45.16 694 LEU A N 1
ATOM 5314 C CA . LEU A 1 694 ? 70.917 28.773 -82.120 1.00 45.16 694 LEU A CA 1
ATOM 5315 C C . LEU A 1 694 ? 70.543 27.492 -81.324 1.00 45.16 694 LEU A C 1
ATOM 5317 O O . LEU A 1 694 ? 69.342 27.286 -81.148 1.00 45.16 694 LEU A O 1
ATOM 5321 N N . PRO A 1 695 ? 71.478 26.670 -80.790 1.00 54.00 695 PRO A N 1
ATOM 5322 C CA . PRO A 1 695 ? 71.133 25.456 -80.035 1.00 54.00 695 PRO A CA 1
ATOM 5323 C C . PRO A 1 695 ? 70.404 25.668 -78.696 1.00 54.00 695 PRO A C 1
ATOM 5325 O O . PRO A 1 695 ? 69.725 24.758 -78.224 1.00 54.00 695 PRO A O 1
ATOM 5328 N N . ASP A 1 696 ? 70.520 26.832 -78.044 1.00 51.94 696 ASP A N 1
ATOM 5329 C CA . ASP A 1 696 ? 69.888 27.022 -76.724 1.00 51.94 696 ASP A CA 1
ATOM 5330 C C . ASP A 1 696 ? 68.397 27.384 -76.823 1.00 51.94 696 ASP A C 1
ATOM 5332 O O . ASP A 1 696 ? 67.603 26.969 -75.979 1.00 51.94 696 ASP A O 1
ATOM 5336 N N . ALA A 1 697 ? 67.976 28.059 -77.899 1.00 54.53 697 ALA A N 1
ATOM 5337 C CA . ALA A 1 697 ? 66.572 28.423 -78.115 1.00 54.53 697 ALA A CA 1
ATOM 5338 C C . ALA A 1 697 ? 65.657 27.195 -78.306 1.00 54.53 697 ALA A C 1
ATOM 5340 O O . ALA A 1 697 ? 64.519 27.178 -77.835 1.00 54.53 697 ALA A O 1
ATOM 5341 N N . TYR A 1 698 ? 66.154 26.140 -78.958 1.00 58.16 698 TYR A N 1
ATOM 5342 C CA . TYR A 1 698 ? 65.398 24.898 -79.138 1.00 58.16 698 TYR A CA 1
ATOM 5343 C C . TYR A 1 698 ? 65.318 24.048 -77.858 1.00 58.16 698 TYR A C 1
ATOM 5345 O O . TYR A 1 698 ? 64.341 23.321 -77.666 1.00 58.16 698 TYR A O 1
ATOM 5353 N N . ARG A 1 699 ? 66.295 24.161 -76.944 1.00 60.03 699 ARG A N 1
ATOM 5354 C CA . ARG A 1 699 ? 66.223 23.527 -75.614 1.00 60.03 699 ARG A CA 1
ATOM 5355 C C . ARG A 1 699 ? 65.149 24.179 -74.752 1.00 60.03 699 ARG A C 1
ATOM 5357 O O . ARG A 1 699 ? 64.308 23.458 -74.221 1.00 60.03 699 ARG A O 1
ATOM 5364 N N . GLU A 1 700 ? 65.122 25.515 -74.697 1.00 62.12 700 GLU A N 1
ATOM 5365 C CA . GLU A 1 700 ? 64.062 26.272 -74.010 1.00 62.12 700 GLU A CA 1
ATOM 5366 C C . GLU A 1 700 ? 62.667 25.876 -74.548 1.00 62.12 700 GLU A C 1
ATOM 5368 O O . GLU A 1 700 ? 61.744 25.650 -73.765 1.00 62.12 700 GLU A O 1
ATOM 5373 N N . ALA A 1 701 ? 62.518 25.689 -75.867 1.00 63.78 701 ALA A N 1
ATOM 5374 C CA . ALA A 1 701 ? 61.260 25.250 -76.481 1.00 63.78 701 ALA A CA 1
ATOM 5375 C C . ALA A 1 701 ? 60.842 23.812 -76.097 1.00 63.78 701 ALA A C 1
ATOM 5377 O O . ALA A 1 701 ? 59.670 23.572 -75.791 1.00 63.78 701 ALA A O 1
ATOM 5378 N N . ALA A 1 702 ? 61.777 22.856 -76.076 1.00 65.25 702 ALA A N 1
ATOM 5379 C CA . ALA A 1 702 ? 61.493 21.471 -75.685 1.00 65.25 702 ALA A CA 1
ATOM 5380 C C . ALA A 1 702 ? 61.179 21.337 -74.180 1.00 65.25 702 ALA A C 1
ATOM 5382 O O . ALA A 1 702 ? 60.327 20.535 -73.785 1.00 65.25 702 ALA A O 1
ATOM 5383 N N . GLU A 1 703 ? 61.831 22.133 -73.328 1.00 68.56 703 GLU A N 1
ATOM 5384 C CA . GLU A 1 703 ? 61.530 22.206 -71.893 1.00 68.56 703 GLU A CA 1
ATOM 5385 C C . GLU A 1 703 ? 60.163 22.852 -71.631 1.00 68.56 703 GLU A C 1
ATOM 5387 O O . GLU A 1 703 ? 59.370 22.298 -70.863 1.00 68.56 703 GLU A O 1
ATOM 5392 N N . ALA A 1 704 ? 59.824 23.932 -72.344 1.00 71.25 704 ALA A N 1
ATOM 5393 C CA . ALA A 1 704 ? 58.493 24.536 -72.297 1.00 71.25 704 ALA A CA 1
ATOM 5394 C C . ALA A 1 704 ? 57.396 23.539 -72.717 1.00 71.25 704 ALA A C 1
ATOM 5396 O O . ALA A 1 704 ? 56.414 23.370 -71.994 1.00 71.25 704 ALA A O 1
ATOM 5397 N N . ALA A 1 705 ? 57.587 22.797 -73.816 1.00 69.69 705 ALA A N 1
ATOM 5398 C CA . ALA A 1 705 ? 56.632 21.781 -74.269 1.00 69.69 705 ALA A CA 1
ATOM 5399 C C . ALA A 1 705 ? 56.384 20.681 -73.216 1.00 69.69 705 ALA A C 1
ATOM 5401 O O . ALA A 1 705 ? 55.246 20.247 -73.015 1.00 69.69 705 ALA A O 1
ATOM 5402 N N . ARG A 1 706 ? 57.428 20.255 -72.491 1.00 73.56 706 ARG A N 1
ATOM 5403 C CA . ARG A 1 706 ? 57.305 19.299 -71.375 1.00 73.56 706 ARG A CA 1
ATOM 5404 C C . ARG A 1 706 ? 56.551 19.881 -70.188 1.00 73.56 706 ARG A C 1
ATOM 5406 O O . ARG A 1 706 ? 55.753 19.166 -69.582 1.00 73.56 706 ARG A O 1
ATOM 5413 N N . GLN A 1 707 ? 56.797 21.147 -69.853 1.00 78.12 707 GLN A N 1
ATOM 5414 C CA . GLN A 1 707 ? 56.079 21.825 -68.780 1.00 78.12 707 GLN A CA 1
ATOM 5415 C C . GLN A 1 707 ? 54.587 21.951 -69.120 1.00 78.12 707 GLN A C 1
ATOM 5417 O O . GLN A 1 707 ? 53.757 21.524 -68.321 1.00 78.12 707 GLN A O 1
ATOM 5422 N N . THR A 1 708 ? 54.241 22.398 -70.331 1.00 78.31 708 THR A N 1
ATOM 5423 C CA . THR A 1 708 ? 52.845 22.485 -70.790 1.00 78.31 708 THR A CA 1
ATOM 5424 C C . THR A 1 708 ? 52.148 21.120 -70.808 1.00 78.31 708 THR A C 1
ATOM 5426 O O . THR A 1 708 ? 50.989 21.020 -70.409 1.00 78.31 708 THR A O 1
ATOM 5429 N N . LEU A 1 709 ? 52.832 20.041 -71.218 1.00 78.44 709 LEU A N 1
ATOM 5430 C CA . LEU A 1 709 ? 52.250 18.692 -71.169 1.00 78.44 709 LEU A CA 1
ATOM 5431 C C . LEU A 1 709 ? 52.008 18.229 -69.724 1.00 78.44 709 LEU A C 1
ATOM 5433 O O . LEU A 1 709 ? 50.983 17.612 -69.442 1.00 78.44 709 LEU A O 1
ATOM 5437 N N . ARG A 1 710 ? 52.930 18.537 -68.806 1.00 81.19 710 ARG A N 1
ATOM 5438 C CA . ARG A 1 710 ? 52.800 18.204 -67.383 1.00 81.19 710 ARG A CA 1
ATOM 5439 C C . ARG A 1 710 ? 51.640 18.946 -66.723 1.00 81.19 710 ARG A C 1
ATOM 5441 O O . ARG A 1 710 ? 50.886 18.328 -65.976 1.00 81.19 710 ARG A O 1
ATOM 5448 N N . GLU A 1 711 ? 51.498 20.237 -67.006 1.00 80.50 711 GLU A N 1
ATOM 5449 C CA . GLU A 1 711 ? 50.381 21.066 -66.540 1.00 80.50 711 GLU A CA 1
ATOM 5450 C C . GLU A 1 711 ? 49.049 20.501 -67.062 1.00 80.50 711 GLU A C 1
ATOM 5452 O O . GLU A 1 711 ? 48.179 20.169 -66.261 1.00 80.50 711 GLU A O 1
ATOM 5457 N N . ALA A 1 712 ? 48.945 20.205 -68.364 1.00 79.94 712 ALA A N 1
ATOM 5458 C CA . ALA A 1 712 ? 47.748 19.593 -68.949 1.00 79.94 712 ALA A CA 1
ATOM 5459 C C . ALA A 1 712 ? 47.390 18.212 -68.352 1.00 79.94 712 ALA A C 1
ATOM 5461 O O . ALA A 1 712 ? 46.212 17.899 -68.180 1.00 79.94 712 ALA A O 1
ATOM 5462 N N . VAL A 1 713 ? 48.383 17.376 -68.016 1.00 80.88 713 VAL A N 1
ATOM 5463 C CA . VAL A 1 713 ? 48.153 16.089 -67.327 1.00 80.88 713 VAL A CA 1
ATOM 5464 C C . VAL A 1 713 ? 47.687 16.301 -65.886 1.00 80.88 713 VAL A C 1
ATOM 5466 O O . VAL A 1 713 ? 46.805 15.582 -65.421 1.00 80.88 713 VAL A O 1
ATOM 5469 N N . HIS A 1 714 ? 48.257 17.274 -65.172 1.00 80.69 714 HIS A N 1
ATOM 5470 C CA . HIS A 1 714 ? 47.837 17.617 -63.813 1.00 80.69 714 HIS A CA 1
ATOM 5471 C C . HIS A 1 714 ? 46.398 18.162 -63.781 1.00 80.69 714 HIS A C 1
ATOM 5473 O O . HIS A 1 714 ? 45.628 17.765 -62.906 1.00 80.69 714 HIS A O 1
ATOM 5479 N N . ASP A 1 715 ? 46.017 19.001 -64.746 1.00 78.88 715 ASP A N 1
ATOM 5480 C CA . ASP A 1 715 ? 44.662 19.550 -64.866 1.00 78.88 715 ASP A CA 1
ATOM 5481 C C . ASP A 1 715 ? 43.631 18.459 -65.198 1.00 78.88 715 ASP A C 1
ATOM 5483 O O . ASP A 1 715 ? 42.564 18.400 -64.583 1.00 78.88 715 ASP A O 1
ATOM 5487 N N . GLU A 1 716 ? 43.956 17.533 -66.108 1.00 78.00 716 GLU A N 1
ATOM 5488 C CA . GLU A 1 716 ? 43.075 16.400 -66.421 1.00 78.00 716 GLU A CA 1
ATOM 5489 C C . GLU A 1 716 ? 42.961 15.419 -65.241 1.00 78.00 716 GLU A C 1
ATOM 5491 O O . GLU A 1 716 ? 41.861 14.956 -64.932 1.00 78.00 716 GLU A O 1
ATOM 5496 N N . LEU A 1 717 ? 44.053 15.158 -64.509 1.00 79.50 717 LEU A N 1
ATOM 5497 C CA . LEU A 1 717 ? 44.004 14.392 -63.258 1.00 79.50 717 LEU A CA 1
ATOM 5498 C C . LEU A 1 717 ? 43.127 15.086 -62.206 1.00 79.50 717 LEU A C 1
ATOM 5500 O O . LEU A 1 717 ? 42.327 14.413 -61.562 1.00 79.50 717 LEU A O 1
ATOM 5504 N N . ALA A 1 718 ? 43.214 16.412 -62.056 1.00 76.25 718 ALA A N 1
ATOM 5505 C CA . ALA A 1 718 ? 42.360 17.172 -61.142 1.00 76.25 718 ALA A CA 1
ATOM 5506 C C . ALA A 1 718 ? 40.875 17.125 -61.553 1.00 76.25 718 ALA A C 1
ATOM 5508 O O . ALA A 1 718 ? 39.996 17.026 -60.691 1.00 76.25 718 ALA A O 1
ATOM 5509 N N . ARG A 1 719 ? 40.588 17.132 -62.862 1.00 80.88 719 ARG A N 1
ATOM 5510 C CA . ARG A 1 719 ? 39.235 16.981 -63.421 1.00 80.88 719 ARG A CA 1
ATOM 5511 C C . ARG A 1 719 ? 38.649 15.593 -63.145 1.00 80.88 719 ARG A C 1
ATOM 5513 O O . ARG A 1 719 ? 37.488 15.493 -62.740 1.00 80.88 719 ARG A O 1
ATOM 5520 N N . LEU A 1 720 ? 39.444 14.536 -63.324 1.00 79.69 720 LEU A N 1
ATOM 5521 C CA . LEU A 1 720 ? 39.050 13.155 -63.025 1.00 79.69 720 LEU A CA 1
ATOM 5522 C C . LEU A 1 720 ? 38.864 12.935 -61.513 1.00 79.69 720 LEU A C 1
ATOM 5524 O O . LEU A 1 720 ? 37.811 12.446 -61.107 1.00 79.69 720 LEU A O 1
ATOM 5528 N N . ASP A 1 721 ? 39.801 13.404 -60.680 1.00 77.81 721 ASP A N 1
ATOM 5529 C CA . ASP A 1 721 ? 39.686 13.411 -59.211 1.00 77.81 721 ASP A CA 1
ATOM 5530 C C . ASP A 1 721 ? 38.391 14.113 -58.749 1.00 77.81 721 ASP A C 1
ATOM 5532 O O . ASP A 1 721 ? 37.704 13.631 -57.847 1.00 77.81 721 ASP A O 1
ATOM 5536 N N . GLY A 1 722 ? 38.038 15.251 -59.359 1.00 76.50 722 GLY A N 1
ATOM 5537 C CA . GLY A 1 722 ? 36.793 15.972 -59.077 1.00 76.50 722 GLY A CA 1
ATOM 5538 C C . GLY A 1 722 ? 35.550 15.143 -59.415 1.00 76.50 722 GLY A C 1
ATOM 5539 O O . GLY A 1 722 ? 34.662 14.980 -58.575 1.00 76.50 722 GLY A O 1
ATOM 5540 N N . ALA A 1 723 ? 35.513 14.550 -60.611 1.00 77.62 723 ALA A N 1
ATOM 5541 C CA . ALA A 1 723 ? 34.405 13.708 -61.057 1.00 77.62 723 ALA A CA 1
ATOM 5542 C C . ALA A 1 723 ? 34.242 12.427 -60.212 1.00 77.62 723 ALA A C 1
ATOM 5544 O O . ALA A 1 723 ? 33.115 12.022 -59.917 1.00 77.62 723 ALA A O 1
ATOM 5545 N N . GLU A 1 724 ? 35.340 11.795 -59.788 1.00 78.56 724 GLU A N 1
ATOM 5546 C CA . GLU A 1 724 ? 35.320 10.639 -58.883 1.00 78.56 724 GLU A CA 1
ATOM 5547 C C . GLU A 1 724 ? 34.792 11.009 -57.489 1.00 78.56 724 GLU A C 1
ATOM 5549 O O . GLU A 1 724 ? 33.928 10.307 -56.954 1.00 78.56 724 GLU A O 1
ATOM 5554 N N . ARG A 1 725 ? 35.240 12.140 -56.923 1.00 79.38 725 ARG A N 1
ATOM 5555 C CA . ARG A 1 725 ? 34.747 12.654 -55.631 1.00 79.38 725 ARG A CA 1
ATOM 5556 C C . ARG A 1 725 ? 33.256 12.989 -55.682 1.00 79.38 725 ARG A C 1
ATOM 5558 O O . ARG A 1 725 ? 32.520 12.648 -54.761 1.00 79.38 725 ARG A O 1
ATOM 5565 N N . GLU A 1 726 ? 32.771 13.600 -56.760 1.00 77.12 726 GLU A N 1
ATOM 5566 C CA . GLU A 1 726 ? 31.334 13.859 -56.918 1.00 77.12 726 GLU A CA 1
ATOM 5567 C C . GLU A 1 726 ? 30.510 12.569 -57.045 1.00 77.12 726 GLU A C 1
ATOM 5569 O O . GLU A 1 726 ? 29.422 12.473 -56.468 1.00 77.12 726 GLU A O 1
ATOM 5574 N N . ARG A 1 727 ? 31.018 11.555 -57.762 1.00 78.94 727 ARG A N 1
ATOM 5575 C CA . ARG A 1 727 ? 30.374 10.234 -57.851 1.00 78.94 727 ARG A CA 1
ATOM 5576 C C . ARG A 1 727 ? 30.319 9.544 -56.487 1.00 78.94 727 ARG A C 1
ATOM 5578 O O . ARG A 1 727 ? 29.271 9.001 -56.140 1.00 78.94 727 ARG A O 1
ATOM 5585 N N . SER A 1 728 ? 31.398 9.582 -55.703 1.00 81.19 728 SER A N 1
ATOM 5586 C CA . SER A 1 728 ? 31.430 8.957 -54.375 1.00 81.19 728 SER A CA 1
ATOM 5587 C C . SER A 1 728 ? 30.490 9.657 -53.388 1.00 81.19 728 SER A C 1
ATOM 5589 O O . SER A 1 728 ? 29.679 8.980 -52.757 1.00 81.19 728 SER A O 1
ATOM 5591 N N . LEU A 1 729 ? 30.488 10.995 -53.342 1.00 81.06 729 LEU A N 1
ATOM 5592 C CA . LEU A 1 729 ? 29.559 11.783 -52.520 1.00 81.06 729 LEU A CA 1
ATOM 5593 C C . LEU A 1 729 ? 28.094 11.553 -52.913 1.00 81.06 729 LEU A C 1
ATOM 5595 O O . LEU A 1 729 ? 27.225 11.465 -52.044 1.00 81.06 729 LEU A O 1
ATOM 5599 N N . ARG A 1 730 ? 27.797 11.417 -54.212 1.00 80.06 730 ARG A N 1
ATOM 5600 C CA . ARG A 1 730 ? 26.452 11.074 -54.694 1.00 80.06 730 ARG A CA 1
ATOM 5601 C C . ARG A 1 730 ? 26.018 9.687 -54.216 1.00 80.06 730 ARG A C 1
ATOM 5603 O O . ARG A 1 730 ? 24.939 9.566 -53.643 1.00 80.06 730 ARG A O 1
ATOM 5610 N N . LEU A 1 731 ? 26.860 8.670 -54.399 1.00 83.62 731 LEU A N 1
ATOM 5611 C CA . LEU A 1 731 ? 26.575 7.301 -53.956 1.00 83.62 731 LEU A CA 1
ATOM 5612 C C . LEU A 1 731 ? 26.443 7.202 -52.428 1.00 83.62 731 LEU A C 1
ATOM 5614 O O . LEU A 1 731 ? 25.609 6.448 -51.933 1.00 83.62 731 LEU A O 1
ATOM 5618 N N . GLU A 1 732 ? 27.224 7.971 -51.667 1.00 83.94 732 GLU A N 1
ATOM 5619 C CA . GLU A 1 732 ? 27.102 8.039 -50.209 1.00 83.94 732 GLU A CA 1
ATOM 5620 C C . GLU A 1 732 ? 25.782 8.697 -49.777 1.00 83.94 732 GLU A C 1
ATOM 5622 O O . GLU A 1 732 ? 25.097 8.175 -48.897 1.00 83.94 732 GLU A O 1
ATOM 5627 N N . ARG A 1 733 ? 25.370 9.794 -50.427 1.00 80.69 733 ARG A N 1
ATOM 5628 C CA . ARG A 1 733 ? 24.066 10.441 -50.190 1.00 80.69 733 ARG A CA 1
ATOM 5629 C C . ARG A 1 733 ? 22.897 9.513 -50.529 1.00 80.69 733 ARG A C 1
ATOM 5631 O O . ARG A 1 733 ? 21.974 9.393 -49.729 1.00 80.69 733 ARG A O 1
ATOM 5638 N N . GLU A 1 734 ? 22.947 8.829 -51.673 1.00 83.50 734 GLU A N 1
ATOM 5639 C CA . GLU A 1 734 ? 21.931 7.849 -52.090 1.00 83.50 734 GLU A CA 1
ATOM 5640 C C . GLU A 1 734 ? 21.835 6.676 -51.091 1.00 83.50 734 GLU A C 1
ATOM 5642 O O . GLU A 1 734 ? 20.729 6.275 -50.724 1.00 83.50 734 GLU A O 1
ATOM 5647 N N . ARG A 1 735 ? 22.968 6.192 -50.554 1.00 86.50 735 ARG A N 1
ATOM 5648 C CA . ARG A 1 735 ? 22.992 5.197 -49.462 1.00 86.50 735 ARG A CA 1
ATOM 5649 C C . ARG A 1 735 ? 22.372 5.724 -48.169 1.00 86.50 735 ARG A C 1
ATOM 5651 O O . ARG A 1 735 ? 21.475 5.073 -47.646 1.00 86.50 735 ARG A O 1
ATOM 5658 N N . ARG A 1 736 ? 22.778 6.907 -47.689 1.00 85.12 736 ARG A N 1
ATOM 5659 C CA . ARG A 1 736 ? 22.232 7.510 -46.455 1.00 85.12 736 ARG A CA 1
ATOM 5660 C C . ARG A 1 736 ? 20.722 7.766 -46.549 1.00 85.12 736 ARG A C 1
ATOM 5662 O O . ARG A 1 736 ? 20.009 7.569 -45.569 1.00 85.12 736 ARG A O 1
ATOM 5669 N N . LEU A 1 737 ? 20.220 8.165 -47.722 1.00 85.56 737 LEU A N 1
ATOM 5670 C CA . LEU A 1 737 ? 18.780 8.303 -47.971 1.00 85.56 737 LEU A CA 1
ATOM 5671 C C . LEU A 1 737 ? 18.060 6.945 -47.915 1.00 85.56 737 LEU A C 1
ATOM 5673 O O . LEU A 1 737 ? 17.039 6.839 -47.240 1.00 85.56 737 LEU A O 1
ATOM 5677 N N . ALA A 1 738 ? 18.604 5.903 -48.553 1.00 86.12 738 ALA A N 1
ATOM 5678 C CA . ALA A 1 738 ? 18.025 4.557 -48.523 1.00 86.12 738 ALA A CA 1
ATOM 5679 C C . ALA A 1 738 ? 18.081 3.900 -47.125 1.00 86.12 738 ALA A C 1
ATOM 5681 O O . ALA A 1 738 ? 17.176 3.155 -46.749 1.00 86.12 738 ALA A O 1
ATOM 5682 N N . GLU A 1 739 ? 19.123 4.175 -46.339 1.00 87.88 739 GLU A N 1
ATOM 5683 C CA . GLU A 1 739 ? 19.240 3.750 -44.939 1.00 87.88 739 GLU A CA 1
ATOM 5684 C C . GLU A 1 739 ? 18.186 4.444 -44.064 1.00 87.88 739 GLU A C 1
ATOM 5686 O O . GLU A 1 739 ? 17.424 3.762 -43.376 1.00 87.88 739 GLU A O 1
ATOM 5691 N N . GLY A 1 740 ? 18.054 5.772 -44.172 1.00 87.62 740 GLY A N 1
ATOM 5692 C CA . GLY A 1 740 ? 17.035 6.539 -43.447 1.00 87.62 740 GLY A CA 1
ATOM 5693 C C . GLY A 1 740 ? 15.593 6.198 -43.847 1.00 87.62 740 GLY A C 1
ATOM 5694 O O . GLY A 1 740 ? 14.692 6.259 -43.012 1.00 87.62 740 GLY A O 1
ATOM 5695 N N . GLU A 1 741 ? 15.344 5.788 -45.095 1.00 87.81 741 GLU A N 1
ATOM 5696 C CA . GLU A 1 741 ? 14.031 5.275 -45.515 1.00 87.81 741 GLU A CA 1
ATOM 5697 C C . GLU A 1 741 ? 13.692 3.935 -44.855 1.00 87.81 741 GLU A C 1
ATOM 5699 O O . GLU A 1 741 ? 12.578 3.777 -44.353 1.00 87.81 741 GLU A O 1
ATOM 5704 N N . ARG A 1 742 ? 14.651 3.002 -44.771 1.00 90.19 742 ARG A N 1
ATOM 5705 C CA . ARG A 1 742 ? 14.466 1.717 -44.071 1.00 90.19 742 ARG A CA 1
ATOM 5706 C C . ARG A 1 742 ? 14.230 1.910 -42.574 1.00 90.19 742 ARG A C 1
ATOM 5708 O O . ARG A 1 742 ? 13.363 1.248 -42.008 1.00 90.19 742 ARG A O 1
ATOM 5715 N N . GLU A 1 743 ? 14.969 2.824 -41.945 1.00 91.19 743 GLU A N 1
ATOM 5716 C CA . GLU A 1 743 ? 14.775 3.197 -40.539 1.00 91.19 743 GLU A CA 1
ATOM 5717 C C . GLU A 1 743 ? 13.379 3.806 -40.320 1.00 91.19 743 GLU A C 1
ATOM 5719 O O . GLU A 1 743 ? 12.645 3.381 -39.427 1.00 91.19 743 GLU A O 1
ATOM 5724 N N . ARG A 1 744 ? 12.943 4.715 -41.204 1.00 91.50 744 ARG A N 1
ATOM 5725 C CA . ARG A 1 744 ? 11.592 5.293 -41.153 1.00 91.50 744 ARG A CA 1
ATOM 5726 C C . ARG A 1 744 ? 10.500 4.233 -41.321 1.00 91.50 744 ARG A C 1
ATOM 5728 O O . ARG A 1 744 ? 9.537 4.240 -40.565 1.00 91.50 744 ARG A O 1
ATOM 5735 N N . GLU A 1 745 ? 10.634 3.306 -42.270 1.00 91.94 745 GLU A N 1
ATOM 5736 C CA . GLU A 1 745 ? 9.677 2.203 -42.456 1.00 91.94 745 GLU A CA 1
ATOM 5737 C C . GLU A 1 745 ? 9.621 1.240 -41.263 1.00 91.94 745 GLU A C 1
ATOM 5739 O O . GLU A 1 745 ? 8.587 0.607 -41.029 1.00 91.94 745 GLU A O 1
ATOM 5744 N N . HIS A 1 746 ? 10.725 1.078 -40.534 1.00 93.19 746 HIS A N 1
ATOM 5745 C CA . HIS A 1 746 ? 10.766 0.293 -39.305 1.00 93.19 746 HIS A CA 1
ATOM 5746 C C . HIS A 1 746 ? 10.007 1.010 -38.182 1.00 93.19 746 HIS A C 1
ATOM 5748 O O . HIS A 1 746 ? 9.081 0.424 -37.620 1.00 93.19 746 HIS A O 1
ATOM 5754 N N . LEU A 1 747 ? 10.311 2.287 -37.937 1.00 92.81 747 LEU A N 1
ATOM 5755 C CA . LEU A 1 747 ? 9.637 3.107 -36.925 1.00 92.81 747 LEU A CA 1
ATOM 5756 C C . LEU A 1 747 ? 8.149 3.336 -37.245 1.00 92.81 747 LEU A C 1
ATOM 5758 O O . LEU A 1 747 ? 7.319 3.370 -36.342 1.00 92.81 747 LEU A O 1
ATOM 5762 N N . GLU A 1 748 ? 7.759 3.433 -38.522 1.00 92.50 748 GLU A N 1
ATOM 5763 C CA . GLU A 1 748 ? 6.345 3.487 -38.922 1.00 92.50 748 GLU A CA 1
ATOM 5764 C C . GLU A 1 748 ? 5.592 2.188 -38.597 1.00 92.50 748 GLU A C 1
ATOM 5766 O O . GLU A 1 748 ? 4.408 2.245 -38.254 1.00 92.50 748 GLU A O 1
ATOM 5771 N N . ARG A 1 749 ? 6.252 1.025 -38.691 1.00 93.62 749 ARG A N 1
ATOM 5772 C CA . ARG A 1 749 ? 5.676 -0.267 -38.282 1.00 93.62 749 ARG A CA 1
ATOM 5773 C C . ARG A 1 749 ? 5.544 -0.358 -36.764 1.00 93.62 749 ARG A C 1
ATOM 5775 O O . ARG A 1 749 ? 4.479 -0.737 -36.286 1.00 93.62 749 ARG A O 1
ATOM 5782 N N . GLU A 1 750 ? 6.567 0.057 -36.020 1.00 93.62 750 GLU A N 1
ATOM 5783 C CA . GLU A 1 750 ? 6.517 0.107 -34.553 1.00 93.62 750 GLU A CA 1
ATOM 5784 C C . GLU A 1 750 ? 5.437 1.073 -34.055 1.00 93.62 750 GLU A C 1
ATOM 5786 O O . GLU A 1 750 ? 4.632 0.700 -33.206 1.00 93.62 750 GLU A O 1
ATOM 5791 N N . ARG A 1 751 ? 5.314 2.265 -34.656 1.00 94.75 751 ARG A N 1
ATOM 5792 C CA . ARG A 1 751 ? 4.258 3.234 -34.318 1.00 94.75 751 ARG A CA 1
ATOM 5793 C C . ARG A 1 751 ? 2.854 2.670 -34.555 1.00 94.75 751 ARG A C 1
ATOM 5795 O O . ARG A 1 751 ? 1.952 2.941 -33.767 1.00 94.75 751 ARG A O 1
ATOM 5802 N N . ARG A 1 752 ? 2.641 1.902 -35.634 1.00 93.69 752 ARG A N 1
ATOM 5803 C CA . ARG A 1 752 ? 1.349 1.235 -35.894 1.00 93.69 752 ARG A CA 1
ATOM 5804 C C . ARG A 1 752 ? 1.053 0.170 -34.837 1.00 93.69 752 ARG A C 1
ATOM 5806 O O . ARG A 1 752 ? -0.028 0.199 -34.265 1.00 93.69 752 ARG A O 1
ATOM 5813 N N . ALA A 1 753 ? 2.023 -0.687 -34.515 1.00 92.19 753 ALA A N 1
ATOM 5814 C CA . ALA A 1 753 ? 1.866 -1.703 -33.473 1.00 92.19 753 ALA A CA 1
ATOM 5815 C C . ALA A 1 753 ? 1.605 -1.086 -32.081 1.00 92.19 753 ALA A C 1
ATOM 5817 O O . ALA A 1 753 ? 0.731 -1.551 -31.351 1.00 92.19 753 ALA A O 1
ATOM 5818 N N . ALA A 1 754 ? 2.304 0.001 -31.732 1.00 92.00 754 ALA A N 1
ATOM 5819 C CA . ALA A 1 754 ? 2.083 0.740 -30.489 1.00 92.00 754 ALA A CA 1
ATOM 5820 C C . ALA A 1 754 ? 0.680 1.377 -30.428 1.00 92.00 754 ALA A C 1
ATOM 5822 O O . ALA A 1 754 ? 0.042 1.345 -29.376 1.00 92.00 754 ALA A O 1
ATOM 5823 N N . ALA A 1 755 ? 0.170 1.900 -31.550 1.00 93.31 755 ALA A N 1
ATOM 5824 C CA . ALA A 1 755 ? -1.192 2.427 -31.642 1.00 93.31 755 ALA A CA 1
ATOM 5825 C C . ALA A 1 755 ? -2.265 1.331 -31.518 1.00 93.31 755 ALA A C 1
ATOM 5827 O O . ALA A 1 755 ? -3.228 1.503 -30.775 1.00 93.31 755 ALA A O 1
ATOM 5828 N N . GLU A 1 756 ? -2.080 0.183 -32.175 1.00 94.12 756 GLU A N 1
ATOM 5829 C CA . GLU A 1 756 ? -2.996 -0.961 -32.073 1.00 94.12 756 GLU A CA 1
ATOM 5830 C C . GLU A 1 756 ? -3.080 -1.508 -30.636 1.00 94.12 756 GLU A C 1
ATOM 5832 O O . GLU A 1 756 ? -4.177 -1.793 -30.143 1.00 94.12 756 GLU A O 1
ATOM 5837 N N . GLU A 1 757 ? -1.946 -1.600 -29.932 1.00 92.00 757 GLU A N 1
ATOM 5838 C CA . GLU A 1 757 ? -1.910 -2.035 -28.531 1.00 92.00 757 GLU A CA 1
ATOM 5839 C C . GLU A 1 757 ? -2.450 -0.952 -27.574 1.00 92.00 757 GLU A C 1
ATOM 5841 O O . GLU A 1 757 ? -3.130 -1.283 -26.602 1.00 92.00 757 GLU A O 1
ATOM 5846 N N . LEU A 1 758 ? -2.261 0.342 -27.867 1.00 93.06 758 LEU A N 1
ATOM 5847 C CA . LEU A 1 758 ? -2.918 1.430 -27.131 1.00 93.06 758 LEU A CA 1
ATOM 5848 C C . LEU A 1 758 ? -4.448 1.364 -27.274 1.00 93.06 758 LEU A C 1
ATOM 5850 O O . LEU A 1 758 ? -5.163 1.427 -26.274 1.00 93.06 758 LEU A O 1
ATOM 5854 N N . ASP A 1 759 ? -4.971 1.162 -28.484 1.00 92.62 759 ASP A N 1
ATOM 5855 C CA . ASP A 1 759 ? -6.412 1.004 -28.723 1.00 92.62 759 ASP A CA 1
ATOM 5856 C C . ASP A 1 759 ? -6.972 -0.295 -28.123 1.00 92.62 759 ASP A C 1
ATOM 5858 O O . ASP A 1 759 ? -8.156 -0.386 -27.779 1.00 92.62 759 ASP A O 1
ATOM 5862 N N . ARG A 1 760 ? -6.141 -1.330 -27.969 1.00 93.50 760 ARG A N 1
ATOM 5863 C CA . ARG A 1 760 ? -6.487 -2.538 -27.210 1.00 93.50 760 ARG A CA 1
ATOM 5864 C C . ARG A 1 760 ? -6.586 -2.244 -25.711 1.00 93.50 760 ARG A C 1
ATOM 5866 O O . ARG A 1 760 ? -7.598 -2.600 -25.110 1.00 93.50 760 ARG A O 1
ATOM 5873 N N . LEU A 1 761 ? -5.602 -1.557 -25.126 1.00 92.62 761 LEU A N 1
ATOM 5874 C CA . LEU A 1 761 ? -5.618 -1.145 -23.716 1.00 92.62 761 LEU A CA 1
ATOM 5875 C C . LEU A 1 761 ? -6.791 -0.199 -23.415 1.00 92.62 761 LEU A C 1
ATOM 5877 O O . LEU A 1 761 ? -7.463 -0.360 -22.400 1.00 92.62 761 LEU A O 1
ATOM 5881 N N . ARG A 1 762 ? -7.114 0.734 -24.321 1.00 91.88 762 ARG A N 1
ATOM 5882 C CA . ARG A 1 762 ? -8.288 1.619 -24.204 1.00 91.88 762 ARG A CA 1
ATOM 5883 C C . ARG A 1 762 ? -9.607 0.843 -24.243 1.00 91.88 762 ARG A C 1
ATOM 5885 O O . ARG A 1 762 ? -10.514 1.148 -23.473 1.00 91.88 762 ARG A O 1
ATOM 5892 N N . ARG A 1 763 ? -9.715 -0.202 -25.072 1.00 91.88 763 ARG A N 1
ATOM 5893 C CA . ARG A 1 763 ? -10.879 -1.110 -25.063 1.00 91.88 763 ARG A CA 1
ATOM 5894 C C . ARG A 1 763 ? -10.957 -1.952 -23.787 1.00 91.88 763 ARG A C 1
ATOM 5896 O O . ARG A 1 763 ? -12.053 -2.142 -23.274 1.00 91.88 763 ARG A O 1
ATOM 5903 N N . GLN A 1 764 ? -9.826 -2.406 -23.246 1.00 90.69 764 GLN A N 1
ATOM 5904 C CA . GLN A 1 764 ? -9.779 -3.089 -21.946 1.00 90.69 764 GLN A CA 1
ATOM 5905 C C . GLN A 1 764 ? -10.192 -2.159 -20.796 1.00 90.69 764 GLN A C 1
ATOM 5907 O O . GLN A 1 764 ? -10.958 -2.577 -19.935 1.00 90.69 764 GLN A O 1
ATOM 5912 N N . TRP A 1 765 ? -9.767 -0.892 -20.819 1.00 90.56 765 TRP A N 1
ATOM 5913 C CA . TRP A 1 765 ? -10.200 0.138 -19.869 1.00 90.56 765 TRP A CA 1
ATOM 5914 C C . TRP A 1 765 ? -11.719 0.345 -19.899 1.00 90.56 765 TRP A C 1
ATOM 5916 O O . TRP A 1 765 ? -12.373 0.273 -18.863 1.00 90.56 765 TRP A O 1
ATOM 5926 N N . GLN A 1 766 ? -12.294 0.513 -21.093 1.00 90.00 766 GLN A N 1
ATOM 5927 C CA . GLN A 1 766 ? -13.742 0.657 -21.277 1.00 90.00 766 GLN A CA 1
ATOM 5928 C C . GLN A 1 766 ? -14.526 -0.583 -20.819 1.00 90.00 766 GLN A C 1
ATOM 5930 O O . GLN A 1 766 ? -15.549 -0.453 -20.148 1.00 90.00 766 GLN A O 1
ATOM 5935 N N . ALA A 1 767 ? -14.034 -1.788 -21.126 1.00 89.69 767 ALA A N 1
ATOM 5936 C CA . ALA A 1 767 ? -14.643 -3.032 -20.657 1.00 89.69 767 ALA A CA 1
ATOM 5937 C C . ALA A 1 767 ? -14.599 -3.152 -19.123 1.00 89.69 767 ALA A C 1
ATOM 5939 O O . ALA A 1 767 ? -15.601 -3.516 -18.513 1.00 89.69 767 ALA A O 1
ATOM 5940 N N . TRP A 1 768 ? -13.475 -2.787 -18.498 1.00 89.75 768 TRP A N 1
ATOM 5941 C CA . TRP A 1 768 ? -13.314 -2.797 -17.043 1.00 89.75 768 TRP A CA 1
ATOM 5942 C C . TRP A 1 768 ? -14.235 -1.783 -16.342 1.00 89.75 768 TRP A C 1
ATOM 5944 O O . TRP A 1 768 ? -14.871 -2.123 -15.344 1.00 89.75 768 TRP A O 1
ATOM 5954 N N . LEU A 1 769 ? -14.379 -0.568 -16.892 1.00 88.56 769 LEU A N 1
ATOM 5955 C CA . LEU A 1 769 ? -15.344 0.423 -16.397 1.00 88.56 769 LEU A CA 1
ATOM 5956 C C . LEU A 1 769 ? -16.779 -0.123 -16.448 1.00 88.56 769 LEU A C 1
ATOM 5958 O O . LEU A 1 769 ? -17.503 -0.031 -15.458 1.00 88.56 769 LEU A O 1
ATOM 5962 N N . ALA A 1 770 ? -17.169 -0.742 -17.567 1.00 87.19 770 ALA A N 1
ATOM 5963 C CA . ALA A 1 770 ? -18.494 -1.337 -17.728 1.00 87.19 770 ALA A CA 1
ATOM 5964 C C . ALA A 1 770 ? -18.739 -2.509 -16.756 1.00 87.19 770 ALA A C 1
ATOM 5966 O O . ALA A 1 770 ? -19.790 -2.565 -16.119 1.00 87.19 770 ALA A O 1
ATOM 5967 N N . GLU A 1 771 ? -17.762 -3.406 -16.574 1.00 87.00 771 GLU A N 1
ATOM 5968 C CA . GLU A 1 771 ? -17.843 -4.536 -15.631 1.00 87.00 771 GLU A CA 1
ATOM 5969 C C . GLU A 1 771 ? -17.995 -4.073 -14.170 1.00 87.00 771 GLU A C 1
ATOM 5971 O O . GLU A 1 771 ? -18.602 -4.759 -13.347 1.00 87.00 771 GLU A O 1
ATOM 5976 N N . ARG A 1 772 ? -17.458 -2.895 -13.832 1.00 85.31 772 ARG A N 1
ATOM 5977 C CA . ARG A 1 772 ? -17.551 -2.284 -12.497 1.00 85.31 772 ARG A CA 1
ATOM 5978 C C . ARG A 1 772 ? -18.655 -1.224 -12.388 1.00 85.31 772 ARG A C 1
ATOM 5980 O O . ARG A 1 772 ? -18.695 -0.514 -11.387 1.00 85.31 772 ARG A O 1
ATOM 5987 N N . LYS A 1 773 ? -19.569 -1.126 -13.366 1.00 86.50 773 LYS A N 1
ATOM 5988 C CA . LYS A 1 773 ? -20.679 -0.146 -13.400 1.00 86.50 773 LYS A CA 1
ATOM 5989 C C . LYS A 1 773 ? -20.213 1.311 -13.194 1.00 86.50 773 LYS A C 1
ATOM 5991 O O . LYS A 1 773 ? -20.897 2.106 -12.551 1.00 86.50 773 LYS A O 1
ATOM 5996 N N . LEU A 1 774 ? -19.019 1.652 -13.675 1.00 86.12 774 LEU A N 1
ATOM 5997 C CA . LEU A 1 774 ? -18.450 2.998 -13.584 1.00 86.12 774 LEU A CA 1
ATOM 5998 C C . LEU A 1 774 ? -18.790 3.827 -14.835 1.00 86.12 774 LEU A C 1
ATOM 6000 O O . LEU A 1 774 ? -19.032 3.255 -15.901 1.00 86.12 774 LEU A O 1
ATOM 6004 N N . PRO A 1 775 ? -18.783 5.172 -14.750 1.00 85.50 775 PRO A N 1
ATOM 6005 C CA . PRO A 1 775 ? -19.047 6.027 -15.904 1.00 85.50 775 PRO A CA 1
ATOM 6006 C C . PRO A 1 775 ? -18.078 5.733 -17.068 1.00 85.50 775 PRO A C 1
ATOM 6008 O O . PRO A 1 775 ? -16.864 5.811 -16.874 1.00 85.50 775 PRO A O 1
ATOM 6011 N N . PRO A 1 776 ? -18.563 5.466 -18.298 1.00 79.94 776 PRO A N 1
ATOM 6012 C CA . PRO A 1 776 ? -17.702 5.073 -19.422 1.00 79.94 776 PRO A CA 1
ATOM 6013 C C . PRO A 1 776 ? -16.762 6.197 -19.885 1.00 79.94 776 PRO A C 1
ATOM 6015 O O . PRO A 1 776 ? -15.749 5.950 -20.531 1.00 79.94 776 PRO A O 1
ATOM 6018 N N . GLY A 1 777 ? -17.064 7.451 -19.541 1.00 82.31 777 GLY A N 1
ATOM 6019 C CA . GLY A 1 777 ? -16.199 8.600 -19.815 1.00 82.31 777 GLY A CA 1
ATOM 6020 C C . GLY A 1 777 ? -15.062 8.809 -18.808 1.00 82.31 777 GLY A C 1
ATOM 6021 O O . GLY A 1 777 ? -14.367 9.814 -18.928 1.00 82.31 777 GLY A O 1
ATOM 6022 N N . LEU A 1 778 ? -14.885 7.942 -17.801 1.00 85.31 778 LEU A N 1
ATOM 6023 C CA . LEU A 1 778 ? -13.907 8.177 -16.738 1.00 85.31 778 LEU A CA 1
ATOM 6024 C C . LEU A 1 778 ? -12.460 8.137 -17.283 1.00 85.31 778 LEU A C 1
ATOM 6026 O O . LEU A 1 778 ? -12.017 7.088 -17.769 1.00 85.31 778 LEU A O 1
ATOM 6030 N N . PRO A 1 779 ? -11.684 9.234 -17.176 1.00 85.94 779 PRO A N 1
ATOM 6031 C CA . PRO A 1 779 ? -10.263 9.203 -17.490 1.00 85.94 779 PRO A CA 1
ATOM 6032 C C . PRO A 1 779 ? -9.508 8.384 -16.425 1.00 85.94 779 PRO A C 1
ATOM 6034 O O . PRO A 1 779 ? -9.834 8.480 -15.237 1.00 85.94 779 PRO A O 1
ATOM 6037 N N . PRO A 1 780 ? -8.463 7.619 -16.799 1.00 84.88 780 PRO A N 1
ATOM 6038 C CA . PRO A 1 780 ? -7.700 6.817 -15.842 1.00 84.88 780 PRO A CA 1
ATOM 6039 C C . PRO A 1 780 ? -7.090 7.643 -14.700 1.00 84.88 780 PRO A C 1
ATOM 6041 O O . PRO A 1 780 ? -6.873 7.121 -13.612 1.00 84.88 780 PRO A O 1
ATOM 6044 N N . GLU A 1 781 ? -6.828 8.929 -14.929 1.00 83.94 781 GLU A N 1
ATOM 6045 C CA . GLU A 1 781 ? -6.210 9.863 -13.979 1.00 83.94 781 GLU A CA 1
ATOM 6046 C C . GLU A 1 781 ? -7.044 10.111 -12.711 1.00 83.94 781 GLU A C 1
ATOM 6048 O O . GLU A 1 781 ? -6.462 10.373 -11.663 1.00 83.94 781 GLU A O 1
ATOM 6053 N N . LEU A 1 782 ? -8.377 9.964 -12.769 1.00 85.44 782 LEU A N 1
ATOM 6054 C CA . LEU A 1 782 ? -9.284 10.194 -11.629 1.00 85.44 782 LEU A CA 1
ATOM 6055 C C . LEU A 1 782 ? -9.501 8.953 -10.740 1.00 85.44 782 LEU A C 1
ATOM 6057 O O . LEU A 1 782 ? -10.136 9.039 -9.689 1.00 85.44 782 LEU A O 1
ATOM 6061 N N . LEU A 1 783 ? -8.941 7.792 -11.106 1.00 84.12 783 LEU A N 1
ATOM 6062 C CA . LEU A 1 783 ? -8.985 6.581 -10.269 1.00 84.12 783 LEU A CA 1
ATOM 6063 C C . LEU A 1 783 ? -8.495 6.777 -8.824 1.00 84.12 783 LEU A C 1
ATOM 6065 O O . LEU A 1 783 ? -9.136 6.225 -7.931 1.00 84.12 783 LEU A O 1
ATOM 6069 N N . PRO A 1 784 ? -7.388 7.497 -8.539 1.00 85.12 784 PRO A N 1
ATOM 6070 C CA . PRO A 1 784 ? -6.915 7.674 -7.169 1.00 85.12 784 PRO A CA 1
ATOM 6071 C C . PRO A 1 784 ? -7.946 8.385 -6.287 1.00 85.12 784 PRO A C 1
ATOM 6073 O O . PRO A 1 784 ? -8.114 8.004 -5.131 1.00 85.12 784 PRO A O 1
ATOM 6076 N N . GLU A 1 785 ? -8.672 9.359 -6.841 1.00 87.12 785 GLU A N 1
ATOM 6077 C CA . GLU A 1 785 ? -9.742 10.080 -6.143 1.00 87.12 785 GLU A CA 1
ATOM 6078 C C . GLU A 1 785 ? -10.949 9.166 -5.887 1.00 87.12 785 GLU A C 1
ATOM 6080 O O . GLU A 1 785 ? -11.450 9.111 -4.764 1.00 87.12 785 GLU A O 1
ATOM 6085 N N . LEU A 1 786 ? -11.360 8.358 -6.876 1.00 87.81 786 LEU A N 1
ATOM 6086 C CA . LEU A 1 786 ? -12.406 7.344 -6.677 1.00 87.81 786 LEU A CA 1
ATOM 6087 C C . LEU A 1 786 ? -12.014 6.292 -5.630 1.00 87.81 786 LEU A C 1
ATOM 6089 O O . LEU A 1 786 ? -12.842 5.918 -4.802 1.00 87.81 786 LEU A O 1
ATOM 6093 N N . PHE A 1 787 ? -10.760 5.830 -5.614 1.00 89.12 787 PHE A N 1
ATOM 6094 C CA . PHE A 1 787 ? -10.282 4.906 -4.583 1.00 89.12 787 PHE A CA 1
ATOM 6095 C C . PHE A 1 787 ? -10.271 5.543 -3.188 1.00 89.12 787 PHE A C 1
ATOM 6097 O O . PHE A 1 787 ? -10.596 4.853 -2.224 1.00 89.12 787 PHE A O 1
ATOM 6104 N N . GLN A 1 788 ? -9.956 6.836 -3.063 1.00 88.88 788 GLN A N 1
ATOM 6105 C CA . GLN A 1 788 ? -10.059 7.558 -1.789 1.00 88.88 788 GLN A CA 1
ATOM 6106 C C . GLN A 1 788 ? -11.515 7.702 -1.326 1.00 88.88 788 GLN A C 1
ATOM 6108 O O . GLN A 1 788 ? -11.811 7.443 -0.160 1.00 88.88 788 GLN A O 1
ATOM 6113 N N . LEU A 1 789 ? -12.439 8.051 -2.227 1.00 89.69 789 LEU A N 1
ATOM 6114 C CA . LEU A 1 789 ? -13.874 8.115 -1.924 1.00 89.69 789 LEU A CA 1
ATOM 6115 C C . LEU A 1 789 ? -14.433 6.738 -1.520 1.00 89.69 789 LEU A C 1
ATOM 6117 O O . LEU A 1 789 ? -15.198 6.641 -0.560 1.00 89.69 789 LEU A O 1
ATOM 6121 N N . ALA A 1 790 ? -14.000 5.662 -2.183 1.00 90.06 790 ALA A N 1
ATOM 6122 C CA . ALA A 1 790 ? -14.357 4.294 -1.817 1.00 90.06 790 ALA A CA 1
ATOM 6123 C C . ALA A 1 790 ? -13.764 3.874 -0.456 1.00 90.06 790 ALA A C 1
ATOM 6125 O O . ALA A 1 790 ? -14.441 3.227 0.341 1.00 90.06 790 ALA A O 1
ATOM 6126 N N . GLU A 1 791 ? -12.528 4.271 -0.135 1.00 90.12 791 GLU A N 1
ATOM 6127 C CA . GLU A 1 791 ? -11.945 4.048 1.195 1.00 90.12 791 GLU A CA 1
ATOM 6128 C C . GLU A 1 791 ? -12.708 4.795 2.298 1.00 90.12 791 GLU A C 1
ATOM 6130 O O . GLU A 1 791 ? -12.938 4.222 3.364 1.00 90.12 791 GLU A O 1
ATOM 6135 N N . GLN A 1 792 ? -13.152 6.031 2.045 1.00 91.69 792 GLN A N 1
ATOM 6136 C CA . GLN A 1 792 ? -13.999 6.792 2.972 1.00 91.69 792 GLN A CA 1
ATOM 6137 C C . GLN A 1 792 ? -15.350 6.099 3.197 1.00 91.69 792 GLN A C 1
ATOM 6139 O O . GLN A 1 792 ? -15.734 5.884 4.346 1.00 91.69 792 GLN A O 1
ATOM 6144 N N . ALA A 1 793 ? -16.025 5.659 2.131 1.00 92.69 793 ALA A N 1
ATOM 6145 C CA . ALA A 1 793 ? -17.276 4.905 2.239 1.00 92.69 793 ALA A CA 1
ATOM 6146 C C . ALA A 1 793 ? -17.098 3.583 3.014 1.00 92.69 793 ALA A C 1
ATOM 6148 O O . ALA A 1 793 ? -17.925 3.226 3.854 1.00 92.69 793 ALA A O 1
ATOM 6149 N N . LEU A 1 794 ? -15.976 2.880 2.817 1.00 92.56 794 LEU A N 1
ATOM 6150 C CA . LEU A 1 794 ? -15.651 1.663 3.569 1.00 92.56 794 LEU A CA 1
ATOM 6151 C C . LEU A 1 794 ? -15.399 1.950 5.064 1.00 92.56 794 LEU A C 1
ATOM 6153 O O . LEU A 1 794 ? -15.700 1.114 5.919 1.00 92.56 794 LEU A O 1
ATOM 6157 N N . GLN A 1 795 ? -14.859 3.124 5.410 1.00 93.06 795 GLN A N 1
ATOM 6158 C CA . GLN A 1 795 ? -14.733 3.564 6.805 1.00 93.06 795 GLN A CA 1
ATOM 6159 C C . GLN A 1 795 ? -16.104 3.867 7.421 1.00 93.06 795 GLN A C 1
ATOM 6161 O O . GLN A 1 795 ? -16.384 3.362 8.509 1.00 93.06 795 GLN A O 1
ATOM 6166 N N . THR A 1 796 ? -16.974 4.594 6.715 1.00 93.38 796 THR A N 1
ATOM 6167 C CA . THR A 1 796 ? -18.368 4.856 7.116 1.00 93.38 796 THR A CA 1
ATOM 6168 C C . THR A 1 796 ? -19.136 3.549 7.355 1.00 93.38 796 THR A C 1
ATOM 6170 O O . THR A 1 796 ? -19.704 3.353 8.430 1.00 93.38 796 THR A O 1
ATOM 6173 N N . GLN A 1 797 ? -19.051 2.579 6.435 1.00 94.00 797 GLN A N 1
ATOM 6174 C CA . GLN A 1 797 ? -19.656 1.247 6.591 1.00 94.00 797 GLN A CA 1
ATOM 6175 C C . GLN A 1 797 ? -19.170 0.524 7.864 1.00 94.00 797 GLN A C 1
ATOM 6177 O O . GLN A 1 797 ? -19.970 -0.058 8.601 1.00 94.00 797 GLN A O 1
ATOM 6182 N N . ARG A 1 798 ? -17.862 0.577 8.160 1.00 93.12 798 ARG A N 1
ATOM 6183 C CA . ARG A 1 798 ? -17.274 -0.017 9.378 1.00 93.12 798 ARG A CA 1
ATOM 6184 C C . ARG A 1 798 ? -17.712 0.701 10.655 1.00 93.12 798 ARG A C 1
ATOM 6186 O O . ARG A 1 798 ? -17.897 0.041 11.676 1.00 93.12 798 ARG A O 1
ATOM 6193 N N . GLN A 1 799 ? -17.869 2.025 10.622 1.00 93.19 799 GLN A N 1
ATOM 6194 C CA . GLN A 1 799 ? -18.390 2.794 11.755 1.00 93.19 799 GLN A CA 1
ATOM 6195 C C . GLN A 1 799 ? -19.855 2.433 12.025 1.00 93.19 799 GLN A C 1
ATOM 6197 O O . GLN A 1 799 ? -20.174 2.054 13.152 1.00 93.19 799 GLN A O 1
ATOM 6202 N N . ARG A 1 800 ? -20.708 2.415 10.990 1.00 95.56 800 ARG A N 1
ATOM 6203 C CA . ARG A 1 800 ? -22.104 1.960 11.095 1.00 95.56 800 ARG A CA 1
ATOM 6204 C C . ARG A 1 800 ? -22.203 0.552 11.692 1.00 95.56 800 ARG A C 1
ATOM 6206 O O . ARG A 1 800 ? -22.982 0.338 12.615 1.00 95.56 800 ARG A O 1
ATOM 6213 N N . ALA A 1 801 ? -21.383 -0.394 11.227 1.00 93.38 801 ALA A N 1
ATOM 6214 C CA . ALA A 1 801 ? -21.376 -1.762 11.753 1.00 93.38 801 ALA A CA 1
ATOM 6215 C C . ALA A 1 801 ? -21.071 -1.824 13.266 1.00 93.38 801 ALA A C 1
ATOM 6217 O O . ALA A 1 801 ? -21.763 -2.526 13.999 1.00 93.38 801 ALA A O 1
ATOM 6218 N N . ARG A 1 802 ? -20.098 -1.038 13.753 1.00 94.44 802 ARG A N 1
ATOM 6219 C CA . ARG A 1 802 ? -19.767 -0.949 15.191 1.00 94.44 802 ARG A CA 1
ATOM 6220 C C . ARG A 1 802 ? -20.888 -0.324 16.023 1.00 94.44 802 ARG A C 1
ATOM 6222 O O . ARG A 1 802 ? -21.157 -0.786 17.129 1.00 94.44 802 ARG A O 1
ATOM 6229 N N . LEU A 1 803 ? -21.547 0.715 15.506 1.00 94.50 803 LEU A N 1
ATOM 6230 C CA . LEU A 1 803 ? -22.702 1.330 16.172 1.00 94.50 803 LEU A CA 1
ATOM 6231 C C . LEU A 1 803 ? -23.878 0.344 16.257 1.00 94.50 803 LEU A C 1
ATOM 6233 O O . LEU A 1 803 ? -24.525 0.248 17.298 1.00 94.50 803 LEU A O 1
ATOM 6237 N N . ALA A 1 804 ? -24.105 -0.447 15.204 1.00 94.19 804 ALA A N 1
ATOM 6238 C CA . ALA A 1 804 ? -25.139 -1.479 15.174 1.00 94.19 804 ALA A CA 1
ATOM 6239 C C . ALA A 1 804 ? -24.850 -2.612 16.174 1.00 94.19 804 ALA A C 1
ATOM 6241 O O . ALA A 1 804 ? -25.761 -3.057 16.871 1.00 94.19 804 ALA A O 1
ATOM 6242 N N . GLU A 1 805 ? -23.589 -3.034 16.298 1.00 95.06 805 GLU A N 1
ATOM 6243 C CA . GLU A 1 805 ? -23.140 -4.014 17.294 1.00 95.06 805 GLU A CA 1
ATOM 6244 C C . GLU A 1 805 ? -23.322 -3.497 18.734 1.00 95.06 805 GLU A C 1
ATOM 6246 O O . GLU A 1 805 ? -23.894 -4.197 19.574 1.00 95.06 805 GLU A O 1
ATOM 6251 N N . ARG A 1 806 ? -22.942 -2.239 19.016 1.00 94.38 806 ARG A N 1
ATOM 6252 C CA . ARG A 1 806 ? -23.185 -1.593 20.322 1.00 94.38 806 ARG A CA 1
ATOM 6253 C C . ARG A 1 806 ? -24.680 -1.521 20.643 1.00 94.38 806 ARG A C 1
ATOM 6255 O O . ARG A 1 806 ? -25.086 -1.901 21.740 1.00 94.38 806 ARG A O 1
ATOM 6262 N N . ALA A 1 807 ? -25.509 -1.108 19.683 1.00 94.12 807 ALA A N 1
ATOM 6263 C CA . ALA A 1 807 ? -26.960 -1.064 19.850 1.00 94.12 807 ALA A CA 1
ATOM 6264 C C . ALA A 1 807 ? -27.575 -2.465 20.054 1.00 94.12 807 ALA A C 1
ATOM 6266 O O . ALA A 1 807 ? -28.512 -2.621 20.836 1.00 94.12 807 ALA A O 1
ATOM 6267 N N . ALA A 1 808 ? -27.050 -3.506 19.401 1.00 93.25 808 ALA A N 1
ATOM 6268 C CA . ALA A 1 808 ? -27.478 -4.885 19.637 1.00 93.25 808 ALA A CA 1
ATOM 6269 C C . ALA A 1 808 ? -27.123 -5.360 21.059 1.00 93.25 808 ALA A C 1
ATOM 6271 O O . ALA A 1 808 ? -27.976 -5.931 21.738 1.00 93.25 808 ALA A O 1
ATOM 6272 N N . SER A 1 809 ? -25.912 -5.056 21.535 1.00 92.88 809 SER A N 1
ATOM 6273 C CA . SER A 1 809 ? -25.458 -5.365 22.899 1.00 92.88 809 SER A CA 1
ATOM 6274 C C . SER A 1 809 ? -26.324 -4.685 23.971 1.00 92.88 809 SER A C 1
ATOM 6276 O O . SER A 1 809 ? -26.812 -5.339 24.893 1.00 92.88 809 SER A O 1
ATOM 6278 N N . LEU A 1 810 ? -26.623 -3.390 23.810 1.00 91.88 810 LEU A N 1
ATOM 6279 C CA . LEU A 1 810 ? -27.486 -2.645 24.737 1.00 91.88 810 LEU A CA 1
ATOM 6280 C C . LEU A 1 810 ? -28.933 -3.156 24.750 1.00 91.88 810 LEU A C 1
ATOM 6282 O O . LEU A 1 810 ? -29.543 -3.220 25.816 1.00 91.88 810 LEU A O 1
ATOM 6286 N N . ARG A 1 811 ? -29.476 -3.571 23.595 1.00 92.19 811 ARG A N 1
ATOM 6287 C CA . ARG A 1 811 ? -30.791 -4.238 23.523 1.00 92.19 811 ARG A CA 1
ATOM 6288 C C . ARG A 1 811 ? -30.781 -5.581 24.250 1.00 92.19 811 ARG A C 1
ATOM 6290 O O . ARG A 1 811 ? -31.717 -5.860 24.990 1.00 92.19 811 ARG A O 1
ATOM 6297 N N . ALA A 1 812 ? -29.725 -6.380 24.088 1.00 90.50 812 ALA A N 1
ATOM 6298 C CA . ALA A 1 812 ? -29.569 -7.648 24.801 1.00 90.50 812 ALA A CA 1
ATOM 6299 C C . ALA A 1 812 ? -29.419 -7.460 26.323 1.00 90.50 812 ALA A C 1
ATOM 6301 O O . ALA A 1 812 ? -29.856 -8.316 27.078 1.00 90.50 812 ALA A O 1
ATOM 6302 N N . GLY A 1 813 ? -28.860 -6.333 26.779 1.00 85.19 813 GLY A N 1
ATOM 6303 C CA . GLY A 1 813 ? -28.799 -5.946 28.195 1.00 85.19 813 GLY A CA 1
ATOM 6304 C C . GLY A 1 813 ? -30.054 -5.249 28.748 1.00 85.19 813 GLY A C 1
ATOM 6305 O O . GLY A 1 813 ? -30.030 -4.786 29.892 1.00 85.19 813 GLY A O 1
ATOM 6306 N N . LEU A 1 814 ? -31.117 -5.110 27.949 1.00 85.81 814 LEU A N 1
ATOM 6307 C CA . LEU A 1 814 ? -32.440 -4.611 28.360 1.00 85.81 814 LEU A CA 1
ATOM 6308 C C . LEU A 1 814 ? -33.532 -5.693 28.330 1.00 85.81 814 LEU A C 1
ATOM 6310 O O . LEU A 1 814 ? -34.612 -5.454 28.874 1.00 85.81 814 LEU A O 1
ATOM 6314 N N . ALA A 1 815 ? -33.260 -6.822 27.670 1.00 75.56 815 ALA A N 1
ATOM 6315 C CA . ALA A 1 815 ? -34.090 -8.024 27.653 1.00 75.56 815 ALA A CA 1
ATOM 6316 C C . ALA A 1 815 ? -33.800 -8.915 28.875 1.00 75.56 815 ALA A C 1
ATOM 6318 O O . ALA A 1 815 ? -34.759 -9.581 29.321 1.00 75.56 815 ALA A O 1
#

Radius of gyration: 70.81 Å; chains: 1; bounding box: 161×123×207 Å

Organism: NCBI:txid557555

Foldseek 3Di:
DDDDPDDDPDDWDKDFAKWADCFFAADHGDMDGDNDPDDDDDDDPPPCPVRVVLLVLCLQAHADDPVCCVSNGGGPPDGFAHGWTFMATPNWTKIKTAGPPDDDDVVFFGIWIAGPVRDTDRDHNQCSCVRPVVVQHSVNCLQPPDDDPVSVVVVVVPPDDPVVLVVQVVPDPCSVVVVVVVVVVVVVVVLQDDPPDPRCHVVVVVVVVVVVVVVVVVVVVVVVVVVVVVVVVVVVVVVVVVCVVCVVVVVVVVVVVVVCVVCVVVVVVVVVVVVVVVVVVVVDDDDDDDDDDCVVVVVVVVVVVVVVVVVVVVVVVVVVVVVVVVVVVPDDDDVVVVVCVVVVVVVVVVVVVLVVLVVLLVVLVVVLVVLVVVLQVLQVVLPVPDDPVLLVVCLDPVNVVVLVVLVCLLVVLVVVLVVLVVVLVVLVVVLVVLVVVVVVVVVVVVVVVVVCPPPPPPPPQQLLADWPDDALVLLVVLVVLLVVLLVLLVVLVVLLVVLVVLLVVVPDDDDDDDDDDDDDDDDDDDDDDDDDDDDDDDDDDDDDDDDDDDDDDDDDDDDDPPDPPPPPPPPPPDDDDDDDDDDDDPDDPPPPVVVVVVVVVPVVVVPPDDDDDDDDDDDDDDDDDPSNVVSVVSSVVSVVSSVVSLVSSLVSLVSTHPRSPSLSCQQPPQDDDDPDDDDDDDDDDDDDDDDDDSSVVSVVRNVVSVVSVVVVSVVSSVVNVVVVVVVVVVVVSVVVSVVSVVVSVVSVVVSVVSVVVSVVSLVVVQVVCVVSNHDSPDDSVCVVVSSVSSVVSVVSVVVSVVSVVVSVVSVVVSD